Protein AF-0000000078604401 (afdb_homodimer)

Secondary structure (DSSP, 8-state):
---------------------------------------------S-HHHHTHHHHHHHHHHHHHHHHHHHHHHHHTTPBPP--SS--HHHHHHHHHHHHHHHHHHHHHHHHHHHHHHHTTS-EETHHHHHHHHHTT-HHHHHHHHHHT-S-HHHHHHHHHHHHHTTHHHHHHHTEEEEEEEEEEEEEEEEEEE--TTS-B------SSTT-----HHHHHHHHHHHTT-S-TTTGGGGGEE-TTS-EE---EEEEEEEEEEEE-GGGPEEEEETTEEEEE-TTS-EEE-TTEEEEEEESPPPSS---TTB-EEEEEEEEE-SGGG-GGG-EEEEEEEEEEEEEEEEEEETTEEEEEEEEEE-B--EEEEETTEEEEEE--SSEEETTEEEPSS-S-GGGTPEEE-HHHHHHHHHHHHHHH-EEEEE-GGG-EEES-HHHHHHHTTT--HHHHHHHHHHHHHHHHHHIIIIIS-EEEEEEEEEEEEEEEE-GGGGHHHHHHHHHHHHHHHHHHHHTTTS---TT-THHHHHSEEEESSS-THHHH-SSHHHHHHHHTTEEEEEEEETTEEEEEEEE-/-----------------------------------------------HHHHTHHHHHHHHHHHHHHHHHHHHHHHHTTPBPP--SS--HHHHHHHHHHHHHHHHHHHHHHHHHHHHHHHTTS-EETHHHHHHHHHTT-HHHHHHHHHHT-S-HHHHHHHHHHHHHTTHHHHHHHTEEEEEEEEEEEEEEEEEEE--TTS-B------SSTT-----HHHHHHHHHHHTT-S-TTTGGGGGEE-TTS-EE---EEEEEEEEEEEE-GGGPEEEEETTEEEEE-TTS-EEE-TTEEEEEEESPPPSS---TTB-EEEEEEEEE-SSTT-GGG-EEEEEEEEEEEEEEEEEEETTEEEEEEEEEE-B--EEEEETTEEEEEE--SSEEETTEEEPSS-S-GGGTPEEE-HHHHHHHHHHHHHHH-EEEEE-GGG-EEES-HHHHHHHTTT--HHHHHHHHHHHHHHHHHHIIIIIS-EEEEEEEEEEEEEEEE-GGGGHHHHHHHHHHHHHHHHHHHHTTTS---TT-THHHHHSEEEESSS-TTTTS-SSHHHHHHHHTTEEEEEEEETTEEEEEEEE-

Foldseek 3Di:
DDDDDDDDDPCPDPDDDDDPPVPPCVVPPPPPPCCVCVPPPPPPDPDLCVVCVLLVVLLVLLVVLLVVLVVLCVVQAFHFQDDDPPDHPLRVLLVSLVSNLVSLLQLLLLLLLQVLQVVQQDKDFLLVNVLSLQLSVALVSLVVCCVVPDPDDLNVLSSVLRNLSVVRSVLSSVQKDKDKDKDFDPPDWKKFFAAFLLDAFDFWDQAPHVLLIAGDPLLLVLLLCLLLVVDDPFHLRLVRMDFPALWWWDFKDKHKFKDKDKDWPQVQWDWDDDAQWIKIAHPQGDIDGDQFWFKFKAKDTDDDPDDCPQFQWLIKMKMWGHLGSRDSVLITIMIMTMTMWMWIWTWIGHNNGIDIDTDDIGGGWPDWDDDPQQIKTKDADCWADDLNDIDHPPDPCSSRRIHIYGSNRSSNHNSSCRVLQGWTWTQDPPRDIDTPHPSNCSCCDPRNHRVSNNSSVRSSRVSSRSCSRCPRSNDMHIITHIDMGMGIHGDCVSCCSSVVSSVSSVVSSVVSSVVCVPDDSDRSDCVQVVPEAEDEPDDDVCVPQDPDPVSVSVSSSQWIWHWDDDPVGIYIYIYGD/DDDDDDDDDDDDDDDDDDDDDDDDDPPPDPPPPPCCVVPPPPPDDPDLCVVCVLLVVLLVLLVVLLVVLVVLCVVQAFHFQDDDPPDHPLRVLLVSLVSNLVSLLQLLLLLLLQVLQVVQQDKDFLLVNVLSLQLSVALVSLVVCCVVPDPDDLSVLSSVLRNLSVVRSVLSSVQKDKDKDKDFDPPDWKKFFAAFLLDAFDFWDQAPHVLLIAGDPLLLVLLLCLLLVVPPPQRLRLVRMDFPALWWWDFKDKHKFKDKDKDWPQVQWDWDDDAQWIKIAHPQGDIDGDQFWFKFKAKDTDDDPDDCPQFQWLIKMKMWGHLGSRDSVLITIMIMTMTMWMWIWTWIGHNNGIDIDTDDIGGGWPDWDDDPQQIKTKDADCWADDLNDIDHPPRPCSSRRIHIYGSNRSSNHNSSCRVLQGWTWTQDPPRDIDTPHPSNCSCCDPRNHRVSNNSSVRSSRVSSRSCSRCPRSNDMHIITHIDMGMGIHGDCVSCCSSVVSSVSSVVSSVVSSVVCVPDDSPRSDCVQVVPEAEDEPDDDQCVPQPPDPVSVSVSSSQWIWHWDDDPVGIYIYIYGD

InterPro domains:
  IPR021514 Protein of unknown function DUF3176 [PF11374] (71-176)

Organism: Penicillium oxalicum (strain 114-2 / CGMCC 5302) (NCBI:txid933388)

Solvent-accessible surface area (backbone atoms only — not comparable to full-atom values): 60548 Å² total; per-residue (Å²): 137,83,88,71,91,77,82,85,77,82,76,77,76,76,85,83,74,85,82,72,80,65,72,76,73,70,64,72,66,74,72,71,66,72,70,67,60,66,68,65,72,68,69,72,70,73,68,72,64,67,81,45,42,68,48,51,50,29,51,52,48,28,53,52,41,52,51,48,50,52,53,52,50,61,68,42,44,74,29,64,63,76,86,56,92,84,58,39,73,61,16,54,51,32,47,49,49,46,54,28,44,50,26,45,44,50,41,35,23,46,45,33,23,37,47,46,59,60,56,25,61,38,81,34,54,38,44,51,53,50,44,39,52,37,28,28,37,36,41,70,31,11,48,52,40,62,70,67,60,61,89,46,65,68,60,46,51,37,27,50,49,39,46,53,49,64,52,37,59,25,33,56,38,47,20,60,38,80,43,78,43,78,38,75,36,79,95,51,68,15,36,34,49,25,19,54,32,87,49,65,44,68,52,55,40,65,43,47,40,91,92,41,21,18,40,42,57,49,58,48,13,23,48,46,21,4,39,28,50,47,62,47,100,72,30,65,64,43,50,42,45,48,39,40,49,8,28,28,44,41,61,52,40,53,23,50,34,39,39,54,52,64,45,76,45,42,86,58,52,44,78,44,72,60,94,67,48,36,29,40,35,40,90,73,67,56,59,43,70,40,50,41,40,30,31,33,31,39,67,73,57,72,69,89,79,68,77,64,79,54,38,50,65,46,42,36,37,40,35,41,20,27,79,30,26,69,44,76,85,59,44,28,23,31,35,36,36,37,23,43,24,39,35,31,36,41,40,38,28,55,52,44,44,66,47,76,42,82,76,46,74,37,46,54,45,73,45,76,46,82,46,92,90,39,49,22,40,27,33,49,53,84,70,33,48,53,96,65,37,78,44,61,78,79,60,90,58,48,65,68,46,28,35,35,36,40,16,62,22,44,47,3,46,31,58,54,48,46,72,47,53,39,43,42,30,29,51,42,70,91,75,18,57,40,58,70,38,73,53,40,46,40,32,28,58,89,77,34,35,50,70,42,38,43,50,22,41,46,31,28,17,50,30,43,20,50,41,34,10,64,65,62,57,56,34,71,44,76,33,46,24,36,36,79,41,56,23,31,41,68,42,70,75,41,47,49,60,55,52,48,48,56,51,49,42,50,52,50,49,54,51,47,51,65,72,45,64,90,46,82,74,55,40,79,52,58,60,61,44,48,70,30,47,72,46,55,79,63,81,62,72,50,74,81,49,58,82,47,54,69,32,49,51,57,52,26,66,47,25,29,28,28,51,42,89,43,99,70,40,55,33,35,42,40,42,79,112,145,80,88,71,90,85,86,91,80,90,74,92,74,81,87,88,83,84,74,87,83,81,84,76,76,76,71,68,71,77,70,76,69,74,74,69,65,67,71,68,74,70,72,73,72,73,67,75,64,69,81,46,42,69,48,52,49,28,50,51,48,27,54,51,40,51,49,49,52,52,53,53,50,61,69,42,44,75,30,64,64,76,86,57,90,83,58,40,74,61,17,54,52,33,48,48,48,47,52,28,44,52,26,43,44,49,42,34,24,47,46,33,23,38,47,44,59,60,56,24,61,38,82,34,54,37,44,52,54,50,42,37,53,36,29,28,37,36,41,71,31,11,48,52,40,60,71,66,61,62,89,46,64,67,60,46,51,38,27,49,49,39,46,52,50,65,52,36,58,26,33,56,36,47,20,60,38,78,42,76,44,80,38,73,36,80,94,50,67,15,37,34,50,24,20,56,32,88,48,68,44,68,51,56,41,63,44,45,38,93,93,41,21,19,39,42,56,51,57,47,14,24,49,46,22,4,38,29,51,46,63,49,96,68,32,67,60,42,49,41,45,46,39,41,48,10,26,28,45,40,63,52,40,53,24,49,34,41,40,53,53,64,46,76,45,42,86,58,50,44,78,44,74,60,93,69,47,35,30,40,35,39,92,72,67,55,60,43,69,43,48,41,41,30,31,32,30,38,66,71,57,71,70,89,79,68,78,65,79,54,40,51,66,47,42,36,38,41,35,41,20,27,77,30,27,71,45,75,86,60,44,29,25,30,37,35,36,37,23,45,24,42,36,30,37,41,40,38,28,54,51,42,44,62,46,75,44,81,78,47,75,36,45,54,45,73,44,76,46,82,46,92,92,39,48,22,41,29,32,49,53,83,70,32,47,51,96,63,39,78,44,62,76,79,60,90,57,50,65,68,45,28,36,34,36,40,16,62,22,42,49,3,46,31,58,53,47,48,72,46,53,37,43,44,29,28,52,42,70,94,75,18,58,39,58,73,37,73,54,41,45,42,32,29,56,92,78,34,38,48,70,42,37,43,50,23,40,46,31,26,18,51,32,43,20,49,42,34,10,63,67,63,58,55,34,71,44,76,33,46,23,36,35,79,41,54,25,30,41,69,42,70,75,41,47,47,60,55,52,48,49,54,52,51,43,50,51,49,49,52,52,46,51,63,71,45,64,89,48,83,75,56,41,79,52,58,59,62,45,49,69,31,48,71,45,56,79,63,83,63,68,50,76,79,41,60,85,46,53,68,31,50,50,57,52,25,67,48,24,29,28,28,53,42,89,43,99,69,42,53,34,36,41,39,42,79,110

Radius of gyration: 55.28 Å; Cα contacts (8 Å, |Δi|>4): 2371; chains: 2; bounding box: 76×197×157 Å

pLDDT: mean 81.89, std 19.6, range [15.66, 98.31]

Sequence (1154 aa):
MRHFKSTHEISYTDLDHAHENSGSLQMRPPNELDESASFLEARTPPFWGLTWALEILACLVSIAILAAIIGFLSHYEGSPLPEWPYITLNAVISILSTAMKAAIAFIATQCLAQLKWLWFGRKNRLSDLTFLDDASRGPVGAFKVLYSFLPRHLVTFGCLILVLAVATDPFVQQVLSIQMRPVQAPGLSASIQVCNSSYKYSDFGLGAGPGMNKVPLASMGAIYSGIFKTELPNSNQSTMVSCPTGNCTFVPYQTLGFCSQCANITDALKISGSERMYSFALPNGLTLSSNSIIMNATVGLDMLQINTTAKAAILKFTAISAAGAADPSKASAAECVLSFCVQTYEASVSQGAFVENLIASDTRVTATSGDQYRPDYALTPETCYSDGTLYEKPLEHPERCTYNVWGMSVMALQNSIRPLLMGSGSLFANYRLQWSTDTLQAVYGTYGNYTEIQSAFESLGSSLSTNARSRVCNSTTAGTTWTNSSYVQVRWHWLILPGSLVVFSLVLMVATIIRTRKQHVWKSSPLVLLFSTLEVDAMAPWEKGGPTLNEIDAVSKKMDLRLEPEQDGVKFRATRIMRHFKSTHEISYTDLDHAHENSGSLQMRPPNELDESASFLEARTPPFWGLTWALEILACLVSIAILAAIIGFLSHYEGSPLPEWPYITLNAVISILSTAMKAAIAFIATQCLAQLKWLWFGRKNRLSDLTFLDDASRGPVGAFKVLYSFLPRHLVTFGCLILVLAVATDPFVQQVLSIQMRPVQAPGLSASIQVCNSSYKYSDFGLGAGPGMNKVPLASMGAIYSGIFKTELPNSNQSTMVSCPTGNCTFVPYQTLGFCSQCANITDALKISGSERMYSFALPNGLTLSSNSIIMNATVGLDMLQINTTAKAAILKFTAISAAGAADPSKASAAECVLSFCVQTYEASVSQGAFVENLIASDTRVTATSGDQYRPDYALTPETCYSDGTLYEKPLEHPERCTYNVWGMSVMALQNSIRPLLMGSGSLFANYRLQWSTDTLQAVYGTYGNYTEIQSAFESLGSSLSTNARSRVCNSTTAGTTWTNSSYVQVRWHWLILPGSLVVFSLVLMVATIIRTRKQHVWKSSPLVLLFSTLEVDAMAPWEKGGPTLNEIDAVSKKMDLRLEPEQDGVKFRATRI

Structure (mmCIF, N/CA/C/O backbone):
data_AF-0000000078604401-model_v1
#
loop_
_ent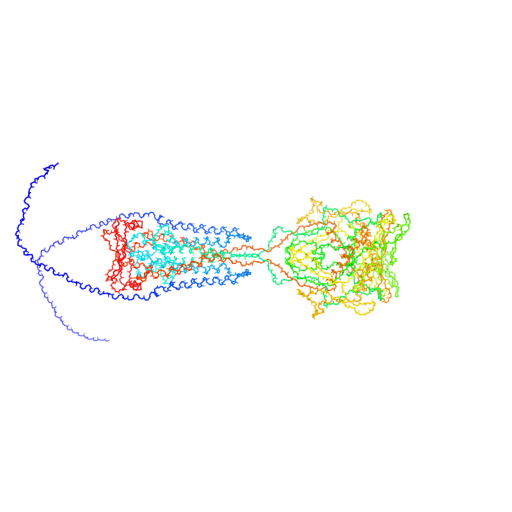ity.id
_entity.type
_entity.pdbx_description
1 polymer 'Uncharacterized protein'
#
loop_
_atom_site.group_PDB
_atom_site.id
_atom_site.type_symbol
_atom_site.label_atom_id
_atom_site.label_alt_id
_atom_site.label_comp_id
_atom_site.label_asym_id
_atom_site.label_entity_id
_atom_site.label_seq_id
_atom_site.pdbx_PDB_ins_code
_atom_site.Cartn_x
_atom_site.Cartn_y
_atom_site.Cartn_z
_atom_site.occupancy
_atom_site.B_iso_or_equiv
_atom_site.auth_seq_id
_atom_site.auth_comp_id
_atom_site.auth_asym_id
_atom_site.auth_atom_id
_atom_site.pdbx_PDB_model_num
ATOM 1 N N . MET A 1 1 ? 31.562 125.5 -24.062 1 17.67 1 MET A N 1
ATOM 2 C CA . MET A 1 1 ? 32.312 126.25 -23.109 1 17.67 1 MET A CA 1
ATOM 3 C C . MET A 1 1 ? 31.578 126.375 -21.781 1 17.67 1 MET A C 1
ATOM 5 O O . MET A 1 1 ? 32.125 126.125 -20.719 1 17.67 1 MET A O 1
ATOM 9 N N . ARG A 1 2 ? 30.688 127.375 -21.672 1 17.58 2 ARG A N 1
ATOM 10 C CA . ARG A 1 2 ? 30.719 128.375 -20.578 1 17.58 2 ARG A CA 1
ATOM 11 C C . ARG A 1 2 ? 29.969 127.812 -19.359 1 17.58 2 ARG A C 1
ATOM 13 O O . ARG A 1 2 ? 29.266 126.812 -19.438 1 17.58 2 ARG A O 1
ATOM 20 N N . HIS A 1 3 ? 29.141 128.625 -18.812 1 19.11 3 HIS A N 1
ATOM 21 C CA . HIS A 1 3 ? 29.172 129.5 -17.641 1 19.11 3 HIS A CA 1
ATOM 22 C C . HIS A 1 3 ? 28.109 129.125 -16.625 1 19.11 3 HIS A C 1
ATOM 24 O O . HIS A 1 3 ? 27.062 129.75 -16.5 1 19.11 3 HIS A O 1
ATOM 30 N N . PHE A 1 4 ? 27.781 127.75 -16.719 1 18.09 4 PHE A N 1
ATOM 31 C CA . PHE A 1 4 ? 26.672 127.125 -16.031 1 18.09 4 PHE A CA 1
ATOM 32 C C . PHE A 1 4 ? 26.625 127.5 -14.562 1 18.09 4 PHE A C 1
ATOM 34 O O . PHE A 1 4 ? 27.641 127.875 -13.984 1 18.09 4 PHE A O 1
ATOM 41 N N . LYS A 1 5 ? 25.797 126.875 -13.836 1 20.84 5 LYS A N 1
ATOM 42 C CA . LYS A 1 5 ? 24.625 127.312 -13.086 1 20.84 5 LYS A CA 1
ATOM 43 C C . LYS A 1 5 ? 24.984 127.625 -11.633 1 20.84 5 LYS A C 1
ATOM 45 O O . LYS A 1 5 ? 25.562 126.812 -10.93 1 20.84 5 LYS A O 1
ATOM 50 N N . SER A 1 6 ? 25 128.75 -11.25 1 18.25 6 SER A N 1
ATOM 51 C CA . SER A 1 6 ? 25.422 129.75 -10.305 1 18.25 6 SER A CA 1
ATOM 52 C C . SER A 1 6 ? 24.984 129.5 -8.883 1 18.25 6 SER A C 1
ATOM 54 O O . SER A 1 6 ? 25.781 129.5 -7.949 1 18.25 6 SER A O 1
ATOM 56 N N . THR A 1 7 ? 23.641 129.5 -8.672 1 19.14 7 THR A N 1
ATOM 57 C CA . THR A 1 7 ? 23.219 130.5 -7.73 1 19.14 7 THR A CA 1
ATOM 58 C C . THR A 1 7 ? 23.422 130 -6.289 1 19.14 7 THR A C 1
ATOM 60 O O . THR A 1 7 ? 23.609 128.875 -6.031 1 19.14 7 THR A O 1
ATOM 63 N N . HIS A 1 8 ? 22.438 130.375 -5.355 1 20.28 8 HIS A N 1
ATOM 64 C CA . HIS A 1 8 ? 22.406 131.25 -4.176 1 20.28 8 HIS A CA 1
ATOM 65 C C . HIS A 1 8 ? 22.625 130.375 -2.9 1 20.28 8 HIS A C 1
ATOM 67 O O . HIS A 1 8 ? 22.344 129.25 -2.857 1 20.28 8 HIS A O 1
ATOM 73 N N . GLU A 1 9 ? 23.312 130.875 -1.862 1 21.84 9 GLU A N 1
ATOM 74 C CA . GLU A 1 9 ? 24.234 130.75 -0.733 1 21.84 9 GLU A CA 1
ATOM 75 C C . GLU A 1 9 ? 23.484 130.375 0.551 1 21.84 9 GLU A C 1
ATOM 77 O O . GLU A 1 9 ? 24.078 130.375 1.627 1 21.84 9 GLU A O 1
ATOM 82 N N . ILE A 1 10 ? 22.281 129.75 0.429 1 23.98 10 ILE A N 1
ATOM 83 C CA . ILE A 1 10 ? 21.375 130 1.543 1 23.98 10 ILE A CA 1
ATOM 84 C C . ILE A 1 10 ? 22.047 129.625 2.857 1 23.98 10 ILE A C 1
ATOM 86 O O . ILE A 1 10 ? 22.625 128.5 2.977 1 23.98 10 ILE A O 1
ATOM 90 N N . SER A 1 11 ? 22.328 130.5 3.812 1 20.72 11 SER A N 1
ATOM 91 C CA . SER A 1 11 ? 23.109 130.875 5 1 20.72 11 SER A CA 1
ATOM 92 C C . SER A 1 11 ? 22.672 130 6.191 1 20.72 11 SER A C 1
ATOM 94 O O . SER A 1 11 ? 21.516 130.125 6.605 1 20.72 11 SER A O 1
ATOM 96 N N . TYR A 1 12 ? 22.969 128.75 6.254 1 21.89 12 TYR A N 1
ATOM 97 C CA . TYR A 1 12 ? 22.547 127.75 7.211 1 21.89 12 TYR A CA 1
ATOM 98 C C . TYR A 1 12 ? 22.938 128.125 8.633 1 21.89 12 TYR A C 1
ATOM 100 O O . TYR A 1 12 ? 24.125 128.125 8.961 1 21.89 12 TYR A O 1
ATOM 108 N N . THR A 1 13 ? 22.266 129.125 9.156 1 20.88 13 THR A N 1
ATOM 109 C CA . THR A 1 13 ? 22.688 129.75 10.406 1 20.88 13 THR A CA 1
ATOM 110 C C . THR A 1 13 ? 22.797 128.75 11.516 1 20.88 13 THR A C 1
ATOM 112 O O . THR A 1 13 ? 21.938 127.875 11.656 1 20.88 13 THR A O 1
ATOM 115 N N . ASP A 1 14 ? 23.969 128.625 12.219 1 21.98 14 ASP A N 1
ATOM 116 C CA . ASP A 1 14 ? 24.688 127.812 13.195 1 21.98 14 ASP A CA 1
ATOM 117 C C . ASP A 1 14 ? 24.078 127.938 14.586 1 21.98 14 ASP A C 1
ATOM 119 O O . ASP A 1 14 ? 24.656 128.625 15.461 1 21.98 14 ASP A O 1
ATOM 123 N N . LEU A 1 15 ? 22.75 128.125 14.664 1 22.58 15 LEU A N 1
ATOM 124 C CA . LEU A 1 15 ? 22.312 128.625 15.938 1 22.58 15 LEU A CA 1
ATOM 125 C C . LEU A 1 15 ? 22.953 127.938 17.109 1 22.58 15 LEU A C 1
ATOM 127 O O . LEU A 1 15 ? 23.078 126.688 17.062 1 22.58 15 LEU A O 1
ATOM 131 N N . ASP A 1 16 ? 23.609 128.625 18.156 1 20.27 16 ASP A N 1
ATOM 132 C CA . ASP A 1 16 ? 24.625 128.75 19.203 1 20.27 16 ASP A CA 1
ATOM 133 C C . ASP A 1 16 ? 24.312 127.75 20.328 1 20.27 16 ASP A C 1
ATOM 135 O O . ASP A 1 16 ? 25.156 126.938 20.703 1 20.27 16 ASP A O 1
ATOM 139 N N . HIS A 1 17 ? 23.734 128.25 21.5 1 21.81 17 HIS A N 1
ATOM 140 C CA . HIS A 1 17 ? 24.281 128.375 22.844 1 21.81 17 HIS A CA 1
ATOM 141 C C . HIS A 1 17 ? 23.906 127.188 23.719 1 21.81 17 HIS A C 1
ATOM 143 O O . HIS A 1 17 ? 24.5 127 24.781 1 21.81 17 HIS A O 1
ATOM 149 N N . ALA A 1 18 ? 22.656 126.812 23.781 1 25.42 18 ALA A N 1
ATOM 150 C CA . ALA A 1 18 ? 22.016 126.625 25.078 1 25.42 18 ALA A CA 1
ATOM 151 C C . ALA A 1 18 ? 22.688 125.5 25.859 1 25.42 18 ALA A C 1
ATOM 153 O O . ALA A 1 18 ? 23.156 124.5 25.281 1 25.42 18 ALA A O 1
ATOM 154 N N . HIS A 1 19 ? 23.016 125.75 27.203 1 22.89 19 HIS A N 1
ATOM 155 C CA . HIS A 1 19 ? 23.828 125.25 28.297 1 22.89 19 HIS A CA 1
ATOM 156 C C . HIS A 1 19 ? 23.406 123.812 28.641 1 22.89 19 HIS A C 1
ATOM 158 O O . HIS A 1 19 ? 22.219 123.5 28.703 1 22.89 19 HIS A O 1
ATOM 164 N N . GLU A 1 20 ? 24.266 122.812 28.531 1 22.56 20 GLU A N 1
ATOM 165 C CA . GLU A 1 20 ? 24.297 121.375 28.391 1 22.56 20 GLU A CA 1
ATOM 166 C C . GLU A 1 20 ? 24.062 120.688 29.719 1 22.56 20 GLU A C 1
ATOM 168 O O . GLU A 1 20 ? 24.312 119.5 29.859 1 22.56 20 GLU A O 1
ATOM 173 N N . ASN A 1 21 ? 23.453 121.5 30.703 1 23.78 21 ASN A N 1
ATOM 174 C CA . ASN A 1 21 ? 23.797 120.938 32.031 1 23.78 21 ASN A CA 1
ATOM 175 C C . ASN A 1 21 ? 23.297 119.562 32.219 1 23.78 21 ASN A C 1
ATOM 177 O O . ASN A 1 21 ? 22.094 119.312 32.406 1 23.78 21 ASN A O 1
ATOM 181 N N . SER A 1 22 ? 23.484 118.688 31.391 1 23.42 22 SER A N 1
ATOM 182 C CA . SER A 1 22 ? 22.797 117.375 31.344 1 23.42 22 SER A CA 1
ATOM 183 C C . SER A 1 22 ? 23.125 116.562 32.562 1 23.42 22 SER A C 1
ATOM 185 O O . SER A 1 22 ? 24.281 116.188 32.781 1 23.42 22 SER A O 1
ATOM 187 N N . GLY A 1 23 ? 22.672 117.062 33.75 1 24.28 23 GLY A N 1
ATOM 188 C CA . GLY A 1 23 ? 22.906 116.312 34.969 1 24.28 23 GLY A CA 1
ATOM 189 C C . GLY A 1 23 ? 22.75 114.812 34.781 1 24.28 23 GLY A C 1
ATOM 190 O O . GLY A 1 23 ? 21.938 114.375 33.969 1 24.28 23 GLY A O 1
ATOM 191 N N . SER A 1 24 ? 23.844 114.125 34.969 1 24.3 24 SER A N 1
ATOM 192 C CA . SER A 1 24 ? 24.156 112.688 34.688 1 24.3 24 SER A CA 1
ATOM 193 C C . SER A 1 24 ? 23.219 111.75 35.469 1 24.3 24 SER A C 1
ATOM 195 O O . SER A 1 24 ? 23.141 111.875 36.688 1 24.3 24 SER A O 1
ATOM 197 N N . LEU A 1 25 ? 21.953 111.75 35.094 1 24.31 25 LEU A N 1
ATOM 198 C CA . LEU A 1 25 ? 20.984 110.812 35.656 1 24.31 25 LEU A CA 1
ATOM 199 C C . LEU A 1 25 ? 21.609 109.438 35.812 1 24.31 25 LEU A C 1
ATOM 201 O O . LEU A 1 25 ? 21.859 108.75 34.812 1 24.31 25 LEU A O 1
ATOM 205 N N . GLN A 1 26 ? 22.781 109.375 36.531 1 24.17 26 GLN A N 1
ATOM 206 C CA . GLN A 1 26 ? 23.297 108.062 36.688 1 24.17 26 GLN A CA 1
ATOM 207 C C . GLN A 1 26 ? 22.203 107.062 37.094 1 24.17 26 GLN A C 1
ATOM 209 O O . GLN A 1 26 ? 21.594 107.188 38.156 1 24.17 26 GLN A O 1
ATOM 214 N N . MET A 1 27 ? 21.344 106.875 36.188 1 24.92 27 MET A N 1
ATOM 215 C CA . MET A 1 27 ? 20.359 105.812 36.344 1 24.92 27 MET A CA 1
ATOM 216 C C . MET A 1 27 ? 20.969 104.562 37.062 1 24.92 27 MET A C 1
ATOM 218 O O . MET A 1 27 ? 22.047 104.125 36.688 1 24.92 27 MET A O 1
ATOM 222 N N . ARG A 1 28 ? 20.625 104.562 38.406 1 29.59 28 ARG A N 1
ATOM 223 C CA . ARG A 1 28 ? 21.109 103.438 39.25 1 29.59 28 ARG A CA 1
ATOM 224 C C . ARG A 1 28 ? 21.094 102.125 38.469 1 29.59 28 ARG A C 1
ATOM 226 O O . ARG A 1 28 ? 20.141 101.812 37.75 1 29.59 28 ARG A O 1
ATOM 233 N N . PRO A 1 29 ? 22.297 101.75 37.969 1 28.09 29 PRO A N 1
ATOM 234 C CA . PRO A 1 29 ? 22.266 100.562 37.219 1 28.09 29 PRO A CA 1
ATOM 235 C C . PRO A 1 29 ? 21.328 99.5 37.781 1 28.09 29 PRO A C 1
ATOM 237 O O . PRO A 1 29 ? 21.078 99.5 39 1 28.09 29 PRO A O 1
ATOM 240 N N . PRO A 1 30 ? 20.156 99.188 37.094 1 27.25 30 PRO A N 1
ATOM 241 C CA . PRO A 1 30 ? 19.281 98.25 37.75 1 27.25 30 PRO A CA 1
ATOM 242 C C . PRO A 1 30 ? 20.047 97.125 38.5 1 27.25 30 PRO A C 1
ATOM 244 O O . PRO A 1 30 ? 21.156 96.75 38.094 1 27.25 30 PRO A O 1
ATOM 247 N N . ASN A 1 31 ? 20.125 97.312 39.875 1 26.81 31 ASN A N 1
ATOM 248 C CA . ASN A 1 31 ? 20.719 96.25 40.688 1 26.81 31 ASN A CA 1
ATOM 249 C C . ASN A 1 31 ? 20.594 94.875 40 1 26.81 31 ASN A C 1
ATOM 251 O O . ASN A 1 31 ? 19.547 94.562 39.469 1 26.81 31 ASN A O 1
ATOM 255 N N . GLU A 1 32 ? 21.734 94.562 39.438 1 27.06 32 GLU A N 1
ATOM 256 C CA . GLU A 1 32 ? 21.844 93.188 38.938 1 27.06 32 GLU A CA 1
ATOM 257 C C . GLU A 1 32 ? 21.109 92.188 39.875 1 27.06 32 GLU A C 1
ATOM 259 O O . GLU A 1 32 ? 21.438 92.062 41.062 1 27.06 32 GLU A O 1
ATOM 264 N N . LEU A 1 33 ? 19.734 92.312 39.906 1 27.05 33 LEU A N 1
ATOM 265 C CA . LEU A 1 33 ? 19.078 91.188 40.5 1 27.05 33 LEU A CA 1
ATOM 266 C C . LEU A 1 33 ? 19.938 89.938 40.344 1 27.05 33 LEU A C 1
ATOM 268 O O . LEU A 1 33 ? 20.344 89.562 39.25 1 27.05 33 LEU A O 1
ATOM 272 N N . ASP A 1 34 ? 20.938 89.938 41.312 1 26.06 34 ASP A N 1
ATOM 273 C CA . ASP A 1 34 ? 21.672 88.688 41.469 1 26.06 34 ASP A CA 1
ATOM 274 C C . ASP A 1 34 ? 20.844 87.5 40.969 1 26.06 34 ASP A C 1
ATOM 276 O O . ASP A 1 34 ? 19.781 87.188 41.562 1 26.06 34 ASP A O 1
ATOM 280 N N . GLU A 1 35 ? 20.703 87.5 39.688 1 28 35 GLU A N 1
ATOM 281 C CA . GLU A 1 35 ? 20.203 86.25 39.094 1 28 35 GLU A CA 1
ATOM 282 C C . GLU A 1 35 ? 20.766 85.062 39.844 1 28 35 GLU A C 1
ATOM 284 O O . GLU A 1 35 ? 21.797 84.5 39.438 1 28 35 GLU A O 1
ATOM 289 N N . SER A 1 36 ? 21.25 85.312 41.094 1 28.7 36 SER A N 1
ATOM 290 C CA . SER A 1 36 ? 21.531 84 41.688 1 28.7 36 SER A CA 1
ATOM 291 C C . SER A 1 36 ? 20.391 83 41.406 1 28.7 36 SER A C 1
ATOM 293 O O . SER A 1 36 ? 19.359 83.062 42.094 1 28.7 36 SER A O 1
ATOM 295 N N . ALA A 1 37 ? 20.078 83.062 40.188 1 31.28 37 ALA A N 1
ATOM 296 C CA . ALA A 1 37 ? 19.344 81.812 39.812 1 31.28 37 ALA A CA 1
ATOM 297 C C . ALA A 1 37 ? 19.875 80.625 40.531 1 31.28 37 ALA A C 1
ATOM 299 O O . ALA A 1 37 ? 20.984 80.125 40.25 1 31.28 37 ALA A O 1
ATOM 300 N N . SER A 1 38 ? 19.859 80.75 41.812 1 28.77 38 SER A N 1
ATOM 301 C CA . SER A 1 38 ? 20.078 79.438 42.406 1 28.77 38 SER A CA 1
ATOM 302 C C . SER A 1 38 ? 19.734 78.312 41.438 1 28.77 38 SER A C 1
ATOM 304 O O . SER A 1 38 ? 18.625 78.25 40.906 1 28.77 38 SER A O 1
ATOM 306 N N . PHE A 1 39 ? 20.734 78.062 40.625 1 29.05 39 PHE A N 1
ATOM 307 C CA . PHE A 1 39 ? 20.656 76.75 39.969 1 29.05 39 PHE A CA 1
ATOM 308 C C . PHE A 1 39 ? 19.938 75.75 40.844 1 29.05 39 PHE A C 1
ATOM 310 O O . PHE A 1 39 ? 20.422 75.375 41.938 1 29.05 39 PHE A O 1
ATOM 317 N N . LEU A 1 40 ? 18.688 76.062 41.125 1 29.81 40 LEU A N 1
ATOM 318 C CA . LEU A 1 40 ? 17.938 74.938 41.688 1 29.81 40 LEU A CA 1
ATOM 319 C C . LEU A 1 40 ? 18.641 73.625 41.375 1 29.81 40 LEU A C 1
ATOM 321 O O . LEU A 1 40 ? 19.031 73.375 40.219 1 29.81 40 LEU A O 1
ATOM 325 N N . GLU A 1 41 ? 19.516 73.25 42.25 1 31.94 41 GLU A N 1
ATOM 326 C CA . GLU A 1 41 ? 20.062 71.875 42.188 1 31.94 41 GLU A CA 1
ATOM 327 C C . GLU A 1 41 ? 19.125 70.938 41.469 1 31.94 41 GLU A C 1
ATOM 329 O O . GLU A 1 41 ? 17.984 70.75 41.875 1 31.94 41 GLU A O 1
ATOM 334 N N . ALA A 1 42 ? 19.125 70.938 40.25 1 37.75 42 ALA A N 1
ATOM 335 C CA . ALA A 1 42 ? 18.562 69.875 39.406 1 37.75 42 ALA A CA 1
ATOM 336 C C . ALA A 1 42 ? 18.609 68.562 40.156 1 37.75 42 ALA A C 1
ATOM 338 O O . ALA A 1 42 ? 19.688 68 40.312 1 37.75 42 ALA A O 1
ATOM 339 N N . ARG A 1 43 ? 18 68.5 41.312 1 39.94 43 ARG A N 1
ATOM 340 C CA . ARG A 1 43 ? 17.984 67.125 41.844 1 39.94 43 ARG A CA 1
ATOM 341 C C . ARG A 1 43 ? 18.031 66.125 40.719 1 39.94 43 ARG A C 1
ATOM 343 O O . ARG A 1 43 ? 17.359 66.312 39.688 1 39.94 43 ARG A O 1
ATOM 350 N N . THR A 1 44 ? 19.172 65.5 40.688 1 39.75 44 THR A N 1
ATOM 351 C CA . THR A 1 44 ? 19.547 64.438 39.75 1 39.75 44 THR A CA 1
ATOM 352 C C . THR A 1 44 ? 18.344 63.562 39.438 1 39.75 44 THR A C 1
ATOM 354 O O . THR A 1 44 ? 17.672 63.094 40.344 1 39.75 44 THR A O 1
ATOM 357 N N . PRO A 1 45 ? 17.703 63.75 38.375 1 46.09 45 PRO A N 1
ATOM 358 C CA . PRO A 1 45 ? 16.609 62.875 37.969 1 46.09 45 PRO A CA 1
ATOM 359 C C . PRO A 1 45 ? 16.828 61.406 38.375 1 46.09 45 PRO A C 1
ATOM 361 O O . PRO A 1 45 ? 17.953 60.938 38.375 1 46.09 45 PRO A O 1
ATOM 364 N N . PRO A 1 46 ? 16.234 60.875 39.469 1 48.72 46 PRO A N 1
ATOM 365 C CA . PRO A 1 46 ? 16.453 59.438 39.719 1 48.72 46 PRO A CA 1
ATOM 366 C C . PRO A 1 46 ? 16.875 58.688 38.469 1 48.72 46 PRO A C 1
ATOM 368 O O . PRO A 1 46 ? 16.594 59.094 37.344 1 48.72 46 PRO A O 1
ATOM 371 N N . PHE A 1 47 ? 17.859 57.719 38.594 1 48.25 47 PHE A N 1
ATOM 372 C CA . PHE A 1 47 ? 18.484 56.875 37.594 1 48.25 47 PHE A CA 1
ATOM 373 C C . PHE A 1 47 ? 17.484 56.438 36.531 1 48.25 47 PHE A C 1
ATOM 375 O O . PHE A 1 47 ? 16.391 55.969 36.844 1 48.25 47 PHE A O 1
ATOM 382 N N . TRP A 1 48 ? 17.531 57 35.281 1 55.5 48 TRP A N 1
ATOM 383 C CA . TRP A 1 48 ? 16.906 56.719 34 1 55.5 48 TRP A CA 1
ATOM 384 C C . TRP A 1 48 ? 16.438 55.281 33.938 1 55.5 48 TRP A C 1
ATOM 386 O O . TRP A 1 48 ? 15.344 55 33.406 1 55.5 48 TRP A O 1
ATOM 396 N N . GLY A 1 49 ? 17.25 54.375 34.531 1 59.91 49 GLY A N 1
ATOM 397 C CA . GLY A 1 49 ? 17.016 52.938 34.406 1 59.91 49 GLY A CA 1
ATOM 398 C C . GLY A 1 49 ? 15.828 52.469 35.188 1 59.91 49 GLY A C 1
ATOM 399 O O . GLY A 1 49 ? 15.109 51.562 34.75 1 59.91 49 GLY A O 1
ATOM 400 N N . LEU A 1 50 ? 15.445 53.125 36.25 1 68.06 50 LEU A N 1
ATOM 401 C CA . LEU A 1 50 ? 14.398 52.562 37.094 1 68.06 50 LEU A CA 1
ATOM 402 C C . LEU A 1 50 ? 13.016 52.938 36.562 1 68.06 50 LEU A C 1
ATOM 404 O O . LEU A 1 50 ? 12.062 52.188 36.719 1 68.06 50 LEU A O 1
ATOM 408 N N . THR A 1 51 ? 12.945 54.062 35.844 1 78.81 51 THR A N 1
ATOM 409 C CA . THR A 1 51 ? 11.648 54.5 35.312 1 78.81 51 THR A CA 1
ATOM 410 C C . THR A 1 51 ? 11.25 53.688 34.094 1 78.81 51 THR A C 1
ATOM 412 O O . THR A 1 51 ? 10.055 53.5 33.812 1 78.81 51 THR A O 1
ATOM 415 N N . TRP A 1 52 ? 12.211 53.125 33.406 1 88.69 52 TRP A N 1
ATOM 416 C CA . TRP A 1 52 ? 11.938 52.344 32.188 1 88.69 52 TRP A CA 1
ATOM 417 C C . TRP A 1 52 ? 12.133 50.875 32.469 1 88.69 52 TRP A C 1
ATOM 419 O O . TRP A 1 52 ? 12.32 50.094 31.531 1 88.69 52 TRP A O 1
ATOM 429 N N . ALA A 1 53 ? 12.078 50.375 33.688 1 89.69 53 ALA A N 1
ATOM 430 C CA . ALA A 1 53 ? 12.367 49 34.062 1 89.69 53 ALA A CA 1
ATOM 431 C C . ALA A 1 53 ? 11.344 48.031 33.469 1 89.69 53 ALA A C 1
ATOM 433 O O . ALA A 1 53 ? 11.695 46.969 33 1 89.69 53 ALA A O 1
ATOM 434 N N . LEU A 1 54 ? 10.086 48.375 33.469 1 89.56 54 LEU A N 1
ATOM 435 C CA . LEU A 1 54 ? 9.047 47.5 32.938 1 89.56 54 LEU A CA 1
ATOM 436 C C . LEU A 1 54 ? 9.172 47.344 31.422 1 89.56 54 LEU A C 1
ATOM 438 O O . LEU A 1 54 ? 8.93 46.281 30.875 1 89.56 54 LEU A O 1
ATOM 442 N N . GLU A 1 55 ? 9.531 48.406 30.781 1 92.5 55 GLU A N 1
ATOM 443 C CA . GLU A 1 55 ? 9.734 48.344 29.328 1 92.5 55 GLU A CA 1
ATOM 444 C C . GLU A 1 55 ? 10.969 47.531 28.984 1 92.5 55 GLU A C 1
ATOM 446 O O . GLU A 1 55 ? 10.961 46.781 28 1 92.5 55 GLU A O 1
ATOM 451 N N . ILE A 1 56 ? 11.992 47.656 29.75 1 94.31 56 ILE A N 1
ATOM 452 C CA . ILE A 1 56 ? 13.195 46.844 29.516 1 94.31 56 ILE A CA 1
ATOM 453 C C . ILE A 1 56 ? 12.883 45.375 29.75 1 94.31 56 ILE A C 1
ATOM 455 O O . ILE A 1 56 ? 13.32 44.531 28.984 1 94.31 56 ILE A O 1
ATOM 459 N N . LEU A 1 57 ? 12.133 45.094 30.734 1 94.62 57 LEU A N 1
ATOM 460 C CA . LEU A 1 57 ? 11.719 43.719 31 1 94.62 57 LEU A CA 1
ATOM 461 C C . LEU A 1 57 ? 10.875 43.188 29.844 1 94.62 57 LEU A C 1
ATOM 463 O O . LEU A 1 57 ? 11.031 42.031 29.438 1 94.62 57 LEU A O 1
ATOM 467 N N . ALA A 1 58 ? 9.969 43.969 29.359 1 95.19 58 ALA A N 1
ATOM 468 C CA . ALA A 1 58 ? 9.141 43.562 28.219 1 95.19 58 ALA A CA 1
ATOM 469 C C . ALA A 1 58 ? 9.992 43.281 26.984 1 95.19 58 ALA A C 1
ATOM 471 O O . ALA A 1 58 ? 9.688 42.375 26.203 1 95.19 58 ALA A O 1
ATOM 472 N N . CYS A 1 59 ? 10.992 44.094 26.812 1 95.56 59 CYS A N 1
ATOM 473 C CA . CYS A 1 59 ? 11.906 43.875 25.703 1 95.56 59 CYS A CA 1
ATOM 474 C C . CYS A 1 59 ? 12.641 42.562 25.844 1 95.56 59 CYS A C 1
ATOM 476 O O . CYS A 1 59 ? 12.758 41.781 24.875 1 95.56 59 CYS A O 1
ATOM 478 N N . LEU A 1 60 ? 13.07 42.281 27.047 1 96.19 60 LEU A N 1
ATOM 479 C CA . LEU A 1 60 ? 13.758 41.031 27.297 1 96.19 60 LEU A CA 1
ATOM 480 C C . LEU A 1 60 ? 12.82 39.844 27.109 1 96.19 60 LEU A C 1
ATOM 482 O O . LEU A 1 60 ? 13.211 38.812 26.562 1 96.19 60 LEU A O 1
ATOM 486 N N . VAL A 1 61 ? 11.602 40 27.5 1 95.81 61 VAL A N 1
ATOM 487 C CA . VAL A 1 61 ? 10.602 38.938 27.344 1 95.81 61 VAL A CA 1
ATOM 488 C C . VAL A 1 61 ? 10.328 38.688 25.875 1 95.81 61 VAL A C 1
ATOM 490 O O . VAL A 1 61 ? 10.219 37.562 25.438 1 95.81 61 VAL A O 1
ATOM 493 N N . SER A 1 62 ? 10.188 39.75 25.109 1 96.88 62 SER A N 1
ATOM 494 C CA . SER A 1 62 ? 9.93 39.594 23.672 1 96.88 62 SER A CA 1
ATOM 495 C C . SER A 1 62 ? 11.086 38.875 22.984 1 96.88 62 SER A C 1
ATOM 497 O O . SER A 1 62 ? 10.867 38.031 22.109 1 96.88 62 SER A O 1
ATOM 499 N N . ILE A 1 63 ? 12.297 39.219 23.359 1 96.94 63 ILE A N 1
ATOM 500 C CA . ILE A 1 63 ? 13.469 38.562 22.781 1 96.94 63 ILE A CA 1
ATOM 501 C C . ILE A 1 63 ? 13.5 37.094 23.203 1 96.94 63 ILE A C 1
ATOM 503 O O . ILE A 1 63 ? 13.766 36.188 22.391 1 96.94 63 ILE A O 1
ATOM 507 N N . ALA A 1 64 ? 13.211 36.844 24.422 1 97.56 64 ALA A N 1
ATOM 508 C CA . ALA A 1 64 ? 13.203 35.469 24.938 1 97.56 64 ALA A CA 1
ATOM 509 C C . ALA A 1 64 ? 12.125 34.625 24.25 1 97.56 64 ALA A C 1
ATOM 511 O O . ALA A 1 64 ? 12.352 33.469 23.938 1 97.56 64 ALA A O 1
ATOM 512 N N . ILE A 1 65 ? 11 35.188 24.062 1 97.44 65 ILE A N 1
ATOM 513 C CA . ILE A 1 65 ? 9.906 34.438 23.438 1 97.44 65 ILE A CA 1
ATOM 514 C C . ILE A 1 65 ? 10.227 34.188 21.969 1 97.44 65 ILE A C 1
ATOM 516 O O . ILE A 1 65 ? 9.938 33.094 21.438 1 97.44 65 ILE A O 1
ATOM 520 N N . LEU A 1 66 ? 10.797 35.188 21.312 1 97.12 66 LEU A N 1
ATOM 521 C CA . LEU A 1 66 ? 11.234 34.969 19.938 1 97.12 66 LEU A CA 1
ATOM 522 C C . LEU A 1 66 ? 12.227 33.812 19.859 1 97.12 66 LEU A C 1
ATOM 524 O O . LEU A 1 66 ? 12.125 32.969 18.984 1 97.12 66 LEU A O 1
ATOM 528 N N . ALA A 1 67 ? 13.141 33.781 20.766 1 97.12 67 ALA A N 1
ATOM 529 C CA . ALA A 1 67 ? 14.109 32.688 20.828 1 97.12 67 ALA A CA 1
ATOM 530 C C . ALA A 1 67 ? 13.422 31.375 21.094 1 97.12 67 ALA A C 1
ATOM 532 O O . ALA A 1 67 ? 13.797 30.344 20.531 1 97.12 67 ALA A O 1
ATOM 533 N N . ALA A 1 68 ? 12.477 31.391 21.906 1 96.88 68 ALA A N 1
ATOM 534 C CA . ALA A 1 68 ? 11.711 30.188 22.203 1 96.88 68 ALA A CA 1
ATOM 535 C C . ALA A 1 68 ? 10.961 29.688 20.969 1 96.88 68 ALA A C 1
ATOM 537 O O . ALA A 1 68 ? 10.875 28.484 20.719 1 96.88 68 ALA A O 1
ATOM 538 N N . ILE A 1 69 ? 10.375 30.594 20.266 1 96.19 69 ILE A N 1
ATOM 539 C CA . ILE A 1 69 ? 9.664 30.234 19.047 1 96.19 69 ILE A CA 1
ATOM 540 C C . ILE A 1 69 ? 10.633 29.594 18.047 1 96.19 69 ILE A C 1
ATOM 542 O O . ILE A 1 69 ? 10.344 28.531 17.484 1 96.19 69 ILE A O 1
ATOM 546 N N . ILE A 1 70 ? 11.781 30.219 17.875 1 96.12 70 ILE A N 1
ATOM 547 C CA . ILE A 1 70 ? 12.789 29.719 16.953 1 96.12 70 ILE A CA 1
ATOM 548 C C . ILE A 1 70 ? 13.266 28.344 17.406 1 96.12 70 ILE A C 1
ATOM 550 O O . ILE A 1 70 ? 13.383 27.422 16.594 1 96.12 70 ILE A O 1
ATOM 554 N N . GLY A 1 71 ? 13.57 28.188 18.656 1 95.81 71 GLY A N 1
ATOM 555 C CA . GLY A 1 71 ? 13.977 26.891 19.188 1 95.81 71 GLY A CA 1
ATOM 556 C C . GLY A 1 71 ? 12.914 25.828 19.031 1 95.81 71 GLY A C 1
ATOM 557 O O . GLY A 1 71 ? 13.219 24.703 18.641 1 95.81 71 GLY A O 1
ATOM 558 N N . PHE A 1 72 ? 11.719 26.141 19.297 1 94.81 72 PHE A N 1
ATOM 559 C CA . PHE A 1 72 ? 10.586 25.234 19.172 1 94.81 72 PHE A CA 1
ATOM 560 C C . PHE A 1 72 ? 10.414 24.781 17.719 1 94.81 72 PHE A C 1
ATOM 562 O O . PHE A 1 72 ? 10.242 23.594 17.453 1 94.81 72 PHE A O 1
ATOM 569 N N . LEU A 1 73 ? 10.406 25.703 16.797 1 94.88 73 LEU A N 1
ATOM 570 C CA . LEU A 1 73 ? 10.234 25.391 15.383 1 94.88 73 LEU A CA 1
ATOM 571 C C . LEU A 1 73 ? 11.398 24.562 14.859 1 94.88 73 LEU A C 1
ATOM 573 O O . LEU A 1 73 ? 11.203 23.656 14.047 1 94.88 73 LEU A O 1
ATOM 577 N N . SER A 1 74 ? 12.625 24.812 15.336 1 95 74 SER A N 1
ATOM 578 C CA . SER A 1 74 ? 13.797 24.062 14.906 1 95 74 SER A CA 1
ATOM 579 C C . SER A 1 74 ? 13.727 22.609 15.383 1 95 74 SER A C 1
ATOM 581 O O . SER A 1 74 ? 14.203 21.703 14.695 1 95 74 SER A O 1
ATOM 583 N N . HIS A 1 75 ? 13.141 22.453 16.469 1 93.56 75 HIS A N 1
ATOM 584 C CA . HIS A 1 75 ? 13.016 21.109 17.031 1 93.56 75 HIS A CA 1
ATOM 585 C C . HIS A 1 75 ? 12.039 20.266 16.219 1 93.56 75 HIS A C 1
ATOM 587 O O . HIS A 1 75 ? 12.258 19.078 16.031 1 93.56 75 HIS A O 1
ATOM 593 N N . TYR A 1 76 ? 11.008 20.828 15.68 1 91.88 76 TYR A N 1
ATOM 594 C CA . TYR A 1 76 ? 9.953 20.078 15.016 1 91.88 76 TYR A CA 1
ATOM 595 C C . TYR A 1 76 ? 10.117 20.109 13.508 1 91.88 76 TYR A C 1
ATOM 597 O O . TYR A 1 76 ? 9.391 19.438 12.773 1 91.88 76 TYR A O 1
ATOM 605 N N . GLU A 1 77 ? 11.047 20.891 13.102 1 92.31 77 GLU A N 1
ATOM 606 C CA . GLU A 1 77 ? 11.297 20.938 11.664 1 92.31 77 GLU A CA 1
ATOM 607 C C . GLU A 1 77 ? 11.68 19.562 11.125 1 92.31 77 GLU A C 1
ATOM 609 O O . GLU A 1 77 ? 12.609 18.922 11.633 1 92.31 77 GLU A O 1
ATOM 614 N N . GLY A 1 78 ? 10.914 19.078 10.203 1 87 78 GLY A N 1
ATOM 615 C CA . GLY A 1 78 ? 11.211 17.812 9.562 1 87 78 GLY A CA 1
ATOM 616 C C . GLY A 1 78 ? 10.719 16.609 10.352 1 87 78 GLY A C 1
ATOM 617 O O . GLY A 1 78 ? 10.961 15.469 9.969 1 87 78 GLY A O 1
ATOM 618 N N . SER A 1 79 ? 10.07 16.906 11.398 1 86.56 79 SER A N 1
ATOM 619 C CA . SER A 1 79 ? 9.516 15.82 12.219 1 86.56 79 SER A CA 1
ATOM 620 C C . SER A 1 79 ? 8.07 15.531 11.844 1 86.56 79 SER A C 1
ATOM 622 O O . SER A 1 79 ? 7.387 16.391 11.273 1 86.56 79 SER A O 1
ATOM 624 N N . PRO A 1 80 ? 7.672 14.219 12.102 1 84.75 80 PRO A N 1
ATOM 625 C CA . PRO A 1 80 ? 6.258 13.922 11.875 1 84.75 80 PRO A CA 1
ATOM 626 C C . PRO A 1 80 ? 5.328 14.742 12.766 1 84.75 80 PRO A C 1
ATOM 628 O O . PRO A 1 80 ? 5.715 15.141 13.867 1 84.75 80 PRO A O 1
ATOM 631 N N . LEU A 1 81 ? 4.172 15.008 12.164 1 83 81 LEU A N 1
ATOM 632 C CA . LEU A 1 81 ? 3.184 15.758 12.938 1 83 81 LEU A CA 1
ATOM 633 C C . LEU A 1 81 ? 2.881 15.062 14.258 1 83 81 LEU A C 1
ATOM 635 O O . LEU A 1 81 ? 2.504 13.891 14.273 1 83 81 LEU A O 1
ATOM 639 N N . PRO A 1 82 ? 3.184 15.773 15.297 1 80 82 PRO A N 1
ATOM 640 C CA . PRO A 1 82 ? 2.922 15.148 16.594 1 80 82 PRO A CA 1
ATOM 641 C C . PRO A 1 82 ? 1.433 14.945 16.859 1 80 82 PRO A C 1
ATOM 643 O O . PRO A 1 82 ? 0.612 15.781 16.469 1 80 82 PRO A O 1
ATOM 646 N N . GLU A 1 83 ? 1.075 13.844 17.469 1 77.12 83 GLU A N 1
ATOM 647 C CA . GLU A 1 83 ? -0.312 13.578 17.844 1 77.12 83 GLU A CA 1
ATOM 648 C C . GLU A 1 83 ? -0.576 13.938 19.297 1 77.12 83 GLU A C 1
ATOM 650 O O . GLU A 1 83 ? -0.775 13.055 20.141 1 77.12 83 GLU A O 1
ATOM 655 N N . TRP A 1 84 ? -0.604 15.195 19.516 1 79.62 84 TRP A N 1
ATOM 656 C CA . TRP A 1 84 ? -0.926 15.641 20.859 1 79.62 84 TRP A CA 1
ATOM 657 C C . TRP A 1 84 ? -2.436 15.68 21.078 1 79.62 84 TRP A C 1
ATOM 659 O O . TRP A 1 84 ? -3.17 16.25 20.266 1 79.62 84 TRP A O 1
ATOM 669 N N . PRO A 1 85 ? -2.996 15.047 22.094 1 78.62 85 PRO A N 1
ATOM 670 C CA . PRO A 1 85 ? -4.449 14.953 22.266 1 78.62 85 PRO A CA 1
ATOM 671 C C . PRO A 1 85 ? -5.094 16.297 22.609 1 78.62 85 PRO A C 1
ATOM 673 O O . PRO A 1 85 ? -6.25 16.531 22.25 1 78.62 85 PRO A O 1
ATOM 676 N N . TYR A 1 86 ? -4.324 17.219 23.156 1 80.81 86 TYR A N 1
ATOM 677 C CA . TYR A 1 86 ? -5.031 18.359 23.75 1 80.81 86 TYR A CA 1
ATOM 678 C C . TYR A 1 86 ? -4.648 19.656 23.062 1 80.81 86 TYR A C 1
ATOM 680 O O . TYR A 1 86 ? -5.434 20.609 23.047 1 80.81 86 TYR A O 1
ATOM 688 N N . ILE A 1 87 ? -3.527 19.828 22.562 1 88.38 87 ILE A N 1
ATOM 689 C CA . ILE A 1 87 ? -3.078 21.109 22.016 1 88.38 87 ILE A CA 1
ATOM 690 C C . ILE A 1 87 ? -2.416 20.875 20.656 1 88.38 87 ILE A C 1
ATOM 692 O O . ILE A 1 87 ? -1.754 19.859 20.453 1 88.38 87 ILE A O 1
ATOM 696 N N . THR A 1 88 ? -2.662 21.75 19.75 1 89.38 88 THR A N 1
ATOM 697 C CA . THR A 1 88 ? -2.041 21.672 18.438 1 89.38 88 THR A CA 1
ATOM 698 C C . THR A 1 88 ? -0.742 22.484 18.406 1 89.38 88 THR A C 1
ATOM 700 O O . THR A 1 88 ? -0.526 23.344 19.25 1 89.38 88 THR A O 1
ATOM 703 N N . LEU A 1 89 ? 0.13 22.156 17.547 1 90.19 89 LEU A N 1
ATOM 704 C CA . LEU A 1 89 ? 1.372 22.891 17.359 1 90.19 89 LEU A CA 1
ATOM 705 C C . LEU A 1 89 ? 1.088 24.359 17.062 1 90.19 89 LEU A C 1
ATOM 707 O O . LEU A 1 89 ? 1.769 25.25 17.578 1 90.19 89 LEU A O 1
ATOM 711 N N . ASN A 1 90 ? 0.047 24.594 16.312 1 91.19 90 ASN A N 1
ATOM 712 C CA . ASN A 1 90 ? -0.341 25.953 15.953 1 91.19 90 ASN A CA 1
ATOM 713 C C . ASN A 1 90 ? -0.817 26.734 17.172 1 91.19 90 ASN A C 1
ATOM 715 O O . ASN A 1 90 ? -0.558 27.938 17.297 1 91.19 90 ASN A O 1
ATOM 719 N N . ALA A 1 91 ? -1.459 26.031 18.047 1 91.81 91 ALA A N 1
ATOM 720 C CA . ALA A 1 91 ? -1.936 26.688 19.266 1 91.81 91 ALA A CA 1
ATOM 721 C C . ALA A 1 91 ? -0.772 27.062 20.188 1 91.81 91 ALA A C 1
ATOM 723 O O . ALA A 1 91 ? -0.781 28.125 20.797 1 91.81 91 ALA A O 1
ATOM 724 N N . VAL A 1 92 ? 0.208 26.266 20.281 1 93.5 92 VAL A N 1
ATOM 725 C CA . VAL A 1 92 ? 1.372 26.547 21.109 1 93.5 92 VAL A CA 1
ATOM 726 C C . VAL A 1 92 ? 2.107 27.781 20.578 1 93.5 92 VAL A C 1
ATOM 728 O O . VAL A 1 92 ? 2.43 28.703 21.328 1 93.5 92 VAL A O 1
ATOM 731 N N . ILE A 1 93 ? 2.312 27.797 19.344 1 93.5 93 ILE A N 1
ATOM 732 C CA . ILE A 1 93 ? 3.006 28.922 18.734 1 93.5 93 ILE A CA 1
ATOM 733 C C . ILE A 1 93 ? 2.154 30.188 18.859 1 93.5 93 ILE A C 1
ATOM 735 O O . ILE A 1 93 ? 2.684 31.281 19.031 1 93.5 93 ILE A O 1
ATOM 739 N N . SER A 1 94 ? 0.856 29.984 18.781 1 93.25 94 SER A N 1
ATOM 740 C CA . SER A 1 94 ? -0.042 31.109 18.922 1 93.25 94 SER A CA 1
ATOM 741 C C . SER A 1 94 ? 0.049 31.703 20.328 1 93.25 94 SER A C 1
ATOM 743 O O . SER A 1 94 ? -0.01 32.938 20.5 1 93.25 94 SER A O 1
ATOM 745 N N . ILE A 1 95 ? 0.197 30.922 21.312 1 94.12 95 ILE A N 1
ATOM 746 C CA . ILE A 1 95 ? 0.345 31.391 22.688 1 94.12 95 ILE A CA 1
ATOM 747 C C . ILE A 1 95 ? 1.634 32.219 22.828 1 94.12 95 ILE A C 1
ATOM 749 O O . ILE A 1 95 ? 1.625 33.312 23.359 1 94.12 95 ILE A O 1
ATOM 753 N N . LEU A 1 96 ? 2.676 31.719 22.297 1 95.38 96 LEU A N 1
ATOM 754 C CA . LEU A 1 96 ? 3.963 32.406 22.344 1 95.38 96 LEU A CA 1
ATOM 755 C C . LEU A 1 96 ? 3.926 33.688 21.547 1 95.38 96 LEU A C 1
ATOM 757 O O . LEU A 1 96 ? 4.379 34.75 22.031 1 95.38 96 LEU A O 1
ATOM 761 N N . SER A 1 97 ? 3.344 33.625 20.406 1 94.12 97 SER A N 1
ATOM 762 C CA . SER A 1 97 ? 3.268 34.812 19.547 1 94.12 97 SER A CA 1
ATOM 763 C C . SER A 1 97 ? 2.41 35.906 20.188 1 94.12 97 SER A C 1
ATOM 765 O O . SER A 1 97 ? 2.713 37.094 20.062 1 94.12 97 SER A O 1
ATOM 767 N N . THR A 1 98 ? 1.346 35.438 20.828 1 91.88 98 THR A N 1
ATOM 768 C CA . THR A 1 98 ? 0.48 36.406 21.516 1 91.88 98 THR A CA 1
ATOM 769 C C . THR A 1 98 ? 1.235 37.125 22.641 1 91.88 98 THR A C 1
ATOM 771 O O . THR A 1 98 ? 1.108 38.312 22.812 1 91.88 98 THR A O 1
ATOM 774 N N . ALA A 1 99 ? 2 36.438 23.359 1 92.94 99 ALA A N 1
ATOM 775 C CA . ALA A 1 99 ? 2.809 37.031 24.438 1 92.94 99 ALA A CA 1
ATOM 776 C C . ALA A 1 99 ? 3.865 37.969 23.875 1 92.94 99 ALA A C 1
ATOM 778 O O . ALA A 1 99 ? 4.098 39.031 24.422 1 92.94 99 ALA A O 1
ATOM 779 N N . MET A 1 100 ? 4.504 37.594 22.859 1 95.31 100 MET A N 1
ATOM 780 C CA . MET A 1 100 ? 5.5 38.438 22.203 1 95.31 100 MET A CA 1
ATOM 781 C C . MET A 1 100 ? 4.871 39.719 21.688 1 95.31 100 MET A C 1
ATOM 783 O O . MET A 1 100 ? 5.414 40.812 21.906 1 95.31 100 MET A O 1
ATOM 787 N N . LYS A 1 101 ? 3.779 39.594 21.078 1 92.69 101 LYS A N 1
ATOM 788 C CA . LYS A 1 101 ? 3.057 40.75 20.547 1 92.69 101 LYS A CA 1
ATOM 789 C C . LYS A 1 101 ? 2.639 41.688 21.656 1 92.69 101 LYS A C 1
ATOM 791 O O . LYS A 1 101 ? 2.701 42.906 21.5 1 92.69 101 LYS A O 1
ATOM 796 N N . ALA A 1 102 ? 2.188 41.094 22.703 1 90.19 102 ALA A N 1
ATOM 797 C CA . ALA A 1 102 ? 1.796 41.906 23.859 1 90.19 102 ALA A CA 1
ATOM 798 C C . ALA A 1 102 ? 2.979 42.719 24.375 1 90.19 102 ALA A C 1
ATOM 800 O O . ALA A 1 102 ? 2.826 43.906 24.734 1 90.19 102 ALA A O 1
ATOM 801 N N . ALA A 1 103 ? 4.094 42.125 24.438 1 93.56 103 ALA A N 1
ATOM 802 C CA . ALA A 1 103 ? 5.297 42.812 24.891 1 93.56 103 ALA A CA 1
ATOM 803 C C . ALA A 1 103 ? 5.688 43.938 23.953 1 93.56 103 ALA A C 1
ATOM 805 O O . ALA A 1 103 ? 6 45.062 24.391 1 93.56 103 ALA A O 1
ATOM 806 N N . ILE A 1 104 ? 5.645 43.719 22.688 1 94.38 104 ILE A N 1
ATOM 807 C CA . ILE A 1 104 ? 5.988 44.719 21.688 1 94.38 104 ILE A CA 1
ATOM 808 C C . ILE A 1 104 ? 5.016 45.875 21.766 1 94.38 104 ILE A C 1
ATOM 810 O O . ILE A 1 104 ? 5.434 47.031 21.75 1 94.38 104 ILE A O 1
ATOM 814 N N . ALA A 1 105 ? 3.742 45.531 21.844 1 91.81 105 ALA A N 1
ATOM 815 C CA . ALA A 1 105 ? 2.719 46.562 21.922 1 91.81 105 ALA A CA 1
ATOM 816 C C . ALA A 1 105 ? 2.893 47.406 23.172 1 91.81 105 ALA A C 1
ATOM 818 O O . ALA A 1 105 ? 2.721 48.625 23.125 1 91.81 105 ALA A O 1
ATOM 819 N N . PHE A 1 106 ? 3.229 46.844 24.234 1 90.62 106 PHE A N 1
ATOM 820 C CA . PHE A 1 106 ? 3.443 47.562 25.5 1 90.62 106 PHE A CA 1
ATOM 821 C C . PHE A 1 106 ? 4.582 48.562 25.359 1 90.62 106 PHE A C 1
ATOM 823 O O . PHE A 1 106 ? 4.449 49.719 25.766 1 90.62 106 PHE A O 1
ATOM 830 N N . ILE A 1 107 ? 5.652 48.094 24.828 1 94.12 107 ILE A N 1
ATOM 831 C CA . ILE A 1 107 ? 6.809 48.969 24.641 1 94.12 107 ILE A CA 1
ATOM 832 C C . ILE A 1 107 ? 6.441 50.125 23.734 1 94.12 107 ILE A C 1
ATOM 834 O O . ILE A 1 107 ? 6.711 51.281 24.062 1 94.12 107 ILE A O 1
ATOM 838 N N . ALA A 1 108 ? 5.793 49.844 22.688 1 94.25 108 ALA A N 1
ATOM 839 C CA . ALA A 1 108 ? 5.461 50.844 21.703 1 94.25 108 ALA A CA 1
ATOM 840 C C . ALA A 1 108 ? 4.492 51.875 22.281 1 94.25 108 ALA A C 1
ATOM 842 O O . ALA A 1 108 ? 4.656 53.094 22.078 1 94.25 108 ALA A O 1
ATOM 843 N N . THR A 1 109 ? 3.514 51.438 23 1 92.81 109 THR A N 1
ATOM 844 C CA . THR A 1 109 ? 2.514 52.344 23.562 1 92.81 109 THR A CA 1
ATOM 845 C C . THR A 1 109 ? 3.133 53.25 24.625 1 92.81 109 THR A C 1
ATOM 847 O O . THR A 1 109 ? 2.83 54.438 24.688 1 92.81 109 THR A O 1
ATOM 850 N N . GLN A 1 110 ? 3.99 52.719 25.406 1 92.31 110 GLN A N 1
ATOM 851 C CA . GLN A 1 110 ? 4.641 53.5 26.453 1 92.31 110 GLN A CA 1
ATOM 852 C C . GLN A 1 110 ? 5.602 54.531 25.828 1 92.31 110 GLN A C 1
ATOM 854 O O . GLN A 1 110 ? 5.699 55.656 26.297 1 92.31 110 GLN A O 1
ATOM 859 N N . CYS A 1 111 ? 6.258 54.125 24.844 1 93.62 111 CYS A N 1
ATOM 860 C CA . CYS A 1 111 ? 7.168 55.031 24.172 1 93.62 111 CYS A CA 1
ATOM 861 C C . CYS A 1 111 ? 6.395 56.156 23.484 1 93.62 111 CYS A C 1
ATOM 863 O O . CYS A 1 111 ? 6.789 57.312 23.547 1 93.62 111 CYS A O 1
ATOM 865 N N . LEU A 1 112 ? 5.336 55.812 22.891 1 92.81 112 LEU A N 1
ATOM 866 C CA . LEU A 1 112 ? 4.523 56.812 22.219 1 92.81 112 LEU A CA 1
ATOM 867 C C . LEU A 1 112 ? 3.922 57.781 23.234 1 92.81 112 LEU A C 1
ATOM 869 O O . LEU A 1 112 ? 3.812 59 22.969 1 92.81 112 LEU A O 1
ATOM 873 N N . ALA A 1 113 ? 3.529 57.219 24.344 1 91.75 113 ALA A N 1
ATOM 874 C CA . ALA A 1 113 ? 2.98 58.062 25.406 1 91.75 113 ALA A CA 1
ATOM 875 C C . ALA A 1 113 ? 4.012 59.094 25.891 1 91.75 113 ALA A C 1
ATOM 877 O O . ALA A 1 113 ? 3.67 60.25 26.188 1 91.75 113 ALA A O 1
ATOM 878 N N . GLN A 1 114 ? 5.211 58.688 25.984 1 90.81 114 GLN A N 1
ATOM 879 C CA . GLN A 1 114 ? 6.273 59.594 26.422 1 90.81 114 GLN A CA 1
ATOM 880 C C . GLN A 1 114 ? 6.625 60.594 25.328 1 90.81 114 GLN A C 1
ATOM 882 O O . GLN A 1 114 ? 6.941 61.75 25.625 1 90.81 114 GLN A O 1
ATOM 887 N N . LEU A 1 115 ? 6.594 60.219 24.141 1 90.75 115 LEU A N 1
ATOM 888 C CA . LEU A 1 115 ? 6.953 61.062 23.016 1 90.75 115 LEU A CA 1
ATOM 889 C C . LEU A 1 115 ? 5.922 62.188 22.844 1 90.75 115 LEU A C 1
ATOM 891 O O . LEU A 1 115 ? 6.219 63.219 22.266 1 90.75 115 LEU A O 1
ATOM 895 N N . LYS A 1 116 ? 4.734 61.906 23.281 1 88.81 116 LYS A N 1
ATOM 896 C CA . LYS A 1 116 ? 3.699 62.938 23.25 1 88.81 116 LYS A CA 1
ATOM 897 C C . LYS A 1 116 ? 4.145 64.188 23.984 1 88.81 116 LYS A C 1
ATOM 899 O O . LYS A 1 116 ? 3.898 65.312 23.516 1 88.81 116 LYS A O 1
ATOM 904 N N . TRP A 1 117 ? 4.871 64 25.141 1 86.75 117 TRP A N 1
ATOM 905 C CA . TRP A 1 117 ? 5.34 65.188 25.938 1 86.75 117 TRP A CA 1
ATOM 906 C C . TRP A 1 117 ? 6.5 65.875 25.234 1 86.75 117 TRP A C 1
ATOM 908 O O . TRP A 1 117 ? 6.648 67.062 25.344 1 86.75 117 TRP A O 1
ATOM 918 N N . LEU A 1 118 ? 7.262 65.125 24.625 1 85.12 118 LEU A N 1
ATOM 919 C CA . LEU A 1 118 ? 8.367 65.688 23.875 1 85.12 118 LEU A CA 1
ATOM 920 C C . LEU A 1 118 ? 7.84 66.562 22.719 1 85.12 118 LEU A C 1
ATOM 922 O O . LEU A 1 118 ? 8.43 67.562 22.359 1 85.12 118 LEU A O 1
ATOM 926 N N . TRP A 1 119 ? 6.754 66.188 22.125 1 86.69 119 TRP A N 1
ATOM 927 C CA . TRP A 1 119 ? 6.102 66.875 21.031 1 86.69 119 TRP A CA 1
ATOM 928 C C . TRP A 1 119 ? 5.715 68.25 21.438 1 86.69 119 TRP A C 1
ATOM 930 O O . TRP A 1 119 ? 5.879 69.25 20.656 1 86.69 119 TRP A O 1
ATOM 940 N N . PHE A 1 120 ? 5.34 68.438 22.578 1 86 120 PHE A N 1
ATOM 941 C CA . PHE A 1 120 ? 4.82 69.75 23.016 1 86 120 PHE A CA 1
ATOM 942 C C . PHE A 1 120 ? 5.906 70.562 23.719 1 86 120 PHE A C 1
ATOM 944 O O . PHE A 1 120 ? 5.629 71.625 24.281 1 86 120 PHE A O 1
ATOM 951 N N . GLY A 1 121 ? 7.07 69.938 23.719 1 79.5 121 GLY A N 1
ATOM 952 C CA . GLY A 1 121 ? 8.18 70.812 24.094 1 79.5 121 GLY A CA 1
ATOM 953 C C . GLY A 1 121 ? 8.328 72 23.188 1 79.5 121 GLY A C 1
ATOM 954 O O . GLY A 1 121 ? 8.844 73.062 23.625 1 79.5 121 GLY A O 1
ATOM 955 N N . ARG A 1 122 ? 7.785 71.812 22.062 1 80.62 122 ARG A N 1
ATOM 956 C CA . ARG A 1 122 ? 7.684 72.875 21.109 1 80.62 122 ARG A CA 1
ATOM 957 C C . ARG A 1 122 ? 6.227 73.25 20.859 1 80.62 122 ARG A C 1
ATOM 959 O O . ARG A 1 122 ? 5.32 72.5 21.172 1 80.62 122 ARG A O 1
ATOM 966 N N . LYS A 1 123 ? 6.07 74.438 20.391 1 84.5 123 LYS A N 1
ATOM 967 C CA . LYS A 1 123 ? 4.711 74.938 20.109 1 84.5 123 LYS A CA 1
ATOM 968 C C . LYS A 1 123 ? 4.09 74.125 18.953 1 84.5 123 LYS A C 1
ATOM 970 O O . LYS A 1 123 ? 4.645 74.062 17.859 1 84.5 123 LYS A O 1
ATOM 975 N N . ASN A 1 124 ? 3.066 73.375 19.281 1 87.88 124 ASN A N 1
ATOM 976 C CA . ASN A 1 124 ? 2.324 72.625 18.281 1 87.88 124 ASN A CA 1
ATOM 977 C C . ASN A 1 124 ? 0.818 72.75 18.5 1 87.88 124 ASN A C 1
ATOM 979 O O . ASN A 1 124 ? 0.369 73.25 19.516 1 87.88 124 ASN A O 1
ATOM 983 N N . ARG A 1 125 ? 0.131 72.188 17.609 1 86.19 125 ARG A N 1
ATOM 984 C CA . ARG A 1 125 ? -1.323 72.25 17.672 1 86.19 125 ARG A CA 1
ATOM 985 C C . ARG A 1 125 ? -1.882 71.438 18.828 1 86.19 125 ARG A C 1
ATOM 987 O O . ARG A 1 125 ? -1.404 70.375 19.109 1 86.19 125 ARG A O 1
ATOM 994 N N . LEU A 1 126 ? -2.852 72 19.438 1 87.12 126 LEU A N 1
ATOM 995 C CA . LEU A 1 126 ? -3.475 71.312 20.578 1 87.12 126 LEU A CA 1
ATOM 996 C C . LEU A 1 126 ? -4.195 70.062 20.125 1 87.12 126 LEU A C 1
ATOM 998 O O . LEU A 1 126 ? -4.309 69.062 20.891 1 87.12 126 LEU A O 1
ATOM 1002 N N . SER A 1 127 ? -4.699 70.062 18.891 1 84.94 127 SER A N 1
ATOM 1003 C CA . SER A 1 127 ? -5.367 68.875 18.359 1 84.94 127 SER A CA 1
ATOM 1004 C C . SER A 1 127 ? -4.418 67.688 18.297 1 84.94 127 SER A C 1
ATOM 1006 O O . SER A 1 127 ? -4.852 66.5 18.297 1 84.94 127 SER A O 1
ATOM 1008 N N . ASP A 1 128 ? -3.1 67.938 18.25 1 87.75 128 ASP A N 1
ATOM 1009 C CA . ASP A 1 128 ? -2.107 66.875 18.188 1 87.75 128 ASP A CA 1
ATOM 1010 C C . ASP A 1 128 ? -2.08 66.062 19.5 1 87.75 128 ASP A C 1
ATOM 1012 O O . ASP A 1 128 ? -1.639 64.938 19.516 1 87.75 128 ASP A O 1
ATOM 1016 N N . LEU A 1 129 ? -2.514 66.688 20.516 1 87.81 129 LEU A N 1
ATOM 1017 C CA . LEU A 1 129 ? -2.537 66 21.797 1 87.81 129 LEU A CA 1
ATOM 1018 C C . LEU A 1 129 ? -3.502 64.812 21.766 1 87.81 129 LEU A C 1
ATOM 1020 O O . LEU A 1 129 ? -3.182 63.719 22.25 1 87.81 129 LEU A O 1
ATOM 1024 N N . THR A 1 130 ? -4.652 65 21.172 1 87 130 THR A N 1
ATOM 1025 C CA . THR A 1 130 ? -5.633 63.969 21.062 1 87 130 THR A CA 1
ATOM 1026 C C . THR A 1 130 ? -5.125 62.844 20.141 1 87 130 THR A C 1
ATOM 1028 O O . THR A 1 130 ? -5.293 61.656 20.438 1 87 130 THR A O 1
ATOM 1031 N N . PHE A 1 131 ? -4.492 63.25 19.062 1 86.94 131 PHE A N 1
ATOM 1032 C CA . PHE A 1 131 ? -3.977 62.25 18.109 1 86.94 131 PHE A CA 1
ATOM 1033 C C . PHE A 1 131 ? -2.861 61.438 18.734 1 86.94 131 PHE A C 1
ATOM 1035 O O . PHE A 1 131 ? -2.84 60.219 18.594 1 86.94 131 PHE A O 1
ATOM 1042 N N . LEU A 1 132 ? -1.954 62.094 19.375 1 88.88 132 LEU A N 1
ATOM 1043 C CA . LEU A 1 132 ? -0.813 61.406 19.969 1 88.88 132 LEU A CA 1
ATOM 1044 C C . LEU A 1 132 ? -1.249 60.531 21.141 1 88.88 132 LEU A C 1
ATOM 1046 O O . LEU A 1 132 ? -0.7 59.469 21.359 1 88.88 132 LEU A O 1
ATOM 1050 N N . ASP A 1 133 ? -2.209 60.969 21.844 1 90.12 133 ASP A N 1
ATOM 1051 C CA . ASP A 1 133 ? -2.736 60.188 22.953 1 90.12 133 ASP A CA 1
ATOM 1052 C C . ASP A 1 133 ? -3.463 58.938 22.438 1 90.12 133 ASP A C 1
ATOM 1054 O O . ASP A 1 133 ? -3.344 57.844 23 1 90.12 133 ASP A O 1
ATOM 1058 N N . ASP A 1 134 ? -4.207 59.125 21.406 1 88.62 134 ASP A N 1
ATOM 1059 C CA . ASP A 1 134 ? -4.895 58 20.797 1 88.62 134 ASP A CA 1
ATOM 1060 C C . ASP A 1 134 ? -3.898 56.969 20.25 1 88.62 134 ASP A C 1
ATOM 1062 O O . ASP A 1 134 ? -4.145 55.75 20.312 1 88.62 134 ASP A O 1
ATOM 1066 N N . ALA A 1 135 ? -2.855 57.438 19.609 1 88.81 135 ALA A N 1
ATOM 1067 C CA . ALA A 1 135 ? -1.825 56.531 19.078 1 88.81 135 ALA A CA 1
ATOM 1068 C C . ALA A 1 135 ? -1.209 55.688 20.188 1 88.81 135 ALA A C 1
ATOM 1070 O O . ALA A 1 135 ? -0.817 54.531 19.938 1 88.81 135 ALA A O 1
ATOM 1071 N N . SER A 1 136 ? -1.06 56.219 21.359 1 90.75 136 SER A N 1
ATOM 1072 C CA . SER A 1 136 ? -0.454 55.5 22.469 1 90.75 136 SER A CA 1
ATOM 1073 C C . SER A 1 136 ? -1.434 54.5 23.094 1 90.75 136 SER A C 1
ATOM 1075 O O . SER A 1 136 ? -1.064 53.719 23.969 1 90.75 136 SER A O 1
ATOM 1077 N N . ARG A 1 137 ? -2.643 54.438 22.609 1 86.94 137 ARG A N 1
ATOM 1078 C CA . ARG A 1 137 ? -3.646 53.562 23.203 1 86.94 137 ARG A CA 1
ATOM 1079 C C . ARG A 1 137 ? -3.762 52.25 22.406 1 86.94 137 ARG A C 1
ATOM 1081 O O . ARG A 1 137 ? -4.215 51.25 22.938 1 86.94 137 ARG A O 1
ATOM 1088 N N . GLY A 1 138 ? -3.412 52.406 21.094 1 85.62 138 GLY A N 1
ATOM 1089 C CA . GLY A 1 138 ? -3.527 51.156 20.328 1 85.62 138 GLY A CA 1
ATOM 1090 C C . GLY A 1 138 ? -3.305 51.375 18.844 1 85.62 138 GLY A C 1
ATOM 1091 O O . GLY A 1 138 ? -2.963 52.469 18.406 1 85.62 138 GLY A O 1
ATOM 1092 N N . PRO A 1 139 ? -3.555 50.219 18.156 1 87.06 139 PRO A N 1
ATOM 1093 C CA . PRO A 1 139 ? -3.244 50.25 16.734 1 87.06 139 PRO A CA 1
ATOM 1094 C C . PRO A 1 139 ? -4.227 51.125 15.938 1 87.06 139 PRO A C 1
ATOM 1096 O O . PRO A 1 139 ? -3.85 51.719 14.93 1 87.06 139 PRO A O 1
ATOM 1099 N N . VAL A 1 140 ? -5.426 51.219 16.328 1 84.12 140 VAL A N 1
ATOM 1100 C CA . VAL A 1 140 ? -6.406 52.031 15.602 1 84.12 140 VAL A CA 1
ATOM 1101 C C . VAL A 1 140 ? -6.012 53.5 15.672 1 84.12 140 VAL A C 1
ATOM 1103 O O . VAL A 1 140 ? -6.059 54.219 14.664 1 84.12 140 VAL A O 1
ATOM 1106 N N . GLY A 1 141 ? -5.676 53.969 16.875 1 87.19 141 GLY A N 1
ATOM 1107 C CA . GLY A 1 141 ? -5.184 55.344 17.016 1 87.19 141 GLY A CA 1
ATOM 1108 C C . GLY A 1 141 ? -3.885 55.594 16.266 1 87.19 141 GLY A C 1
ATOM 1109 O O . GLY A 1 141 ? -3.697 56.656 15.672 1 87.19 141 GLY A O 1
ATOM 1110 N N . ALA A 1 142 ? -3.07 54.562 16.312 1 90.88 142 ALA A N 1
ATOM 1111 C CA . ALA A 1 142 ? -1.8 54.656 15.602 1 90.88 142 ALA A CA 1
ATOM 1112 C C . ALA A 1 142 ? -2.021 54.781 14.094 1 90.88 142 ALA A C 1
ATOM 1114 O O . ALA A 1 142 ? -1.31 55.531 13.414 1 90.88 142 ALA A O 1
ATOM 1115 N N . PHE A 1 143 ? -2.965 54.156 13.633 1 90.06 143 PHE A N 1
ATOM 1116 C CA . PHE A 1 143 ? -3.264 54.219 12.211 1 90.06 143 PHE A CA 1
ATOM 1117 C C . PHE A 1 143 ? -3.764 55.594 11.812 1 90.06 143 PHE A C 1
ATOM 1119 O O . PHE A 1 143 ? -3.441 56.094 10.734 1 90.06 143 PHE A O 1
ATOM 1126 N N . LYS A 1 144 ? -4.508 56.188 12.695 1 87.31 144 LYS A N 1
ATOM 1127 C CA . LYS A 1 144 ? -5.012 57.531 12.422 1 87.31 144 LYS A CA 1
ATOM 1128 C C . LYS A 1 144 ? -3.867 58.562 12.328 1 87.31 144 LYS A C 1
ATOM 1130 O O . LYS A 1 144 ? -3.891 59.438 11.469 1 87.31 144 LYS A O 1
ATOM 1135 N N . VAL A 1 145 ? -2.926 58.344 13.172 1 88.62 145 VAL A N 1
ATOM 1136 C CA . VAL A 1 145 ? -1.783 59.25 13.172 1 88.62 145 VAL A CA 1
ATOM 1137 C C . VAL A 1 145 ? -0.962 59.062 11.898 1 88.62 145 VAL A C 1
ATOM 1139 O O . VAL A 1 145 ? -0.512 60.031 11.289 1 88.62 145 VAL A O 1
ATOM 1142 N N . LEU A 1 146 ? -0.769 57.875 11.508 1 88.25 146 LEU A N 1
ATOM 1143 C CA . LEU A 1 146 ? -0.014 57.562 10.297 1 88.25 146 LEU A CA 1
ATOM 1144 C C . LEU A 1 146 ? -0.722 58.125 9.062 1 88.25 146 LEU A C 1
ATOM 1146 O O . LEU A 1 146 ? -0.072 58.625 8.141 1 88.25 146 LEU A O 1
ATOM 1150 N N . TYR A 1 147 ? -1.979 58.125 9.133 1 85.88 147 TYR A N 1
ATOM 1151 C CA . TYR A 1 147 ? -2.773 58.625 8.016 1 85.88 147 TYR A CA 1
ATOM 1152 C C . TYR A 1 147 ? -2.732 60.125 7.945 1 85.88 147 TYR A C 1
ATOM 1154 O O . TYR A 1 147 ? -2.781 60.719 6.859 1 85.88 147 TYR A O 1
ATOM 1162 N N . SER A 1 148 ? -2.592 60.844 9.164 1 82.81 148 SER A N 1
ATOM 1163 C CA . SER A 1 148 ? -2.576 62.281 9.219 1 82.81 148 SER A CA 1
ATOM 1164 C C . SER A 1 148 ? -1.186 62.844 8.922 1 82.81 148 SER A C 1
ATOM 1166 O O . SER A 1 148 ? -1.011 64.062 8.773 1 82.81 148 SER A O 1
ATOM 1168 N N . PHE A 1 149 ? -0.166 62.094 8.641 1 72.94 149 PHE A N 1
ATOM 1169 C CA . PHE A 1 149 ? 1.19 62.406 8.219 1 72.94 149 PHE A CA 1
ATOM 1170 C C . PHE A 1 149 ? 1.816 63.438 9.172 1 72.94 149 PHE A C 1
ATOM 1172 O O . PHE A 1 149 ? 2.285 64.5 8.742 1 72.94 149 PHE A O 1
ATOM 1179 N N . LEU A 1 150 ? 1.774 63.125 10.43 1 68.25 150 LEU A N 1
ATOM 1180 C CA . LEU A 1 150 ? 2.461 64 11.359 1 68.25 150 LEU A CA 1
ATOM 1181 C C . LEU A 1 150 ? 3.971 63.938 11.172 1 68.25 150 LEU A C 1
ATOM 1183 O O . LEU A 1 150 ? 4.531 62.844 11.055 1 68.25 150 LEU A O 1
ATOM 1187 N N . PRO A 1 151 ? 4.613 65 10.914 1 67 151 PRO A N 1
ATOM 1188 C CA . PRO A 1 151 ? 5.996 65.125 10.438 1 67 151 PRO A CA 1
ATOM 1189 C C . PRO A 1 151 ? 7.008 64.562 11.461 1 67 151 PRO A C 1
ATOM 1191 O O . PRO A 1 151 ? 8.219 64.688 11.25 1 67 151 PRO A O 1
ATOM 1194 N N . ARG A 1 152 ? 6.754 63.875 12.461 1 70.44 152 ARG A N 1
ATOM 1195 C CA . ARG A 1 152 ? 7.844 63.5 13.352 1 70.44 152 ARG A CA 1
ATOM 1196 C C . ARG A 1 152 ? 8.133 62 13.219 1 70.44 152 ARG A C 1
ATOM 1198 O O . ARG A 1 152 ? 7.223 61.156 13.344 1 70.44 152 ARG A O 1
ATOM 1205 N N . HIS A 1 153 ? 9.375 61.812 13.234 1 80.25 153 HIS A N 1
ATOM 1206 C CA . HIS A 1 153 ? 9.898 60.531 12.781 1 80.25 153 HIS A CA 1
ATOM 1207 C C . HIS A 1 153 ? 9.742 59.469 13.859 1 80.25 153 HIS A C 1
ATOM 1209 O O . HIS A 1 153 ? 9.32 58.344 13.57 1 80.25 153 HIS A O 1
ATOM 1215 N N . LEU A 1 154 ? 9.992 59.812 15.062 1 89.06 154 LEU A N 1
ATOM 1216 C CA . LEU A 1 154 ? 9.953 58.75 16.078 1 89.06 154 LEU A CA 1
ATOM 1217 C C . LEU A 1 154 ? 8.516 58.344 16.375 1 89.06 154 LEU A C 1
ATOM 1219 O O . LEU A 1 154 ? 8.25 57.156 16.625 1 89.06 154 LEU A O 1
ATOM 1223 N N . VAL A 1 155 ? 7.641 59.281 16.328 1 90.75 155 VAL A N 1
ATOM 1224 C CA . VAL A 1 155 ? 6.227 59 16.547 1 90.75 155 VAL A CA 1
ATOM 1225 C C . VAL A 1 155 ? 5.699 58.125 15.406 1 90.75 155 VAL A C 1
ATOM 1227 O O . VAL A 1 155 ? 4.984 57.156 15.641 1 90.75 155 VAL A O 1
ATOM 1230 N N . THR A 1 156 ? 6.102 58.406 14.219 1 91.75 156 THR A N 1
ATOM 1231 C CA . THR A 1 156 ? 5.695 57.625 13.062 1 91.75 156 THR A CA 1
ATOM 1232 C C . THR A 1 156 ? 6.254 56.219 13.141 1 91.75 156 THR A C 1
ATOM 1234 O O . THR A 1 156 ? 5.566 55.25 12.805 1 91.75 156 THR A O 1
ATOM 1237 N N . PHE A 1 157 ? 7.426 56.156 13.586 1 93.12 157 PHE A N 1
ATOM 1238 C CA . PHE A 1 157 ? 8.078 54.844 13.742 1 93.12 157 PHE A CA 1
ATOM 1239 C C . PHE A 1 157 ? 7.344 54 14.773 1 93.12 157 PHE A C 1
ATOM 1241 O O . PHE A 1 157 ? 7.09 52.812 14.539 1 93.12 157 PHE A O 1
ATOM 1248 N N . GLY A 1 158 ? 7.055 54.562 15.883 1 93.75 158 GLY A N 1
ATOM 1249 C CA . GLY A 1 158 ? 6.293 53.844 16.891 1 93.75 158 GLY A CA 1
ATOM 1250 C C . GLY A 1 158 ? 4.91 53.438 16.422 1 93.75 158 GLY A C 1
ATOM 1251 O O . GLY A 1 158 ? 4.453 52.312 16.719 1 93.75 158 GLY A O 1
ATOM 1252 N N . CYS A 1 159 ? 4.223 54.281 15.688 1 93.94 159 CYS A N 1
ATOM 1253 C CA . CYS A 1 159 ? 2.902 53.969 15.148 1 93.94 159 CYS A CA 1
ATOM 1254 C C . CYS A 1 159 ? 2.979 52.844 14.133 1 93.94 159 CYS A C 1
ATOM 1256 O O . CYS A 1 159 ? 2.094 52 14.07 1 93.94 159 CYS A O 1
ATOM 1258 N N . LEU A 1 160 ? 4.004 52.844 13.375 1 94.12 160 LEU A N 1
ATOM 1259 C CA . LEU A 1 160 ? 4.191 51.781 12.391 1 94.12 160 LEU A CA 1
ATOM 1260 C C . LEU A 1 160 ? 4.359 50.406 13.07 1 94.12 160 LEU A C 1
ATOM 1262 O O . LEU A 1 160 ? 3.803 49.406 12.617 1 94.12 160 LEU A O 1
ATOM 1266 N N . ILE A 1 161 ? 5.109 50.375 14.141 1 94.94 161 ILE A N 1
ATOM 1267 C CA . ILE A 1 161 ? 5.336 49.156 14.891 1 94.94 161 ILE A CA 1
ATOM 1268 C C . ILE A 1 161 ? 4.004 48.625 15.422 1 94.94 161 ILE A C 1
ATOM 1270 O O . ILE A 1 161 ? 3.705 47.438 15.297 1 94.94 161 ILE A O 1
ATOM 1274 N N . LEU A 1 162 ? 3.211 49.5 15.906 1 92.81 162 LEU A N 1
ATOM 1275 C CA . LEU A 1 162 ? 1.944 49.094 16.5 1 92.81 162 LEU A CA 1
ATOM 1276 C C . LEU A 1 162 ? 0.989 48.562 15.445 1 92.81 162 LEU A C 1
ATOM 1278 O O . LEU A 1 162 ? 0.311 47.531 15.664 1 92.81 162 LEU A O 1
ATOM 1282 N N . VAL A 1 163 ? 0.934 49.125 14.328 1 91.81 163 VAL A N 1
ATOM 1283 C CA . VAL A 1 163 ? 0.037 48.688 13.258 1 91.81 163 VAL A CA 1
ATOM 1284 C C . VAL A 1 163 ? 0.521 47.375 12.672 1 91.81 163 VAL A C 1
ATOM 1286 O O . VAL A 1 163 ? -0.274 46.469 12.453 1 91.81 163 VAL A O 1
ATOM 1289 N N . LEU A 1 164 ? 1.768 47.25 12.5 1 94 164 LEU A N 1
ATOM 1290 C CA . LEU A 1 164 ? 2.314 46.031 11.914 1 94 164 LEU A CA 1
ATOM 1291 C C . LEU A 1 164 ? 2.248 44.875 12.914 1 94 164 LEU A C 1
ATOM 1293 O O . LEU A 1 164 ? 2.217 43.719 12.516 1 94 164 LEU A O 1
ATOM 1297 N N . ALA A 1 165 ? 2.279 45.219 14.18 1 92.75 165 ALA A N 1
ATOM 1298 C CA . ALA A 1 165 ? 2.217 44.156 15.211 1 92.75 165 ALA A CA 1
ATOM 1299 C C . ALA A 1 165 ? 0.914 43.375 15.125 1 92.75 165 ALA A C 1
ATOM 1301 O O . ALA A 1 165 ? 0.858 42.219 15.516 1 92.75 165 ALA A O 1
ATOM 1302 N N . VAL A 1 166 ? -0.128 43.969 14.555 1 88.44 166 VAL A N 1
ATOM 1303 C CA . VAL A 1 166 ? -1.418 43.281 14.398 1 88.44 166 VAL A CA 1
ATOM 1304 C C . VAL A 1 166 ? -1.28 42.094 13.438 1 88.44 166 VAL A C 1
ATOM 1306 O O . VAL A 1 166 ? -1.956 41.094 13.602 1 88.44 166 VAL A O 1
ATOM 1309 N N . ALA A 1 167 ? -0.369 42.188 12.555 1 90.62 167 ALA A N 1
ATOM 1310 C CA . ALA A 1 167 ? -0.192 41.188 11.516 1 90.62 167 ALA A CA 1
ATOM 1311 C C . ALA A 1 167 ? 0.713 40.062 12.008 1 90.62 167 ALA A C 1
ATOM 1313 O O . ALA A 1 167 ? 0.927 39.062 11.297 1 90.62 167 ALA A O 1
ATOM 1314 N N . THR A 1 168 ? 1.161 40.062 13.164 1 93 168 THR A N 1
ATOM 1315 C CA . THR A 1 168 ? 2.127 39.094 13.664 1 93 168 THR A CA 1
ATOM 1316 C C . THR A 1 168 ? 1.515 37.688 13.703 1 93 168 THR A C 1
ATOM 1318 O O . THR A 1 168 ? 2.141 36.719 13.273 1 93 168 THR A O 1
ATOM 1321 N N . ASP A 1 169 ? 0.297 37.562 14.078 1 92.12 169 ASP A N 1
ATOM 1322 C CA . ASP A 1 169 ? -0.308 36.25 14.281 1 92.12 169 ASP A CA 1
ATOM 1323 C C . ASP A 1 169 ? -0.463 35.5 12.961 1 92.12 169 ASP A C 1
ATOM 1325 O O . ASP A 1 169 ? -0.033 34.344 12.844 1 92.12 169 ASP A O 1
ATOM 1329 N N . PRO A 1 170 ? -1.031 36.125 11.93 1 92.5 170 PRO A N 1
ATOM 1330 C CA . PRO A 1 170 ? -1.118 35.406 10.656 1 92.5 170 PRO A CA 1
ATOM 1331 C C . PRO A 1 170 ? 0.251 35.031 10.102 1 92.5 170 PRO A C 1
ATOM 1333 O O . PRO A 1 170 ? 0.4 33.938 9.508 1 92.5 170 PRO A O 1
ATOM 1336 N N . PHE A 1 171 ? 1.2 35.844 10.297 1 94.12 171 PH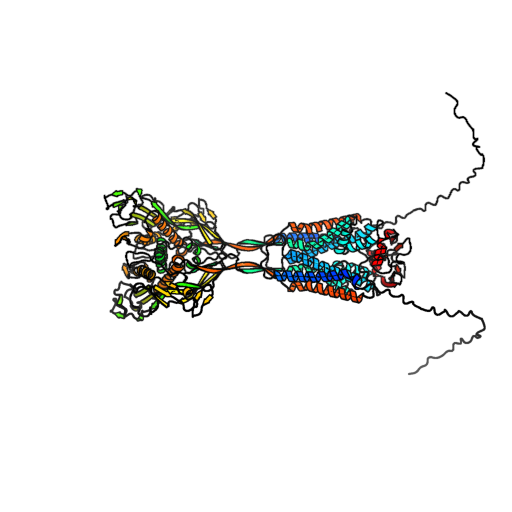E A N 1
ATOM 1337 C CA . PHE A 1 171 ? 2.535 35.562 9.789 1 94.12 171 PHE A CA 1
ATOM 1338 C C . PHE A 1 171 ? 3.162 34.406 10.531 1 94.12 171 PHE A C 1
ATOM 1340 O O . PHE A 1 171 ? 3.828 33.562 9.922 1 94.12 171 PHE A O 1
ATOM 1347 N N . VAL A 1 172 ? 2.934 34.375 11.789 1 93.06 172 VAL A N 1
ATOM 1348 C CA . VAL A 1 172 ? 3.486 33.281 12.57 1 93.06 172 VAL A CA 1
ATOM 1349 C C . VAL A 1 172 ? 2.793 31.969 12.188 1 93.06 172 VAL A C 1
ATOM 1351 O O . VAL A 1 172 ? 3.424 30.906 12.156 1 93.06 172 VAL A O 1
ATOM 1354 N N . GLN A 1 173 ? 1.544 32.031 11.859 1 91.94 173 GLN A N 1
ATOM 1355 C CA . GLN A 1 173 ? 0.81 30.828 11.477 1 91.94 173 GLN A CA 1
ATOM 1356 C C . GLN A 1 173 ? 1.222 30.344 10.094 1 91.94 173 GLN A C 1
ATOM 1358 O O . GLN A 1 173 ? 1.087 29.156 9.773 1 91.94 173 GLN A O 1
ATOM 1363 N N . GLN A 1 174 ? 1.737 31.25 9.328 1 92.62 174 GLN A N 1
ATOM 1364 C CA . GLN A 1 174 ? 2.223 30.891 8 1 92.62 174 GLN A CA 1
ATOM 1365 C C . GLN A 1 174 ? 3.525 30.094 8.086 1 92.62 174 GLN A C 1
ATOM 1367 O O . GLN A 1 174 ? 3.918 29.438 7.129 1 92.62 174 GLN A O 1
ATOM 1372 N N . VAL A 1 175 ? 4.129 30.125 9.195 1 93.38 175 VAL A N 1
ATOM 1373 C CA . VAL A 1 175 ? 5.438 29.484 9.359 1 93.38 175 VAL A CA 1
ATOM 1374 C C . VAL A 1 175 ? 5.285 27.969 9.328 1 93.38 175 VAL A C 1
ATOM 1376 O O . VAL A 1 175 ? 6.18 27.266 8.859 1 93.38 175 VAL A O 1
ATOM 1379 N N . LEU A 1 176 ? 4.176 27.484 9.766 1 90.31 176 LEU A N 1
ATOM 1380 C CA . LEU A 1 176 ? 3.977 26.047 9.859 1 90.31 176 LEU A CA 1
ATOM 1381 C C . LEU A 1 176 ? 3.217 25.531 8.641 1 90.31 176 LEU A C 1
ATOM 1383 O O . LEU A 1 176 ? 2.113 25.984 8.352 1 90.31 176 LEU A O 1
ATOM 1387 N N . SER A 1 177 ? 3.854 24.656 7.941 1 87.62 177 SER A N 1
ATOM 1388 C CA . SER A 1 177 ? 3.221 23.969 6.824 1 87.62 177 SER A CA 1
ATOM 1389 C C . SER A 1 177 ? 3.316 22.453 6.984 1 87.62 177 SER A C 1
ATOM 1391 O O . SER A 1 177 ? 4.305 21.953 7.508 1 87.62 177 SER A O 1
ATOM 1393 N N . ILE A 1 178 ? 2.242 21.859 6.648 1 82.62 178 ILE A N 1
ATOM 1394 C CA . ILE A 1 178 ? 2.209 20.391 6.727 1 82.62 178 ILE A CA 1
ATOM 1395 C C . ILE A 1 178 ? 2.334 19.812 5.324 1 82.62 178 ILE A C 1
ATOM 1397 O O . ILE A 1 178 ? 1.584 20.172 4.418 1 82.62 178 ILE A O 1
ATOM 1401 N N . GLN A 1 179 ? 3.32 18.953 5.152 1 82.25 179 GLN A N 1
ATOM 1402 C CA . GLN A 1 179 ? 3.551 18.297 3.873 1 82.25 179 GLN A CA 1
ATOM 1403 C C . GLN A 1 179 ? 3.635 16.781 4.047 1 82.25 179 GLN A C 1
ATOM 1405 O O . GLN A 1 179 ? 3.873 16.297 5.148 1 82.25 179 GLN A O 1
ATOM 1410 N N . MET A 1 180 ? 3.383 16.141 2.879 1 80.12 180 MET A N 1
ATOM 1411 C CA . MET A 1 180 ? 3.48 14.68 2.883 1 80.12 180 MET A CA 1
ATOM 1412 C C . MET A 1 180 ? 4.809 14.219 2.289 1 80.12 180 MET A C 1
ATOM 1414 O O . MET A 1 180 ? 5.281 14.781 1.303 1 80.12 180 MET A O 1
ATOM 1418 N N . ARG A 1 181 ? 5.426 13.258 2.916 1 80.31 181 ARG A N 1
ATOM 1419 C CA . ARG A 1 181 ? 6.664 12.672 2.424 1 80.31 181 ARG A CA 1
ATOM 1420 C C . ARG A 1 181 ? 6.719 11.18 2.721 1 80.31 181 ARG A C 1
ATOM 1422 O O . ARG A 1 181 ? 6.109 10.711 3.686 1 80.31 181 ARG A O 1
ATOM 1429 N N . PRO A 1 182 ? 7.426 10.445 1.791 1 83.88 182 PRO A N 1
ATOM 1430 C CA . PRO A 1 182 ? 7.594 9.016 2.08 1 83.88 182 PRO A CA 1
ATOM 1431 C C . PRO A 1 182 ? 8.609 8.758 3.191 1 83.88 182 PRO A C 1
ATOM 1433 O O . PRO A 1 182 ? 9.695 9.336 3.188 1 83.88 182 PRO A O 1
ATOM 1436 N N . VAL A 1 183 ? 8.227 8.109 4.156 1 83.5 183 VAL A N 1
ATOM 1437 C CA . VAL A 1 183 ? 9.102 7.734 5.262 1 83.5 183 VAL A CA 1
ATOM 1438 C C . VAL A 1 183 ? 9.039 6.227 5.488 1 83.5 183 VAL A C 1
ATOM 1440 O O . VAL A 1 183 ? 8.094 5.566 5.047 1 83.5 183 VAL A O 1
ATOM 1443 N N . GLN A 1 184 ? 10.094 5.742 6.078 1 86.12 184 GLN A N 1
ATOM 1444 C CA . GLN A 1 184 ? 10.086 4.328 6.434 1 86.12 184 GLN A CA 1
ATOM 1445 C C . GLN A 1 184 ? 8.992 4.027 7.461 1 86.12 184 GLN A C 1
ATOM 1447 O O . GLN A 1 184 ? 8.891 4.715 8.477 1 86.12 184 GLN A O 1
ATOM 1452 N N . ALA A 1 185 ? 8.102 3.152 7.082 1 81.25 185 ALA A N 1
ATOM 1453 C CA . ALA A 1 185 ? 7.012 2.793 7.984 1 81.25 185 ALA A CA 1
ATOM 1454 C C . ALA A 1 185 ? 7.539 2.094 9.234 1 81.25 185 ALA A C 1
ATOM 1456 O O . ALA A 1 185 ? 8.211 1.063 9.141 1 81.25 185 ALA A O 1
ATOM 1457 N N . PRO A 1 186 ? 7.234 2.754 10.32 1 77.12 186 PRO A N 1
ATOM 1458 C CA . PRO A 1 186 ? 7.73 2.105 11.539 1 77.12 186 PRO A CA 1
ATOM 1459 C C . PRO A 1 186 ? 7.016 0.79 11.836 1 77.12 186 PRO A C 1
ATOM 1461 O O . PRO A 1 186 ? 5.797 0.697 11.688 1 77.12 186 PRO A O 1
ATOM 1464 N N . GLY A 1 187 ? 7.648 -0.147 12.195 1 78 187 GLY A N 1
ATOM 1465 C CA . GLY A 1 187 ? 7.082 -1.406 12.648 1 78 187 GLY A CA 1
ATOM 1466 C C . GLY A 1 187 ? 6.715 -2.342 11.516 1 78 187 GLY A C 1
ATOM 1467 O O . GLY A 1 187 ? 6.285 -3.473 11.75 1 78 187 GLY A O 1
ATOM 1468 N N . LEU A 1 188 ? 6.652 -1.855 10.312 1 81.44 188 LEU A N 1
ATOM 1469 C CA . LEU A 1 188 ? 6.336 -2.711 9.172 1 81.44 188 LEU A CA 1
ATOM 1470 C C . LEU A 1 188 ? 7.598 -3.037 8.375 1 81.44 188 LEU A C 1
ATOM 1472 O O . LEU A 1 188 ? 8.461 -2.178 8.195 1 81.44 188 LEU A O 1
ATOM 1476 N N . SER A 1 189 ? 7.793 -4.32 8.117 1 87.19 189 SER A N 1
ATOM 1477 C CA . SER A 1 189 ? 8.945 -4.73 7.324 1 87.19 189 SER A CA 1
ATOM 1478 C C . SER A 1 189 ? 8.523 -5.469 6.059 1 87.19 189 SER A C 1
ATOM 1480 O O . SER A 1 189 ? 7.469 -6.113 6.039 1 87.19 189 SER A O 1
ATOM 1482 N N . ALA A 1 190 ? 9.25 -5.16 5.051 1 91.5 190 ALA A N 1
ATOM 1483 C CA . ALA A 1 190 ? 9.078 -5.898 3.801 1 91.5 190 ALA A CA 1
ATOM 1484 C C . ALA A 1 190 ? 10.008 -7.105 3.742 1 91.5 190 ALA A C 1
ATOM 1486 O O . ALA A 1 190 ? 11.047 -7.133 4.406 1 91.5 190 ALA A O 1
ATOM 1487 N N . SER A 1 191 ? 9.555 -8.156 3.125 1 91.75 191 SER A N 1
ATOM 1488 C CA . SER A 1 191 ? 10.398 -9.344 2.99 1 91.75 191 SER A CA 1
ATOM 1489 C C . SER A 1 191 ? 10.195 -10.016 1.637 1 91.75 191 SER A C 1
ATOM 1491 O O . SER A 1 191 ? 9.133 -9.875 1.021 1 91.75 191 SER A O 1
ATOM 1493 N N . ILE A 1 192 ? 11.242 -10.68 1.135 1 90.88 192 ILE A N 1
ATOM 1494 C CA . ILE A 1 192 ? 11.211 -11.477 -0.088 1 90.88 192 ILE A CA 1
ATOM 1495 C C . ILE A 1 192 ? 11.773 -12.867 0.189 1 90.88 192 ILE A C 1
ATOM 1497 O O . ILE A 1 192 ? 12.742 -13.016 0.936 1 90.88 192 ILE A O 1
ATOM 1501 N N . GLN A 1 193 ? 11.18 -13.852 -0.375 1 91.25 193 GLN A N 1
ATOM 1502 C CA . GLN A 1 193 ? 11.656 -15.227 -0.208 1 91.25 193 GLN A CA 1
ATOM 1503 C C . GLN A 1 193 ? 12.906 -15.477 -1.051 1 91.25 193 GLN A C 1
ATOM 1505 O O . GLN A 1 193 ? 12.961 -15.094 -2.221 1 91.25 193 GLN A O 1
ATOM 1510 N N . VAL A 1 194 ? 13.945 -16.062 -0.426 1 92.62 194 VAL A N 1
ATOM 1511 C CA . VAL A 1 194 ? 15.203 -16.391 -1.101 1 92.62 194 VAL A CA 1
ATOM 1512 C C . VAL A 1 194 ? 15.688 -17.766 -0.657 1 92.62 194 VAL A C 1
ATOM 1514 O O . VAL A 1 194 ? 15.156 -18.344 0.296 1 92.62 194 VAL A O 1
ATOM 1517 N N . CYS A 1 195 ? 16.484 -18.359 -1.429 1 93.81 195 CYS A N 1
ATOM 1518 C CA . CYS A 1 195 ? 17.25 -19.547 -1.027 1 93.81 195 CYS A CA 1
ATOM 1519 C C . CYS A 1 195 ? 18.672 -19.156 -0.612 1 93.81 195 CYS A C 1
ATOM 1521 O O . CYS A 1 195 ? 19.578 -19.141 -1.444 1 93.81 195 CYS A O 1
ATOM 1523 N N . ASN A 1 196 ? 18.906 -18.969 0.676 1 88.25 196 ASN A N 1
ATOM 1524 C CA . ASN A 1 196 ? 20.156 -18.406 1.15 1 88.25 196 ASN A CA 1
ATOM 1525 C C . ASN A 1 196 ? 21.188 -19.5 1.435 1 88.25 196 ASN A C 1
ATOM 1527 O O . ASN A 1 196 ? 20.906 -20.688 1.277 1 88.25 196 ASN A O 1
ATOM 1531 N N . SER A 1 197 ? 22.344 -19.062 1.874 1 82.12 197 SER A N 1
ATOM 1532 C CA . SER A 1 197 ? 23.5 -19.953 2.012 1 82.12 197 SER A CA 1
ATOM 1533 C C . SER A 1 197 ? 23.531 -20.609 3.389 1 82.12 197 SER A C 1
ATOM 1535 O O . SER A 1 197 ? 24.422 -21.406 3.676 1 82.12 197 SER A O 1
ATOM 1537 N N . SER A 1 198 ? 22.578 -20.344 4.137 1 79.69 198 SER A N 1
ATOM 1538 C CA . SER A 1 198 ? 22.641 -20.812 5.516 1 79.69 198 SER A CA 1
ATOM 1539 C C . SER A 1 198 ? 22.391 -22.328 5.59 1 79.69 198 SER A C 1
ATOM 1541 O O . SER A 1 198 ? 22.828 -22.984 6.527 1 79.69 198 SER A O 1
ATOM 1543 N N . TYR A 1 199 ? 21.688 -22.812 4.559 1 84.25 199 TYR A N 1
ATOM 1544 C CA . TYR A 1 199 ? 21.375 -24.25 4.578 1 84.25 199 TYR A CA 1
ATOM 1545 C C . TYR A 1 199 ? 21.797 -24.906 3.277 1 84.25 199 TYR A C 1
ATOM 1547 O O . TYR A 1 199 ? 21.875 -24.266 2.234 1 84.25 199 TYR A O 1
ATOM 1555 N N . LYS A 1 200 ? 22.203 -26.125 3.428 1 92.31 200 LYS A N 1
ATOM 1556 C CA . LYS A 1 200 ? 22.5 -26.938 2.244 1 92.31 200 LYS A CA 1
ATOM 1557 C C . LYS A 1 200 ? 21.203 -27.281 1.495 1 92.31 200 LYS A C 1
ATOM 1559 O O . LYS A 1 200 ? 20.266 -27.797 2.09 1 92.31 200 LYS A O 1
ATOM 1564 N N . TYR A 1 201 ? 21.172 -26.922 0.222 1 95.56 201 TYR A N 1
ATOM 1565 C CA . TYR A 1 201 ? 20 -27.219 -0.587 1 95.56 201 TYR A CA 1
ATOM 1566 C C . TYR A 1 201 ? 19.719 -28.719 -0.608 1 95.56 201 TYR A C 1
ATOM 1568 O O . TYR A 1 201 ? 20.562 -29.516 -1.01 1 95.56 201 TYR A O 1
ATOM 1576 N N . SER A 1 202 ? 18.594 -29.062 -0.183 1 94.62 202 SER A N 1
ATOM 1577 C CA . SER A 1 202 ? 18.172 -30.453 -0.108 1 94.62 202 SER A CA 1
ATOM 1578 C C . SER A 1 202 ? 16.734 -30.625 -0.57 1 94.62 202 SER A C 1
ATOM 1580 O O . SER A 1 202 ? 15.805 -30.219 0.12 1 94.62 202 SER A O 1
ATOM 1582 N N . ASP A 1 203 ? 16.578 -31.219 -1.715 1 95.44 203 ASP A N 1
ATOM 1583 C CA . ASP A 1 203 ? 15.266 -31.453 -2.297 1 95.44 203 ASP A CA 1
ATOM 1584 C C . ASP A 1 203 ? 15.203 -32.812 -2.967 1 95.44 203 ASP A C 1
ATOM 1586 O O . ASP A 1 203 ? 15.297 -32.938 -4.191 1 95.44 203 ASP A O 1
ATOM 1590 N N . PHE A 1 204 ? 15.047 -33.906 -2.154 1 94.44 204 PHE A N 1
ATOM 1591 C CA . PHE A 1 204 ? 14.984 -35.25 -2.721 1 94.44 204 PHE A CA 1
ATOM 1592 C C . PHE A 1 204 ? 14.07 -36.156 -1.896 1 94.44 204 PHE A C 1
ATOM 1594 O O . PHE A 1 204 ? 13.953 -35.969 -0.682 1 94.44 204 PHE A O 1
ATOM 1601 N N . GLY A 1 205 ? 13.398 -37.062 -2.625 1 88.88 205 GLY A N 1
ATOM 1602 C CA . GLY A 1 205 ? 12.586 -38.094 -2.029 1 88.88 205 GLY A CA 1
ATOM 1603 C C . GLY A 1 205 ? 13.086 -39.5 -2.35 1 88.88 205 GLY A C 1
ATOM 1604 O O . GLY A 1 205 ? 14.211 -39.656 -2.822 1 88.88 205 GLY A O 1
ATOM 1605 N N . LEU A 1 206 ? 12.484 -40.562 -2.014 1 83.06 206 LEU A N 1
ATOM 1606 C CA . LEU A 1 206 ? 12.938 -41.938 -2.096 1 83.06 206 LEU A CA 1
ATOM 1607 C C . LEU A 1 206 ? 12.922 -42.438 -3.539 1 83.06 206 LEU A C 1
ATOM 1609 O O . LEU A 1 206 ? 13.93 -42.938 -4.039 1 83.06 206 LEU A O 1
ATOM 1613 N N . GLY A 1 207 ? 11.828 -42.219 -4.34 1 82.75 207 GLY A N 1
ATOM 1614 C CA . GLY A 1 207 ? 11.664 -42.812 -5.656 1 82.75 207 GLY A CA 1
ATOM 1615 C C . GLY A 1 207 ? 11.398 -44.312 -5.613 1 82.75 207 GLY A C 1
ATOM 1616 O O . GLY A 1 207 ? 11.109 -44.844 -4.547 1 82.75 207 GLY A O 1
ATOM 1617 N N . ALA A 1 208 ? 11.547 -45.094 -6.758 1 79.69 208 ALA A N 1
ATOM 1618 C CA . ALA A 1 208 ? 11.188 -46.5 -6.871 1 79.69 208 ALA A CA 1
ATOM 1619 C C . ALA A 1 208 ? 12.289 -47.406 -6.312 1 79.69 208 ALA A C 1
ATOM 1621 O O . ALA A 1 208 ? 12.047 -48.562 -5.988 1 79.69 208 ALA A O 1
ATOM 1622 N N . GLY A 1 209 ? 13.531 -46.906 -6.176 1 80.69 209 GLY A N 1
ATOM 1623 C CA . GLY A 1 209 ? 14.656 -47.688 -5.656 1 80.69 209 GLY A CA 1
ATOM 1624 C C . GLY A 1 209 ? 15.891 -46.812 -5.422 1 80.69 209 GLY A C 1
ATOM 1625 O O . GLY A 1 209 ? 15.883 -45.625 -5.672 1 80.69 209 GLY A O 1
ATOM 1626 N N . PRO A 1 210 ? 16.953 -47.625 -4.863 1 81.75 210 PRO A N 1
ATOM 1627 C CA . PRO A 1 210 ? 18.203 -46.906 -4.699 1 81.75 210 PRO A CA 1
ATOM 1628 C C . PRO A 1 210 ? 18.734 -46.344 -6.016 1 81.75 210 PRO A C 1
ATOM 1630 O O . PRO A 1 210 ? 18.781 -47.031 -7.02 1 81.75 210 PRO A O 1
ATOM 1633 N N . GLY A 1 211 ? 19.094 -45.094 -6.055 1 86.12 211 GLY A N 1
ATOM 1634 C CA . GLY A 1 211 ? 19.594 -44.469 -7.266 1 86.12 211 GLY A CA 1
ATOM 1635 C C . GLY A 1 211 ? 18.484 -43.906 -8.148 1 86.12 211 GLY A C 1
ATOM 1636 O O . GLY A 1 211 ? 18.75 -43.219 -9.141 1 86.12 211 GLY A O 1
ATOM 1637 N N . MET A 1 212 ? 17.234 -44.188 -7.75 1 89.19 212 MET A N 1
ATOM 1638 C CA . MET A 1 212 ? 16.094 -43.75 -8.539 1 89.19 212 MET A CA 1
ATOM 1639 C C . MET A 1 212 ? 15.297 -42.688 -7.785 1 89.19 212 MET A C 1
ATOM 1641 O O . MET A 1 212 ? 14.086 -42.562 -7.98 1 89.19 212 MET A O 1
ATOM 1645 N N . ASN A 1 213 ? 16.094 -42 -6.895 1 91.12 213 ASN A N 1
ATOM 1646 C CA . ASN A 1 213 ? 15.453 -40.938 -6.109 1 91.12 213 ASN A CA 1
ATOM 1647 C C . ASN A 1 213 ? 14.836 -39.875 -7 1 91.12 213 ASN A C 1
ATOM 1649 O O . ASN A 1 213 ? 15.414 -39.5 -8.023 1 91.12 213 ASN A O 1
ATOM 1653 N N . LYS A 1 214 ? 13.641 -39.469 -6.652 1 93.25 214 LYS A N 1
ATOM 1654 C CA . LYS A 1 214 ? 12.938 -38.375 -7.344 1 93.25 214 LYS A CA 1
ATOM 1655 C C . LYS A 1 214 ? 12.688 -37.219 -6.41 1 93.25 214 LYS A C 1
ATOM 1657 O O . LYS A 1 214 ? 12.82 -37.344 -5.191 1 93.25 214 LYS A O 1
ATOM 1662 N N . VAL A 1 215 ? 12.477 -36.094 -6.965 1 95.12 215 VAL A N 1
ATOM 1663 C CA . VAL A 1 215 ? 12.148 -34.938 -6.148 1 95.12 215 VAL A CA 1
ATOM 1664 C C . VAL A 1 215 ? 10.773 -35.094 -5.516 1 95.12 215 VAL A C 1
ATOM 1666 O O . VAL A 1 215 ? 9.953 -35.906 -6.004 1 95.12 215 VAL A O 1
ATOM 1669 N N . PRO A 1 216 ? 10.547 -34.438 -4.391 1 91.81 216 PRO A N 1
ATOM 1670 C CA . PRO A 1 216 ? 9.203 -34.469 -3.801 1 91.81 216 PRO A CA 1
ATOM 1671 C C . PRO A 1 216 ? 8.125 -33.938 -4.75 1 91.81 216 PRO A C 1
ATOM 1673 O O . PRO A 1 216 ? 8.438 -33.281 -5.746 1 91.81 216 PRO A O 1
ATOM 1676 N N . LEU A 1 217 ? 6.852 -34.219 -4.473 1 87.81 217 LEU A N 1
ATOM 1677 C CA . LEU A 1 217 ? 5.715 -33.938 -5.344 1 87.81 217 LEU A CA 1
ATOM 1678 C C . LEU A 1 217 ? 5.605 -32.469 -5.641 1 87.81 217 LEU A C 1
ATOM 1680 O O . LEU A 1 217 ? 5.297 -32.062 -6.77 1 87.81 217 LEU A O 1
ATOM 1684 N N . ALA A 1 218 ? 5.848 -31.672 -4.625 1 86.38 218 ALA A N 1
ATOM 1685 C CA . ALA A 1 218 ? 5.762 -30.219 -4.832 1 86.38 218 ALA A CA 1
ATOM 1686 C C . ALA A 1 218 ? 6.777 -29.766 -5.867 1 86.38 218 ALA A C 1
ATOM 1688 O O . ALA A 1 218 ? 6.461 -28.938 -6.73 1 86.38 218 ALA A O 1
ATOM 1689 N N . SER A 1 219 ? 7.988 -30.219 -5.773 1 93.31 219 SER A N 1
ATOM 1690 C CA . SER A 1 219 ? 9.023 -29.859 -6.738 1 93.31 219 SER A CA 1
ATOM 1691 C C . SER A 1 219 ? 8.727 -30.453 -8.109 1 93.31 219 SER A C 1
ATOM 1693 O O . SER A 1 219 ? 9.047 -29.844 -9.133 1 93.31 219 SER A O 1
ATOM 1695 N N . MET A 1 220 ? 8.078 -31.625 -8.125 1 93.38 220 MET A N 1
ATOM 1696 C CA . MET A 1 220 ? 7.625 -32.188 -9.398 1 93.38 220 MET A CA 1
ATOM 1697 C C . MET A 1 220 ? 6.645 -31.234 -10.086 1 93.38 220 MET A C 1
ATOM 1699 O O . MET A 1 220 ? 6.688 -31.078 -11.305 1 93.38 220 MET A O 1
ATOM 1703 N N . GLY A 1 221 ? 5.777 -30.688 -9.266 1 90.38 221 GLY A N 1
ATOM 1704 C CA . GLY A 1 221 ? 4.855 -29.703 -9.805 1 90.38 221 GLY A CA 1
ATOM 1705 C C . GLY A 1 221 ? 5.555 -28.5 -10.406 1 90.38 221 GLY A C 1
ATOM 1706 O O . GLY A 1 221 ? 5.121 -27.984 -11.438 1 90.38 221 GLY A O 1
ATOM 1707 N N . ALA A 1 222 ? 6.59 -28.031 -9.781 1 91.62 222 ALA A N 1
ATOM 1708 C CA . ALA A 1 222 ? 7.367 -26.906 -10.297 1 91.62 222 ALA A CA 1
ATOM 1709 C C . ALA A 1 222 ? 8.016 -27.25 -11.633 1 91.62 222 ALA A C 1
ATOM 1711 O O . ALA A 1 222 ? 8.141 -26.406 -12.516 1 91.62 222 ALA A O 1
ATOM 1712 N N . ILE A 1 223 ? 8.461 -28.484 -11.758 1 95 223 ILE A N 1
ATOM 1713 C CA . ILE A 1 223 ? 9.047 -28.938 -13.016 1 95 223 ILE A CA 1
ATOM 1714 C C . ILE A 1 223 ? 8.016 -28.844 -14.133 1 95 223 ILE A C 1
ATOM 1716 O O . ILE A 1 223 ? 8.281 -28.266 -15.188 1 95 223 ILE A O 1
ATOM 1720 N N . TYR A 1 224 ? 6.875 -29.375 -13.867 1 92.94 224 TYR A N 1
ATOM 1721 C CA . TYR A 1 224 ? 5.828 -29.344 -14.883 1 92.94 224 TYR A CA 1
ATOM 1722 C C . TYR A 1 224 ? 5.398 -27.906 -15.172 1 92.94 224 TYR A C 1
ATOM 1724 O O . TYR A 1 224 ? 5.211 -27.531 -16.328 1 92.94 224 TYR A O 1
ATOM 1732 N N . SER A 1 225 ? 5.27 -27.156 -14.102 1 88.88 225 SER A N 1
ATOM 1733 C CA . SER A 1 225 ? 4.902 -25.75 -14.281 1 88.88 225 SER A CA 1
ATOM 1734 C C . SER A 1 225 ? 5.922 -25.016 -15.148 1 88.88 225 SER A C 1
ATOM 1736 O O . SER A 1 225 ? 5.559 -24.156 -15.953 1 88.88 225 SER A O 1
ATOM 1738 N N . GLY A 1 226 ? 7.129 -25.297 -14.961 1 92.38 226 GLY A N 1
ATOM 1739 C CA . GLY A 1 226 ? 8.18 -24.688 -15.766 1 92.38 226 GLY A CA 1
ATOM 1740 C C . GLY A 1 226 ? 8.141 -25.109 -17.219 1 92.38 226 GLY A C 1
ATOM 1741 O O . GLY A 1 226 ? 8.242 -24.266 -18.109 1 92.38 226 GLY A O 1
ATOM 1742 N N . ILE A 1 227 ? 7.941 -26.344 -17.391 1 94.19 227 ILE A N 1
ATOM 1743 C CA . ILE A 1 227 ? 7.957 -26.875 -18.75 1 94.19 227 ILE A CA 1
ATOM 1744 C C . ILE A 1 227 ? 6.777 -26.312 -19.547 1 94.19 227 ILE A C 1
ATOM 1746 O O . ILE A 1 227 ? 6.922 -25.922 -20.703 1 94.19 227 ILE A O 1
ATOM 1750 N N . PHE A 1 228 ? 5.664 -26.172 -18.875 1 91.38 228 PHE A N 1
ATOM 1751 C CA . PHE A 1 228 ? 4.461 -25.719 -19.562 1 91.38 228 PHE A CA 1
ATOM 1752 C C . PHE A 1 228 ? 4.336 -24.188 -19.484 1 91.38 228 PHE A C 1
ATOM 1754 O O . PHE A 1 228 ? 3.363 -23.625 -19.969 1 91.38 228 PHE A O 1
ATOM 1761 N N . LYS A 1 229 ? 5.258 -23.531 -18.859 1 83.38 229 LYS A N 1
ATOM 1762 C CA . LYS A 1 229 ? 5.305 -22.062 -18.781 1 83.38 229 LYS A CA 1
ATOM 1763 C C . LYS A 1 229 ? 4.035 -21.516 -18.141 1 83.38 229 LYS A C 1
ATOM 1765 O O . LYS A 1 229 ? 3.406 -20.609 -18.703 1 83.38 229 LYS A O 1
ATOM 1770 N N . THR A 1 230 ? 3.66 -22.125 -17.031 1 74.62 230 THR A N 1
ATOM 1771 C CA . THR A 1 230 ? 2.428 -21.688 -16.375 1 74.62 230 THR A CA 1
ATOM 1772 C C . THR A 1 230 ? 2.646 -20.391 -15.609 1 74.62 230 THR A C 1
ATOM 1774 O O . THR A 1 230 ? 1.686 -19.703 -15.242 1 74.62 230 THR A O 1
ATOM 1777 N N . GLU A 1 231 ? 3.92 -20.078 -15.328 1 65.06 231 GLU A N 1
ATOM 1778 C CA . GLU A 1 231 ? 4.168 -18.859 -14.562 1 65.06 231 GLU A CA 1
ATOM 1779 C C . GLU A 1 231 ? 3.912 -17.625 -15.414 1 65.06 231 GLU A C 1
ATOM 1781 O O . GLU A 1 231 ? 4.312 -17.562 -16.578 1 65.06 231 GLU A O 1
ATOM 1786 N N . LEU A 1 232 ? 2.893 -16.922 -15.062 1 55.12 232 LEU A N 1
ATOM 1787 C CA . LEU A 1 232 ? 2.604 -15.688 -15.773 1 55.12 232 LEU A CA 1
ATOM 1788 C C . LEU A 1 232 ? 3.779 -14.719 -15.68 1 55.12 232 LEU A C 1
ATOM 1790 O O . LEU A 1 232 ? 4.484 -14.688 -14.664 1 55.12 232 LEU A O 1
ATOM 1794 N N . PRO A 1 233 ? 4.414 -14.141 -16.875 1 48.75 233 PRO A N 1
ATOM 1795 C CA . PRO A 1 233 ? 5.574 -13.25 -16.828 1 48.75 233 PRO A CA 1
ATOM 1796 C C . PRO A 1 233 ? 5.594 -12.375 -15.578 1 48.75 233 PRO A C 1
ATOM 1798 O O . PRO A 1 233 ? 6.668 -12.094 -15.039 1 48.75 233 PRO A O 1
ATOM 1801 N N . ASN A 1 234 ? 4.363 -11.938 -15.109 1 45.88 234 ASN A N 1
ATOM 1802 C CA . ASN A 1 234 ? 4.289 -10.969 -14.016 1 45.88 234 ASN A CA 1
ATOM 1803 C C . ASN A 1 234 ? 3.713 -11.594 -12.75 1 45.88 234 ASN A C 1
ATOM 1805 O O . ASN A 1 234 ? 3.654 -10.945 -11.703 1 45.88 234 ASN A O 1
ATOM 1809 N N . SER A 1 235 ? 3.289 -12.727 -12.82 1 48.31 235 SER A N 1
ATOM 1810 C CA . SER A 1 235 ? 2.375 -13.211 -11.789 1 48.31 235 SER A CA 1
ATOM 1811 C C . SER A 1 235 ? 3.137 -13.797 -10.602 1 48.31 235 SER A C 1
ATOM 1813 O O . SER A 1 235 ? 2.768 -13.57 -9.445 1 48.31 235 SER A O 1
ATOM 1815 N N . ASN A 1 236 ? 4.039 -14.859 -10.797 1 48.06 236 ASN A N 1
ATOM 1816 C CA . ASN A 1 236 ? 4.609 -15.633 -9.695 1 48.06 236 ASN A CA 1
ATOM 1817 C C . ASN A 1 236 ? 5.383 -14.742 -8.727 1 48.06 236 ASN A C 1
ATOM 1819 O O . ASN A 1 236 ? 5.617 -15.125 -7.582 1 48.06 236 ASN A O 1
ATOM 1823 N N . GLN A 1 237 ? 5.734 -13.508 -9.203 1 54.16 237 GLN A N 1
ATOM 1824 C CA . GLN A 1 237 ? 6.691 -12.656 -8.5 1 54.16 237 GLN A CA 1
ATOM 1825 C C . GLN A 1 237 ? 6.047 -11.977 -7.297 1 54.16 237 GLN A C 1
ATOM 1827 O O . GLN A 1 237 ? 6.707 -11.742 -6.285 1 54.16 237 GLN A O 1
ATOM 1832 N N . SER A 1 238 ? 4.719 -11.922 -7.406 1 56.72 238 SER A N 1
ATOM 1833 C CA . SER A 1 238 ? 4.145 -11.117 -6.328 1 56.72 238 SER A CA 1
ATOM 1834 C C . SER A 1 238 ? 3.953 -11.953 -5.062 1 56.72 238 SER A C 1
ATOM 1836 O O . SER A 1 238 ? 3.961 -11.414 -3.955 1 56.72 238 SER A O 1
ATOM 1838 N N . THR A 1 239 ? 4.145 -13.336 -5.266 1 63.28 239 THR A N 1
ATOM 1839 C CA . THR A 1 239 ? 3.857 -14.141 -4.082 1 63.28 239 THR A CA 1
ATOM 1840 C C . THR A 1 239 ? 5.109 -14.305 -3.221 1 63.28 239 THR A C 1
ATOM 1842 O O . THR A 1 239 ? 5.02 -14.719 -2.064 1 63.28 239 THR A O 1
ATOM 1845 N N . MET A 1 240 ? 6.086 -13.914 -3.779 1 79.44 240 MET A N 1
ATOM 1846 C CA . MET A 1 240 ? 7.34 -14.125 -3.059 1 79.44 240 MET A CA 1
ATOM 1847 C C . MET A 1 240 ? 7.699 -12.898 -2.223 1 79.44 240 MET A C 1
ATOM 1849 O O . MET A 1 240 ? 8.695 -12.906 -1.501 1 79.44 240 MET A O 1
ATOM 1853 N N . VAL A 1 241 ? 6.75 -11.914 -2.32 1 85.75 241 VAL A N 1
ATOM 1854 C CA . VAL A 1 241 ? 7.102 -10.664 -1.659 1 85.75 241 VAL A CA 1
ATOM 1855 C C . VAL A 1 241 ? 5.992 -10.258 -0.689 1 85.75 241 VAL A C 1
ATOM 1857 O O . VAL A 1 241 ? 4.809 -10.469 -0.968 1 85.75 241 VAL A O 1
ATOM 1860 N N . SER A 1 242 ? 6.371 -9.883 0.514 1 85.56 242 SER A N 1
ATOM 1861 C CA . SER A 1 242 ? 5.473 -9.242 1.473 1 85.56 242 SER A CA 1
ATOM 1862 C C . SER A 1 242 ? 5.758 -7.754 1.59 1 85.56 242 SER A C 1
ATOM 1864 O O . SER A 1 242 ? 6.852 -7.352 1.99 1 85.56 242 SER A O 1
ATOM 1866 N N . CYS A 1 243 ? 4.793 -6.965 1.124 1 87.94 243 CYS A N 1
ATOM 1867 C CA . CYS A 1 243 ? 4.902 -5.512 1.188 1 87.94 243 CYS A CA 1
ATOM 1868 C C . CYS A 1 243 ? 3.607 -4.887 1.694 1 87.94 243 CYS A C 1
ATOM 1870 O O . CYS A 1 243 ? 2.719 -4.562 0.905 1 87.94 243 CYS A O 1
ATOM 1872 N N . PRO A 1 244 ? 3.514 -4.578 2.959 1 84.88 244 PRO A N 1
ATOM 1873 C CA . PRO A 1 244 ? 2.262 -4.156 3.59 1 84.88 244 PRO A CA 1
ATOM 1874 C C . PRO A 1 244 ? 1.772 -2.801 3.082 1 84.88 244 PRO A C 1
ATOM 1876 O O . PRO A 1 244 ? 0.567 -2.537 3.078 1 84.88 244 PRO A O 1
ATOM 1879 N N . THR A 1 245 ? 2.67 -1.864 2.609 1 83.56 245 THR A N 1
ATOM 1880 C CA . THR A 1 245 ? 2.268 -0.506 2.258 1 83.56 245 THR A CA 1
ATOM 1881 C C . THR A 1 245 ? 2.129 -0.358 0.745 1 83.56 245 THR A C 1
ATOM 1883 O O . THR A 1 245 ? 1.704 0.691 0.256 1 83.56 245 THR A O 1
ATOM 1886 N N . GLY A 1 246 ? 2.482 -1.342 0.022 1 83.5 246 GLY A N 1
ATOM 1887 C CA . GLY A 1 246 ? 2.451 -1.271 -1.43 1 83.5 246 GLY A CA 1
ATOM 1888 C C . GLY A 1 246 ? 3.65 -0.553 -2.018 1 83.5 246 GLY A C 1
ATOM 1889 O O . GLY A 1 246 ? 3.779 -0.447 -3.24 1 83.5 246 GLY A O 1
ATOM 1890 N N . ASN A 1 247 ? 4.5 -0.029 -1.191 1 88.06 247 ASN A N 1
ATOM 1891 C CA . ASN A 1 247 ? 5.742 0.617 -1.601 1 88.06 247 ASN A CA 1
ATOM 1892 C C . ASN A 1 247 ? 6.926 0.13 -0.771 1 88.06 247 ASN A C 1
ATOM 1894 O O . ASN A 1 247 ? 7.074 0.513 0.391 1 88.06 247 ASN A O 1
ATOM 1898 N N . CYS A 1 248 ? 7.758 -0.726 -1.365 1 92.06 248 CYS A N 1
ATOM 1899 C CA . CYS A 1 248 ? 8.883 -1.331 -0.668 1 92.06 248 CYS A CA 1
ATOM 1900 C C . CYS A 1 248 ? 10.125 -1.348 -1.554 1 92.06 248 CYS A C 1
ATOM 1902 O O . CYS A 1 248 ? 10.023 -1.319 -2.781 1 92.06 248 CYS A O 1
ATOM 1904 N N . THR A 1 249 ? 11.273 -1.234 -0.947 1 92.56 249 THR A N 1
ATOM 1905 C CA . THR A 1 249 ? 12.555 -1.339 -1.642 1 92.56 249 THR A CA 1
ATOM 1906 C C . THR A 1 249 ? 13.422 -2.42 -1.009 1 92.56 249 THR A C 1
ATOM 1908 O O . THR A 1 249 ? 13.32 -2.686 0.19 1 92.56 249 THR A O 1
ATOM 1911 N N . PHE A 1 250 ? 14.188 -3.039 -1.852 1 92.94 250 PHE A N 1
ATOM 1912 C CA . PHE A 1 250 ? 15.102 -4.086 -1.41 1 92.94 250 PHE A CA 1
ATOM 1913 C C . PHE A 1 250 ? 16.516 -3.818 -1.916 1 92.94 250 PHE A C 1
ATOM 1915 O O . PHE A 1 250 ? 16.703 -3.41 -3.064 1 92.94 250 PHE A O 1
ATOM 1922 N N . VAL A 1 251 ? 17.516 -3.922 -0.995 1 92.12 251 VAL A N 1
ATOM 1923 C CA . VAL A 1 251 ? 18.906 -3.895 -1.439 1 92.12 251 VAL A CA 1
ATOM 1924 C C . VAL A 1 251 ? 19.203 -5.133 -2.279 1 92.12 251 VAL A C 1
ATOM 1926 O O . VAL A 1 251 ? 18.516 -6.145 -2.178 1 92.12 251 VAL A O 1
ATOM 1929 N N . PRO A 1 252 ? 20.203 -5.07 -3.172 1 92.56 252 PRO A N 1
ATOM 1930 C CA . PRO A 1 252 ? 20.531 -6.258 -3.967 1 92.56 252 PRO A CA 1
ATOM 1931 C C . PRO A 1 252 ? 20.75 -7.504 -3.107 1 92.56 252 PRO A C 1
ATOM 1933 O O . PRO A 1 252 ? 21.359 -7.418 -2.039 1 92.56 252 PRO A O 1
ATOM 1936 N N . TYR A 1 253 ? 20.141 -8.516 -3.49 1 92.12 253 TYR A N 1
ATOM 1937 C CA . TYR A 1 253 ? 20.25 -9.766 -2.75 1 92.12 253 TYR A CA 1
ATOM 1938 C C . TYR A 1 253 ? 20.562 -10.93 -3.686 1 92.12 253 TYR A C 1
ATOM 1940 O O . TYR A 1 253 ? 20.438 -10.797 -4.906 1 92.12 253 TYR A O 1
ATOM 1948 N N . GLN A 1 254 ? 21.047 -11.992 -3.086 1 93.44 254 GLN A N 1
ATOM 1949 C CA . GLN A 1 254 ? 21.438 -13.172 -3.854 1 93.44 254 GLN A CA 1
ATOM 1950 C C . GLN A 1 254 ? 20.672 -14.414 -3.367 1 93.44 254 GLN A C 1
ATOM 1952 O O . GLN A 1 254 ? 20.297 -14.492 -2.197 1 93.44 254 GLN A O 1
ATOM 1957 N N . THR A 1 255 ? 20.406 -15.266 -4.289 1 94 255 THR A N 1
ATOM 1958 C CA . THR A 1 255 ? 19.688 -16.5 -3.992 1 94 255 THR A CA 1
ATOM 1959 C C . THR A 1 255 ? 20.172 -17.641 -4.879 1 94 255 THR A C 1
ATOM 1961 O O . THR A 1 255 ? 20.578 -17.422 -6.023 1 94 255 THR A O 1
ATOM 1964 N N . LEU A 1 256 ? 20.266 -18.828 -4.258 1 95.94 256 LEU A N 1
ATOM 1965 C CA . LEU A 1 256 ? 20.484 -20.016 -5.07 1 95.94 256 LEU A CA 1
ATOM 1966 C C . LEU A 1 256 ? 19.312 -20.266 -6.004 1 95.94 256 LEU A C 1
ATOM 1968 O O . LEU A 1 256 ? 18.156 -20.094 -5.609 1 95.94 256 LEU A O 1
ATOM 1972 N N . GLY A 1 257 ? 19.562 -20.594 -7.242 1 96.06 257 GLY A N 1
ATOM 1973 C CA . GLY A 1 257 ? 18.531 -20.875 -8.227 1 96.06 257 GLY A CA 1
ATOM 1974 C C . GLY A 1 257 ? 19 -21.812 -9.336 1 96.06 257 GLY A C 1
ATOM 1975 O O . GLY A 1 257 ? 19.906 -22.609 -9.133 1 96.06 257 GLY A O 1
ATOM 1976 N N . PHE A 1 258 ? 18.234 -21.859 -10.352 1 97.25 258 PHE A N 1
ATOM 1977 C CA . PHE A 1 258 ? 18.5 -22.688 -11.523 1 97.25 258 PHE A CA 1
ATOM 1978 C C . PHE A 1 258 ? 18.688 -21.828 -12.766 1 97.25 258 PHE A C 1
ATOM 1980 O O . PHE A 1 258 ? 17.922 -20.875 -12.984 1 97.25 258 PHE A O 1
ATOM 1987 N N . CYS A 1 259 ? 19.703 -22.094 -13.477 1 96.5 259 CYS A N 1
ATOM 1988 C CA . CYS A 1 259 ? 19.969 -21.391 -14.719 1 96.5 259 CYS A CA 1
ATOM 1989 C C . CYS A 1 259 ? 20.047 -22.344 -15.891 1 96.5 259 CYS A C 1
ATOM 1991 O O . CYS A 1 259 ? 20.375 -23.531 -15.711 1 96.5 259 CYS A O 1
ATOM 1993 N N . SER A 1 260 ? 19.625 -21.891 -17.031 1 96.69 260 SER A N 1
ATOM 1994 C CA . SER A 1 260 ? 19.703 -22.688 -18.25 1 96.69 260 SER A CA 1
ATOM 1995 C C . SER A 1 260 ? 20.578 -22 -19.297 1 96.69 260 SER A C 1
ATOM 1997 O O . SER A 1 260 ? 20.641 -20.766 -19.359 1 96.69 260 SER A O 1
ATOM 1999 N N . GLN A 1 261 ? 21.375 -22.719 -19.953 1 96.69 261 GLN A N 1
ATOM 2000 C CA . GLN A 1 261 ? 22.156 -22.281 -21.094 1 96.69 261 GLN A CA 1
ATOM 2001 C C . GLN A 1 261 ? 21.906 -23.172 -22.312 1 96.69 261 GLN A C 1
ATOM 2003 O O . GLN A 1 261 ? 22.047 -24.391 -22.219 1 96.69 261 GLN A O 1
ATOM 2008 N N . CYS A 1 262 ? 21.422 -22.547 -23.359 1 97.81 262 CYS A N 1
ATOM 2009 C CA . CYS A 1 262 ? 21.172 -23.297 -24.594 1 97.81 262 CYS A CA 1
ATOM 2010 C C . CYS A 1 262 ? 22.016 -22.766 -25.734 1 97.81 262 CYS A C 1
ATOM 2012 O O . CYS A 1 262 ? 22.453 -21.625 -25.719 1 97.81 262 CYS A O 1
ATOM 2014 N N . ALA A 1 263 ? 22.344 -23.609 -26.641 1 98.12 263 ALA A N 1
ATOM 2015 C CA . ALA A 1 263 ? 23.109 -23.234 -27.828 1 98.12 263 ALA A CA 1
ATOM 2016 C C . ALA A 1 263 ? 22.484 -23.812 -29.094 1 98.12 263 ALA A C 1
ATOM 2018 O O . ALA A 1 263 ? 21.984 -24.938 -29.078 1 98.12 263 ALA A O 1
ATOM 2019 N N . ASN A 1 264 ? 22.469 -22.984 -30.109 1 97.69 264 ASN A N 1
ATOM 2020 C CA . ASN A 1 264 ? 22.047 -23.453 -31.422 1 97.69 264 ASN A CA 1
ATOM 2021 C C . ASN A 1 264 ? 23.141 -24.266 -32.094 1 97.69 264 ASN A C 1
ATOM 2023 O O . ASN A 1 264 ? 24.203 -23.734 -32.469 1 97.69 264 ASN A O 1
ATOM 2027 N N . ILE A 1 265 ? 22.938 -25.562 -32.344 1 97.69 265 ILE A N 1
ATOM 2028 C CA . ILE A 1 265 ? 23.953 -26.422 -32.938 1 97.69 265 ILE A CA 1
ATOM 2029 C C . ILE A 1 265 ? 23.484 -26.938 -34.281 1 97.69 265 ILE A C 1
ATOM 2031 O O . ILE A 1 265 ? 23.828 -28.062 -34.688 1 97.69 265 ILE A O 1
ATOM 2035 N N . THR A 1 266 ? 22.625 -26.203 -34.875 1 95.44 266 THR A N 1
ATOM 2036 C CA . THR A 1 266 ? 22.094 -26.578 -36.156 1 95.44 266 THR A CA 1
ATOM 2037 C C . THR A 1 266 ? 23.219 -26.75 -37.188 1 95.44 266 THR A C 1
ATOM 2039 O O . THR A 1 266 ? 23.141 -27.625 -38.062 1 95.44 266 THR A O 1
ATOM 2042 N N . ASP A 1 267 ? 24.266 -25.984 -37.125 1 94.62 267 ASP A N 1
ATOM 2043 C CA . ASP A 1 267 ? 25.375 -26.031 -38.062 1 94.62 267 ASP A CA 1
ATOM 2044 C C . ASP A 1 267 ? 26.125 -27.375 -37.969 1 94.62 267 ASP A C 1
ATOM 2046 O O . ASP A 1 267 ? 26.844 -27.75 -38.906 1 94.62 267 ASP A O 1
ATOM 2050 N N . ALA A 1 268 ? 25.953 -28.031 -36.875 1 95.88 268 ALA A N 1
ATOM 2051 C CA . ALA A 1 268 ? 26.656 -29.297 -36.656 1 95.88 268 ALA A CA 1
ATOM 2052 C C . ALA A 1 268 ? 25.875 -30.453 -37.281 1 95.88 268 ALA A C 1
ATOM 2054 O O . ALA A 1 268 ? 26.359 -31.594 -37.281 1 95.88 268 ALA A O 1
ATOM 2055 N N . LEU A 1 269 ? 24.703 -30.188 -37.812 1 93.94 269 LEU A N 1
ATOM 2056 C CA . LEU A 1 269 ? 23.859 -31.234 -38.375 1 93.94 269 LEU A CA 1
ATOM 2057 C C . LEU A 1 269 ? 24.438 -31.766 -39.688 1 93.94 269 LEU A C 1
ATOM 2059 O O . LEU A 1 269 ? 24.75 -30.969 -40.594 1 93.94 269 LEU A O 1
ATOM 2063 N N . LYS A 1 270 ? 24.625 -33.062 -39.75 1 92.62 270 LYS A N 1
ATOM 2064 C CA . LYS A 1 270 ? 24.953 -33.719 -41.031 1 92.62 270 LYS A CA 1
ATOM 2065 C C . LYS A 1 270 ? 23.703 -34.25 -41.688 1 92.62 270 LYS A C 1
ATOM 2067 O O . LYS A 1 270 ? 22.969 -35.062 -41.125 1 92.62 270 LYS A O 1
ATOM 2072 N N . ILE A 1 271 ? 23.438 -33.781 -42.875 1 89.38 271 ILE A N 1
ATOM 2073 C CA . ILE A 1 271 ? 22.234 -34.156 -43.625 1 89.38 271 ILE A CA 1
ATOM 2074 C C . ILE A 1 271 ? 22.578 -35.219 -44.656 1 89.38 271 ILE A C 1
ATOM 2076 O O . ILE A 1 271 ? 23.531 -35.062 -45.438 1 89.38 271 ILE A O 1
ATOM 2080 N N . SER A 1 272 ? 21.984 -36.344 -44.469 1 85.62 272 SER A N 1
ATOM 2081 C CA . SER A 1 272 ? 22.156 -37.406 -45.469 1 85.62 272 SER A CA 1
ATOM 2082 C C . SER A 1 272 ? 20.812 -37.781 -46.094 1 85.62 272 SER A C 1
ATOM 2084 O O . SER A 1 272 ? 19.766 -37.656 -45.438 1 85.62 272 SER A O 1
ATOM 2086 N N . GLY A 1 273 ? 20.906 -38.312 -47.25 1 79.06 273 GLY A N 1
ATOM 2087 C CA . GLY A 1 273 ? 19.719 -38.812 -47.906 1 79.06 273 GLY A CA 1
ATOM 2088 C C . GLY A 1 273 ? 19.281 -37.969 -49.094 1 79.06 273 GLY A C 1
ATOM 2089 O O . GLY A 1 273 ? 20 -37.062 -49.5 1 79.06 273 GLY A O 1
ATOM 2090 N N . SER A 1 274 ? 18.422 -38.5 -49.875 1 70.56 274 SER A N 1
ATOM 2091 C CA . SER A 1 274 ? 18 -37.812 -51.125 1 70.56 274 SER A CA 1
ATOM 2092 C C . SER A 1 274 ? 16.547 -37.344 -51.031 1 70.56 274 SER A C 1
ATOM 2094 O O . SER A 1 274 ? 15.906 -37.5 -49.969 1 70.56 274 SER A O 1
ATOM 2096 N N . GLU A 1 275 ? 15.75 -37.219 -52.094 1 63.5 275 GLU A N 1
ATOM 2097 C CA . GLU A 1 275 ? 14.445 -36.594 -52.312 1 63.5 275 GLU A CA 1
ATOM 2098 C C . GLU A 1 275 ? 13.398 -37.188 -51.375 1 63.5 275 GLU A C 1
ATOM 2100 O O . GLU A 1 275 ? 13.211 -38.406 -51.312 1 63.5 275 GLU A O 1
ATOM 2105 N N . ARG A 1 276 ? 12.672 -36.594 -50.344 1 65.31 276 ARG A N 1
ATOM 2106 C CA . ARG A 1 276 ? 11.531 -36.719 -49.469 1 65.31 276 ARG A CA 1
ATOM 2107 C C . ARG A 1 276 ? 11.891 -37.594 -48.25 1 65.31 276 ARG A C 1
ATOM 2109 O O . ARG A 1 276 ? 11.016 -37.938 -47.438 1 65.31 276 ARG A O 1
ATOM 2116 N N . MET A 1 277 ? 13.328 -38.094 -48.219 1 76.5 277 MET A N 1
ATOM 2117 C CA . MET A 1 277 ? 13.688 -38.906 -47.062 1 76.5 277 MET A CA 1
ATOM 2118 C C . MET A 1 277 ? 15.023 -38.469 -46.5 1 76.5 277 MET A C 1
ATOM 2120 O O . MET A 1 277 ? 16.031 -39.125 -46.656 1 76.5 277 MET A O 1
ATOM 2124 N N . TYR A 1 278 ? 15.039 -37.375 -45.844 1 83 278 TYR A N 1
ATOM 2125 C CA . TYR A 1 278 ? 16.266 -36.844 -45.25 1 83 278 TYR A CA 1
ATOM 2126 C C . TYR A 1 278 ? 16.484 -37.406 -43.875 1 83 278 TYR A C 1
ATOM 2128 O O . TYR A 1 278 ? 15.531 -37.688 -43.156 1 83 278 TYR A O 1
ATOM 2136 N N . SER A 1 279 ? 17.734 -37.719 -43.594 1 87.88 279 SER A N 1
ATOM 2137 C CA . SER A 1 279 ? 18.156 -38.094 -42.25 1 87.88 279 SER A CA 1
ATOM 2138 C C . SER A 1 279 ? 19.125 -37.062 -41.656 1 87.88 279 SER A C 1
ATOM 2140 O O . SER A 1 279 ? 19.984 -36.531 -42.375 1 87.88 279 SER A O 1
ATOM 2142 N N . PHE A 1 280 ? 18.969 -36.781 -40.469 1 91.88 280 PHE A N 1
ATOM 2143 C CA . PHE A 1 280 ? 19.797 -35.812 -39.781 1 91.88 280 PHE A CA 1
ATOM 2144 C C . PHE A 1 280 ? 20.578 -36.469 -38.656 1 91.88 280 PHE A C 1
ATOM 2146 O O . PHE A 1 280 ? 20.031 -37.312 -37.938 1 91.88 280 PHE A O 1
ATOM 2153 N N . ALA A 1 281 ? 21.859 -36.125 -38.531 1 94.19 281 ALA A N 1
ATOM 2154 C CA . ALA A 1 281 ? 22.688 -36.719 -37.5 1 94.19 281 ALA A CA 1
ATOM 2155 C C . ALA A 1 281 ? 23.609 -35.656 -36.875 1 94.19 281 ALA A C 1
ATOM 2157 O O . ALA A 1 281 ? 24.141 -34.812 -37.562 1 94.19 281 ALA A O 1
ATOM 2158 N N . LEU A 1 282 ? 23.828 -35.781 -35.594 1 96.88 282 LEU A N 1
ATOM 2159 C CA . LEU A 1 282 ? 24.781 -34.969 -34.844 1 96.88 282 LEU A CA 1
ATOM 2160 C C . LEU A 1 282 ? 26.031 -35.781 -34.5 1 96.88 282 LEU A C 1
ATOM 2162 O O . LEU A 1 282 ? 25.984 -37 -34.438 1 96.88 282 LEU A O 1
ATOM 2166 N N . PRO A 1 283 ? 27.141 -35.062 -34.25 1 96.75 283 PRO A N 1
ATOM 2167 C CA . PRO A 1 283 ? 28.391 -35.75 -33.906 1 96.75 283 PRO A CA 1
ATOM 2168 C C . PRO A 1 283 ? 28.281 -36.562 -32.625 1 96.75 283 PRO A C 1
ATOM 2170 O O . PRO A 1 283 ? 29.031 -37.531 -32.406 1 96.75 283 PRO A O 1
ATOM 2173 N N . ASN A 1 284 ? 27.375 -36.281 -31.719 1 95.94 284 ASN A N 1
ATOM 2174 C CA . ASN A 1 284 ? 27.281 -36.969 -30.438 1 95.94 284 ASN A CA 1
ATOM 2175 C C . ASN A 1 284 ? 26.406 -38.219 -30.531 1 95.94 284 ASN A C 1
ATOM 2177 O O . ASN A 1 284 ? 26.125 -38.875 -29.516 1 95.94 284 ASN A O 1
ATOM 2181 N N . GLY A 1 285 ? 25.844 -38.469 -31.688 1 94.81 285 GLY A N 1
ATOM 2182 C CA . GLY A 1 285 ? 25.156 -39.75 -31.906 1 94.81 285 GLY A CA 1
ATOM 2183 C C . GLY A 1 285 ? 23.656 -39.594 -32.062 1 94.81 285 GLY A C 1
ATOM 2184 O O . GLY A 1 285 ? 22.984 -40.531 -32.469 1 94.81 285 GLY A O 1
ATOM 2185 N N . LEU A 1 286 ? 23.047 -38.469 -31.75 1 96.19 286 LEU A N 1
ATOM 2186 C CA . LEU A 1 286 ? 21.609 -38.281 -31.906 1 96.19 286 LEU A CA 1
ATOM 2187 C C . LEU A 1 286 ? 21.234 -38.156 -33.375 1 96.19 286 LEU A C 1
ATOM 2189 O O . LEU A 1 286 ? 21.906 -37.438 -34.125 1 96.19 286 LEU A O 1
ATOM 2193 N N . THR A 1 287 ? 20.156 -38.844 -33.719 1 93.38 287 THR A N 1
ATOM 2194 C CA . THR A 1 287 ? 19.75 -38.844 -35.125 1 93.38 287 THR A CA 1
ATOM 2195 C C . THR A 1 287 ? 18.25 -38.625 -35.25 1 93.38 287 THR A C 1
ATOM 2197 O O . THR A 1 287 ? 17.5 -38.844 -34.312 1 93.38 287 THR A O 1
ATOM 2200 N N . LEU A 1 288 ? 17.828 -38.125 -36.188 1 91 288 LEU A N 1
ATOM 2201 C CA . LEU A 1 288 ? 16.438 -38 -36.625 1 91 288 LEU A CA 1
ATOM 2202 C C . LEU A 1 288 ? 16.266 -38.5 -38.062 1 91 288 LEU A C 1
ATOM 2204 O O . LEU A 1 288 ? 16.828 -37.906 -39 1 91 288 LEU A O 1
ATOM 2208 N N . SER A 1 289 ? 15.617 -39.75 -37.938 1 79.5 289 SER A N 1
ATOM 2209 C CA . SER A 1 289 ? 15.461 -40.406 -39.25 1 79.5 289 SER A CA 1
ATOM 2210 C C . SER A 1 289 ? 14 -40.688 -39.531 1 79.5 289 SER A C 1
ATOM 2212 O O . SER A 1 289 ? 13.203 -40.906 -38.625 1 79.5 289 SER A O 1
ATOM 2214 N N . SER A 1 290 ? 13.312 -40.156 -40.375 1 71.25 290 SER A N 1
ATOM 2215 C CA . SER A 1 290 ? 11.992 -40.531 -40.844 1 71.25 290 SER A CA 1
ATOM 2216 C C . SER A 1 290 ? 11.141 -39.312 -41.156 1 71.25 290 SER A C 1
ATOM 2218 O O . SER A 1 290 ? 11.188 -38.312 -40.438 1 71.25 290 SER A O 1
ATOM 2220 N N . ASN A 1 291 ? 10.383 -39.625 -42.094 1 70.25 291 ASN A N 1
ATOM 2221 C CA . ASN A 1 291 ? 9.586 -38.531 -42.625 1 70.25 291 ASN A CA 1
ATOM 2222 C C . ASN A 1 291 ? 8.453 -38.156 -41.688 1 70.25 291 ASN A C 1
ATOM 2224 O O . ASN A 1 291 ? 7.895 -37.062 -41.781 1 70.25 291 ASN A O 1
ATOM 2228 N N . SER A 1 292 ? 8.266 -39.031 -40.781 1 78.44 292 SER A N 1
ATOM 2229 C CA . SER A 1 292 ? 7.113 -38.719 -39.938 1 78.44 292 SER A CA 1
ATOM 2230 C C . SER A 1 292 ? 7.543 -38.125 -38.594 1 78.44 292 SER A C 1
ATOM 2232 O O . SER A 1 292 ? 6.73 -37.531 -37.875 1 78.44 292 SER A O 1
ATOM 2234 N N . ILE A 1 293 ? 8.852 -38.312 -38.25 1 82 293 ILE A N 1
ATOM 2235 C CA . ILE A 1 293 ? 9.32 -37.812 -36.969 1 82 293 ILE A CA 1
ATOM 2236 C C . ILE A 1 293 ? 9.734 -36.344 -37.094 1 82 293 ILE A C 1
ATOM 2238 O O . ILE A 1 293 ? 10.531 -36 -37.969 1 82 293 ILE A O 1
ATOM 2242 N N . ILE A 1 294 ? 9.188 -35.5 -36.281 1 89.5 294 ILE A N 1
ATOM 2243 C CA . ILE A 1 294 ? 9.445 -34.062 -36.406 1 89.5 294 ILE A CA 1
ATOM 2244 C C . ILE A 1 294 ? 10.422 -33.625 -35.344 1 89.5 294 ILE A C 1
ATOM 2246 O O . ILE A 1 294 ? 10.992 -32.531 -35.406 1 89.5 294 ILE A O 1
ATOM 2250 N N . MET A 1 295 ? 10.57 -34.438 -34.312 1 93.19 295 MET A N 1
ATOM 2251 C CA . MET A 1 295 ? 11.531 -34.094 -33.25 1 93.19 295 MET A CA 1
ATOM 2252 C C . MET A 1 295 ? 12.062 -35.375 -32.562 1 93.19 295 MET A C 1
ATOM 2254 O O . MET A 1 295 ? 11.32 -36.312 -32.375 1 93.19 295 MET A O 1
ATOM 2258 N N . ASN A 1 296 ? 13.305 -35.375 -32.312 1 95.31 296 ASN A N 1
ATOM 2259 C CA . ASN A 1 296 ? 13.977 -36.375 -31.469 1 95.31 296 ASN A CA 1
ATOM 2260 C C . ASN A 1 296 ? 14.828 -35.688 -30.406 1 95.31 296 ASN A C 1
ATOM 2262 O O . ASN A 1 296 ? 15.711 -34.906 -30.719 1 95.31 296 ASN A O 1
ATOM 2266 N N . ALA A 1 297 ? 14.5 -35.969 -29.172 1 97.38 297 ALA A N 1
ATOM 2267 C CA . ALA A 1 297 ? 15.195 -35.312 -28.062 1 97.38 297 ALA A CA 1
ATOM 2268 C C . ALA A 1 297 ? 15.695 -36.344 -27.047 1 97.38 297 ALA A C 1
ATOM 2270 O O . ALA A 1 297 ? 15.039 -37.375 -26.828 1 97.38 297 ALA A O 1
ATOM 2271 N N . THR A 1 298 ? 16.812 -36.094 -26.453 1 97.38 298 THR A N 1
ATOM 2272 C CA . THR A 1 298 ? 17.375 -36.969 -25.438 1 97.38 298 THR A CA 1
ATOM 2273 C C . THR A 1 298 ? 18.172 -36.188 -24.406 1 97.38 298 THR A C 1
ATOM 2275 O O . THR A 1 298 ? 18.312 -34.969 -24.531 1 97.38 298 THR A O 1
ATOM 2278 N N . VAL A 1 299 ? 18.578 -36.906 -23.344 1 96.88 299 VAL A N 1
ATOM 2279 C CA . VAL A 1 299 ? 19.359 -36.312 -22.266 1 96.88 299 VAL A CA 1
ATOM 2280 C C . VAL A 1 299 ? 20.594 -37.188 -22 1 96.88 299 VAL A C 1
ATOM 2282 O O . VAL A 1 299 ? 20.578 -38.406 -22.188 1 96.88 299 VAL A O 1
ATOM 2285 N N . GLY A 1 300 ? 21.703 -36.531 -21.688 1 94.75 300 GLY A N 1
ATOM 2286 C CA . GLY A 1 300 ? 22.859 -37.25 -21.203 1 94.75 300 GLY A CA 1
ATOM 2287 C C . GLY A 1 300 ? 23.969 -37.375 -22.219 1 94.75 300 GLY A C 1
ATOM 2288 O O . GLY A 1 300 ? 25.016 -37.969 -21.953 1 94.75 300 GLY A O 1
ATOM 2289 N N . LEU A 1 301 ? 23.734 -36.781 -23.391 1 96.25 301 LEU A N 1
ATOM 2290 C CA . LEU A 1 301 ? 24.797 -36.844 -24.406 1 96.25 301 LEU A CA 1
ATOM 2291 C C . LEU A 1 301 ? 25.812 -35.719 -24.156 1 96.25 301 LEU A C 1
ATOM 2293 O O . LEU A 1 301 ? 25.531 -34.75 -23.469 1 96.25 301 LEU A O 1
ATOM 2297 N N . ASP A 1 302 ? 26.969 -36 -24.719 1 95.38 302 ASP A N 1
ATOM 2298 C CA . ASP A 1 302 ? 28.016 -34.969 -24.609 1 95.38 302 ASP A CA 1
ATOM 2299 C C . ASP A 1 302 ? 27.609 -33.688 -25.344 1 95.38 302 ASP A C 1
ATOM 2301 O O . ASP A 1 302 ? 27.062 -33.75 -26.453 1 95.38 302 ASP A O 1
ATOM 2305 N N . MET A 1 303 ? 27.906 -32.594 -24.688 1 96.88 303 MET A N 1
ATOM 2306 C CA . MET A 1 303 ? 27.578 -31.297 -25.297 1 96.88 303 MET A CA 1
ATOM 2307 C C . MET A 1 303 ? 28.562 -30.969 -26.406 1 96.88 303 MET A C 1
ATOM 2309 O O . MET A 1 303 ? 29.734 -31.312 -26.344 1 96.88 303 MET A O 1
ATOM 2313 N N . LEU A 1 304 ? 28.078 -30.297 -27.422 1 97.25 304 LEU A N 1
ATOM 2314 C CA . LEU A 1 304 ? 28.906 -30 -28.578 1 97.25 304 LEU A CA 1
ATOM 2315 C C . LEU A 1 304 ? 29.516 -28.609 -28.469 1 97.25 304 LEU A C 1
ATOM 2317 O O . LEU A 1 304 ? 30.656 -28.375 -28.859 1 97.25 304 LEU A O 1
ATOM 2321 N N . GLN A 1 305 ? 28.812 -27.656 -27.938 1 96.75 305 GLN A N 1
ATOM 2322 C CA . GLN A 1 305 ? 29.266 -26.266 -27.891 1 96.75 305 GLN A CA 1
ATOM 2323 C C . GLN A 1 305 ? 29.375 -25.766 -26.453 1 96.75 305 GLN A C 1
ATOM 2325 O O . GLN A 1 305 ? 30.297 -25.031 -26.125 1 96.75 305 GLN A O 1
ATOM 2330 N N . ILE A 1 306 ? 28.406 -26.141 -25.594 1 96.31 306 ILE A N 1
ATOM 2331 C CA . ILE A 1 306 ? 28.359 -25.641 -24.234 1 96.31 306 ILE A CA 1
ATOM 2332 C C . ILE A 1 306 ? 29.391 -26.344 -23.375 1 96.31 306 ILE A C 1
ATOM 2334 O O . ILE A 1 306 ? 29.453 -27.578 -23.359 1 96.31 306 ILE A O 1
ATOM 2338 N N . ASN A 1 307 ? 30.203 -25.609 -22.672 1 93.62 307 ASN A N 1
ATOM 2339 C CA . ASN A 1 307 ? 31.141 -26.156 -21.703 1 93.62 307 ASN A CA 1
ATOM 2340 C C . ASN A 1 307 ? 30.484 -26.359 -20.328 1 93.62 307 ASN A C 1
ATOM 2342 O O . ASN A 1 307 ? 30.078 -25.375 -19.703 1 93.62 307 ASN A O 1
ATOM 2346 N N . THR A 1 308 ? 30.375 -27.531 -19.938 1 92.12 308 THR A N 1
ATOM 2347 C CA . THR A 1 308 ? 29.719 -27.828 -18.672 1 92.12 308 THR A CA 1
ATOM 2348 C C . THR A 1 308 ? 30.734 -28.078 -17.562 1 92.12 308 THR A C 1
ATOM 2350 O O . THR A 1 308 ? 30.375 -28.453 -16.453 1 92.12 308 THR A O 1
ATOM 2353 N N . THR A 1 309 ? 32.031 -27.625 -18.031 1 85.44 309 THR A N 1
ATOM 2354 C CA . THR A 1 309 ? 33.094 -27.828 -17.031 1 85.44 309 THR A CA 1
ATOM 2355 C C . THR A 1 309 ? 32.938 -26.828 -15.891 1 85.44 309 THR A C 1
ATOM 2357 O O . THR A 1 309 ? 32.625 -25.641 -16.125 1 85.44 309 THR A O 1
ATOM 2360 N N . ALA A 1 310 ? 32.781 -27.156 -14.617 1 87.81 310 ALA A N 1
ATOM 2361 C CA . ALA A 1 310 ? 32.719 -26.328 -13.406 1 87.81 310 ALA A CA 1
ATOM 2362 C C . ALA A 1 310 ? 31.297 -25.859 -13.125 1 87.81 310 ALA A C 1
ATOM 2364 O O . ALA A 1 310 ? 31.094 -24.797 -12.547 1 87.81 310 ALA A O 1
ATOM 2365 N N . LYS A 1 311 ? 30.422 -26.438 -13.828 1 91.88 311 LYS A N 1
ATOM 2366 C CA . LYS A 1 311 ? 29.031 -26.141 -13.547 1 91.88 311 LYS A CA 1
ATOM 2367 C C . LYS A 1 311 ? 28.375 -27.266 -12.758 1 91.88 311 LYS A C 1
ATOM 2369 O O . LYS A 1 311 ? 28.734 -28.438 -12.914 1 91.88 311 LYS A O 1
ATOM 2374 N N . ALA A 1 312 ? 27.625 -26.859 -11.875 1 93.56 312 ALA A N 1
ATOM 2375 C CA . ALA A 1 312 ? 26.781 -27.844 -11.211 1 93.56 312 ALA A CA 1
ATOM 2376 C C . ALA A 1 312 ? 25.625 -28.281 -12.109 1 93.56 312 ALA A C 1
ATOM 2378 O O . ALA A 1 312 ? 24.469 -27.984 -11.82 1 93.56 312 ALA A O 1
ATOM 2379 N N . ALA A 1 313 ? 25.922 -29.078 -13.141 1 94.06 313 ALA A N 1
ATOM 2380 C CA . ALA A 1 313 ? 24.969 -29.453 -14.172 1 94.06 313 ALA A CA 1
ATOM 2381 C C . ALA A 1 313 ? 23.984 -30.516 -13.656 1 94.06 313 ALA A C 1
ATOM 2383 O O . ALA A 1 313 ? 24.406 -31.5 -13.047 1 94.06 313 ALA A O 1
ATOM 2384 N N . ILE A 1 314 ? 22.812 -30.281 -13.867 1 95.06 314 ILE A N 1
ATOM 2385 C CA . ILE A 1 314 ? 21.75 -31.219 -13.508 1 95.06 314 ILE A CA 1
ATOM 2386 C C . ILE A 1 314 ? 21.375 -32.062 -14.711 1 95.06 314 ILE A C 1
ATOM 2388 O O . ILE A 1 314 ? 21.172 -33.281 -14.578 1 95.06 314 ILE A O 1
ATOM 2392 N N . LEU A 1 315 ? 21.281 -31.375 -15.82 1 95.62 315 LEU A N 1
ATOM 2393 C CA . LEU A 1 315 ? 20.781 -32.062 -17.016 1 95.62 315 LEU A CA 1
ATOM 2394 C C . LEU A 1 315 ? 21.453 -31.516 -18.266 1 95.62 315 LEU A C 1
ATOM 2396 O O . LEU A 1 315 ? 21.656 -30.312 -18.406 1 95.62 315 LEU A O 1
ATOM 2400 N N . LYS A 1 316 ? 21.766 -32.438 -19.156 1 97.5 316 LYS A N 1
ATOM 2401 C CA . LYS A 1 316 ? 22.266 -32.125 -20.5 1 97.5 316 LYS A CA 1
ATOM 2402 C C . LYS A 1 316 ? 21.281 -32.594 -21.562 1 97.5 316 LYS A C 1
ATOM 2404 O O . LYS A 1 316 ? 21.094 -33.812 -21.766 1 97.5 316 LYS A O 1
ATOM 2409 N N . PHE A 1 317 ? 20.688 -31.641 -22.297 1 97.94 317 PHE A N 1
ATOM 2410 C CA . PHE A 1 317 ? 19.609 -31.906 -23.234 1 97.94 317 PHE A CA 1
ATOM 2411 C C . PHE A 1 317 ? 20.062 -31.641 -24.672 1 97.94 317 PHE A C 1
ATOM 2413 O O . PHE A 1 317 ? 20.797 -30.672 -24.922 1 97.94 317 PHE A O 1
ATOM 2420 N N . THR A 1 318 ? 19.766 -32.531 -25.547 1 98.31 318 THR A N 1
ATOM 2421 C CA . THR A 1 318 ? 19.984 -32.344 -26.984 1 98.31 318 THR A CA 1
ATOM 2422 C C . THR A 1 318 ? 18.75 -32.75 -27.781 1 98.31 318 THR A C 1
ATOM 2424 O O . THR A 1 318 ? 18.094 -33.719 -27.469 1 98.31 318 THR A O 1
ATOM 2427 N N . ALA A 1 319 ? 18.422 -31.922 -28.766 1 97.81 319 ALA A N 1
ATOM 2428 C CA . ALA A 1 319 ? 17.25 -32.219 -29.594 1 97.81 319 ALA A CA 1
ATOM 2429 C C . ALA A 1 319 ? 17.5 -31.844 -31.047 1 97.81 319 ALA A C 1
ATOM 2431 O O . ALA A 1 319 ? 18.25 -30.922 -31.344 1 97.81 319 ALA A O 1
ATOM 2432 N N . ILE A 1 320 ? 16.938 -32.656 -31.938 1 95.56 320 ILE A N 1
ATOM 2433 C CA . ILE A 1 320 ? 16.859 -32.344 -33.375 1 95.56 320 ILE A CA 1
ATOM 2434 C C . ILE A 1 320 ? 15.391 -32.219 -33.781 1 95.56 320 ILE A C 1
ATOM 2436 O O . ILE A 1 320 ? 14.57 -33.062 -33.438 1 95.56 320 ILE A O 1
ATOM 2440 N N . SER A 1 321 ? 15.016 -31.094 -34.312 1 93.5 321 SER A N 1
ATOM 2441 C CA . SER A 1 321 ? 13.664 -30.891 -34.844 1 93.5 321 SER A CA 1
ATOM 2442 C C . SER A 1 321 ? 13.688 -30.641 -36.344 1 93.5 321 SER A C 1
ATOM 2444 O O . SER A 1 321 ? 14.586 -29.969 -36.875 1 93.5 321 SER A O 1
ATOM 2446 N N . ALA A 1 322 ? 12.727 -31.297 -37.031 1 87.88 322 ALA A N 1
ATOM 2447 C CA . ALA A 1 322 ? 12.578 -31.078 -38.469 1 87.88 322 ALA A CA 1
ATOM 2448 C C . ALA A 1 322 ? 11.109 -31.141 -38.875 1 87.88 322 ALA A C 1
ATOM 2450 O O . ALA A 1 322 ? 10.336 -31.922 -38.344 1 87.88 322 ALA A O 1
ATOM 2451 N N . ALA A 1 323 ? 10.516 -29.969 -39.531 1 72.81 323 ALA A N 1
ATOM 2452 C CA . ALA A 1 323 ? 9.125 -29.906 -39.969 1 72.81 323 ALA A CA 1
ATOM 2453 C C . ALA A 1 323 ? 8.797 -31.031 -40.938 1 72.81 323 ALA A C 1
ATOM 2455 O O . ALA A 1 323 ? 8.438 -30.781 -42.094 1 72.81 323 ALA A O 1
ATOM 2456 N N . GLY A 1 324 ? 8.891 -32.156 -40.625 1 64.12 324 GLY A N 1
ATOM 2457 C CA . GLY A 1 324 ? 8.633 -33.25 -41.562 1 64.12 324 GLY A CA 1
ATOM 2458 C C . GLY A 1 324 ? 9.641 -33.312 -42.688 1 64.12 324 GLY A C 1
ATOM 2459 O O . GLY A 1 324 ? 10.094 -32.25 -43.188 1 64.12 324 GLY A O 1
ATOM 2460 N N . ALA A 1 325 ? 10.609 -34.25 -42.75 1 61.22 325 ALA A N 1
ATOM 2461 C CA . ALA A 1 325 ? 11.789 -34.531 -43.562 1 61.22 325 ALA A CA 1
ATOM 2462 C C . ALA A 1 325 ? 11.609 -33.969 -45 1 61.22 325 ALA A C 1
ATOM 2464 O O . ALA A 1 325 ? 12.398 -34.281 -45.875 1 61.22 325 ALA A O 1
ATOM 2465 N N . ALA A 1 326 ? 10.586 -33 -45.125 1 62.28 326 ALA A N 1
ATOM 2466 C CA . ALA A 1 326 ? 10.422 -32.625 -46.531 1 62.28 326 ALA A CA 1
ATOM 2467 C C . ALA A 1 326 ? 11.32 -31.422 -46.875 1 62.28 326 ALA A C 1
ATOM 2469 O O . ALA A 1 326 ? 11.766 -31.297 -48.031 1 62.28 326 ALA A O 1
ATOM 2470 N N . ASP A 1 327 ? 11.586 -30.594 -45.875 1 73.94 327 ASP A N 1
ATOM 2471 C CA . ASP A 1 327 ? 12.453 -29.453 -46.125 1 73.94 327 ASP A CA 1
ATOM 2472 C C . ASP A 1 327 ? 13.617 -29.406 -45.156 1 73.94 327 ASP A C 1
ATOM 2474 O O . ASP A 1 327 ? 13.469 -28.953 -44.031 1 73.94 327 ASP A O 1
ATOM 2478 N N . PRO A 1 328 ? 14.719 -29.906 -45.625 1 79.19 328 PRO A N 1
ATOM 2479 C CA . PRO A 1 328 ? 15.891 -29.969 -44.75 1 79.19 328 PRO A CA 1
ATOM 2480 C C . PRO A 1 328 ? 16.312 -28.594 -44.25 1 79.19 328 PRO A C 1
ATOM 2482 O O . PRO A 1 328 ? 17 -28.5 -43.219 1 79.19 328 PRO A O 1
ATOM 2485 N N . SER A 1 329 ? 15.852 -27.531 -44.906 1 79.81 329 SER A N 1
ATOM 2486 C CA . SER A 1 329 ? 16.25 -26.188 -44.5 1 79.81 329 SER A CA 1
ATOM 2487 C C . SER A 1 329 ? 15.555 -25.766 -43.219 1 79.81 329 SER A C 1
ATOM 2489 O O . SER A 1 329 ? 16 -24.844 -42.531 1 79.81 329 SER A O 1
ATOM 2491 N N . LYS A 1 330 ? 14.586 -26.5 -42.812 1 83.62 330 LYS A N 1
ATOM 2492 C CA . LYS A 1 330 ? 13.82 -26.125 -41.625 1 83.62 330 LYS A CA 1
ATOM 2493 C C . LYS A 1 330 ? 14.258 -26.953 -40.438 1 83.62 330 LYS A C 1
ATOM 2495 O O . LYS A 1 330 ? 13.656 -26.844 -39.344 1 83.62 330 LYS A O 1
ATOM 2500 N N . ALA A 1 331 ? 15.336 -27.766 -40.656 1 90.06 331 ALA A N 1
ATOM 2501 C CA . ALA A 1 331 ? 15.828 -28.562 -39.531 1 90.06 331 ALA A CA 1
ATOM 2502 C C . ALA A 1 331 ? 16.562 -27.688 -38.5 1 90.06 331 ALA A C 1
ATOM 2504 O O . ALA A 1 331 ? 17.219 -26.703 -38.875 1 90.06 331 ALA A O 1
ATOM 2505 N N . SER A 1 332 ? 16.375 -27.938 -37.312 1 93.62 332 SER A N 1
ATOM 2506 C CA . SER A 1 332 ? 17.016 -27.203 -36.219 1 93.62 332 SER A CA 1
ATOM 2507 C C . SER A 1 332 ? 17.516 -28.141 -35.125 1 93.62 332 SER A C 1
ATOM 2509 O O . SER A 1 332 ? 16.922 -29.203 -34.906 1 93.62 332 SER A O 1
ATOM 2511 N N . ALA A 1 333 ? 18.641 -27.891 -34.594 1 96.62 333 ALA A N 1
ATOM 2512 C CA . ALA A 1 333 ? 19.188 -28.656 -33.469 1 96.62 333 ALA A CA 1
ATOM 2513 C C . ALA A 1 333 ? 19.625 -27.719 -32.344 1 96.62 333 ALA A C 1
ATOM 2515 O O . ALA A 1 333 ? 20.156 -26.641 -32.594 1 96.62 333 ALA A O 1
ATOM 2516 N N . ALA A 1 334 ? 19.312 -28.125 -31.156 1 97.88 334 ALA A N 1
ATOM 2517 C CA . ALA A 1 334 ? 19.656 -27.328 -30 1 97.88 334 ALA A CA 1
ATOM 2518 C C . ALA A 1 334 ? 20.188 -28.203 -28.859 1 97.88 334 ALA A C 1
ATOM 2520 O O . ALA A 1 334 ? 19.859 -29.375 -28.781 1 97.88 334 ALA A O 1
ATOM 2521 N N . GLU A 1 335 ? 21.094 -27.734 -28.094 1 98.31 335 GLU A N 1
ATOM 2522 C CA . GLU A 1 335 ? 21.531 -28.359 -26.844 1 98.31 335 GLU A CA 1
ATOM 2523 C C . GLU A 1 335 ? 21.344 -27.406 -25.672 1 98.31 335 GLU A C 1
ATOM 2525 O O . GLU A 1 335 ? 21.547 -26.188 -25.812 1 98.31 335 GLU A O 1
ATOM 2530 N N . CYS A 1 336 ? 20.875 -27.875 -24.578 1 98.19 336 CYS A N 1
ATOM 2531 C CA . CYS A 1 336 ? 20.641 -27.062 -23.391 1 98.19 336 CYS A CA 1
ATOM 2532 C C . CYS A 1 336 ? 21.188 -27.734 -22.141 1 98.19 336 CYS A C 1
ATOM 2534 O O . CYS A 1 336 ? 21.219 -28.969 -22.062 1 98.19 336 CYS A O 1
ATOM 2536 N N . VAL A 1 337 ? 21.719 -26.953 -21.219 1 97.88 337 VAL A N 1
ATOM 2537 C CA . VAL A 1 337 ? 22.172 -27.438 -19.906 1 97.88 337 VAL A CA 1
ATOM 2538 C C . VAL A 1 337 ? 21.422 -26.703 -18.797 1 97.88 337 VAL A C 1
ATOM 2540 O O . VAL A 1 337 ? 21.234 -25.484 -18.859 1 97.88 337 VAL A O 1
ATOM 2543 N N . LEU A 1 338 ? 20.828 -27.453 -17.938 1 97.81 338 LEU A N 1
ATOM 2544 C CA . LEU A 1 338 ? 20.25 -26.938 -16.703 1 97.81 338 LEU A CA 1
ATOM 2545 C C . LEU A 1 338 ? 21.219 -27.125 -15.539 1 97.81 338 LEU A C 1
ATOM 2547 O O . LEU A 1 338 ? 21.719 -28.219 -15.312 1 97.81 338 LEU A O 1
ATOM 2551 N N . SER A 1 339 ? 21.562 -26.047 -14.836 1 97.5 339 SER A N 1
ATOM 2552 C CA . SER A 1 339 ? 22.516 -26.109 -13.734 1 97.5 339 SER A CA 1
ATOM 2553 C C . SER A 1 339 ? 22.078 -25.219 -12.578 1 97.5 339 SER A C 1
ATOM 2555 O O . SER A 1 339 ? 21.219 -24.344 -12.742 1 97.5 339 SER A O 1
ATOM 2557 N N . PHE A 1 340 ? 22.641 -25.516 -11.406 1 97.38 340 PHE A N 1
ATOM 2558 C CA . PHE A 1 340 ? 22.484 -24.594 -10.289 1 97.38 340 PHE A CA 1
ATOM 2559 C C . PHE A 1 340 ? 23.312 -23.328 -10.516 1 97.38 340 PHE A C 1
ATOM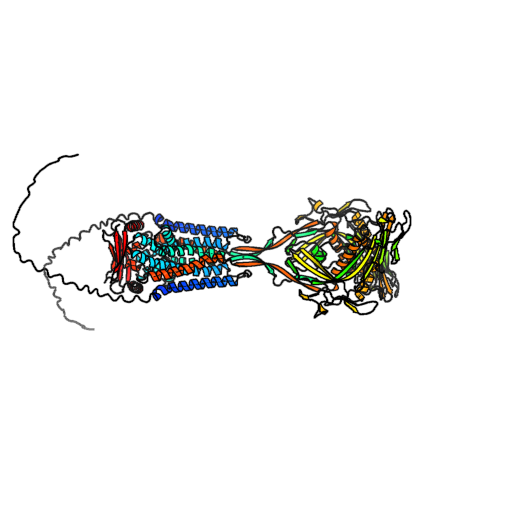 2561 O O . PHE A 1 340 ? 24.359 -23.375 -11.156 1 97.38 340 PHE A O 1
ATOM 2568 N N . CYS A 1 341 ? 22.766 -22.25 -10.039 1 96.75 341 CYS A N 1
ATOM 2569 C CA . CYS A 1 341 ? 23.5 -20.984 -10.133 1 96.75 341 CYS A CA 1
ATOM 2570 C C . CYS A 1 341 ? 23.094 -20.047 -9 1 96.75 341 CYS A C 1
ATOM 2572 O O . CYS A 1 341 ? 22.109 -20.297 -8.297 1 96.75 341 CYS A O 1
ATOM 2574 N N . VAL A 1 342 ? 23.938 -19.094 -8.766 1 95.5 342 VAL A N 1
ATOM 2575 C CA . VAL A 1 342 ? 23.625 -18.031 -7.828 1 95.5 342 VAL A CA 1
ATOM 2576 C C . VAL A 1 342 ? 23.141 -16.797 -8.586 1 95.5 342 VAL A C 1
ATOM 2578 O O . VAL A 1 342 ? 23.844 -16.297 -9.469 1 95.5 342 VAL A O 1
ATOM 2581 N N . GLN A 1 343 ? 21.953 -16.391 -8.297 1 95.31 343 GLN A N 1
ATOM 2582 C CA . GLN A 1 343 ? 21.344 -15.258 -9 1 95.31 343 GLN A CA 1
ATOM 2583 C C . GLN A 1 343 ? 21.297 -14.016 -8.109 1 95.31 343 GLN A C 1
ATOM 2585 O O . GLN A 1 343 ? 21 -14.117 -6.914 1 95.31 343 GLN A O 1
ATOM 2590 N N . THR A 1 344 ? 21.688 -12.891 -8.625 1 93.44 344 THR A N 1
ATOM 2591 C CA . THR A 1 344 ? 21.609 -11.602 -7.949 1 93.44 344 THR A CA 1
ATOM 2592 C C . THR A 1 344 ? 20.438 -10.773 -8.492 1 93.44 344 THR A C 1
ATOM 2594 O O . THR A 1 344 ? 20.328 -10.586 -9.711 1 93.44 344 THR A O 1
ATOM 2597 N N . TYR A 1 345 ? 19.609 -10.297 -7.559 1 92.88 345 TYR A N 1
ATOM 2598 C CA . TYR A 1 345 ? 18.406 -9.578 -7.98 1 92.88 345 TYR A CA 1
ATOM 2599 C C . TYR A 1 345 ? 18.359 -8.188 -7.371 1 92.88 345 TYR A C 1
ATOM 2601 O O . TYR A 1 345 ? 18.969 -7.941 -6.32 1 92.88 345 TYR A O 1
ATOM 2609 N N . GLU A 1 346 ? 17.719 -7.273 -8.117 1 91.62 346 GLU A N 1
ATOM 2610 C CA . GLU A 1 346 ? 17.188 -6.016 -7.594 1 91.62 346 GLU A CA 1
ATOM 2611 C C . GLU A 1 346 ? 15.672 -5.961 -7.699 1 91.62 346 GLU A C 1
ATOM 2613 O O . GLU A 1 346 ? 15.109 -6.277 -8.75 1 91.62 346 GLU A O 1
ATOM 2618 N N . ALA A 1 347 ? 15.016 -5.691 -6.605 1 92.06 347 ALA A N 1
ATOM 2619 C CA . ALA A 1 347 ? 13.555 -5.727 -6.625 1 92.06 347 ALA A CA 1
ATOM 2620 C C . ALA A 1 347 ? 12.969 -4.492 -5.945 1 92.06 347 ALA A C 1
ATOM 2622 O O . ALA A 1 347 ? 13.656 -3.811 -5.184 1 92.06 347 ALA A O 1
ATOM 2623 N N . SER A 1 348 ? 11.812 -4.09 -6.309 1 91.19 348 SER A N 1
ATOM 2624 C CA . SER A 1 348 ? 11.047 -3.016 -5.688 1 91.19 348 SER A CA 1
ATOM 2625 C C . SER A 1 348 ? 9.547 -3.229 -5.879 1 91.19 348 SER A C 1
ATOM 2627 O O . SER A 1 348 ? 9.125 -3.963 -6.777 1 91.19 348 SER A O 1
ATOM 2629 N N . VAL A 1 349 ? 8.805 -2.783 -4.934 1 88.94 349 VAL A N 1
ATOM 2630 C CA . VAL A 1 349 ? 7.348 -2.734 -5.047 1 88.94 349 VAL A CA 1
ATOM 2631 C C . VAL A 1 349 ? 6.879 -1.282 -5.098 1 88.94 349 VAL A C 1
ATOM 2633 O O . VAL A 1 349 ? 7.195 -0.49 -4.207 1 88.94 349 VAL A O 1
ATOM 2636 N N . SER A 1 350 ? 6.281 -0.879 -6.172 1 87.38 350 SER A N 1
ATOM 2637 C CA . SER A 1 350 ? 5.738 0.465 -6.328 1 87.38 350 SER A CA 1
ATOM 2638 C C . SER A 1 350 ? 4.25 0.425 -6.652 1 87.38 350 SER A C 1
ATOM 2640 O O . SER A 1 350 ? 3.836 -0.213 -7.621 1 87.38 350 SER A O 1
ATOM 2642 N N . GLN A 1 351 ? 3.502 1.021 -5.824 1 82.25 351 GLN A N 1
ATOM 2643 C CA . GLN A 1 351 ? 2.055 1.075 -6 1 82.25 351 GLN A CA 1
ATOM 2644 C C . GLN A 1 351 ? 1.464 -0.325 -6.137 1 82.25 351 GLN A C 1
ATOM 2646 O O . GLN A 1 351 ? 0.672 -0.584 -7.043 1 82.25 351 GLN A O 1
ATOM 2651 N N . GLY A 1 352 ? 2.07 -1.199 -5.305 1 79.25 352 GLY A N 1
ATOM 2652 C CA . GLY A 1 352 ? 1.557 -2.559 -5.262 1 79.25 352 GLY A CA 1
ATOM 2653 C C . GLY A 1 352 ? 2.127 -3.447 -6.352 1 79.25 352 GLY A C 1
ATOM 2654 O O . GLY A 1 352 ? 1.904 -4.66 -6.352 1 79.25 352 GLY A O 1
ATOM 2655 N N . ALA A 1 353 ? 2.752 -2.93 -7.324 1 82.06 353 ALA A N 1
ATOM 2656 C CA . ALA A 1 353 ? 3.328 -3.703 -8.422 1 82.06 353 ALA A CA 1
ATOM 2657 C C . ALA A 1 353 ? 4.746 -4.164 -8.078 1 82.06 353 ALA A C 1
ATOM 2659 O O . ALA A 1 353 ? 5.613 -3.342 -7.777 1 82.06 353 ALA A O 1
ATOM 2660 N N . PHE A 1 354 ? 5.016 -5.406 -8.18 1 87.31 354 PHE A N 1
ATOM 2661 C CA . PHE A 1 354 ? 6.312 -5.996 -7.879 1 87.31 354 PHE A CA 1
ATOM 2662 C C . PHE A 1 354 ? 7.156 -6.129 -9.141 1 87.31 354 PHE A C 1
ATOM 2664 O O . PHE A 1 354 ? 6.699 -6.684 -10.141 1 87.31 354 PHE A O 1
ATOM 2671 N N . VAL A 1 355 ? 8.344 -5.625 -9.07 1 86.31 355 VAL A N 1
ATOM 2672 C CA . VAL A 1 355 ? 9.289 -5.746 -10.172 1 86.31 355 VAL A CA 1
ATOM 2673 C C . VAL A 1 355 ? 10.625 -6.285 -9.656 1 86.31 355 VAL A C 1
ATOM 2675 O O . VAL A 1 355 ? 11.18 -5.758 -8.695 1 86.31 355 VAL A O 1
ATOM 2678 N N . GLU A 1 356 ? 11.039 -7.367 -10.188 1 90.19 356 GLU A N 1
ATOM 2679 C CA . GLU A 1 356 ? 12.328 -7.973 -9.859 1 90.19 356 GLU A CA 1
ATOM 2680 C C . GLU A 1 356 ? 13.211 -8.094 -11.102 1 90.19 356 GLU A C 1
ATOM 2682 O O . GLU A 1 356 ? 12.805 -8.703 -12.094 1 90.19 356 GLU A O 1
ATOM 2687 N N . ASN A 1 357 ? 14.414 -7.535 -11.055 1 90.38 357 ASN A N 1
ATOM 2688 C CA . ASN A 1 357 ? 15.352 -7.578 -12.18 1 90.38 357 ASN A CA 1
ATOM 2689 C C . ASN A 1 357 ? 16.578 -8.422 -11.852 1 90.38 357 ASN A C 1
ATOM 2691 O O . ASN A 1 357 ? 17.219 -8.227 -10.812 1 90.38 357 ASN A O 1
ATOM 2695 N N . LEU A 1 358 ? 16.844 -9.375 -12.727 1 92.94 358 LEU A N 1
ATOM 2696 C CA . LEU A 1 358 ? 18.062 -10.164 -12.602 1 92.94 358 LEU A CA 1
ATOM 2697 C C . LEU A 1 358 ? 19.281 -9.367 -13.062 1 92.94 358 LEU A C 1
ATOM 2699 O O . LEU A 1 358 ? 19.359 -8.977 -14.227 1 92.94 358 LEU A O 1
ATOM 2703 N N . ILE A 1 359 ? 20.234 -9.141 -12.156 1 91.81 359 ILE A N 1
ATOM 2704 C CA . ILE A 1 359 ? 21.375 -8.289 -12.461 1 91.81 359 ILE A CA 1
ATOM 2705 C C . ILE A 1 359 ? 22.578 -9.156 -12.867 1 91.81 359 ILE A C 1
ATOM 2707 O O . ILE A 1 359 ? 23.391 -8.75 -13.703 1 91.81 359 ILE A O 1
ATOM 2711 N N . ALA A 1 360 ? 22.672 -10.305 -12.172 1 92.38 360 ALA A N 1
ATOM 2712 C CA . ALA A 1 360 ? 23.812 -11.18 -12.461 1 92.38 360 ALA A CA 1
ATOM 2713 C C . ALA A 1 360 ? 23.484 -12.633 -12.102 1 92.38 360 ALA A C 1
ATOM 2715 O O . ALA A 1 360 ? 22.641 -12.891 -11.25 1 92.38 360 ALA A O 1
ATOM 2716 N N . SER A 1 361 ? 24.062 -13.523 -12.867 1 93.94 361 SER A N 1
ATOM 2717 C CA . SER A 1 361 ? 24 -14.953 -12.586 1 93.94 361 SER A CA 1
ATOM 2718 C C . SER A 1 361 ? 25.375 -15.594 -12.633 1 93.94 361 SER A C 1
ATOM 2720 O O . SER A 1 361 ? 26.172 -15.297 -13.531 1 93.94 361 SER A O 1
ATOM 2722 N N . ASP A 1 362 ? 25.688 -16.328 -11.594 1 93.25 362 ASP A N 1
ATOM 2723 C CA . ASP A 1 362 ? 26.969 -17.031 -11.516 1 93.25 362 ASP A CA 1
ATOM 2724 C C . ASP A 1 362 ? 26.766 -18.547 -11.438 1 93.25 362 ASP A C 1
ATOM 2726 O O . ASP A 1 362 ? 26.172 -19.047 -10.484 1 93.25 362 ASP A O 1
ATOM 2730 N N . THR A 1 363 ? 27.328 -19.281 -12.391 1 92.56 363 THR A N 1
ATOM 2731 C CA . THR A 1 363 ? 27.125 -20.734 -12.453 1 92.56 363 THR A CA 1
ATOM 2732 C C . THR A 1 363 ? 28.375 -21.469 -11.977 1 92.56 363 THR A C 1
ATOM 2734 O O . THR A 1 363 ? 28.422 -22.703 -11.977 1 92.56 363 THR A O 1
ATOM 2737 N N . ARG A 1 364 ? 29.484 -20.859 -11.531 1 87.31 364 ARG A N 1
ATOM 2738 C CA . ARG A 1 364 ? 30.781 -21.484 -11.242 1 87.31 364 ARG A CA 1
ATOM 2739 C C . ARG A 1 364 ? 30.734 -22.266 -9.938 1 87.31 364 ARG A C 1
ATOM 2741 O O . ARG A 1 364 ? 30.344 -21.734 -8.898 1 87.31 364 ARG A O 1
ATOM 2748 N N . VAL A 1 365 ? 31.062 -23.516 -10.039 1 92.31 365 VAL A N 1
ATOM 2749 C CA . VAL A 1 365 ? 31.234 -24.359 -8.859 1 92.31 365 VAL A CA 1
ATOM 2750 C C . VAL A 1 365 ? 32.625 -24.141 -8.266 1 92.31 365 VAL A C 1
ATOM 2752 O O . VAL A 1 365 ? 33.625 -24.266 -8.977 1 92.31 365 VAL A O 1
ATOM 2755 N N . THR A 1 366 ? 32.719 -23.875 -7.043 1 86.38 366 THR A N 1
ATOM 2756 C CA . THR A 1 366 ? 34 -23.578 -6.398 1 86.38 366 THR A CA 1
ATOM 2757 C C . THR A 1 366 ? 34.562 -24.828 -5.738 1 86.38 366 THR A C 1
ATOM 2759 O O . THR A 1 366 ? 35.781 -24.938 -5.594 1 86.38 366 THR A O 1
ATOM 2762 N N . ALA A 1 367 ? 33.688 -25.641 -5.27 1 84.75 367 ALA A N 1
ATOM 2763 C CA . ALA A 1 367 ? 34.156 -26.875 -4.652 1 84.75 367 ALA A CA 1
ATOM 2764 C C . ALA A 1 367 ? 33.156 -28.016 -4.859 1 84.75 367 ALA A C 1
ATOM 2766 O O . ALA A 1 367 ? 31.969 -27.781 -5.008 1 84.75 367 ALA A O 1
ATOM 2767 N N . THR A 1 368 ? 33.719 -29.203 -4.996 1 88.62 368 THR A N 1
ATOM 2768 C CA . THR A 1 368 ? 32.938 -30.438 -5.082 1 88.62 368 THR A CA 1
ATOM 2769 C C . THR A 1 368 ? 33.375 -31.438 -4.012 1 88.62 368 THR A C 1
ATOM 2771 O O . THR A 1 368 ? 34.562 -31.562 -3.725 1 88.62 368 THR A O 1
ATOM 2774 N N . SER A 1 369 ? 32.406 -31.938 -3.311 1 86.56 369 SER A N 1
ATOM 2775 C CA . SER A 1 369 ? 32.688 -32.969 -2.311 1 86.56 369 SER A CA 1
ATOM 2776 C C . SER A 1 369 ? 31.734 -34.156 -2.42 1 86.56 369 SER A C 1
ATOM 2778 O O . SER A 1 369 ? 30.812 -34.125 -3.234 1 86.56 369 SER A O 1
ATOM 2780 N N . GLY A 1 370 ? 32.031 -35.25 -1.692 1 80.81 370 GLY A N 1
ATOM 2781 C CA . GLY A 1 370 ? 31.156 -36.406 -1.642 1 80.81 370 GLY A CA 1
ATOM 2782 C C . GLY A 1 370 ? 31.547 -37.469 -2.623 1 80.81 370 GLY A C 1
ATOM 2783 O O . GLY A 1 370 ? 32.719 -37.594 -2.99 1 80.81 370 GLY A O 1
ATOM 2784 N N . ASP A 1 371 ? 30.547 -38.281 -2.932 1 81.69 371 ASP A N 1
ATOM 2785 C CA . ASP A 1 371 ? 30.766 -39.469 -3.768 1 81.69 371 ASP A CA 1
ATOM 2786 C C . ASP A 1 371 ? 30.781 -39.094 -5.246 1 81.69 371 ASP A C 1
ATOM 2788 O O . ASP A 1 371 ? 30.125 -38.125 -5.66 1 81.69 371 ASP A O 1
ATOM 2792 N N . GLN A 1 372 ? 31.609 -39.781 -6.023 1 77.69 372 GLN A N 1
ATOM 2793 C CA . GLN A 1 372 ? 31.797 -39.531 -7.445 1 77.69 372 GLN A CA 1
ATOM 2794 C C . GLN A 1 372 ? 30.469 -39.625 -8.203 1 77.69 372 GLN A C 1
ATOM 2796 O O . GLN A 1 372 ? 30.281 -38.969 -9.234 1 77.69 372 GLN A O 1
ATOM 2801 N N . TYR A 1 373 ? 29.562 -40.375 -7.742 1 78.31 373 TYR A N 1
ATOM 2802 C CA . TYR A 1 373 ? 28.297 -40.594 -8.438 1 78.31 373 TYR A CA 1
ATOM 2803 C C . TYR A 1 373 ? 27.25 -39.594 -8.008 1 78.31 373 TYR A C 1
ATOM 2805 O O . TYR A 1 373 ? 26.266 -39.344 -8.719 1 78.31 373 TYR A O 1
ATOM 2813 N N . ARG A 1 374 ? 27.5 -39 -6.812 1 87.38 374 ARG A N 1
ATOM 2814 C CA . ARG A 1 374 ? 26.609 -38 -6.254 1 87.38 374 ARG A CA 1
ATOM 2815 C C . ARG A 1 374 ? 27.391 -36.875 -5.605 1 87.38 374 ARG A C 1
ATOM 2817 O O . ARG A 1 374 ? 27.359 -36.688 -4.383 1 87.38 374 ARG A O 1
ATOM 2824 N N . PRO A 1 375 ? 27.984 -36.062 -6.5 1 89.5 375 PRO A N 1
ATOM 2825 C CA . PRO A 1 375 ? 28.828 -35.031 -5.914 1 89.5 375 PRO A CA 1
ATOM 2826 C C . PRO A 1 375 ? 28 -33.906 -5.293 1 89.5 375 PRO A C 1
ATOM 2828 O O . PRO A 1 375 ? 26.969 -33.5 -5.844 1 89.5 375 PRO A O 1
ATOM 2831 N N . ASP A 1 376 ? 28.484 -33.469 -4.105 1 93.88 376 ASP A N 1
ATOM 2832 C CA . ASP A 1 376 ? 27.984 -32.25 -3.516 1 93.88 376 ASP A CA 1
ATOM 2833 C C . ASP A 1 376 ? 28.656 -31.016 -4.145 1 93.88 376 ASP A C 1
ATOM 2835 O O . ASP A 1 376 ? 29.844 -31.062 -4.469 1 93.88 376 ASP A O 1
ATOM 2839 N N . TYR A 1 377 ? 27.938 -29.984 -4.332 1 95.12 377 TYR A N 1
ATOM 2840 C CA . TYR A 1 377 ? 28.484 -28.797 -4.957 1 95.12 377 TYR A CA 1
ATOM 2841 C C . TYR A 1 377 ? 28.469 -27.609 -3.99 1 95.12 377 TYR A C 1
ATOM 2843 O O . TYR A 1 377 ? 27.578 -27.516 -3.143 1 95.12 377 TYR A O 1
ATOM 2851 N N . ALA A 1 378 ? 29.438 -26.797 -4.102 1 94.62 378 ALA A N 1
ATOM 2852 C CA . ALA A 1 378 ? 29.5 -25.5 -3.445 1 94.62 378 ALA A CA 1
ATOM 2853 C C . ALA A 1 378 ? 29.688 -24.375 -4.469 1 94.62 378 ALA A C 1
ATOM 2855 O O . ALA A 1 378 ? 30.562 -24.453 -5.336 1 94.62 378 ALA A O 1
ATOM 2856 N N . LEU A 1 379 ? 28.797 -23.453 -4.414 1 94.75 379 LEU A N 1
ATOM 2857 C CA . LEU A 1 379 ? 28.844 -22.328 -5.336 1 94.75 379 LEU A CA 1
ATOM 2858 C C . LEU A 1 379 ? 29.109 -21.016 -4.586 1 94.75 379 LEU A C 1
ATOM 2860 O O . LEU A 1 379 ? 28.312 -20.625 -3.73 1 94.75 379 LEU A O 1
ATOM 2864 N N . THR A 1 380 ? 30.188 -20.391 -4.875 1 91.12 380 THR A N 1
ATOM 2865 C CA . THR A 1 380 ? 30.516 -19.078 -4.348 1 91.12 380 THR A CA 1
ATOM 2866 C C . THR A 1 380 ? 30.609 -18.047 -5.473 1 91.12 380 THR A C 1
ATOM 2868 O O . THR A 1 380 ? 31.516 -18.109 -6.305 1 91.12 380 THR A O 1
ATOM 2871 N N . PRO A 1 381 ? 29.688 -17.125 -5.504 1 89.5 381 PRO A N 1
ATOM 2872 C CA . PRO A 1 381 ? 29.719 -16.141 -6.59 1 89.5 381 PRO A CA 1
ATOM 2873 C C . PRO A 1 381 ? 30.922 -15.211 -6.512 1 89.5 381 PRO A C 1
ATOM 2875 O O . PRO A 1 381 ? 31.547 -15.086 -5.453 1 89.5 381 PRO A O 1
ATOM 2878 N N . GLU A 1 382 ? 31.219 -14.617 -7.695 1 85.19 382 GLU A N 1
ATOM 2879 C CA . GLU A 1 382 ? 32.344 -13.688 -7.758 1 85.19 382 GLU A CA 1
ATOM 2880 C C . GLU A 1 382 ? 32.125 -12.469 -6.867 1 85.19 382 GLU A C 1
ATOM 2882 O O . GLU A 1 382 ? 33.031 -12.008 -6.188 1 85.19 382 GLU A O 1
ATOM 2887 N N . THR A 1 383 ? 30.891 -11.93 -6.938 1 87 383 THR A N 1
ATOM 2888 C CA . THR A 1 383 ? 30.469 -10.828 -6.082 1 87 383 THR A CA 1
ATOM 2889 C C . THR A 1 383 ? 29.438 -11.297 -5.059 1 87 383 THR A C 1
ATOM 2891 O O . THR A 1 383 ? 28.438 -11.93 -5.418 1 87 383 THR A O 1
ATOM 2894 N N . CYS A 1 384 ? 29.766 -11.016 -3.799 1 88.44 384 CYS A N 1
ATOM 2895 C CA . CYS A 1 384 ? 28.891 -11.508 -2.738 1 88.44 384 CYS A CA 1
ATOM 2896 C C . CYS A 1 384 ? 28.094 -10.375 -2.105 1 88.44 384 CYS A C 1
ATOM 2898 O O . CYS A 1 384 ? 28.672 -9.359 -1.697 1 88.44 384 CYS A O 1
ATOM 2900 N N . TYR A 1 385 ? 26.797 -10.547 -2.162 1 86.44 385 TYR A N 1
ATOM 2901 C CA . TYR A 1 385 ? 25.891 -9.656 -1.437 1 86.44 385 TYR A CA 1
ATOM 2902 C C . TYR A 1 385 ? 25.281 -10.367 -0.233 1 86.44 385 TYR A C 1
ATOM 2904 O O . TYR A 1 385 ? 24.703 -11.445 -0.37 1 86.44 385 TYR A O 1
ATOM 2912 N N . SER A 1 386 ? 25.516 -9.883 0.923 1 79.88 386 SER A N 1
ATOM 2913 C CA . SER A 1 386 ? 24.891 -10.43 2.127 1 79.88 386 SER A CA 1
ATOM 2914 C C . SER A 1 386 ? 24.359 -9.32 3.031 1 79.88 386 SER A C 1
ATOM 2916 O O . SER A 1 386 ? 25.109 -8.398 3.395 1 79.88 386 SER A O 1
ATOM 2918 N N . ASP A 1 387 ? 23.078 -9.375 3.412 1 74.19 387 ASP A N 1
ATOM 2919 C CA . ASP A 1 387 ? 22.406 -8.422 4.285 1 74.19 387 ASP A CA 1
ATOM 2920 C C . ASP A 1 387 ? 22.609 -6.988 3.783 1 74.19 387 ASP A C 1
ATOM 2922 O O . ASP A 1 387 ? 22.906 -6.09 4.566 1 74.19 387 ASP A O 1
ATOM 2926 N N . GLY A 1 388 ? 22.578 -6.801 2.463 1 73.19 388 GLY A N 1
ATOM 2927 C CA . GLY A 1 388 ? 22.641 -5.48 1.862 1 73.19 388 GLY A CA 1
ATOM 2928 C C . GLY A 1 388 ? 24.062 -4.98 1.655 1 73.19 388 GLY A C 1
ATOM 2929 O O . GLY A 1 388 ? 24.266 -3.869 1.163 1 73.19 388 GLY A O 1
ATOM 2930 N N . THR A 1 389 ? 25 -5.805 2.039 1 80.31 389 THR A N 1
ATOM 2931 C CA . THR A 1 389 ? 26.406 -5.391 1.935 1 80.31 389 THR A CA 1
ATOM 2932 C C . THR A 1 389 ? 27.109 -6.172 0.834 1 80.31 389 THR A C 1
ATOM 2934 O O . THR A 1 389 ? 26.891 -7.371 0.672 1 80.31 389 THR A O 1
ATOM 2937 N N . LEU A 1 390 ? 27.875 -5.441 0.078 1 84.69 390 LEU A N 1
ATOM 2938 C CA . LEU A 1 390 ? 28.703 -6.039 -0.963 1 84.69 390 LEU A CA 1
ATOM 2939 C C . LEU A 1 390 ? 30.047 -6.477 -0.398 1 84.69 390 LEU A C 1
ATOM 2941 O O . LEU A 1 390 ? 30.719 -5.703 0.281 1 84.69 390 LEU A O 1
ATOM 2945 N N . TYR A 1 391 ? 30.281 -7.734 -0.603 1 80.88 391 TYR A N 1
ATOM 2946 C CA . TYR A 1 391 ? 31.562 -8.25 -0.139 1 80.88 391 TYR A CA 1
ATOM 2947 C C . TYR A 1 391 ? 32.5 -8.555 -1.314 1 80.88 391 TYR A C 1
ATOM 2949 O O . TYR A 1 391 ? 32.062 -9.211 -2.277 1 80.88 391 TYR A O 1
ATOM 2957 N N . GLU A 1 392 ? 33.562 -7.871 -1.335 1 72.19 392 GLU A N 1
ATOM 2958 C CA . GLU A 1 392 ? 34.562 -8.156 -2.355 1 72.19 392 GLU A CA 1
ATOM 2959 C C . GLU A 1 392 ? 35.531 -9.273 -1.905 1 72.19 392 GLU A C 1
ATOM 2961 O O . GLU A 1 392 ? 35.719 -9.484 -0.706 1 72.19 392 GLU A O 1
ATOM 2966 N N . LYS A 1 393 ? 36.062 -10.023 -2.91 1 72.94 393 LYS A N 1
ATOM 2967 C CA . LYS A 1 393 ? 37.031 -11.055 -2.58 1 72.94 393 LYS A CA 1
ATOM 2968 C C . LYS A 1 393 ? 38.312 -10.438 -2.016 1 72.94 393 LYS A C 1
ATOM 2970 O O . LYS A 1 393 ? 38.719 -9.359 -2.441 1 72.94 393 LYS A O 1
ATOM 2975 N N . PRO A 1 394 ? 39.031 -11.039 -1.056 1 72.25 394 PRO A N 1
ATOM 2976 C CA . PRO A 1 394 ? 38.75 -12.328 -0.415 1 72.25 394 PRO A CA 1
ATOM 2977 C C . PRO A 1 394 ? 37.656 -12.242 0.639 1 72.25 394 PRO A C 1
ATOM 2979 O O . PRO A 1 394 ? 37.594 -11.273 1.398 1 72.25 394 PRO A O 1
ATOM 2982 N N . LEU A 1 395 ? 36.75 -13.227 0.598 1 71.75 395 LEU A N 1
ATOM 2983 C CA . LEU A 1 395 ? 35.594 -13.227 1.475 1 71.75 395 LEU A CA 1
ATOM 2984 C C . LEU A 1 395 ? 35.969 -13.602 2.9 1 71.75 395 LEU A C 1
ATOM 2986 O O . LEU A 1 395 ? 36.594 -14.641 3.123 1 71.75 395 LEU A O 1
ATOM 2990 N N . GLU A 1 396 ? 36.031 -12.633 3.812 1 68.75 396 GLU A N 1
ATOM 2991 C CA . GLU A 1 396 ? 36.312 -12.93 5.211 1 68.75 396 GLU A CA 1
ATOM 2992 C C . GLU A 1 396 ? 35.438 -14.047 5.742 1 68.75 396 GLU A C 1
ATOM 2994 O O . GLU A 1 396 ? 35.906 -14.914 6.484 1 68.75 396 GLU A O 1
ATOM 2999 N N . HIS A 1 397 ? 34.25 -14.086 5.324 1 76.44 397 HIS A N 1
ATOM 3000 C CA . HIS A 1 397 ? 33.312 -15.117 5.746 1 76.44 397 HIS A CA 1
ATOM 3001 C C . HIS A 1 397 ? 32.688 -15.789 4.543 1 76.44 397 HIS A C 1
ATOM 3003 O O . HIS A 1 397 ? 31.547 -15.461 4.176 1 76.44 397 HIS A O 1
ATOM 3009 N N . PRO A 1 398 ? 33.438 -16.734 4.004 1 78.69 398 PRO A N 1
ATOM 3010 C CA . PRO A 1 398 ? 32.938 -17.375 2.787 1 78.69 398 PRO A CA 1
ATOM 3011 C C . PRO A 1 398 ? 31.641 -18.141 3.023 1 78.69 398 PRO A C 1
ATOM 3013 O O . PRO A 1 398 ? 30.875 -18.391 2.082 1 78.69 398 PRO A O 1
ATOM 3016 N N . GLU A 1 399 ? 31.344 -18.516 4.297 1 80.06 399 GLU A N 1
ATOM 3017 C CA . GLU A 1 399 ? 30.141 -19.297 4.605 1 80.06 399 GLU A CA 1
ATOM 3018 C C . GLU A 1 399 ? 28.875 -18.516 4.309 1 80.06 399 GLU A C 1
ATOM 3020 O O . GLU A 1 399 ? 27.828 -19.109 3.996 1 80.06 399 GLU A O 1
ATOM 3025 N N . ARG A 1 400 ? 29.094 -17.203 4.301 1 82.31 400 ARG A N 1
ATOM 3026 C CA . ARG A 1 400 ? 27.922 -16.375 4.074 1 82.31 400 ARG A CA 1
ATOM 3027 C C . ARG A 1 400 ? 27.609 -16.25 2.588 1 82.31 400 ARG A C 1
ATOM 3029 O O . ARG A 1 400 ? 26.484 -15.906 2.209 1 82.31 400 ARG A O 1
ATOM 3036 N N . CYS A 1 401 ? 28.625 -16.656 1.811 1 87.25 401 CYS A N 1
ATOM 3037 C CA . CYS A 1 401 ? 28.453 -16.438 0.378 1 87.25 401 CYS A CA 1
ATOM 3038 C C . CYS A 1 401 ? 28.516 -17.75 -0.387 1 87.25 401 CYS A C 1
ATOM 3040 O O . CYS A 1 401 ? 28.375 -17.766 -1.612 1 87.25 401 CYS A O 1
ATOM 3042 N N . THR A 1 402 ? 28.703 -18.812 0.297 1 92.06 402 THR A N 1
ATOM 3043 C CA . THR A 1 402 ? 28.797 -20.109 -0.376 1 92.06 402 THR A CA 1
ATOM 3044 C C . THR A 1 402 ? 27.484 -20.875 -0.279 1 92.06 402 THR A C 1
ATOM 3046 O O . THR A 1 402 ? 26.969 -21.094 0.819 1 92.06 402 THR A O 1
ATOM 3049 N N . TYR A 1 403 ? 26.969 -21.234 -1.359 1 94.12 403 TYR A N 1
ATOM 3050 C CA . TYR A 1 403 ? 25.75 -22.016 -1.442 1 94.12 403 TYR A CA 1
ATOM 3051 C C . TYR A 1 403 ? 26.062 -23.5 -1.668 1 94.12 403 TYR A C 1
ATOM 3053 O O . TYR A 1 403 ? 26.672 -23.859 -2.676 1 94.12 403 TYR A O 1
ATOM 3061 N N . ASN A 1 404 ? 25.609 -24.281 -0.762 1 94.44 404 ASN A N 1
ATOM 3062 C CA . ASN A 1 404 ? 25.891 -25.703 -0.836 1 94.44 404 ASN A CA 1
ATOM 3063 C C . ASN A 1 404 ? 24.672 -26.484 -1.356 1 94.44 404 ASN A C 1
ATOM 3065 O O . ASN A 1 404 ? 23.531 -26.172 -0.999 1 94.44 404 ASN A O 1
ATOM 3069 N N . VAL A 1 405 ? 24.938 -27.438 -2.215 1 95.81 405 VAL A N 1
ATOM 3070 C CA . VAL A 1 405 ? 23.906 -28.281 -2.799 1 95.81 405 VAL A CA 1
ATOM 3071 C C . VAL A 1 405 ? 24.219 -29.75 -2.535 1 95.81 405 VAL A C 1
ATOM 3073 O O . VAL A 1 405 ? 25.312 -30.219 -2.822 1 95.81 405 VAL A O 1
ATOM 3076 N N . TRP A 1 406 ? 23.25 -30.469 -2.002 1 94.56 406 TRP A N 1
ATOM 3077 C CA . TRP A 1 406 ? 23.406 -31.906 -1.759 1 94.56 406 TRP A CA 1
ATOM 3078 C C . TRP A 1 406 ? 23.344 -32.688 -3.064 1 94.56 406 TRP A C 1
ATOM 3080 O O . TRP A 1 406 ? 22.438 -32.469 -3.879 1 94.56 406 TRP A O 1
ATOM 3090 N N . GLY A 1 407 ? 24.266 -33.625 -3.209 1 93.88 407 GLY A N 1
ATOM 3091 C CA . GLY A 1 407 ? 24.312 -34.469 -4.41 1 93.88 407 GLY A CA 1
ATOM 3092 C C . GLY A 1 407 ? 23.047 -35.25 -4.637 1 93.88 407 GLY A C 1
ATOM 3093 O O . GLY A 1 407 ? 22.641 -35.469 -5.777 1 93.88 407 GLY A O 1
ATOM 3094 N N . MET A 1 408 ? 22.422 -35.656 -3.578 1 93.38 408 MET A N 1
ATOM 3095 C CA . MET A 1 408 ? 21.172 -36.406 -3.676 1 93.38 408 MET A CA 1
ATOM 3096 C C . MET A 1 408 ? 20.078 -35.562 -4.352 1 93.38 408 MET A C 1
ATOM 3098 O O . MET A 1 408 ? 19.234 -36.125 -5.066 1 93.38 408 MET A O 1
ATOM 3102 N N . SER A 1 409 ? 20.141 -34.281 -4.129 1 95.56 409 SER A N 1
ATOM 3103 C CA . SER A 1 409 ? 19.172 -33.406 -4.758 1 95.56 409 SER A CA 1
ATOM 3104 C C . SER A 1 409 ? 19.391 -33.312 -6.262 1 95.56 409 SER A C 1
ATOM 3106 O O . SER A 1 409 ? 18.438 -33.25 -7.039 1 95.56 409 SER A O 1
ATOM 3108 N N . VAL A 1 410 ? 20.625 -33.281 -6.668 1 95 410 VAL A N 1
ATOM 3109 C CA . VAL A 1 410 ? 20.969 -33.25 -8.086 1 95 410 VAL A CA 1
ATOM 3110 C C . VAL A 1 410 ? 20.469 -34.531 -8.766 1 95 410 VAL A C 1
ATOM 3112 O O . VAL A 1 410 ? 19.859 -34.469 -9.836 1 95 410 VAL A O 1
ATOM 3115 N N . MET A 1 411 ? 20.703 -35.625 -8.148 1 94.38 411 MET A N 1
ATOM 3116 C CA . MET A 1 411 ? 20.266 -36.906 -8.695 1 94.38 411 MET A CA 1
ATOM 3117 C C . MET A 1 411 ? 18.75 -36.969 -8.789 1 94.38 411 MET A C 1
ATOM 3119 O O . MET A 1 411 ? 18.203 -37.438 -9.789 1 94.38 411 MET A O 1
ATOM 3123 N N . ALA A 1 412 ? 18.109 -36.594 -7.754 1 96 412 ALA A N 1
ATOM 3124 C CA . ALA A 1 412 ? 16.641 -36.594 -7.738 1 96 412 ALA A CA 1
ATOM 3125 C C . ALA A 1 412 ? 16.078 -35.719 -8.859 1 96 412 ALA A C 1
ATOM 3127 O O . ALA A 1 412 ? 15.117 -36.125 -9.523 1 96 412 ALA A O 1
ATOM 3128 N N . LEU A 1 413 ? 16.672 -34.562 -9.023 1 97.12 413 LEU A N 1
ATOM 3129 C CA . LEU A 1 413 ? 16.25 -33.688 -10.102 1 97.12 413 LEU A CA 1
ATOM 3130 C C . LEU A 1 413 ? 16.469 -34.344 -11.461 1 97.12 413 LEU A C 1
ATOM 3132 O O . LEU A 1 413 ? 15.602 -34.281 -12.336 1 97.12 413 LEU A O 1
ATOM 3136 N N . GLN A 1 414 ? 17.547 -34.938 -11.617 1 95.75 414 GLN A N 1
ATOM 3137 C CA . GLN A 1 414 ? 17.875 -35.625 -12.867 1 95.75 414 GLN A CA 1
ATOM 3138 C C . GLN A 1 414 ? 16.859 -36.719 -13.18 1 95.75 414 GLN A C 1
ATOM 3140 O O . GLN A 1 414 ? 16.344 -36.781 -14.289 1 95.75 414 GLN A O 1
ATOM 3145 N N . ASN A 1 415 ? 16.641 -37.562 -12.188 1 94.5 415 ASN A N 1
ATOM 3146 C CA . ASN A 1 415 ? 15.734 -38.688 -12.367 1 94.5 415 ASN A CA 1
ATOM 3147 C C . ASN A 1 415 ? 14.305 -38.219 -12.648 1 94.5 415 ASN A C 1
ATOM 3149 O O . ASN A 1 415 ? 13.555 -38.906 -13.344 1 94.5 415 ASN A O 1
ATOM 3153 N N . SER A 1 416 ? 13.984 -37.094 -12.141 1 95.56 416 SER A N 1
ATOM 3154 C CA . SER A 1 416 ? 12.617 -36.594 -12.289 1 95.56 416 SER A CA 1
ATOM 3155 C C . SER A 1 416 ? 12.422 -35.938 -13.641 1 95.56 416 SER A C 1
ATOM 3157 O O . SER A 1 416 ? 11.359 -36.062 -14.258 1 95.56 416 SER A O 1
ATOM 3159 N N . ILE A 1 417 ? 13.43 -35.188 -14.109 1 97.06 417 ILE A N 1
ATOM 3160 C CA . ILE A 1 417 ? 13.281 -34.375 -15.312 1 97.06 417 ILE A CA 1
ATOM 3161 C C . ILE A 1 417 ? 13.594 -35.219 -16.547 1 97.06 417 ILE A C 1
ATOM 3163 O O . ILE A 1 417 ? 12.977 -35.031 -17.594 1 97.06 417 ILE A O 1
ATOM 3167 N N . ARG A 1 418 ? 14.461 -36.125 -16.484 1 96.31 418 ARG A N 1
ATOM 3168 C CA . ARG A 1 418 ? 14.984 -36.906 -17.625 1 96.31 418 ARG A CA 1
ATOM 3169 C C . ARG A 1 418 ? 13.859 -37.531 -18.422 1 96.31 418 ARG A C 1
ATOM 3171 O O . ARG A 1 418 ? 13.766 -37.312 -19.641 1 96.31 418 ARG A O 1
ATOM 3178 N N . PRO A 1 419 ? 12.969 -38.281 -17.812 1 94.25 419 PRO A N 1
ATOM 3179 C CA . PRO A 1 419 ? 11.938 -38.938 -18.609 1 94.25 419 PRO A CA 1
ATOM 3180 C C . PRO A 1 419 ? 10.969 -37.969 -19.25 1 94.25 419 PRO A C 1
ATOM 3182 O O . PRO A 1 419 ? 10.273 -38.312 -20.219 1 94.25 419 PRO A O 1
ATOM 3185 N N . LEU A 1 420 ? 10.938 -36.812 -18.781 1 95.31 420 LEU A N 1
ATOM 3186 C CA . LEU A 1 420 ? 9.984 -35.812 -19.281 1 95.31 420 LEU A CA 1
ATOM 3187 C C . LEU A 1 420 ? 10.508 -35.156 -20.562 1 95.31 420 LEU A C 1
ATOM 3189 O O . LEU A 1 420 ? 9.727 -34.625 -21.359 1 95.31 420 LEU A O 1
ATOM 3193 N N . LEU A 1 421 ? 11.797 -35.188 -20.719 1 97.06 421 LEU A N 1
ATOM 3194 C CA . LEU A 1 421 ? 12.391 -34.438 -21.828 1 97.06 421 LEU A CA 1
ATOM 3195 C C . LEU A 1 421 ? 12.914 -35.406 -22.906 1 97.06 421 LEU A C 1
ATOM 3197 O O . LEU A 1 421 ? 13.367 -34.938 -23.953 1 97.06 421 LEU A O 1
ATOM 3201 N N . MET A 1 422 ? 12.812 -36.688 -22.641 1 96.44 422 MET A N 1
ATOM 3202 C CA . MET A 1 422 ? 13.242 -37.656 -23.625 1 96.44 422 MET A CA 1
ATOM 3203 C C . MET A 1 422 ? 12.07 -38.156 -24.469 1 96.44 422 MET A C 1
ATOM 3205 O O . MET A 1 422 ? 10.969 -38.344 -23.953 1 96.44 422 MET A O 1
ATOM 3209 N N . GLY A 1 423 ? 12.344 -38.281 -25.812 1 95.06 423 GLY A N 1
ATOM 3210 C CA . GLY A 1 423 ? 11.312 -38.844 -26.672 1 95.06 423 GLY A CA 1
ATOM 3211 C C . GLY A 1 423 ? 11.281 -38.25 -28.062 1 95.06 423 GLY A C 1
ATOM 3212 O O . GLY A 1 423 ? 12.297 -37.75 -28.547 1 95.06 423 GLY A O 1
ATOM 3213 N N . SER A 1 424 ? 10.117 -38.5 -28.688 1 92.88 424 SER A N 1
ATOM 3214 C CA . SER A 1 424 ? 10 -38.031 -30.078 1 92.88 424 SER A CA 1
ATOM 3215 C C . SER A 1 424 ? 8.602 -37.5 -30.359 1 92.88 424 SER A C 1
ATOM 3217 O O . SER A 1 424 ? 7.672 -37.719 -29.578 1 92.88 424 SER A O 1
ATOM 3219 N N . GLY A 1 425 ? 8.539 -36.688 -31.297 1 91.19 425 GLY A N 1
ATOM 3220 C CA . GLY A 1 425 ? 7.293 -36.219 -31.891 1 91.19 425 GLY A CA 1
ATOM 3221 C C . GLY A 1 425 ? 7.141 -36.625 -33.344 1 91.19 425 GLY A C 1
ATOM 3222 O O . GLY A 1 425 ? 8.117 -36.625 -34.094 1 91.19 425 GLY A O 1
ATOM 3223 N N . SER A 1 426 ? 5.902 -37.031 -33.719 1 88.38 426 SER A N 1
ATOM 3224 C CA . SER A 1 426 ? 5.68 -37.5 -35.094 1 88.38 426 SER A CA 1
ATOM 3225 C C . SER A 1 426 ? 4.383 -36.906 -35.656 1 88.38 426 SER A C 1
ATOM 3227 O O . SER A 1 426 ? 3.527 -36.438 -34.906 1 88.38 426 SER A O 1
ATOM 3229 N N . LEU A 1 427 ? 4.395 -36.875 -36.969 1 82.69 427 LEU A N 1
ATOM 3230 C CA . LEU A 1 427 ? 3.162 -36.5 -37.656 1 82.69 427 LEU A CA 1
ATOM 3231 C C . LEU A 1 427 ? 2.277 -37.75 -37.875 1 82.69 427 LEU A C 1
ATOM 3233 O O . LEU A 1 427 ? 2.746 -38.781 -38.344 1 82.69 427 LEU A O 1
ATOM 3237 N N . PHE A 1 428 ? 1.206 -37.719 -37.156 1 73.81 428 PHE A N 1
ATOM 3238 C CA . PHE A 1 428 ? 0.237 -38.812 -37.281 1 73.81 428 PHE A CA 1
ATOM 3239 C C . PHE A 1 428 ? -0.742 -38.531 -38.406 1 73.81 428 PHE A C 1
ATOM 3241 O O . PHE A 1 428 ? -0.521 -37.625 -39.219 1 73.81 428 PHE A O 1
ATOM 3248 N N . ALA A 1 429 ? -1.934 -39.188 -38.344 1 66 429 ALA A N 1
ATOM 3249 C CA . ALA A 1 429 ? -2.971 -39.062 -39.375 1 66 429 ALA A CA 1
ATOM 3250 C C . ALA A 1 429 ? -3.402 -37.625 -39.531 1 66 429 ALA A C 1
ATOM 3252 O O . ALA A 1 429 ? -3.549 -36.875 -38.562 1 66 429 ALA A O 1
ATOM 3253 N N . ASN A 1 430 ? -3.607 -37.125 -40.781 1 66.94 430 ASN A N 1
ATOM 3254 C CA . ASN A 1 430 ? -4.066 -35.812 -41.188 1 66.94 430 ASN A CA 1
ATOM 3255 C C . ASN A 1 430 ? -3.117 -34.719 -40.719 1 66.94 430 ASN A C 1
ATOM 3257 O O . ASN A 1 430 ? -3.561 -33.625 -40.312 1 66.94 430 ASN A O 1
ATOM 3261 N N . TYR A 1 431 ? -1.854 -35.062 -40.531 1 71.12 431 TYR A N 1
ATOM 3262 C CA . TYR A 1 431 ? -0.766 -34.156 -40.25 1 71.12 431 TYR A CA 1
ATOM 3263 C C . TYR A 1 431 ? -0.893 -33.562 -38.844 1 71.12 431 TYR A C 1
ATOM 3265 O O . TYR A 1 431 ? -0.531 -32.406 -38.625 1 71.12 431 TYR A O 1
ATOM 3273 N N . ARG A 1 432 ? -1.59 -34.406 -38 1 80.81 432 ARG A N 1
ATOM 3274 C CA . ARG A 1 432 ? -1.646 -33.938 -36.594 1 80.81 432 ARG A CA 1
ATOM 3275 C C . ARG A 1 432 ? -0.477 -34.5 -35.812 1 80.81 432 ARG A C 1
ATOM 3277 O O . ARG A 1 432 ? 0.006 -35.594 -36.094 1 80.81 432 ARG A O 1
ATOM 3284 N N . LEU A 1 433 ? -0.032 -33.781 -34.906 1 82 433 LEU A N 1
ATOM 3285 C CA . LEU A 1 433 ? 1.181 -34.094 -34.156 1 82 433 LEU A CA 1
ATOM 3286 C C . LEU A 1 433 ? 0.88 -35.062 -33.031 1 82 433 LEU A C 1
ATOM 3288 O O . LEU A 1 433 ? -0.141 -34.938 -32.344 1 82 433 LEU A O 1
ATOM 3292 N N . GLN A 1 434 ? 1.657 -36.125 -33 1 85.25 434 GLN A N 1
ATOM 3293 C CA . GLN A 1 434 ? 1.651 -37.062 -31.859 1 85.25 434 GLN A CA 1
ATOM 3294 C C . GLN A 1 434 ? 2.984 -37.031 -31.125 1 85.25 434 GLN A C 1
ATOM 3296 O O . GLN A 1 434 ? 4.047 -36.938 -31.75 1 85.25 434 GLN A O 1
ATOM 3301 N N . TRP A 1 435 ? 2.912 -37.062 -29.812 1 89.25 435 TRP A N 1
ATOM 3302 C CA . TRP A 1 435 ? 4.109 -36.906 -29 1 89.25 435 TRP A CA 1
ATOM 3303 C C . TRP A 1 435 ? 4.258 -38.094 -28.031 1 89.25 435 TRP A C 1
ATOM 3305 O O . TRP A 1 435 ? 3.26 -38.656 -27.594 1 89.25 435 TRP A O 1
ATOM 3315 N N . SER A 1 436 ? 5.5 -38.438 -27.734 1 89.19 436 SER A N 1
ATOM 3316 C CA . SER A 1 436 ? 5.746 -39.438 -26.719 1 89.19 436 SER A CA 1
ATOM 3317 C C . SER A 1 436 ? 5.297 -38.969 -25.328 1 89.19 436 SER A C 1
ATOM 3319 O O . SER A 1 436 ? 4.773 -39.75 -24.547 1 89.19 436 SER A O 1
ATOM 3321 N N . THR A 1 437 ? 5.551 -37.719 -25.016 1 88.62 437 THR A N 1
ATOM 3322 C CA . THR A 1 437 ? 5.102 -37.125 -23.781 1 88.62 437 THR A CA 1
ATOM 3323 C C . THR A 1 437 ? 4.57 -35.719 -24.031 1 88.62 437 THR A C 1
ATOM 3325 O O . THR A 1 437 ? 5.039 -35.031 -24.938 1 88.62 437 THR A O 1
ATOM 3328 N N . ASP A 1 438 ? 3.615 -35.312 -23.234 1 87.88 438 ASP A N 1
ATOM 3329 C CA . ASP A 1 438 ? 3.064 -33.969 -23.359 1 87.88 438 ASP A CA 1
ATOM 3330 C C . ASP A 1 438 ? 4.125 -32.906 -23.062 1 87.88 438 ASP A C 1
ATOM 3332 O O . ASP A 1 438 ? 4.098 -31.828 -23.641 1 87.88 438 ASP A O 1
ATOM 3336 N N . THR A 1 439 ? 5.055 -33.25 -22.234 1 94.19 439 THR A N 1
ATOM 3337 C CA . THR A 1 439 ? 6.094 -32.281 -21.828 1 94.19 439 THR A CA 1
ATOM 3338 C C . THR A 1 439 ? 7.027 -32 -23 1 94.19 439 THR A C 1
ATOM 3340 O O . THR A 1 439 ? 7.48 -30.859 -23.172 1 94.19 439 THR A O 1
ATOM 3343 N N . LEU A 1 440 ? 7.266 -33 -23.797 1 94.5 440 LEU A N 1
ATOM 3344 C CA . LEU A 1 440 ? 8.109 -32.75 -24.953 1 94.5 440 LEU A CA 1
ATOM 3345 C C . LEU A 1 440 ? 7.414 -31.844 -25.953 1 94.5 440 LEU A C 1
ATOM 3347 O O . LEU A 1 440 ? 8.062 -31.031 -26.625 1 94.5 440 LEU A O 1
ATOM 3351 N N . GLN A 1 441 ? 6.145 -32 -26.078 1 92.31 441 GLN A N 1
ATOM 3352 C CA . GLN A 1 441 ? 5.387 -31.094 -26.922 1 92.31 441 GLN A CA 1
ATOM 3353 C C . GLN A 1 441 ? 5.547 -29.656 -26.438 1 92.31 441 GLN A C 1
ATOM 3355 O O . GLN A 1 441 ? 5.672 -28.734 -27.234 1 92.31 441 GLN A O 1
ATOM 3360 N N . ALA A 1 442 ? 5.473 -29.5 -25.141 1 93.75 442 ALA A N 1
ATOM 3361 C CA . ALA A 1 442 ? 5.621 -28.172 -24.547 1 93.75 442 ALA A CA 1
ATOM 3362 C C . ALA A 1 442 ? 6.996 -27.578 -24.859 1 93.75 442 ALA A C 1
ATOM 3364 O O . ALA A 1 442 ? 7.129 -26.375 -25.094 1 93.75 442 ALA A O 1
ATOM 3365 N N . VAL A 1 443 ? 8.023 -28.391 -24.844 1 95.5 443 VAL A N 1
ATOM 3366 C CA . VAL A 1 443 ? 9.383 -27.938 -25.125 1 95.5 443 VAL A CA 1
ATOM 3367 C C . VAL A 1 443 ? 9.508 -27.594 -26.609 1 95.5 443 VAL A C 1
ATOM 3369 O O . VAL A 1 443 ? 10.203 -26.625 -26.969 1 95.5 443 VAL A O 1
ATOM 3372 N N . TYR A 1 444 ? 8.828 -28.406 -27.453 1 93.56 444 TYR A N 1
ATOM 3373 C CA . TYR A 1 444 ? 8.828 -28.172 -28.891 1 93.56 444 TYR A CA 1
ATOM 3374 C C . TYR A 1 444 ? 8.172 -26.828 -29.219 1 93.56 444 TYR A C 1
ATOM 3376 O O . TYR A 1 444 ? 8.641 -26.109 -30.094 1 93.56 444 TYR A O 1
ATOM 3384 N N . GLY A 1 445 ? 7.133 -26.547 -28.547 1 89.12 445 GLY A N 1
ATOM 3385 C CA . GLY A 1 445 ? 6.391 -25.328 -28.844 1 89.12 445 GLY A CA 1
ATOM 3386 C C . GLY A 1 445 ? 5.641 -25.391 -30.172 1 89.12 445 GLY A C 1
ATOM 3387 O O . GLY A 1 445 ? 4.895 -26.344 -30.422 1 89.12 445 GLY A O 1
ATOM 3388 N N . THR A 1 446 ? 5.883 -24.453 -31.031 1 86.31 446 THR A N 1
ATOM 3389 C CA . THR A 1 446 ? 5.176 -24.391 -32.312 1 86.31 446 THR A CA 1
ATOM 3390 C C . THR A 1 446 ? 6.043 -24.938 -33.438 1 86.31 446 THR A C 1
ATOM 3392 O O . THR A 1 446 ? 5.562 -25.688 -34.281 1 86.31 446 THR A O 1
ATOM 3395 N N . TYR A 1 447 ? 7.359 -24.594 -33.312 1 86.19 447 TYR A N 1
ATOM 3396 C CA . TYR A 1 447 ? 8.219 -24.938 -34.438 1 86.19 447 TYR A CA 1
ATOM 3397 C C . TYR A 1 447 ? 9.391 -25.797 -34 1 86.19 447 TYR A C 1
ATOM 3399 O O . TYR A 1 447 ? 10.102 -26.375 -34.812 1 86.19 447 TYR A O 1
ATOM 3407 N N . GLY A 1 448 ? 9.57 -25.859 -32.719 1 91 448 GLY A N 1
ATOM 3408 C CA . GLY A 1 448 ? 10.672 -26.656 -32.188 1 91 448 GLY A CA 1
ATOM 3409 C C . GLY A 1 448 ? 12.039 -26.078 -32.5 1 91 448 GLY A C 1
ATOM 3410 O O . GLY A 1 448 ? 13.016 -26.812 -32.625 1 91 448 GLY A O 1
ATOM 3411 N N . ASN A 1 449 ? 12.102 -24.781 -32.75 1 92 449 ASN A N 1
ATOM 3412 C CA . ASN A 1 449 ? 13.383 -24.141 -33.062 1 92 449 ASN A CA 1
ATOM 3413 C C . ASN A 1 449 ? 14.148 -23.781 -31.781 1 92 449 ASN A C 1
ATOM 3415 O O . ASN A 1 449 ? 13.648 -24 -30.688 1 92 449 ASN A O 1
ATOM 3419 N N . TYR A 1 450 ? 15.32 -23.328 -31.984 1 94.88 450 TYR A N 1
ATOM 3420 C CA . TYR A 1 450 ? 16.219 -23.016 -30.875 1 94.88 450 TYR A CA 1
ATOM 3421 C C . TYR A 1 450 ? 15.578 -22.031 -29.906 1 94.88 450 TYR A C 1
ATOM 3423 O O . TYR A 1 450 ? 15.656 -22.219 -28.688 1 94.88 450 TYR A O 1
ATOM 3431 N N . THR A 1 451 ? 14.961 -21 -30.438 1 95.06 451 THR A N 1
ATOM 3432 C CA . THR A 1 451 ? 14.391 -19.938 -29.609 1 95.06 451 THR A CA 1
ATOM 3433 C C . THR A 1 451 ? 13.289 -20.5 -28.703 1 95.06 451 THR A C 1
ATOM 3435 O O . THR A 1 451 ? 13.188 -20.125 -27.531 1 95.06 451 THR A O 1
ATOM 3438 N N . GLU A 1 452 ? 12.508 -21.406 -29.188 1 94.38 452 GLU A N 1
ATOM 3439 C CA . GLU A 1 452 ? 11.414 -21.984 -28.406 1 94.38 452 GLU A CA 1
ATOM 3440 C C . GLU A 1 452 ? 11.945 -22.938 -27.344 1 94.38 452 GLU A C 1
ATOM 3442 O O . GLU A 1 452 ? 11.445 -22.953 -26.219 1 94.38 452 GLU A O 1
ATOM 3447 N N . ILE A 1 453 ? 12.914 -23.703 -27.734 1 96.19 453 ILE A N 1
ATOM 3448 C CA . ILE A 1 453 ? 13.508 -24.625 -26.781 1 96.19 453 ILE A CA 1
ATOM 3449 C C . ILE A 1 453 ? 14.195 -23.844 -25.672 1 96.19 453 ILE A C 1
ATOM 3451 O O . ILE A 1 453 ? 14.07 -24.172 -24.484 1 96.19 453 ILE A O 1
ATOM 3455 N N . GLN A 1 454 ? 14.906 -22.797 -26.062 1 96.31 454 GLN A N 1
ATOM 3456 C CA . GLN A 1 454 ? 15.562 -21.938 -25.078 1 96.31 454 GLN A CA 1
ATOM 3457 C C . GLN A 1 454 ? 14.547 -21.328 -24.109 1 96.31 454 GLN A C 1
ATOM 3459 O O . GLN A 1 454 ? 14.781 -21.281 -22.906 1 96.31 454 GLN A O 1
ATOM 3464 N N . SER A 1 455 ? 13.469 -20.875 -24.625 1 94.12 455 SER A N 1
ATOM 3465 C CA . SER A 1 455 ? 12.422 -20.266 -23.797 1 94.12 455 SER A CA 1
ATOM 3466 C C . SER A 1 455 ? 11.852 -21.281 -22.812 1 94.12 455 SER A C 1
ATOM 3468 O O . SER A 1 455 ? 11.547 -20.938 -21.672 1 94.12 455 SER A O 1
ATOM 3470 N N . ALA A 1 456 ? 11.68 -22.516 -23.266 1 94.56 456 ALA A N 1
ATOM 3471 C CA . ALA A 1 456 ? 11.164 -23.562 -22.391 1 94.56 456 ALA A CA 1
ATOM 3472 C C . ALA A 1 456 ? 12.125 -23.812 -21.234 1 94.56 456 ALA A C 1
ATOM 3474 O O . ALA A 1 456 ? 11.703 -23.984 -20.078 1 94.56 456 ALA A O 1
ATOM 3475 N N . PHE A 1 457 ? 13.367 -23.844 -21.516 1 96.56 457 PHE A N 1
ATOM 3476 C CA . PHE A 1 457 ? 14.352 -24.125 -20.484 1 96.56 457 PHE A CA 1
ATOM 3477 C C . PHE A 1 457 ? 14.484 -22.938 -19.531 1 96.56 457 PHE A C 1
ATOM 3479 O O . PHE A 1 457 ? 14.727 -23.109 -18.344 1 96.56 457 PHE A O 1
ATOM 3486 N N . GLU A 1 458 ? 14.383 -21.734 -20.094 1 93.75 458 GLU A N 1
ATOM 3487 C CA . GLU A 1 458 ? 14.375 -20.547 -19.234 1 93.75 458 GLU A CA 1
ATOM 3488 C C . GLU A 1 458 ? 13.203 -20.594 -18.266 1 93.75 458 GLU A C 1
ATOM 3490 O O . GLU A 1 458 ? 13.352 -20.25 -17.078 1 93.75 458 GLU A O 1
ATOM 3495 N N . SER A 1 459 ? 12.07 -20.969 -18.766 1 93 459 SER A N 1
ATOM 3496 C CA . SER A 1 459 ? 10.891 -21.078 -17.922 1 93 459 SER A CA 1
ATOM 3497 C C . SER A 1 459 ? 11.07 -22.172 -16.859 1 93 459 SER A C 1
ATOM 3499 O O . SER A 1 459 ? 10.641 -22.016 -15.719 1 93 459 SER A O 1
ATOM 3501 N N . LEU A 1 460 ? 11.633 -23.25 -17.297 1 94.94 460 LEU A N 1
ATOM 3502 C CA . LEU A 1 460 ? 11.906 -24.328 -16.359 1 94.94 460 LEU A CA 1
ATOM 3503 C C . LEU A 1 460 ? 12.836 -23.859 -15.25 1 94.94 460 LEU A C 1
ATOM 3505 O O . LEU A 1 460 ? 12.57 -24.109 -14.07 1 94.94 460 LEU A O 1
ATOM 3509 N N . GLY A 1 461 ? 13.898 -23.188 -15.641 1 94.44 461 GLY A N 1
ATOM 3510 C CA . GLY A 1 461 ? 14.797 -22.625 -14.641 1 94.44 461 GLY A CA 1
ATOM 3511 C C . GLY A 1 461 ? 14.117 -21.672 -13.695 1 94.44 461 GLY A C 1
ATOM 3512 O O . GLY A 1 461 ? 14.352 -21.703 -12.484 1 94.44 461 GLY A O 1
ATOM 3513 N N . SER A 1 462 ? 13.32 -20.828 -14.242 1 91.31 462 SER A N 1
ATOM 3514 C CA . SER A 1 462 ? 12.617 -19.828 -13.438 1 91.31 462 SER A CA 1
ATOM 3515 C C . SER A 1 462 ? 11.656 -20.484 -12.461 1 91.31 462 SER A C 1
ATOM 3517 O O . SER A 1 462 ? 11.578 -20.094 -11.297 1 91.31 462 SER A O 1
ATOM 3519 N N . SER A 1 463 ? 10.898 -21.453 -12.906 1 91.31 463 SER A N 1
ATOM 3520 C CA . SER A 1 463 ? 9.945 -22.141 -12.055 1 91.31 463 SER A CA 1
ATOM 3521 C C . SER A 1 463 ? 10.648 -22.891 -10.922 1 91.31 463 SER A C 1
ATOM 3523 O O . SER A 1 463 ? 10.203 -22.844 -9.773 1 91.31 463 SER A O 1
ATOM 3525 N N . LEU A 1 464 ? 11.695 -23.547 -11.273 1 94.25 464 LEU A N 1
ATOM 3526 C CA . LEU A 1 464 ? 12.445 -24.281 -10.266 1 94.25 464 LEU A CA 1
ATOM 3527 C C . LEU A 1 464 ? 13.086 -23.328 -9.258 1 94.25 464 LEU A C 1
ATOM 3529 O O . LEU A 1 464 ? 13.164 -23.641 -8.07 1 94.25 464 LEU A O 1
ATOM 3533 N N . SER A 1 465 ? 13.586 -22.203 -9.789 1 93.19 465 SER A N 1
ATOM 3534 C CA . SER A 1 465 ? 14.156 -21.203 -8.891 1 93.19 465 SER A CA 1
ATOM 3535 C C . SER A 1 465 ? 13.109 -20.672 -7.914 1 93.19 465 SER A C 1
ATOM 3537 O O . SER A 1 465 ? 13.391 -20.516 -6.723 1 93.19 465 SER A O 1
ATOM 3539 N N . THR A 1 466 ? 11.969 -20.391 -8.406 1 88.75 466 THR A N 1
ATOM 3540 C CA . THR A 1 466 ? 10.883 -19.906 -7.555 1 88.75 466 THR A CA 1
ATOM 3541 C C . THR A 1 466 ? 10.508 -20.969 -6.512 1 88.75 466 THR A C 1
ATOM 3543 O O . THR A 1 466 ? 10.25 -20.625 -5.352 1 88.75 466 THR A O 1
ATOM 3546 N N . ASN A 1 467 ? 10.453 -22.188 -6.941 1 90.38 467 ASN A N 1
ATOM 3547 C CA . ASN A 1 467 ? 10.164 -23.281 -6.016 1 90.38 467 ASN A CA 1
ATOM 3548 C C . ASN A 1 467 ? 11.242 -23.406 -4.938 1 90.38 467 ASN A C 1
ATOM 3550 O O . ASN A 1 467 ? 10.93 -23.656 -3.771 1 90.38 467 ASN A O 1
ATOM 3554 N N . ALA A 1 468 ? 12.461 -23.266 -5.348 1 93.31 468 ALA A N 1
ATOM 3555 C CA . ALA A 1 468 ? 13.555 -23.328 -4.387 1 93.31 468 ALA A CA 1
ATOM 3556 C C . ALA A 1 468 ? 13.422 -22.234 -3.334 1 93.31 468 ALA A C 1
ATOM 3558 O O . ALA A 1 468 ? 13.609 -22.484 -2.141 1 93.31 468 ALA A O 1
ATOM 3559 N N . ARG A 1 469 ? 13.055 -21.094 -3.76 1 91.25 469 ARG A N 1
ATOM 3560 C CA . ARG A 1 469 ? 12.953 -19.938 -2.877 1 91.25 469 ARG A CA 1
ATOM 3561 C C . ARG A 1 469 ? 11.734 -20.047 -1.967 1 91.25 469 ARG A C 1
ATOM 3563 O O . ARG A 1 469 ? 11.805 -19.703 -0.787 1 91.25 469 ARG A O 1
ATOM 3570 N N . SER A 1 470 ? 10.688 -20.531 -2.475 1 86.31 470 SER A N 1
ATOM 3571 C CA . SER A 1 470 ? 9.414 -20.422 -1.767 1 86.31 470 SER A CA 1
ATOM 3572 C C . SER A 1 470 ? 9.141 -21.672 -0.929 1 86.31 470 SER A C 1
ATOM 3574 O O . SER A 1 470 ? 8.484 -21.594 0.108 1 86.31 470 SER A O 1
ATOM 3576 N N . ARG A 1 471 ? 9.648 -22.859 -1.312 1 87.06 471 ARG A N 1
ATOM 3577 C CA . ARG A 1 471 ? 9.203 -24.078 -0.651 1 87.06 471 ARG A CA 1
ATOM 3578 C C . ARG A 1 471 ? 10.383 -24.859 -0.091 1 87.06 471 ARG A C 1
ATOM 3580 O O . ARG A 1 471 ? 10.305 -25.422 1.002 1 87.06 471 ARG A O 1
ATOM 3587 N N . VAL A 1 472 ? 11.414 -24.859 -0.839 1 92.25 472 VAL A N 1
ATOM 3588 C CA . VAL A 1 472 ? 12.5 -25.75 -0.447 1 92.25 472 VAL A CA 1
ATOM 3589 C C . VAL A 1 472 ? 13.344 -25.078 0.639 1 92.25 472 VAL A C 1
ATOM 3591 O O . VAL A 1 472 ? 13.531 -25.641 1.721 1 92.25 472 VAL A O 1
ATOM 3594 N N . CYS A 1 473 ? 13.875 -23.906 0.386 1 90.5 473 CYS A N 1
ATOM 3595 C CA . CYS A 1 473 ? 14.703 -23.188 1.353 1 90.5 473 CYS A CA 1
ATOM 3596 C C . CYS A 1 473 ? 13.844 -22.391 2.318 1 90.5 473 CYS A C 1
ATOM 3598 O O . CYS A 1 473 ? 14.086 -22.406 3.527 1 90.5 473 CYS A O 1
ATOM 3600 N N . ASN A 1 474 ? 12.781 -21.719 1.829 1 80.94 474 ASN A N 1
ATOM 3601 C CA . ASN A 1 474 ? 11.797 -20.938 2.572 1 80.94 474 ASN A CA 1
ATOM 3602 C C . ASN A 1 474 ? 12.469 -19.906 3.467 1 80.94 474 ASN A C 1
ATOM 3604 O O . ASN A 1 474 ? 12.102 -19.75 4.629 1 80.94 474 ASN A O 1
ATOM 3608 N N . SER A 1 475 ? 13.602 -19.297 3.09 1 88.56 475 SER A N 1
ATOM 3609 C CA . SER A 1 475 ? 14.25 -18.188 3.768 1 88.56 475 SER A CA 1
ATOM 3610 C C . SER A 1 475 ? 13.812 -16.844 3.178 1 88.56 475 SER A C 1
ATOM 3612 O O . SER A 1 475 ? 13.227 -16.797 2.096 1 88.56 475 SER A O 1
ATOM 3614 N N . THR A 1 476 ? 14.016 -15.812 4 1 90.31 476 THR A N 1
ATOM 3615 C CA . THR A 1 476 ? 13.594 -14.5 3.527 1 90.31 476 THR A CA 1
ATOM 3616 C C . THR A 1 476 ? 14.711 -13.477 3.717 1 90.31 476 THR A C 1
ATOM 3618 O O . THR A 1 476 ? 15.617 -13.68 4.523 1 90.31 476 THR A O 1
ATOM 3621 N N . THR A 1 477 ? 14.68 -12.5 2.912 1 90.62 477 THR A N 1
ATOM 3622 C CA . THR A 1 477 ? 15.508 -11.312 3.088 1 90.62 477 THR A CA 1
ATOM 3623 C C . THR A 1 477 ? 14.641 -10.086 3.348 1 90.62 477 THR A C 1
ATOM 3625 O O . THR A 1 477 ? 13.547 -9.961 2.799 1 90.62 477 THR A O 1
ATOM 3628 N N . ALA A 1 478 ? 15.148 -9.266 4.246 1 90.88 478 ALA A N 1
ATOM 3629 C CA . ALA A 1 478 ? 14.352 -8.133 4.688 1 90.88 478 ALA A CA 1
ATOM 3630 C C . ALA A 1 478 ? 14.484 -6.953 3.727 1 90.88 478 ALA A C 1
ATOM 3632 O O . ALA A 1 478 ? 15.508 -6.812 3.051 1 90.88 478 ALA A O 1
ATOM 3633 N N . GLY A 1 479 ? 13.391 -6.211 3.584 1 92.25 479 GLY A N 1
ATOM 3634 C CA . GLY A 1 479 ? 13.367 -4.969 2.83 1 92.25 479 GLY A CA 1
ATOM 3635 C C . GLY A 1 479 ? 12.852 -3.789 3.639 1 92.25 479 GLY A C 1
ATOM 3636 O O . GLY A 1 479 ? 12.727 -3.877 4.859 1 92.25 479 GLY A O 1
ATOM 3637 N N . THR A 1 480 ? 12.789 -2.623 2.961 1 91.69 480 THR A N 1
ATOM 3638 C CA . THR A 1 480 ? 12.305 -1.404 3.602 1 91.69 480 THR A CA 1
ATOM 3639 C C . THR A 1 480 ? 10.922 -1.039 3.084 1 91.69 480 THR A C 1
ATOM 3641 O O . THR A 1 480 ? 10.688 -1.019 1.873 1 91.69 480 THR A O 1
ATOM 3644 N N . THR A 1 481 ? 9.992 -0.894 3.969 1 91.12 481 THR A N 1
ATOM 3645 C CA . THR A 1 481 ? 8.633 -0.479 3.631 1 91.12 481 THR A CA 1
ATOM 3646 C C . THR A 1 481 ? 8.492 1.036 3.744 1 91.12 481 THR A C 1
ATOM 3648 O O . THR A 1 481 ? 8.938 1.637 4.723 1 91.12 481 THR A O 1
ATOM 3651 N N . TRP A 1 482 ? 7.828 1.663 2.742 1 88.06 482 TRP A N 1
ATOM 3652 C CA . TRP A 1 482 ? 7.672 3.113 2.715 1 88.06 482 TRP A CA 1
ATOM 3653 C C . TRP A 1 482 ? 6.203 3.506 2.852 1 88.06 482 TRP A C 1
ATOM 3655 O O . TRP A 1 482 ? 5.328 2.857 2.279 1 88.06 482 TRP A O 1
ATOM 3665 N N . THR A 1 483 ? 5.898 4.441 3.703 1 81.94 483 THR A N 1
ATOM 3666 C CA . THR A 1 483 ? 4.559 4.996 3.848 1 81.94 483 THR A CA 1
ATOM 3667 C C . THR A 1 483 ? 4.594 6.523 3.777 1 81.94 483 THR A C 1
ATOM 3669 O O . THR A 1 483 ? 5.629 7.137 4.031 1 81.94 483 THR A O 1
ATOM 3672 N N . ASN A 1 484 ? 3.484 7.133 3.311 1 78.88 484 ASN A N 1
ATOM 3673 C CA . ASN A 1 484 ? 3.385 8.586 3.305 1 78.88 484 ASN A CA 1
ATOM 3674 C C . ASN A 1 484 ? 2.904 9.125 4.652 1 78.88 484 ASN A C 1
ATOM 3676 O O . ASN A 1 484 ? 1.906 8.641 5.195 1 78.88 484 ASN A O 1
ATOM 3680 N N . SER A 1 485 ? 3.744 9.961 5.211 1 80.12 485 SER A N 1
ATOM 3681 C CA . SER A 1 485 ? 3.377 10.578 6.484 1 80.12 485 SER A CA 1
ATOM 3682 C C . SER A 1 485 ? 3.43 12.094 6.398 1 80.12 485 SER A C 1
ATOM 3684 O O . SER A 1 485 ? 4.121 12.648 5.543 1 80.12 485 SER A O 1
ATOM 3686 N N . SER A 1 486 ? 2.576 12.703 7.254 1 81.62 486 SER A N 1
ATOM 3687 C CA . SER A 1 486 ? 2.588 14.156 7.324 1 81.62 486 SER A CA 1
ATOM 3688 C C . SER A 1 486 ? 3.762 14.656 8.164 1 81.62 486 SER A C 1
ATOM 3690 O O . SER A 1 486 ? 4.047 14.117 9.227 1 81.62 486 SER A O 1
ATOM 3692 N N . TYR A 1 487 ? 4.496 15.641 7.668 1 85.44 487 TYR A N 1
ATOM 3693 C CA . TYR A 1 487 ? 5.625 16.234 8.375 1 85.44 487 TYR A CA 1
ATOM 3694 C C . TYR A 1 487 ? 5.516 17.75 8.406 1 85.44 487 TYR A C 1
ATOM 3696 O O . TYR A 1 487 ? 4.84 18.344 7.57 1 85.44 487 TYR A O 1
ATOM 3704 N N . VAL A 1 488 ? 6.113 18.234 9.422 1 89.12 488 VAL A N 1
ATOM 3705 C CA . VAL A 1 488 ? 6.074 19.672 9.633 1 89.12 488 VAL A CA 1
ATOM 3706 C C . VAL A 1 488 ? 7.199 20.344 8.836 1 89.12 488 VAL A C 1
ATOM 3708 O O . VAL A 1 488 ? 8.359 19.953 8.953 1 89.12 488 VAL A O 1
ATOM 3711 N N . GLN A 1 489 ? 6.848 21.188 7.961 1 90.38 489 GLN A N 1
ATOM 3712 C CA . GLN A 1 489 ? 7.812 22.016 7.25 1 90.38 489 GLN A CA 1
ATOM 3713 C C . GLN A 1 489 ? 7.73 23.469 7.711 1 90.38 489 GLN A C 1
ATOM 3715 O O . GLN A 1 489 ? 6.664 24.078 7.656 1 90.38 489 GLN A O 1
ATOM 3720 N N . VAL A 1 490 ? 8.922 23.938 8.164 1 93.5 490 VAL A N 1
ATOM 3721 C CA . VAL A 1 490 ? 8.961 25.297 8.68 1 93.5 490 VAL A CA 1
ATOM 3722 C C . VAL A 1 490 ? 9.398 26.25 7.57 1 93.5 490 VAL A C 1
ATOM 3724 O O . VAL A 1 490 ? 10.438 26.047 6.938 1 93.5 490 VAL A O 1
ATOM 3727 N N . ARG A 1 491 ? 8.555 27.281 7.324 1 93.69 491 ARG A N 1
ATOM 3728 C CA . ARG A 1 491 ? 8.898 28.359 6.406 1 93.69 491 ARG A CA 1
ATOM 3729 C C . ARG A 1 491 ? 9.5 29.531 7.156 1 93.69 491 ARG A C 1
ATOM 3731 O O . ARG A 1 491 ? 8.789 30.484 7.52 1 93.69 491 ARG A O 1
ATOM 3738 N N . TRP A 1 492 ? 10.781 29.719 7.238 1 94.56 492 TRP A N 1
ATOM 3739 C CA . TRP A 1 492 ? 11.523 30.625 8.109 1 94.56 492 TRP A CA 1
ATOM 3740 C C . TRP A 1 492 ? 11.359 32.062 7.66 1 94.56 492 TRP A C 1
ATOM 3742 O O . TRP A 1 492 ? 11.422 33 8.477 1 94.56 492 TRP A O 1
ATOM 3752 N N . HIS A 1 493 ? 11.062 32.281 6.355 1 94.5 493 HIS A N 1
ATOM 3753 C CA . HIS A 1 493 ? 10.992 33.625 5.859 1 94.5 493 HIS A CA 1
ATOM 3754 C C . HIS A 1 493 ? 9.797 34.375 6.457 1 94.5 493 HIS A C 1
ATOM 3756 O O . HIS A 1 493 ? 9.812 35.594 6.559 1 94.5 493 HIS A O 1
ATOM 3762 N N . TRP A 1 494 ? 8.805 33.719 6.922 1 94.5 494 TRP A N 1
ATOM 3763 C CA . TRP A 1 494 ? 7.625 34.344 7.496 1 94.5 494 TRP A CA 1
ATOM 3764 C C . TRP A 1 494 ? 7.918 34.844 8.906 1 94.5 494 TRP A C 1
ATOM 3766 O O . TRP A 1 494 ? 7.148 35.656 9.453 1 94.5 494 TRP A O 1
ATOM 3776 N N . LEU A 1 495 ? 9.062 34.469 9.5 1 95.31 495 LEU A N 1
ATOM 3777 C CA . LEU A 1 495 ? 9.438 34.938 10.836 1 95.31 495 LEU A CA 1
ATOM 3778 C C . LEU A 1 495 ? 10.18 36.25 10.758 1 95.31 495 LEU A C 1
ATOM 3780 O O . LEU A 1 495 ? 10.445 36.906 11.781 1 95.31 495 LEU A O 1
ATOM 3784 N N . ILE A 1 496 ? 10.344 36.812 9.625 1 96.25 496 ILE A N 1
ATOM 3785 C CA . ILE A 1 496 ? 11.078 38.062 9.445 1 96.25 496 ILE A CA 1
ATOM 3786 C C . ILE A 1 496 ? 10.273 39.219 10.039 1 96.25 496 ILE A C 1
ATOM 3788 O O . ILE A 1 496 ? 10.828 40.094 10.719 1 96.25 496 ILE A O 1
ATOM 3792 N N . LEU A 1 497 ? 8.992 39.188 9.812 1 96.25 497 LEU A N 1
ATOM 3793 C CA . LEU A 1 497 ? 8.18 40.281 10.32 1 96.25 497 LEU A CA 1
ATOM 3794 C C . LEU A 1 497 ? 8.164 40.281 11.844 1 96.25 497 LEU A C 1
ATOM 3796 O O . LEU A 1 497 ? 8.547 41.281 12.469 1 96.25 497 LEU A O 1
ATOM 3800 N N . PRO A 1 498 ? 7.809 39.188 12.453 1 95.69 498 PRO A N 1
ATOM 3801 C CA . PRO A 1 498 ? 7.855 39.188 13.922 1 95.69 498 PRO A CA 1
ATOM 3802 C C . PRO A 1 498 ? 9.25 39.469 14.461 1 95.69 498 PRO A C 1
ATOM 3804 O O . PRO A 1 498 ? 9.398 40.188 15.453 1 95.69 498 PRO A O 1
ATOM 3807 N N . GLY A 1 499 ? 10.273 39 13.867 1 96.38 499 GLY A N 1
ATOM 3808 C CA . GLY A 1 499 ? 11.633 39.281 14.297 1 96.38 499 GLY A CA 1
ATOM 3809 C C . GLY A 1 499 ? 12.031 40.719 14.148 1 96.38 499 GLY A C 1
ATOM 3810 O O . GLY A 1 499 ? 12.648 41.312 15.047 1 96.38 499 GLY A O 1
ATOM 3811 N N . SER A 1 500 ? 11.664 41.312 13.07 1 97.19 500 SER A N 1
ATOM 3812 C CA . SER A 1 500 ? 11.961 42.719 12.836 1 97.19 500 SER A CA 1
ATOM 3813 C C . SER A 1 500 ? 11.234 43.625 13.844 1 97.19 500 SER A C 1
ATOM 3815 O O . SER A 1 500 ? 11.773 44.625 14.297 1 97.19 500 SER A O 1
ATOM 3817 N N . LEU A 1 501 ? 10 43.219 14.133 1 97.44 501 LEU A N 1
ATOM 3818 C CA . LEU A 1 501 ? 9.219 44 15.078 1 97.44 501 LEU A CA 1
ATOM 3819 C C . LEU A 1 501 ? 9.867 44 16.453 1 97.44 501 LEU A C 1
ATOM 3821 O O . LEU A 1 501 ? 9.82 45 17.172 1 97.44 501 LEU A O 1
ATOM 3825 N N . VAL A 1 502 ? 10.461 42.906 16.859 1 97.19 502 VAL A N 1
ATOM 3826 C CA . VAL A 1 502 ? 11.18 42.844 18.125 1 97.19 502 VAL A CA 1
ATOM 3827 C C . VAL A 1 502 ? 12.383 43.781 18.109 1 97.19 502 VAL A C 1
ATOM 3829 O O . VAL A 1 502 ? 12.594 44.531 19.031 1 97.19 502 VAL A O 1
ATOM 3832 N N . VAL A 1 503 ? 13.102 43.812 17.031 1 97.25 503 VAL A N 1
ATOM 3833 C CA . VAL A 1 503 ? 14.273 44.656 16.891 1 97.25 503 VAL A CA 1
ATOM 3834 C C . VAL A 1 503 ? 13.852 46.125 16.828 1 97.25 503 VAL A C 1
ATOM 3836 O O . VAL A 1 503 ? 14.445 46.969 17.5 1 97.25 503 VAL A O 1
ATOM 3839 N N . PHE A 1 504 ? 12.805 46.344 16.062 1 97.19 504 PHE A N 1
ATOM 3840 C CA . PHE A 1 504 ? 12.32 47.719 15.93 1 97.19 504 PHE A CA 1
ATOM 3841 C C . PHE A 1 504 ? 11.82 48.25 17.266 1 97.19 504 PHE A C 1
ATOM 3843 O O . PHE A 1 504 ? 11.984 49.438 17.562 1 97.19 504 PHE A O 1
ATOM 3850 N N . SER A 1 505 ? 11.172 47.406 18.016 1 96.69 505 SER A N 1
ATOM 3851 C CA . SER A 1 505 ? 10.695 47.844 19.312 1 96.69 505 SER A CA 1
ATOM 3852 C C . SER A 1 505 ? 11.859 48.156 20.25 1 96.69 505 SER A C 1
ATOM 3854 O O . SER A 1 505 ? 11.781 49.094 21.047 1 96.69 505 SER A O 1
ATOM 3856 N N . LEU A 1 506 ? 12.922 47.438 20.156 1 96.31 506 LEU A N 1
ATOM 3857 C CA . LEU A 1 506 ? 14.125 47.719 20.922 1 96.31 506 LEU A CA 1
ATOM 3858 C C . LEU A 1 506 ? 14.734 49.062 20.5 1 96.31 506 LEU A C 1
ATOM 3860 O O . LEU A 1 506 ? 15.086 49.875 21.359 1 96.31 506 LEU A O 1
ATOM 3864 N N . VAL A 1 507 ? 14.836 49.312 19.266 1 96.75 507 VAL A N 1
ATOM 3865 C CA . VAL A 1 507 ? 15.406 50.531 18.734 1 96.75 507 VAL A CA 1
ATOM 3866 C C . VAL A 1 507 ? 14.547 51.719 19.156 1 96.75 507 VAL A C 1
ATOM 3868 O O . VAL A 1 507 ? 15.062 52.781 19.562 1 96.75 507 VAL A O 1
ATOM 3871 N N . LEU A 1 508 ? 13.25 51.5 19.047 1 96.44 508 LEU A N 1
ATOM 3872 C CA . LEU A 1 508 ? 12.328 52.562 19.453 1 96.44 508 LEU A CA 1
ATOM 3873 C C . LEU A 1 508 ? 12.5 52.875 20.938 1 96.44 508 LEU A C 1
ATOM 3875 O O . LEU A 1 508 ? 12.516 54.062 21.312 1 96.44 508 LEU A O 1
ATOM 3879 N N . MET A 1 509 ? 12.578 51.875 21.719 1 95.88 509 MET A N 1
ATOM 3880 C CA . MET A 1 509 ? 12.711 52.062 23.172 1 95.88 509 MET A CA 1
ATOM 3881 C C . MET A 1 509 ? 14 52.812 23.5 1 95.88 509 MET A C 1
ATOM 3883 O O . MET A 1 509 ? 13.984 53.781 24.25 1 95.88 509 MET A O 1
ATOM 3887 N N . VAL A 1 510 ? 15.117 52.438 22.906 1 94.94 510 VAL A N 1
ATOM 3888 C CA . VAL A 1 510 ? 16.406 53.031 23.188 1 94.94 510 VAL A CA 1
ATOM 3889 C C . VAL A 1 510 ? 16.422 54.5 22.688 1 94.94 510 VAL A C 1
ATOM 3891 O O . VAL A 1 510 ? 16.875 55.406 23.375 1 94.94 510 VAL A O 1
ATOM 3894 N N . ALA A 1 511 ? 15.914 54.688 21.516 1 94.56 511 ALA A N 1
ATOM 3895 C CA . ALA A 1 511 ? 15.852 56.062 20.953 1 94.56 511 ALA A CA 1
ATOM 3896 C C . ALA A 1 511 ? 15 56.969 21.812 1 94.56 511 ALA A C 1
ATOM 3898 O O . ALA A 1 511 ? 15.344 58.125 22.031 1 94.56 511 ALA A O 1
ATOM 3899 N N . THR A 1 512 ? 13.867 56.438 22.281 1 93.44 512 THR A N 1
ATOM 3900 C CA . THR A 1 512 ? 12.977 57.25 23.125 1 93.44 512 THR A CA 1
ATOM 3901 C C . THR A 1 512 ? 13.648 57.594 24.453 1 93.44 512 THR A C 1
ATOM 3903 O O . THR A 1 512 ? 13.539 58.719 24.938 1 93.44 512 THR A O 1
ATOM 3906 N N . ILE A 1 513 ? 14.328 56.656 25 1 91.12 513 ILE A N 1
ATOM 3907 C CA . ILE A 1 513 ? 15.016 56.875 26.281 1 91.12 513 ILE A CA 1
ATOM 3908 C C . ILE A 1 513 ? 16.094 57.938 26.094 1 91.12 513 ILE A C 1
ATOM 3910 O O . ILE A 1 513 ? 16.234 58.844 26.922 1 91.12 513 ILE A O 1
ATOM 3914 N N . ILE A 1 514 ? 16.828 57.906 25.031 1 91.25 514 ILE A N 1
ATOM 3915 C CA . ILE A 1 514 ? 17.938 58.844 24.797 1 91.25 514 ILE A CA 1
ATOM 3916 C C . ILE A 1 514 ? 17.375 60.25 24.516 1 91.25 514 ILE A C 1
ATOM 3918 O O . ILE A 1 514 ? 17.891 61.25 25.047 1 91.25 514 ILE A O 1
ATOM 3922 N N . ARG A 1 515 ? 16.344 60.312 23.828 1 89.69 515 ARG A N 1
ATOM 3923 C CA . ARG A 1 515 ? 15.797 61.594 23.438 1 89.69 515 ARG A CA 1
ATOM 3924 C C . ARG A 1 515 ? 15.07 62.281 24.594 1 89.69 515 ARG A C 1
ATOM 3926 O O . ARG A 1 515 ? 14.992 63.5 24.656 1 89.69 515 ARG A O 1
ATOM 3933 N N . THR A 1 516 ? 14.523 61.469 25.453 1 87.31 516 THR A N 1
ATOM 3934 C CA . THR A 1 516 ? 13.758 62.031 26.562 1 87.31 516 THR A CA 1
ATOM 3935 C C . THR A 1 516 ? 14.578 62 27.844 1 87.31 516 THR A C 1
ATOM 3937 O O . THR A 1 516 ? 14.023 62.094 28.953 1 87.31 516 THR A O 1
ATOM 3940 N N . ARG A 1 517 ? 15.797 62 27.797 1 82.81 517 ARG A N 1
ATOM 3941 C CA . ARG A 1 517 ? 16.672 61.906 28.969 1 82.81 517 ARG A CA 1
ATOM 3942 C C . ARG A 1 517 ? 16.625 63.188 29.797 1 82.81 517 ARG A C 1
ATOM 3944 O O . ARG A 1 517 ? 16.812 63.125 31.016 1 82.81 517 ARG A O 1
ATOM 3951 N N . LYS A 1 518 ? 16.328 64.312 29.172 1 78.5 518 LYS A N 1
ATOM 3952 C CA . LYS A 1 518 ? 16.359 65.562 29.875 1 78.5 518 LYS A CA 1
ATOM 3953 C C . LYS A 1 518 ? 14.969 66 30.312 1 78.5 518 LYS A C 1
ATOM 3955 O O . LYS A 1 518 ? 14.789 67.125 30.844 1 78.5 518 LYS A O 1
ATOM 3960 N N . GLN A 1 519 ? 14.055 65.188 30.078 1 78 519 GLN A N 1
ATOM 3961 C CA . GLN A 1 519 ? 12.68 65.5 30.438 1 78 519 GLN A CA 1
ATOM 3962 C C . GLN A 1 519 ? 12.141 64.562 31.484 1 78 519 GLN A C 1
ATOM 3964 O O . GLN A 1 519 ? 12.695 63.469 31.703 1 78 519 GLN A O 1
ATOM 3969 N N . HIS A 1 520 ? 11.148 65 32.188 1 79.69 520 HIS A N 1
ATOM 3970 C CA . HIS A 1 520 ? 10.469 64.125 33.125 1 79.69 520 HIS A CA 1
ATOM 3971 C C . HIS A 1 520 ? 9.703 63.031 32.375 1 79.69 520 HIS A C 1
ATOM 3973 O O . HIS A 1 520 ? 9.094 63.312 31.344 1 79.69 520 HIS A O 1
ATOM 3979 N N . VAL A 1 521 ? 9.766 61.906 32.906 1 84 521 VAL A N 1
ATOM 3980 C CA . VAL A 1 521 ? 9.102 60.781 32.281 1 84 521 VAL A CA 1
ATOM 3981 C C . VAL A 1 521 ? 7.711 60.594 32.875 1 84 521 VAL A C 1
ATOM 3983 O O . VAL A 1 521 ? 7.566 60.125 34 1 84 521 VAL A O 1
ATOM 3986 N N . TRP A 1 522 ? 6.707 60.969 32.156 1 86.69 522 TRP A N 1
ATOM 3987 C CA . TRP A 1 522 ? 5.332 60.875 32.625 1 86.69 522 TRP A CA 1
ATOM 3988 C C . TRP A 1 522 ? 4.559 59.812 31.906 1 86.69 522 TRP A C 1
ATOM 3990 O O . TRP A 1 522 ? 3.523 59.344 32.406 1 86.69 522 TRP A O 1
ATOM 4000 N N . LYS A 1 523 ? 5.02 59.344 30.844 1 88.25 523 LYS A N 1
ATOM 4001 C CA . LYS A 1 523 ? 4.398 58.281 30.047 1 88.25 523 LYS A CA 1
ATOM 4002 C C . LYS A 1 523 ? 2.914 58.562 29.828 1 88.25 523 LYS A C 1
ATOM 4004 O O . LYS A 1 523 ? 2.547 59.625 29.312 1 88.25 523 LYS A O 1
ATOM 4009 N N . SER A 1 524 ? 1.975 57.656 30.203 1 85.06 524 SER A N 1
ATOM 4010 C CA . SER A 1 524 ? 0.564 57.844 29.875 1 85.06 524 SER A CA 1
ATOM 4011 C C . SER A 1 524 ? -0.228 58.344 31.078 1 85.06 524 SER A C 1
ATOM 4013 O O . SER A 1 524 ? -1.46 58.281 31.078 1 85.06 524 SER A O 1
ATOM 4015 N N . SER A 1 525 ? 0.34 58.938 32.031 1 84.69 525 SER A N 1
ATOM 4016 C CA . SER A 1 525 ? -0.368 59.344 33.219 1 84.69 525 SER A CA 1
ATOM 4017 C C . SER A 1 525 ? -1.286 60.531 32.938 1 84.69 525 SER A C 1
ATOM 4019 O O . SER A 1 525 ? -0.834 61.594 32.469 1 84.69 525 SER A O 1
ATOM 4021 N N . PRO A 1 526 ? -2.562 60.438 33.25 1 86.94 526 PRO A N 1
ATOM 4022 C CA . PRO A 1 526 ? -3.49 61.531 33.031 1 86.94 526 PRO A CA 1
ATOM 4023 C C . PRO A 1 526 ? -3.373 62.625 34.094 1 86.94 526 PRO A C 1
ATOM 4025 O O . PRO A 1 526 ? -3.871 63.719 33.938 1 86.94 526 PRO A O 1
ATOM 4028 N N . LEU A 1 527 ? -2.684 62.344 35.156 1 84.12 527 LEU A N 1
ATOM 4029 C CA . LEU A 1 527 ? -2.553 63.281 36.25 1 84.12 527 LEU A CA 1
ATOM 4030 C C . LEU A 1 527 ? -1.724 64.5 35.844 1 84.12 527 LEU A C 1
ATOM 4032 O O . LEU A 1 527 ? -1.917 65.562 36.375 1 84.12 527 LEU A O 1
ATOM 4036 N N . VAL A 1 528 ? -0.909 64.25 34.938 1 81.88 528 VAL A N 1
ATOM 4037 C CA . VAL A 1 528 ? -0.069 65.312 34.469 1 81.88 528 VAL A CA 1
ATOM 4038 C C . VAL A 1 528 ? -0.937 66.375 33.812 1 81.88 528 VAL A C 1
ATOM 4040 O O . VAL A 1 528 ? -0.72 67.562 34.031 1 81.88 528 VAL A O 1
ATOM 4043 N N . LEU A 1 529 ? -1.927 66 33.094 1 82.38 529 LEU A N 1
ATOM 4044 C CA . LEU A 1 529 ? -2.836 66.938 32.438 1 82.38 529 LEU A CA 1
ATOM 4045 C C . LEU A 1 529 ? -3.787 67.562 33.469 1 82.38 529 LEU A C 1
ATOM 4047 O O . LEU A 1 529 ? -4.137 68.75 33.312 1 82.38 529 LEU A O 1
ATOM 4051 N N . LEU A 1 530 ? -4.082 66.812 34.438 1 81.06 530 LEU A N 1
ATOM 4052 C CA . LEU A 1 530 ? -5.023 67.312 35.438 1 81.06 530 LEU A CA 1
ATOM 4053 C C . LEU A 1 530 ? -4.363 68.375 36.344 1 81.06 530 LEU A C 1
ATOM 4055 O O . LEU A 1 530 ? -4.98 69.375 36.688 1 81.06 530 LEU A O 1
ATOM 4059 N N . PHE A 1 531 ? -3.16 68.125 36.656 1 76.12 531 PHE A N 1
ATOM 4060 C CA . PHE A 1 531 ? -2.482 69 37.594 1 76.12 531 PHE A CA 1
ATOM 4061 C C . PHE A 1 531 ? -1.824 70.188 36.906 1 76.12 531 PHE A C 1
ATOM 4063 O O . PHE A 1 531 ? -1.33 71.125 37.562 1 76.12 531 PHE A O 1
ATOM 4070 N N . SER A 1 532 ? -1.837 70.188 35.719 1 78.56 532 SER A N 1
ATOM 4071 C CA . SER A 1 532 ? -1.189 71.25 35 1 78.56 532 SER A CA 1
ATOM 4072 C C . SER A 1 532 ? -2.084 72.5 34.938 1 78.56 532 SER A C 1
ATOM 4074 O O . SER A 1 532 ? -3.309 72.375 35 1 78.56 532 SER A O 1
ATOM 4076 N N . THR A 1 533 ? -1.411 73.625 35.062 1 73.44 533 THR A N 1
ATOM 4077 C CA . THR A 1 533 ? -2.135 74.875 34.938 1 73.44 533 THR A CA 1
ATOM 4078 C C . THR A 1 533 ? -2.148 75.312 33.5 1 73.44 533 THR A C 1
ATOM 4080 O O . THR A 1 533 ? -1.112 75.312 32.844 1 73.44 533 THR A O 1
ATOM 4083 N N . LEU A 1 534 ? -3.336 75.5 33 1 76.19 534 LEU A N 1
ATOM 4084 C CA . LEU A 1 534 ? -3.473 75.938 31.641 1 76.19 534 LEU A CA 1
ATOM 4085 C C . LEU A 1 534 ? -3.609 77.5 31.594 1 76.19 534 LEU A C 1
ATOM 4087 O O . LEU A 1 534 ? -4.531 78.062 32.188 1 76.19 534 LEU A O 1
ATOM 4091 N N . GLU A 1 535 ? -2.578 78.125 31.172 1 75 535 GLU A N 1
ATOM 4092 C CA . GLU A 1 535 ? -2.654 79.562 30.953 1 75 535 GLU A CA 1
ATOM 4093 C C . GLU A 1 535 ? -3.096 79.875 29.531 1 75 535 GLU A C 1
ATOM 4095 O O . GLU A 1 535 ? -2.459 79.438 28.562 1 75 535 GLU A O 1
ATOM 4100 N N . VAL A 1 536 ? -4.305 80.438 29.5 1 68.81 536 VAL A N 1
ATOM 4101 C CA . VAL A 1 536 ? -4.816 80.812 28.188 1 68.81 536 VAL A CA 1
ATOM 4102 C C . VAL A 1 536 ? -4.617 82.312 27.953 1 68.81 536 VAL A C 1
ATOM 4104 O O . VAL A 1 536 ? -4.949 83.125 28.828 1 68.81 536 VAL A O 1
ATOM 4107 N N . ASP A 1 537 ? -3.713 82.688 27.219 1 59.06 537 ASP A N 1
ATOM 4108 C CA . ASP A 1 537 ? -3.578 84.125 26.953 1 59.06 537 ASP A CA 1
ATOM 4109 C C . ASP A 1 537 ? -4.938 84.75 26.672 1 59.06 537 ASP A C 1
ATOM 4111 O O . ASP A 1 537 ? -5.16 85.938 27 1 59.06 537 ASP A O 1
ATOM 4115 N N . ALA A 1 538 ? -5.785 84.375 25.781 1 50.44 538 ALA A N 1
ATOM 4116 C CA . ALA A 1 538 ? -7.043 85.125 25.531 1 50.44 538 ALA A CA 1
ATOM 4117 C C . ALA A 1 538 ? -8.195 84.438 26.297 1 50.44 538 ALA A C 1
ATOM 4119 O O . ALA A 1 538 ? -7.988 83.5 27.047 1 50.44 538 ALA A O 1
ATOM 4120 N N . MET A 1 539 ? -9.625 84.875 26.094 1 46.59 539 MET A N 1
ATOM 4121 C CA . MET A 1 539 ? -10.883 84.438 26.719 1 46.59 539 MET A CA 1
ATOM 4122 C C . MET A 1 539 ? -10.93 82.938 26.906 1 46.59 539 MET A C 1
ATOM 4124 O O . MET A 1 539 ? -10.508 82.188 26.031 1 46.59 539 MET A O 1
ATOM 4128 N N . ALA A 1 540 ? -11.086 82.5 28.047 1 48.78 540 ALA A N 1
ATOM 4129 C CA . ALA A 1 540 ? -11.133 81.125 28.547 1 48.78 540 ALA A CA 1
ATOM 4130 C C . ALA A 1 540 ? -11.859 80.188 27.547 1 48.78 540 ALA A C 1
ATOM 4132 O O . ALA A 1 540 ? -12.961 80.5 27.109 1 48.78 540 ALA A O 1
ATOM 4133 N N . PRO A 1 541 ? -11.359 79.438 26.844 1 47.75 541 PRO A N 1
ATOM 4134 C CA . PRO A 1 541 ? -11.875 78.625 25.734 1 47.75 541 PRO A CA 1
ATOM 4135 C C . PRO A 1 541 ? -13.211 78 26.062 1 47.75 541 PRO A C 1
ATOM 4137 O O . PRO A 1 541 ? -13.789 77.312 25.219 1 47.75 541 PRO A O 1
ATOM 4140 N N . TRP A 1 542 ? -13.547 77.688 27.312 1 48.84 542 TRP A N 1
ATOM 4141 C CA . TRP A 1 542 ? -14.883 77.125 27.438 1 48.84 542 TRP A CA 1
ATOM 4142 C C . TRP A 1 542 ? -15.93 78.062 26.875 1 48.84 542 TRP A C 1
ATOM 4144 O O . TRP A 1 542 ? -17.125 77.75 26.859 1 48.84 542 TRP A O 1
ATOM 4154 N N . GLU A 1 543 ? -15.578 79.25 27 1 48.81 543 GLU A N 1
ATOM 4155 C CA . GLU A 1 543 ? -16.656 80.25 26.75 1 48.81 543 GLU A CA 1
ATOM 4156 C C . GLU A 1 543 ? -17.531 79.812 25.594 1 48.81 543 GLU A C 1
ATOM 4158 O O . GLU A 1 543 ? -18.75 79.938 25.625 1 48.81 543 GLU A O 1
ATOM 4163 N N . LYS A 1 544 ? -16.922 79.625 24.172 1 49.66 544 LYS A N 1
ATOM 4164 C CA . LYS A 1 544 ? -17.891 79.562 23.094 1 49.66 544 LYS A CA 1
ATOM 4165 C C . LYS A 1 544 ? -18.172 78.062 22.734 1 49.66 544 LYS A C 1
ATOM 4167 O O . LYS A 1 544 ? -19.156 77.812 22.047 1 49.66 544 LYS A O 1
ATOM 4172 N N . GLY A 1 545 ? -17.438 77.125 23.047 1 47.97 545 GLY A N 1
ATOM 4173 C CA . GLY A 1 545 ? -17.656 76 22.219 1 47.97 545 GLY A CA 1
ATOM 4174 C C . GLY A 1 545 ? -18.469 74.875 22.938 1 47.97 545 GLY A C 1
ATOM 4175 O O . GLY A 1 545 ? -19.094 74.062 22.281 1 47.97 545 GLY A O 1
ATOM 4176 N N . GLY A 1 546 ? -19 74.938 24.016 1 57.84 546 GLY A N 1
ATOM 4177 C CA . GLY A 1 546 ? -19.875 74.062 24.719 1 57.84 546 GLY A CA 1
ATOM 4178 C C . GLY A 1 546 ? -19.172 72.75 25.172 1 57.84 546 GLY A C 1
ATOM 4179 O O . GLY A 1 546 ? -18.031 72.5 24.766 1 57.84 546 GLY A O 1
ATOM 4180 N N . PRO A 1 547 ? -19.594 71.875 26.062 1 66.31 547 PRO A N 1
ATOM 4181 C CA . PRO A 1 547 ? -19.016 70.75 26.75 1 66.31 547 PRO A CA 1
ATOM 4182 C C . PRO A 1 547 ? -19.078 69.438 25.906 1 66.31 547 PRO A C 1
ATOM 4184 O O . PRO A 1 547 ? -18.625 68.375 26.344 1 66.31 547 PRO A O 1
ATOM 4187 N N . THR A 1 548 ? -19.422 69.562 24.578 1 72.69 548 THR A N 1
ATOM 4188 C CA . THR A 1 548 ? -19.484 68.312 23.766 1 72.69 548 THR A CA 1
ATOM 4189 C C . THR A 1 548 ? -18.141 68 23.141 1 72.69 548 THR A C 1
ATOM 4191 O O . THR A 1 548 ? -17.312 68.938 22.953 1 72.69 548 THR A O 1
ATOM 4194 N N . LEU A 1 549 ? -17.875 66.75 22.875 1 77.56 549 LEU A N 1
ATOM 4195 C CA . LEU A 1 549 ? -16.594 66.312 22.328 1 77.56 549 LEU A CA 1
ATOM 4196 C C . LEU A 1 549 ? -16.297 67 21 1 77.56 549 LEU A C 1
ATOM 4198 O O . LEU A 1 549 ? -15.156 67.375 20.734 1 77.56 549 LEU A O 1
ATOM 4202 N N . ASN A 1 550 ? -17.25 67.125 20.172 1 75.81 550 ASN A N 1
ATOM 4203 C CA . ASN A 1 550 ? -17.047 67.812 18.875 1 75.81 550 ASN A CA 1
ATOM 4204 C C . ASN A 1 550 ? -16.625 69.25 19.031 1 75.81 550 ASN A C 1
ATOM 4206 O O . ASN A 1 550 ? -15.789 69.75 18.266 1 75.81 550 ASN A O 1
ATOM 4210 N N . GLU A 1 551 ? -17.156 69.875 19.922 1 76.69 551 GLU A N 1
ATOM 4211 C CA . GLU A 1 551 ? -16.828 71.25 20.156 1 76.69 551 GLU A CA 1
ATOM 4212 C C . GLU A 1 551 ? -15.422 71.438 20.719 1 76.69 551 GLU A C 1
ATOM 4214 O O . GLU A 1 551 ? -14.68 72.312 20.328 1 76.69 551 GLU A O 1
ATOM 4219 N N . ILE A 1 552 ? -15.141 70.562 21.656 1 76.31 552 ILE A N 1
ATOM 4220 C CA . ILE A 1 552 ? -13.812 70.562 22.25 1 76.31 552 ILE A CA 1
ATOM 4221 C C . ILE A 1 552 ? -12.766 70.312 21.172 1 76.31 552 ILE A C 1
ATOM 4223 O O . ILE A 1 552 ? -11.719 70.938 21.141 1 76.31 552 ILE A O 1
ATOM 4227 N N . ASP A 1 553 ? -13.109 69.5 20.312 1 78.62 553 ASP A N 1
ATOM 4228 C CA . ASP A 1 553 ? -12.188 69.125 19.219 1 78.62 553 ASP A CA 1
ATOM 4229 C C . ASP A 1 553 ? -12.031 70.312 18.25 1 78.62 553 ASP A C 1
ATOM 4231 O O . ASP A 1 553 ? -10.938 70.5 17.734 1 78.62 553 ASP A O 1
ATOM 4235 N N . ALA A 1 554 ? -13.055 70.938 17.969 1 79.75 554 ALA A N 1
ATOM 4236 C CA . ALA A 1 554 ? -13.008 72.125 17.062 1 79.75 554 ALA A CA 1
ATOM 4237 C C . ALA A 1 554 ? -12.148 73.25 17.625 1 79.75 554 ALA A C 1
ATOM 4239 O O . ALA A 1 554 ? -11.398 73.875 16.891 1 79.75 554 ALA A O 1
ATOM 4240 N N . VAL A 1 555 ? -12.281 73.438 18.891 1 78.81 555 VAL A N 1
ATOM 4241 C CA . VAL A 1 555 ? -11.508 74.438 19.562 1 78.81 555 VAL A CA 1
ATOM 4242 C C . VAL A 1 555 ? -10.031 74.062 19.578 1 78.81 555 VAL A C 1
ATOM 4244 O O . VAL A 1 555 ? -9.156 74.938 19.422 1 78.81 555 VAL A O 1
ATOM 4247 N N . SER A 1 556 ? -9.797 72.812 19.781 1 80.5 556 SER A N 1
ATOM 4248 C CA . SER A 1 556 ? -8.422 72.375 19.891 1 80.5 556 SER A CA 1
ATOM 4249 C C . SER A 1 556 ? -7.668 72.5 18.578 1 80.5 556 SER A C 1
ATOM 4251 O O . SER A 1 556 ? -6.445 72.625 18.562 1 80.5 556 SER A O 1
ATOM 4253 N N . LYS A 1 557 ? -8.359 72.562 17.484 1 81.44 557 LYS A N 1
ATOM 4254 C CA . LYS A 1 557 ? -7.73 72.688 16.172 1 81.44 557 LYS A CA 1
ATOM 4255 C C . LYS A 1 557 ? -7.293 74.125 15.93 1 81.44 557 LYS A C 1
ATOM 4257 O O . LYS A 1 557 ? -6.441 74.375 15.07 1 81.44 557 LYS A O 1
ATOM 4262 N N . LYS A 1 558 ? -7.793 75 16.781 1 80.38 558 LYS A N 1
ATOM 4263 C CA . LYS A 1 558 ? -7.512 76.438 16.562 1 80.38 558 LYS A CA 1
ATOM 4264 C C . LYS A 1 558 ? -6.574 77 17.641 1 80.38 558 LYS A C 1
ATOM 4266 O O . LYS A 1 558 ? -6.426 78.188 17.781 1 80.38 558 LYS A O 1
ATOM 4271 N N . MET A 1 559 ? -6.016 76.062 18.375 1 84.19 559 MET A N 1
ATOM 4272 C CA . MET A 1 559 ? -5.129 76.5 19.438 1 84.19 559 MET A CA 1
ATOM 4273 C C . MET A 1 559 ? -3.785 75.75 19.375 1 84.19 559 MET A C 1
ATOM 4275 O O . MET A 1 559 ? -3.709 74.625 18.906 1 84.19 559 MET A O 1
ATOM 4279 N N . ASP A 1 560 ? -2.758 76.562 19.844 1 86 560 ASP A N 1
ATOM 4280 C CA . ASP A 1 560 ? -1.435 75.938 19.984 1 86 560 ASP A CA 1
ATOM 4281 C C . ASP A 1 560 ? -1.1 75.688 21.453 1 86 560 ASP A C 1
ATOM 4283 O O . ASP A 1 560 ? -1.56 76.438 22.328 1 86 560 ASP A O 1
ATOM 4287 N N . LEU A 1 561 ? -0.453 74.625 21.672 1 85.31 561 LEU A N 1
ATOM 4288 C CA . LEU A 1 561 ? -0.093 74.25 23.031 1 85.31 561 LEU A CA 1
ATOM 4289 C C . LEU A 1 561 ? 1.417 74.062 23.172 1 85.31 561 LEU A C 1
ATOM 4291 O O . LEU A 1 561 ? 2.068 73.5 22.281 1 85.31 561 LEU A O 1
ATOM 4295 N N . ARG A 1 562 ? 1.914 74.688 24.234 1 83.75 562 ARG A N 1
ATOM 4296 C CA . ARG A 1 562 ? 3.326 74.5 24.562 1 83.75 562 ARG A CA 1
ATOM 4297 C C . ARG A 1 562 ? 3.51 74.188 26.047 1 83.75 562 ARG A C 1
ATOM 4299 O O . ARG A 1 562 ? 2.838 74.75 26.906 1 83.75 562 ARG A O 1
ATOM 4306 N N . LEU A 1 563 ? 4.422 73.188 26.281 1 83.12 563 LEU A N 1
ATOM 4307 C CA . LEU A 1 563 ? 4.75 72.812 27.641 1 83.12 563 LEU A CA 1
ATOM 4308 C C . LEU A 1 563 ? 5.938 73.562 28.172 1 83.12 563 LEU A C 1
ATOM 4310 O O . LEU A 1 563 ? 6.996 73.625 27.547 1 83.12 563 LEU A O 1
ATOM 4314 N N . GLU A 1 564 ? 5.727 74.25 29.234 1 77.81 564 GLU A N 1
ATOM 4315 C CA . GLU A 1 564 ? 6.797 75.062 29.859 1 77.81 564 GLU A CA 1
ATOM 4316 C C . GLU A 1 564 ? 7.152 74.5 31.234 1 77.81 564 GLU A C 1
ATOM 4318 O O . GLU A 1 564 ? 6.273 74.312 32.094 1 77.81 564 GLU A O 1
ATOM 4323 N N . PRO A 1 565 ? 8.352 74.062 31.344 1 65.5 565 PRO A N 1
ATOM 4324 C CA . PRO A 1 565 ? 8.766 73.562 32.656 1 65.5 565 PRO A CA 1
ATOM 4325 C C . PRO A 1 565 ? 8.844 74.625 33.719 1 65.5 565 PRO A C 1
ATOM 4327 O O . PRO A 1 565 ? 9.352 75.75 33.469 1 65.5 565 PRO A O 1
ATOM 4330 N N . GLU A 1 566 ? 7.922 74.688 34.594 1 60.53 566 GLU A N 1
ATOM 4331 C CA . GLU A 1 566 ? 8.062 75.562 35.719 1 60.53 566 GLU A CA 1
ATOM 4332 C C . GLU A 1 566 ? 8.617 74.875 36.969 1 60.53 566 GLU A C 1
ATOM 4334 O O . GLU A 1 566 ? 8.531 73.688 37.062 1 60.53 566 GLU A O 1
ATOM 4339 N N . GLN A 1 567 ? 9.422 75.688 37.875 1 53.16 567 GLN A N 1
ATOM 4340 C CA . GLN A 1 567 ? 10.047 75.188 39.094 1 53.16 567 GLN A CA 1
ATOM 4341 C C . GLN A 1 567 ? 9.055 74.375 39.938 1 53.16 567 GLN A C 1
ATOM 4343 O O . GLN A 1 567 ? 9.398 73.312 40.5 1 53.16 567 GLN A O 1
ATOM 4348 N N . ASP A 1 568 ? 7.812 74.875 40.156 1 52.94 568 ASP A N 1
ATOM 4349 C CA . ASP A 1 568 ? 6.875 74.312 41.125 1 52.94 568 ASP A CA 1
ATOM 4350 C C . ASP A 1 568 ? 5.785 73.5 40.438 1 52.94 568 ASP A C 1
ATOM 4352 O O . ASP A 1 568 ? 4.801 73.125 41.062 1 52.94 568 ASP A O 1
ATOM 4356 N N . GLY A 1 569 ? 6.059 73.062 39 1 62.38 569 GLY A N 1
ATOM 4357 C CA . GLY A 1 569 ? 4.988 72.312 38.375 1 62.38 569 GLY A CA 1
ATOM 4358 C C . GLY A 1 569 ? 5.035 72.312 36.875 1 62.38 569 GLY A C 1
ATOM 4359 O O . GLY A 1 569 ? 6.102 72.5 36.281 1 62.38 569 GLY A O 1
ATOM 4360 N N . VAL A 1 570 ? 4.004 71.625 36.188 1 71.44 570 VAL A N 1
ATOM 4361 C CA . VAL A 1 570 ? 3.902 71.625 34.719 1 71.44 570 VAL A CA 1
ATOM 4362 C C . VAL A 1 570 ? 2.889 72.688 34.25 1 71.44 570 VAL A C 1
ATOM 4364 O O . VAL A 1 570 ? 1.787 72.75 34.812 1 71.44 570 VAL A O 1
ATOM 4367 N N . LYS A 1 571 ? 3.379 73.625 33.531 1 77.69 571 LYS A N 1
ATOM 4368 C CA . LYS A 1 571 ? 2.496 74.625 33 1 77.69 571 LYS A CA 1
ATOM 4369 C C . LYS A 1 571 ? 2.359 74.562 31.484 1 77.69 571 LYS A C 1
ATOM 4371 O O . LYS A 1 571 ? 3.346 74.312 30.781 1 77.69 571 LYS A O 1
ATOM 4376 N N . PHE A 1 572 ? 1.023 74.562 31.078 1 80.88 572 PHE A N 1
ATOM 4377 C CA . PHE A 1 572 ? 0.735 74.562 29.641 1 80.88 572 PHE A CA 1
ATOM 4378 C C . PHE A 1 572 ? 0.283 75.938 29.188 1 80.88 572 PHE A C 1
ATOM 4380 O O . PHE A 1 572 ? -0.467 76.625 29.891 1 80.88 572 PHE A O 1
ATOM 4387 N N . ARG A 1 573 ? 0.847 76.375 28.172 1 79.12 573 ARG A N 1
ATOM 4388 C CA . ARG A 1 573 ? 0.424 77.625 27.578 1 79.12 573 ARG A CA 1
ATOM 4389 C C . ARG A 1 573 ? -0.289 77.438 26.25 1 79.12 573 ARG A C 1
ATOM 4391 O O . ARG A 1 573 ? 0.272 76.812 25.328 1 79.12 573 ARG A O 1
ATOM 4398 N N . ALA A 1 574 ? -1.555 77.75 26.234 1 80.06 574 ALA A N 1
ATOM 4399 C CA . ALA A 1 574 ? -2.338 77.625 25 1 80.06 574 ALA A CA 1
ATOM 4400 C C . ALA A 1 574 ? -2.506 79 24.344 1 80.06 574 ALA A C 1
ATOM 4402 O O . ALA A 1 574 ? -2.836 80 25 1 80.06 574 ALA A O 1
ATOM 4403 N N . THR A 1 575 ? -2.07 79.062 23.109 1 79.5 575 THR A N 1
ATOM 4404 C CA . THR A 1 575 ? -2.176 80.312 22.359 1 79.5 575 THR A CA 1
ATOM 4405 C C . THR A 1 575 ? -3.068 80.125 21.141 1 79.5 575 THR A C 1
ATOM 4407 O O . THR A 1 575 ? -3.047 79.062 20.5 1 79.5 575 THR A O 1
ATOM 4410 N N . ARG A 1 576 ? -3.984 81.125 20.891 1 7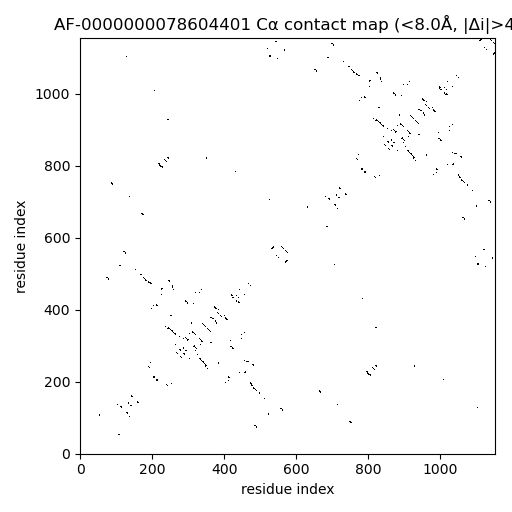9 576 ARG A N 1
ATOM 4411 C CA . ARG A 1 576 ? -4.855 81.062 19.719 1 79 576 ARG A CA 1
ATOM 4412 C C . ARG A 1 576 ? -4.07 81.312 18.438 1 79 576 ARG A C 1
ATOM 4414 O O . ARG A 1 576 ? -3.162 82.125 18.406 1 79 576 ARG A O 1
ATOM 4421 N N . ILE A 1 577 ? -4.398 80.562 17.5 1 74.44 577 ILE A N 1
ATOM 4422 C CA . ILE A 1 577 ? -3.785 80.75 16.203 1 74.44 577 ILE A CA 1
ATOM 4423 C C . ILE A 1 577 ? -4.484 81.938 15.477 1 74.44 577 ILE A C 1
ATOM 4425 O O . ILE A 1 577 ? -5.715 82 15.469 1 74.44 577 ILE A O 1
ATOM 4429 N N . MET B 1 1 ? -30.672 51.094 103.062 1 16.86 1 MET B N 1
ATOM 4430 C CA . MET B 1 1 ? -30.75 52.188 104.062 1 16.86 1 MET B CA 1
ATOM 4431 C C . MET B 1 1 ? -30.562 53.531 103.375 1 16.86 1 MET B C 1
ATOM 4433 O O . MET B 1 1 ? -30.031 53.594 102.25 1 16.86 1 MET B O 1
ATOM 4437 N N . ARG B 1 2 ? -30.25 54.688 104.188 1 16.42 2 ARG B N 1
ATOM 4438 C CA . ARG B 1 2 ? -30.594 56.062 104.5 1 16.42 2 ARG B CA 1
ATOM 4439 C C . ARG B 1 2 ? -29.797 57.031 103.625 1 16.42 2 ARG B C 1
ATOM 4441 O O . ARG B 1 2 ? -30.359 57.906 102.938 1 16.42 2 ARG B O 1
ATOM 4448 N N . HIS B 1 3 ? -28.594 57.5 104 1 16.33 3 HIS B N 1
ATOM 4449 C CA . HIS B 1 3 ? -28.578 58.812 104.625 1 16.33 3 HIS B CA 1
ATOM 4450 C C . HIS B 1 3 ? -28.531 59.906 103.625 1 16.33 3 HIS B C 1
ATOM 4452 O O . HIS B 1 3 ? -28.25 59.688 102.438 1 16.33 3 HIS B O 1
ATOM 4458 N N . PHE B 1 4 ? -27.75 61.094 103.875 1 15.66 4 PHE B N 1
ATOM 4459 C CA . PHE B 1 4 ? -27.891 62.438 104.375 1 15.66 4 PHE B CA 1
ATOM 4460 C C . PHE B 1 4 ? -27.484 63.438 103.312 1 15.66 4 PHE B C 1
ATOM 4462 O O . PHE B 1 4 ? -27.828 64.625 103.375 1 15.66 4 PHE B O 1
ATOM 4469 N N . LYS B 1 5 ? -26.5 63.281 102.438 1 18.94 5 LYS B N 1
ATOM 4470 C CA . LYS B 1 5 ? -25.625 64.438 102.438 1 18.94 5 LYS B CA 1
ATOM 4471 C C . LYS B 1 5 ? -26.391 65.688 101.938 1 18.94 5 LYS B C 1
ATOM 4473 O O . LYS B 1 5 ? -27.141 65.625 101 1 18.94 5 LYS B O 1
ATOM 4478 N N . SER B 1 6 ? -26.297 66.875 102.562 1 17.16 6 SER B N 1
ATOM 4479 C CA . SER B 1 6 ? -26.719 68.188 103 1 17.16 6 SER B CA 1
ATOM 4480 C C . SER B 1 6 ? -26.766 69.125 101.812 1 17.16 6 SER B C 1
ATOM 4482 O O . SER B 1 6 ? -26.219 68.875 100.75 1 17.16 6 SER B O 1
ATOM 4484 N N . THR B 1 7 ? -26.219 70.562 101.938 1 17.05 7 THR B N 1
ATOM 4485 C CA . THR B 1 7 ? -26.828 71.812 102.188 1 17.05 7 THR B CA 1
ATOM 4486 C C . THR B 1 7 ? -26.812 72.688 100.938 1 17.05 7 THR B C 1
ATOM 4488 O O . THR B 1 7 ? -27.859 73.25 100.562 1 17.05 7 THR B O 1
ATOM 4491 N N . HIS B 1 8 ? -25.797 73.812 100.812 1 18.22 8 HIS B N 1
ATOM 4492 C CA . HIS B 1 8 ? -25.984 75.25 100.875 1 18.22 8 HIS B CA 1
ATOM 4493 C C . HIS B 1 8 ? -26.312 75.875 99.562 1 18.22 8 HIS B C 1
ATOM 4495 O O . HIS B 1 8 ? -26.078 75.25 98.5 1 18.22 8 HIS B O 1
ATOM 4501 N N . GLU B 1 9 ? -26.344 77.438 99.438 1 18.77 9 GLU B N 1
ATOM 4502 C CA . GLU B 1 9 ? -27.203 78.562 99.188 1 18.77 9 GLU B CA 1
ATOM 4503 C C . GLU B 1 9 ? -26.844 79.25 97.875 1 18.77 9 GLU B C 1
ATOM 4505 O O . GLU B 1 9 ? -27.641 80.062 97.312 1 18.77 9 GLU B O 1
ATOM 4510 N N . ILE B 1 10 ? -25.875 79.062 97.062 1 21.27 10 ILE B N 1
ATOM 4511 C CA . ILE B 1 10 ? -25.203 80.312 96.625 1 21.27 10 ILE B CA 1
ATOM 4512 C C . ILE B 1 10 ? -26.188 81.125 95.812 1 21.27 10 ILE B C 1
ATOM 4514 O O . ILE B 1 10 ? -26.984 80.562 95 1 21.27 10 ILE B O 1
ATOM 4518 N N . SER B 1 11 ? -26.094 82.625 95.75 1 18.14 11 SER B N 1
ATOM 4519 C CA . SER B 1 11 ? -26.781 83.875 95.812 1 18.14 11 SER B CA 1
ATOM 4520 C C . SER B 1 11 ? -27.141 84.375 94.375 1 18.14 11 SER B C 1
ATOM 4522 O O . SER B 1 11 ? -28.125 85.062 94.188 1 18.14 11 SER B O 1
ATOM 4524 N N . TYR B 1 12 ? -26.438 84.25 93.312 1 21.44 12 TYR B N 1
ATOM 4525 C CA . TYR B 1 12 ? -26.078 85.375 92.5 1 21.44 12 TYR B CA 1
ATOM 4526 C C . TYR B 1 12 ? -27.297 85.938 91.75 1 21.44 12 TYR B C 1
ATOM 4528 O O . TYR B 1 12 ? -27.891 85.25 90.938 1 21.44 12 TYR B O 1
ATOM 4536 N N . THR B 1 13 ? -28.078 86.812 92.375 1 18 13 THR B N 1
ATOM 4537 C CA . THR B 1 13 ? -29.391 87.25 91.938 1 18 13 THR B CA 1
ATOM 4538 C C . THR B 1 13 ? -29.312 87.938 90.625 1 18 13 THR B C 1
ATOM 4540 O O . THR B 1 13 ? -30.031 87.625 89.688 1 18 13 THR B O 1
ATOM 4543 N N . ASP B 1 14 ? -29.328 89.438 90.688 1 17.95 14 ASP B N 1
ATOM 4544 C CA . ASP B 1 14 ? -30.516 90.25 90.375 1 17.95 14 ASP B CA 1
ATOM 4545 C C . ASP B 1 14 ? -30.438 90.812 88.938 1 17.95 14 ASP B C 1
ATOM 4547 O O . ASP B 1 14 ? -31.469 90.875 88.25 1 17.95 14 ASP B O 1
ATOM 4551 N N . LEU B 1 15 ? -29.281 91.438 88.562 1 21.09 15 LEU B N 1
ATOM 4552 C CA . LEU B 1 15 ? -29.344 92.875 88.125 1 21.09 15 LEU B CA 1
ATOM 4553 C C . LEU B 1 15 ? -30.234 93 86.938 1 21.09 15 LEU B C 1
ATOM 4555 O O . LEU B 1 15 ? -30.328 92.125 86.062 1 21.09 15 LEU B O 1
ATOM 4559 N N . ASP B 1 16 ? -30.828 94.312 86.688 1 19.22 16 ASP B N 1
ATOM 4560 C CA . ASP B 1 16 ? -31.984 95.125 86.312 1 19.22 16 ASP B CA 1
ATOM 4561 C C . ASP B 1 16 ? -32.094 95.188 84.812 1 19.22 16 ASP B C 1
ATOM 4563 O O . ASP B 1 16 ? -31.234 94.75 84.062 1 19.22 16 ASP B O 1
ATOM 4567 N N . HIS B 1 17 ? -32.188 96.625 84.312 1 21.89 17 HIS B N 1
ATOM 4568 C CA . HIS B 1 17 ? -33.125 97.438 83.562 1 21.89 17 HIS B CA 1
ATOM 4569 C C . HIS B 1 17 ? -32.75 97.5 82.062 1 21.89 17 HIS B C 1
ATOM 4571 O O . HIS B 1 17 ? -31.625 97.812 81.688 1 21.89 17 HIS B O 1
ATOM 4577 N N . ALA B 1 18 ? -33.438 96.875 81.25 1 22.89 18 ALA B N 1
ATOM 4578 C CA . ALA B 1 18 ? -33.562 96.562 79.875 1 22.89 18 ALA B CA 1
ATOM 4579 C C . ALA B 1 18 ? -33.844 97.75 79 1 22.89 18 ALA B C 1
ATOM 4581 O O . ALA B 1 18 ? -35 98.25 78.938 1 22.89 18 ALA B O 1
ATOM 4582 N N . HIS B 1 19 ? -33.031 98.812 79.25 1 20.34 19 HIS B N 1
ATOM 4583 C CA . HIS B 1 19 ? -33.344 100.062 78.562 1 20.34 19 HIS B CA 1
ATOM 4584 C C . HIS B 1 19 ? -33.75 99.875 77.125 1 20.34 19 HIS B C 1
ATOM 4586 O O . HIS B 1 19 ? -33.438 98.812 76.5 1 20.34 19 HIS B O 1
ATOM 4592 N N . GLU B 1 20 ? -33.938 101 76.375 1 20.73 20 GLU B N 1
ATOM 4593 C CA . GLU B 1 20 ? -34.875 101.688 75.5 1 20.73 20 GLU B CA 1
ATOM 4594 C C . GLU B 1 20 ? -34.75 101.25 74.062 1 20.73 20 GLU B C 1
ATOM 4596 O O . GLU B 1 20 ? -33.969 100.375 73.75 1 20.73 20 GLU B O 1
ATOM 4601 N N . ASN B 1 21 ? -34.531 102.312 73.125 1 21.38 21 ASN B N 1
ATOM 4602 C CA . ASN B 1 21 ? -35.344 102.875 72.062 1 21.38 21 ASN B CA 1
ATOM 4603 C C . ASN B 1 21 ? -34.969 102.312 70.688 1 21.38 21 ASN B C 1
ATOM 4605 O O . ASN B 1 21 ? -35.812 102.312 69.75 1 21.38 21 ASN B O 1
ATOM 4609 N N . SER B 1 22 ? -33.625 102.312 70.375 1 22.64 22 SER B N 1
ATOM 4610 C CA . SER B 1 22 ? -33.219 102.938 69.125 1 22.64 22 SER B CA 1
ATOM 4611 C C . SER B 1 22 ? -33.75 102.25 67.938 1 22.64 22 SER B C 1
ATOM 4613 O O . SER B 1 22 ? -34.062 101.062 68 1 22.64 22 SER B O 1
ATOM 4615 N N . GLY B 1 23 ? -33.906 102.938 66.688 1 24.55 23 GLY B N 1
ATOM 4616 C CA . GLY B 1 23 ? -34.594 103.125 65.438 1 24.55 23 GLY B CA 1
ATOM 4617 C C . GLY B 1 23 ? -34.188 102.125 64.375 1 24.55 23 GLY B C 1
ATOM 4618 O O . GLY B 1 23 ? -34.5 102.25 63.188 1 24.55 23 GLY B O 1
ATOM 4619 N N . SER B 1 24 ? -33.562 101.062 64.688 1 21.66 24 SER B N 1
ATOM 4620 C CA . SER B 1 24 ? -32.625 100.438 63.719 1 21.66 24 SER B CA 1
ATOM 4621 C C . SER B 1 24 ? -33.344 100.125 62.406 1 21.66 24 SER B C 1
ATOM 4623 O O . SER B 1 24 ? -34.531 99.875 62.375 1 21.66 24 SER B O 1
ATOM 4625 N N . LEU B 1 25 ? -32.531 100.375 61.25 1 25.84 25 LEU B N 1
ATOM 4626 C CA . LEU B 1 25 ? -32.562 100.375 59.781 1 25.84 25 LEU B CA 1
ATOM 4627 C C . LEU B 1 25 ? -33.188 99.125 59.25 1 25.84 25 LEU B C 1
ATOM 4629 O O . LEU B 1 25 ? -32.844 98 59.719 1 25.84 25 LEU B O 1
ATOM 4633 N N . GLN B 1 26 ? -34.375 99.25 58.812 1 22.77 26 GLN B N 1
ATOM 4634 C CA . GLN B 1 26 ? -35.281 98.312 58.219 1 22.77 26 GLN B CA 1
ATOM 4635 C C . GLN B 1 26 ? -34.594 97.438 57.188 1 22.77 26 GLN B C 1
ATOM 4637 O O . GLN B 1 26 ? -34.156 97.875 56.125 1 22.77 26 GLN B O 1
ATOM 4642 N N . MET B 1 27 ? -33.625 96.625 57.656 1 24.58 27 MET B N 1
ATOM 4643 C CA . MET B 1 27 ? -32.938 95.812 56.656 1 24.58 27 MET B CA 1
ATOM 4644 C C . MET B 1 27 ? -33.969 95.188 55.719 1 24.58 27 MET B C 1
ATOM 4646 O O . MET B 1 27 ? -34.875 94.5 56.219 1 24.58 27 MET B O 1
ATOM 4650 N N . ARG B 1 28 ? -34.125 95.875 54.562 1 31.23 28 ARG B N 1
ATOM 4651 C CA . ARG B 1 28 ? -35.062 95.438 53.531 1 31.23 28 ARG B CA 1
ATOM 4652 C C . ARG B 1 28 ? -35 93.938 53.344 1 31.23 28 ARG B C 1
ATOM 4654 O O . ARG B 1 28 ? -33.906 93.312 53.438 1 31.23 28 ARG B O 1
ATOM 4661 N N . PRO B 1 29 ? -36.062 93.312 53.656 1 28.81 29 PRO B N 1
ATOM 4662 C CA . PRO B 1 29 ? -36.062 91.875 53.5 1 28.81 29 PRO B CA 1
ATOM 4663 C C . PRO B 1 29 ? -35.438 91.375 52.188 1 28.81 29 PRO B C 1
ATOM 4665 O O . PRO B 1 29 ? -35.5 92.125 51.188 1 28.81 29 PRO B O 1
ATOM 4668 N N . PRO B 1 30 ? -34.25 90.812 52.219 1 27.3 30 PRO B N 1
ATOM 4669 C CA . PRO B 1 30 ? -33.625 90.438 50.969 1 27.3 30 PRO B CA 1
ATOM 4670 C C . PRO B 1 30 ? -34.625 89.875 49.969 1 27.3 30 PRO B C 1
ATOM 4672 O O . PRO B 1 30 ? -35.5 89.125 50.344 1 27.3 30 PRO B O 1
ATOM 4675 N N . ASN B 1 31 ? -35.062 90.688 49.031 1 27.62 31 ASN B N 1
ATOM 4676 C CA . ASN B 1 31 ? -35.938 90.312 47.938 1 27.62 31 ASN B CA 1
ATOM 4677 C C . ASN B 1 31 ? -35.656 88.875 47.5 1 27.62 31 ASN B C 1
ATOM 4679 O O . ASN B 1 31 ? -34.5 88.438 47.5 1 27.62 31 ASN B O 1
ATOM 4683 N N . GLU B 1 32 ? -36.656 88 47.719 1 28.19 32 GLU B N 1
ATOM 4684 C CA . GLU B 1 32 ? -36.688 86.625 47.188 1 28.19 32 GLU B CA 1
ATOM 4685 C C . GLU B 1 32 ? -36.094 86.562 45.781 1 28.19 32 GLU B C 1
ATOM 4687 O O . GLU B 1 32 ? -36.656 87.188 44.844 1 28.19 32 GLU B O 1
ATOM 4692 N N . LEU B 1 33 ? -34.812 86.812 45.656 1 27.66 33 LEU B N 1
ATOM 4693 C CA . LEU B 1 33 ? -34.25 86.5 44.344 1 27.66 33 LEU B CA 1
ATOM 4694 C C . LEU B 1 33 ? -34.969 85.312 43.688 1 27.66 33 LEU B C 1
ATOM 4696 O O . LEU B 1 33 ? -35.125 84.25 44.312 1 27.66 33 LEU B O 1
ATOM 4700 N N . ASP B 1 34 ? -36.094 85.688 43.031 1 27.09 34 ASP B N 1
ATOM 4701 C CA . ASP B 1 34 ? -36.781 84.75 42.156 1 27.09 34 ASP B CA 1
ATOM 4702 C C . ASP B 1 34 ? -35.781 83.75 41.562 1 27.09 34 ASP B C 1
ATOM 4704 O O . ASP B 1 34 ? -34.812 84.125 40.906 1 27.09 34 ASP B O 1
ATOM 4708 N N . GLU B 1 35 ? -35.562 82.75 42.312 1 28.41 35 GLU B N 1
ATOM 4709 C CA . GLU B 1 35 ? -34.906 81.562 41.844 1 28.41 35 GLU B CA 1
ATOM 4710 C C . GLU B 1 35 ? -35.406 81.188 40.438 1 28.41 35 GLU B C 1
ATOM 4712 O O . GLU B 1 35 ? -36.188 80.25 40.281 1 28.41 35 GLU B O 1
ATOM 4717 N N . SER B 1 36 ? -35.969 82.125 39.688 1 29.34 36 SER B N 1
ATOM 4718 C CA . SER B 1 36 ? -36.219 81.625 38.344 1 29.34 36 SER B CA 1
ATOM 4719 C C . SER B 1 36 ? -35 80.938 37.781 1 29.34 36 SER B C 1
ATOM 4721 O O . SER B 1 36 ? -34.062 81.562 37.344 1 29.34 36 SER B O 1
ATOM 4723 N N . ALA B 1 37 ? -34.625 79.938 38.469 1 30.66 37 ALA B N 1
ATOM 4724 C CA . ALA B 1 37 ? -33.719 79 37.875 1 30.66 37 ALA B CA 1
ATOM 4725 C C . ALA B 1 37 ? -34.094 78.688 36.406 1 30.66 37 ALA B C 1
ATOM 4727 O O . ALA B 1 37 ? -35.125 78.125 36.156 1 30.66 37 ALA B O 1
ATOM 4728 N N . SER B 1 38 ? -34.125 79.75 35.625 1 29.22 38 SER B N 1
ATOM 4729 C CA . SER B 1 38 ? -34.25 79.375 34.219 1 29.22 38 SER B CA 1
ATOM 4730 C C . SER B 1 38 ? -33.625 78.062 33.938 1 29.22 38 SER B C 1
ATOM 4732 O O . SER B 1 38 ? -32.469 77.812 34.25 1 29.22 38 SER B O 1
ATOM 4734 N N . PHE B 1 39 ? -34.5 77.062 34.125 1 29.59 39 PHE B N 1
ATOM 4735 C CA . PHE B 1 39 ? -34.188 75.75 33.531 1 29.59 39 PHE B CA 1
ATOM 4736 C C . PHE B 1 39 ? -33.438 75.875 32.219 1 29.59 39 PHE B C 1
ATOM 4738 O O . PHE B 1 39 ? -33.969 76.438 31.25 1 29.59 39 PHE B O 1
ATOM 4745 N N . LEU B 1 40 ? -32.281 76.375 32.281 1 30.53 40 LEU B N 1
ATOM 4746 C CA . LEU B 1 40 ? -31.422 76.312 31.094 1 30.53 40 LEU B CA 1
ATOM 4747 C C . LEU B 1 40 ? -31.875 75.125 30.203 1 30.53 40 LEU B C 1
ATOM 4749 O O . LEU B 1 40 ? -32.125 74.062 30.688 1 30.53 40 LEU B O 1
ATOM 4753 N N . GLU B 1 41 ? -32.688 75.438 29.219 1 32.72 41 GLU B N 1
ATOM 4754 C CA . GLU B 1 41 ? -33.031 74.5 28.156 1 32.72 41 GLU B CA 1
ATOM 4755 C C . GLU B 1 41 ? -31.906 73.5 27.875 1 32.72 41 GLU B C 1
ATOM 4757 O O . GLU B 1 41 ? -30.812 73.938 27.5 1 32.72 41 GLU B O 1
ATOM 4762 N N . ALA B 1 42 ? -31.781 72.5 28.578 1 37.72 42 ALA B N 1
ATOM 4763 C CA . ALA B 1 42 ? -31 71.312 28.297 1 37.72 42 ALA B CA 1
ATOM 4764 C C . ALA B 1 42 ? -30.938 71.062 26.797 1 37.72 42 ALA B C 1
ATOM 4766 O O . ALA B 1 42 ? -31.938 70.688 26.172 1 37.72 42 ALA B O 1
ATOM 4767 N N . ARG B 1 43 ? -30.359 71.938 26.047 1 40.44 43 ARG B N 1
ATOM 4768 C CA . ARG B 1 43 ? -30.203 71.562 24.641 1 40.44 43 ARG B CA 1
ATOM 4769 C C . ARG B 1 43 ? -30.016 70.062 24.531 1 40.44 43 ARG B C 1
ATOM 4771 O O . ARG B 1 43 ? -29.312 69.438 25.344 1 40.44 43 ARG B O 1
ATOM 4778 N N . THR B 1 44 ? -31 69.438 23.906 1 40.03 44 THR B N 1
ATOM 4779 C CA . THR B 1 44 ? -31.172 68.062 23.625 1 40.03 44 THR B CA 1
ATOM 4780 C C . THR B 1 44 ? -29.844 67.375 23.203 1 40.03 44 THR B C 1
ATOM 4782 O O . THR B 1 44 ? -29.156 67.875 22.312 1 40.03 44 THR B O 1
ATOM 4785 N N . PRO B 1 45 ? -29.172 66.75 24 1 46.41 45 PRO B N 1
ATOM 4786 C CA . PRO B 1 45 ? -27.938 66 23.672 1 46.41 45 PRO B CA 1
ATOM 4787 C C . PRO B 1 45 ? -27.969 65.375 22.297 1 46.41 45 PRO B C 1
ATOM 4789 O O . PRO B 1 45 ? -29.031 64.938 21.844 1 46.41 45 PRO B O 1
ATOM 4792 N N . PRO B 1 46 ? -27.359 65.938 21.219 1 48.72 46 PRO B N 1
ATOM 4793 C CA . PRO B 1 46 ? -27.391 65.25 19.938 1 48.72 46 PRO B CA 1
ATOM 4794 C C . PRO B 1 46 ? -27.609 63.75 20.094 1 48.72 46 PRO B C 1
ATOM 4796 O O . PRO B 1 46 ? -27.312 63.188 21.156 1 48.72 46 PRO B O 1
ATOM 4799 N N . PHE B 1 47 ? -28.391 63.094 19.188 1 48.31 47 PHE B N 1
ATOM 4800 C CA . PHE B 1 47 ? -28.828 61.688 19.109 1 48.31 47 PHE B CA 1
ATOM 4801 C C . PHE B 1 47 ? -27.719 60.75 19.516 1 48.31 47 PHE B C 1
ATOM 4803 O O . PHE B 1 47 ? -26.594 60.844 19.016 1 48.31 47 PHE B O 1
ATOM 4810 N N . TRP B 1 48 ? -27.766 60.094 20.734 1 55.59 48 TRP B N 1
ATOM 4811 C CA . TRP B 1 48 ? -27.016 59.031 21.375 1 55.59 48 TRP B CA 1
ATOM 4812 C C . TRP B 1 48 ? -26.344 58.125 20.328 1 55.59 48 TRP B C 1
ATOM 4814 O O . TRP B 1 48 ? -25.203 57.719 20.516 1 55.59 48 TRP B O 1
ATOM 4824 N N . GLY B 1 49 ? -27.047 57.938 19.172 1 59.78 49 GLY B N 1
ATOM 4825 C CA . GLY B 1 49 ? -26.609 56.969 18.172 1 59.78 49 GLY B CA 1
ATOM 4826 C C . GLY B 1 49 ? -25.406 57.469 17.375 1 59.78 49 GLY B C 1
ATOM 4827 O O . GLY B 1 49 ? -24.547 56.656 17 1 59.78 49 GLY B O 1
ATOM 4828 N N . LEU B 1 50 ? -25.188 58.719 17.25 1 67.19 50 LEU B N 1
ATOM 4829 C CA . LEU B 1 50 ? -24.141 59.188 16.359 1 67.19 50 LEU B CA 1
ATOM 4830 C C . LEU B 1 50 ? -22.797 59.219 17.062 1 67.19 50 LEU B C 1
ATOM 4832 O O . LEU B 1 50 ? -21.75 58.969 16.438 1 67.19 50 LEU B O 1
ATOM 4836 N N . THR B 1 51 ? -22.828 59.312 18.391 1 78.88 51 THR B N 1
ATOM 4837 C CA . THR B 1 51 ? -21.578 59.375 19.141 1 78.88 51 THR B CA 1
ATOM 4838 C C . THR B 1 51 ? -20.984 57.969 19.297 1 78.88 51 THR B C 1
ATOM 4840 O O . THR B 1 51 ? -19.766 57.812 19.422 1 78.88 51 THR B O 1
ATOM 4843 N N . TRP B 1 52 ? -21.828 56.969 19.219 1 88.88 52 TRP B N 1
ATOM 4844 C CA . TRP B 1 52 ? -21.359 55.594 19.391 1 88.88 52 TRP B CA 1
ATOM 4845 C C . TRP B 1 52 ? -21.359 54.844 18.062 1 88.88 52 TRP B C 1
ATOM 4847 O O . TRP B 1 52 ? -21.391 53.625 18.031 1 88.88 52 TRP B O 1
ATOM 4857 N N . ALA B 1 53 ? -21.328 55.531 16.906 1 89.81 53 ALA B N 1
ATOM 4858 C CA . ALA B 1 53 ? -21.453 54.906 15.578 1 89.81 53 ALA B CA 1
ATOM 4859 C C . ALA B 1 53 ? -20.266 54 15.273 1 89.81 53 ALA B C 1
ATOM 4861 O O . ALA B 1 53 ? -20.438 52.938 14.703 1 89.81 53 ALA B O 1
ATOM 4862 N N . LEU B 1 54 ? -19.062 54.375 15.641 1 89.62 54 LEU B N 1
ATOM 4863 C CA . LEU B 1 54 ? -17.891 53.562 15.352 1 89.62 54 LEU B CA 1
ATOM 4864 C C . LEU B 1 54 ? -17.875 52.312 16.188 1 89.62 54 LEU B C 1
ATOM 4866 O O . LEU B 1 54 ? -17.438 51.25 15.711 1 89.62 54 LEU B O 1
ATOM 4870 N N . GLU B 1 55 ? -18.359 52.406 17.359 1 92.62 55 GLU B N 1
ATOM 4871 C CA . GLU B 1 55 ? -18.438 51.219 18.203 1 92.62 55 GLU B CA 1
ATOM 4872 C C . GLU B 1 55 ? -19.516 50.25 17.703 1 92.62 55 GLU B C 1
ATOM 4874 O O . GLU B 1 55 ? -19.344 49.031 17.75 1 92.62 55 GLU B O 1
ATOM 4879 N N . ILE B 1 56 ? -20.594 50.781 17.25 1 94.38 56 ILE B N 1
ATOM 4880 C CA . ILE B 1 56 ? -21.656 49.969 16.703 1 94.38 56 ILE B CA 1
ATOM 4881 C C . ILE B 1 56 ? -21.156 49.25 15.43 1 94.38 56 ILE B C 1
ATOM 4883 O O . ILE B 1 56 ? -21.406 48.062 15.219 1 94.38 56 ILE B O 1
ATOM 4887 N N . LEU B 1 57 ? -20.453 49.969 14.641 1 94.69 57 LEU B N 1
ATOM 4888 C CA . LEU B 1 57 ? -19.859 49.375 13.445 1 94.69 57 LEU B CA 1
ATOM 4889 C C . LEU B 1 57 ? -18.875 48.281 13.812 1 94.69 57 LEU B C 1
ATOM 4891 O O . LEU B 1 57 ? -18.828 47.219 13.156 1 94.69 57 LEU B O 1
ATOM 4895 N N . ALA B 1 58 ? -18.047 48.5 14.781 1 95.19 58 ALA B N 1
ATOM 4896 C CA . ALA B 1 58 ? -17.094 47.5 15.234 1 95.19 58 ALA B CA 1
ATOM 4897 C C . ALA B 1 58 ? -17.812 46.25 15.734 1 95.19 58 ALA B C 1
ATOM 4899 O O . ALA B 1 58 ? -17.344 45.125 15.539 1 95.19 58 ALA B O 1
ATOM 4900 N N . CYS B 1 59 ? -18.906 46.469 16.375 1 95.62 59 CYS B N 1
ATOM 4901 C CA . CYS B 1 59 ? -19.703 45.344 16.859 1 95.62 59 CYS B CA 1
ATOM 4902 C C . CYS B 1 59 ? -20.25 44.531 15.688 1 95.62 59 CYS B C 1
ATOM 4904 O O . CYS B 1 59 ? -20.188 43.312 15.695 1 95.62 59 CYS B O 1
ATOM 4906 N N . LEU B 1 60 ? -20.719 45.219 14.695 1 96.31 60 LEU B N 1
ATOM 4907 C CA . LEU B 1 60 ? -21.25 44.562 13.516 1 96.31 60 LEU B CA 1
ATOM 4908 C C . LEU B 1 60 ? -20.141 43.812 12.773 1 96.31 60 LEU B C 1
ATOM 4910 O O . LEU B 1 60 ? -20.344 42.688 12.297 1 96.31 60 LEU B O 1
ATOM 4914 N N . VAL B 1 61 ? -18.984 44.375 12.742 1 95.81 61 VAL B N 1
ATOM 4915 C CA . VAL B 1 61 ? -17.844 43.75 12.086 1 95.81 61 VAL B CA 1
ATOM 4916 C C . VAL B 1 61 ? -17.422 42.5 12.836 1 95.81 61 VAL B C 1
ATOM 4918 O O . VAL B 1 61 ? -17.125 41.469 12.227 1 95.81 61 VAL B O 1
ATOM 4921 N N . SER B 1 62 ? -17.391 42.562 14.133 1 96.94 62 SER B N 1
ATOM 4922 C CA . SER B 1 62 ? -17.016 41.406 14.93 1 96.94 62 SER B CA 1
ATOM 4923 C C . SER B 1 62 ? -18 40.25 14.727 1 96.94 62 SER B C 1
ATOM 4925 O O . SER B 1 62 ? -17.609 39.094 14.633 1 96.94 62 SER B O 1
ATOM 4927 N N . ILE B 1 63 ? -19.281 40.562 14.672 1 97 63 ILE B N 1
ATOM 4928 C CA . ILE B 1 63 ? -20.297 39.562 14.453 1 97 63 ILE B CA 1
ATOM 4929 C C . ILE B 1 63 ? -20.156 38.969 13.047 1 97 63 ILE B C 1
ATOM 4931 O O . ILE B 1 63 ? -20.234 37.75 12.859 1 97 63 ILE B O 1
ATOM 4935 N N . ALA B 1 64 ? -19.922 39.812 12.109 1 97.62 64 ALA B N 1
ATOM 4936 C CA . ALA B 1 64 ? -19.766 39.375 10.727 1 97.62 64 ALA B CA 1
ATOM 4937 C C . ALA B 1 64 ? -18.531 38.469 10.578 1 97.62 64 ALA B C 1
ATOM 4939 O O . ALA B 1 64 ? -18.562 37.469 9.852 1 97.62 64 ALA B O 1
ATOM 4940 N N . ILE B 1 65 ? -17.484 38.812 11.195 1 97.5 65 ILE B N 1
ATOM 4941 C CA . ILE B 1 65 ? -16.25 38.062 11.094 1 97.5 65 ILE B CA 1
ATOM 4942 C C . ILE B 1 65 ? -16.422 36.688 11.797 1 97.5 65 ILE B C 1
ATOM 4944 O O . ILE B 1 65 ? -15.953 35.688 11.305 1 97.5 65 ILE B O 1
ATOM 4948 N N . LEU B 1 66 ? -17.094 36.75 12.938 1 97.19 66 LEU B N 1
ATOM 4949 C CA . LEU B 1 66 ? -17.391 35.469 13.609 1 97.19 66 LEU B CA 1
ATOM 4950 C C . LEU B 1 66 ? -18.203 34.562 12.695 1 97.19 66 LEU B C 1
ATOM 4952 O O . LEU B 1 66 ? -17.922 33.375 12.594 1 97.19 66 LEU B O 1
ATOM 4956 N N . ALA B 1 67 ? -19.172 35.125 12.031 1 97.19 67 ALA B N 1
ATOM 4957 C CA . ALA B 1 67 ? -19.969 34.344 11.086 1 97.19 67 ALA B CA 1
ATOM 4958 C C . ALA B 1 67 ? -19.109 33.844 9.93 1 97.19 67 ALA B C 1
ATOM 4960 O O . ALA B 1 67 ? -19.297 32.719 9.461 1 97.19 67 ALA B O 1
ATOM 4961 N N . ALA B 1 68 ? -18.234 34.625 9.484 1 96.94 68 ALA B N 1
ATOM 4962 C CA . ALA B 1 68 ? -17.328 34.219 8.414 1 96.94 68 ALA B CA 1
ATOM 4963 C C . ALA B 1 68 ? -16.422 33.062 8.859 1 96.94 68 ALA B C 1
ATOM 4965 O O . ALA B 1 68 ? -16.156 32.125 8.094 1 96.94 68 ALA B O 1
ATOM 4966 N N . ILE B 1 69 ? -15.938 33.156 10.047 1 96.25 69 ILE B N 1
ATOM 4967 C CA . ILE B 1 69 ? -15.094 32.094 10.586 1 96.25 69 ILE B CA 1
ATOM 4968 C C . ILE B 1 69 ? -15.891 30.781 10.648 1 96.25 69 ILE B C 1
ATOM 4970 O O . ILE B 1 69 ? -15.422 29.75 10.195 1 96.25 69 ILE B O 1
ATOM 4974 N N . ILE B 1 70 ? -17.109 30.875 11.172 1 96.19 70 ILE B N 1
ATOM 4975 C CA . ILE B 1 70 ? -17.969 29.703 11.297 1 96.19 70 ILE B CA 1
ATOM 4976 C C . ILE B 1 70 ? -18.266 29.141 9.914 1 96.19 70 ILE B C 1
ATOM 4978 O O . ILE B 1 70 ? -18.188 27.938 9.695 1 96.19 70 ILE B O 1
ATOM 4982 N N . GLY B 1 71 ? -18.641 29.969 8.984 1 95.81 71 GLY B N 1
ATOM 4983 C CA . GLY B 1 71 ? -18.891 29.516 7.625 1 95.81 71 GLY B CA 1
ATOM 4984 C C . GLY B 1 71 ? -17.672 28.875 6.973 1 95.81 71 GLY B C 1
ATOM 4985 O O . GLY B 1 71 ? -17.781 27.844 6.32 1 95.81 71 GLY B O 1
ATOM 4986 N N . PHE B 1 72 ? -16.562 29.469 7.125 1 94.81 72 PHE B N 1
ATOM 4987 C CA . PHE B 1 72 ? -15.312 28.969 6.574 1 94.81 72 PHE B CA 1
ATOM 4988 C C . PHE B 1 72 ? -14.969 27.609 7.148 1 94.81 72 PHE B C 1
ATOM 4990 O O . PHE B 1 72 ? -14.617 26.688 6.41 1 94.81 72 PHE B O 1
ATOM 4997 N N . LEU B 1 73 ? -15.039 27.453 8.438 1 94.94 73 LEU B N 1
ATOM 4998 C CA . LEU B 1 73 ? -14.727 26.188 9.109 1 94.94 73 LEU B CA 1
ATOM 4999 C C . LEU B 1 73 ? -15.727 25.109 8.711 1 94.94 73 LEU B C 1
ATOM 5001 O O . LEU B 1 73 ? -15.344 23.938 8.531 1 94.94 73 LEU B O 1
ATOM 5005 N N . SER B 1 74 ? -17 25.453 8.523 1 95.06 74 SER B N 1
ATOM 5006 C CA . SER B 1 74 ? -18.016 24.484 8.133 1 95.06 74 SER B CA 1
ATOM 5007 C C . SER B 1 74 ? -17.781 23.984 6.715 1 95.06 74 SER B C 1
ATOM 5009 O O . SER B 1 74 ? -18.062 22.812 6.41 1 95.06 74 SER B O 1
ATOM 5011 N N . HIS B 1 75 ? -17.25 24.797 5.941 1 93.62 75 HIS B N 1
ATOM 5012 C CA . HIS B 1 75 ? -16.969 24.422 4.562 1 93.62 75 HIS B CA 1
ATOM 5013 C C . HIS B 1 75 ? -15.828 23.406 4.488 1 93.62 75 HIS B C 1
ATOM 5015 O O . HIS B 1 75 ? -15.859 22.5 3.664 1 93.62 75 HIS B O 1
ATOM 5021 N N . TYR B 1 76 ? -14.852 23.484 5.328 1 91.88 76 TYR B N 1
ATOM 5022 C CA . TYR B 1 76 ? -13.656 22.656 5.234 1 91.88 76 TYR B CA 1
ATOM 5023 C C . TYR B 1 76 ? -13.719 21.5 6.207 1 91.88 76 TYR B C 1
ATOM 5025 O O . TYR B 1 76 ? -12.852 20.609 6.191 1 91.88 76 TYR B O 1
ATOM 5033 N N . GLU B 1 77 ? -14.734 21.531 6.988 1 92.31 77 GLU B N 1
ATOM 5034 C CA . GLU B 1 77 ? -14.891 20.422 7.918 1 92.31 77 GLU B CA 1
ATOM 5035 C C . GLU B 1 77 ? -15.031 19.094 7.172 1 92.31 77 GLU B C 1
ATOM 5037 O O . GLU B 1 77 ? -15.891 18.953 6.297 1 92.31 77 GLU B O 1
ATOM 5042 N N . GLY B 1 78 ? -14.141 18.188 7.441 1 87.06 78 GLY B N 1
ATOM 5043 C CA . GLY B 1 78 ? -14.211 16.859 6.844 1 87.06 78 GLY B CA 1
ATOM 5044 C C . GLY B 1 78 ? -13.609 16.812 5.453 1 87.06 78 GLY B C 1
ATOM 5045 O O . GLY B 1 78 ? -13.672 15.766 4.785 1 87.06 78 GLY B O 1
ATOM 5046 N N . SER B 1 79 ? -13.086 17.875 5.043 1 86.69 79 SER B N 1
ATOM 5047 C CA . SER B 1 79 ? -12.445 17.922 3.734 1 86.69 79 SER B CA 1
ATOM 5048 C C . SER B 1 79 ? -10.945 17.672 3.844 1 86.69 79 SER B C 1
ATOM 5050 O O . SER B 1 79 ? -10.352 17.859 4.91 1 86.69 79 SER B O 1
ATOM 5052 N N . PRO B 1 80 ? -10.375 17.109 2.701 1 84.75 80 PRO B N 1
ATOM 5053 C CA . PRO B 1 80 ? -8.914 16.953 2.705 1 84.75 80 PRO B CA 1
ATOM 5054 C C . PRO B 1 80 ? -8.18 18.281 2.84 1 84.75 80 PRO B C 1
ATOM 5056 O O . PRO B 1 80 ? -8.695 19.328 2.426 1 84.75 80 PRO B O 1
ATOM 5059 N N . LEU B 1 81 ? -7.047 18.156 3.49 1 83 81 LEU B N 1
ATOM 5060 C CA . LEU B 1 81 ? -6.234 19.359 3.652 1 83 81 LEU B CA 1
ATOM 5061 C C . LEU B 1 81 ? -5.926 19.984 2.299 1 83 81 LEU B C 1
ATOM 5063 O O . LEU B 1 81 ? -5.387 19.328 1.408 1 83 81 LEU B O 1
ATOM 5067 N N . PRO B 1 82 ? -6.402 21.188 2.17 1 80.12 82 PRO B N 1
ATOM 5068 C CA . PRO B 1 82 ? -6.141 21.828 0.883 1 80.12 82 PRO B CA 1
ATOM 5069 C C . PRO B 1 82 ? -4.66 22.125 0.66 1 80.12 82 PRO B C 1
ATOM 5071 O O . PRO B 1 82 ? -3.943 22.469 1.605 1 80.12 82 PRO B O 1
ATOM 5074 N N . GLU B 1 83 ? -4.184 21.984 -0.548 1 77.12 83 GLU B N 1
ATOM 5075 C CA . GLU B 1 83 ? -2.799 22.312 -0.89 1 77.12 83 GLU B CA 1
ATOM 5076 C C . GLU B 1 83 ? -2.688 23.703 -1.506 1 77.12 83 GLU B C 1
ATOM 5078 O O . GLU B 1 83 ? -2.424 23.828 -2.703 1 77.12 83 GLU B O 1
ATOM 5083 N N . TRP B 1 84 ? -2.859 24.641 -0.656 1 79.88 84 TRP B N 1
ATOM 5084 C CA . TRP B 1 84 ? -2.693 26 -1.132 1 79.88 84 TRP B CA 1
ATOM 5085 C C . TRP B 1 84 ? -1.222 26.406 -1.127 1 79.88 84 TRP B C 1
ATOM 5087 O O . TRP B 1 84 ? -0.527 26.234 -0.124 1 79.88 84 TRP B O 1
ATOM 5097 N N . PRO B 1 85 ? -0.642 26.891 -2.217 1 78.56 85 PRO B N 1
ATOM 5098 C CA . PRO B 1 85 ? 0.796 27.156 -2.291 1 78.56 85 PRO B CA 1
ATOM 5099 C C . PRO B 1 85 ? 1.222 28.344 -1.424 1 78.56 85 PRO B C 1
ATOM 5101 O O . PRO B 1 85 ? 2.352 28.375 -0.93 1 78.56 85 PRO B O 1
ATOM 5104 N N . TYR B 1 86 ? 0.303 29.234 -1.105 1 80.94 86 TYR B N 1
ATOM 5105 C CA . TYR B 1 86 ? 0.807 30.5 -0.559 1 80.94 86 TYR B CA 1
ATOM 5106 C C . TYR B 1 86 ? 0.285 30.719 0.855 1 80.94 86 TYR B C 1
ATOM 5108 O O . TYR B 1 86 ? 0.917 31.422 1.652 1 80.94 86 TYR B O 1
ATOM 5116 N N . ILE B 1 87 ? -0.807 30.281 1.229 1 88.56 87 ILE B N 1
ATOM 5117 C CA . ILE B 1 87 ? -1.394 30.578 2.531 1 88.56 87 ILE B CA 1
ATOM 5118 C C . ILE B 1 87 ? -1.928 29.281 3.162 1 88.56 87 ILE B C 1
ATOM 5120 O O . ILE B 1 87 ? -2.424 28.406 2.459 1 88.56 87 ILE B O 1
ATOM 5124 N N . THR B 1 88 ? -1.756 29.156 4.426 1 89.5 88 THR B N 1
ATOM 5125 C CA . THR B 1 88 ? -2.273 28 5.156 1 89.5 88 THR B CA 1
ATOM 5126 C C . THR B 1 88 ? -3.67 28.297 5.699 1 89.5 88 THR B C 1
ATOM 5128 O O . THR B 1 88 ? -4.066 29.453 5.828 1 89.5 88 THR B O 1
ATOM 5131 N N . LEU B 1 89 ? -4.43 27.297 5.934 1 90.38 89 LEU B N 1
ATOM 5132 C CA . LEU B 1 89 ? -5.75 27.438 6.535 1 90.38 89 LEU B CA 1
ATOM 5133 C C . LEU B 1 89 ? -5.66 28.156 7.883 1 90.38 89 LEU B C 1
ATOM 5135 O O . LEU B 1 89 ? -6.492 29 8.195 1 90.38 89 LEU B O 1
ATOM 5139 N N . ASN B 1 90 ? -4.605 27.859 8.594 1 91.38 90 ASN B N 1
ATOM 5140 C CA . ASN B 1 90 ? -4.395 28.484 9.898 1 91.38 90 ASN B CA 1
ATOM 5141 C C . ASN B 1 90 ? -4.121 29.984 9.766 1 91.38 90 ASN B C 1
ATOM 5143 O O . ASN B 1 90 ? -4.559 30.766 10.609 1 91.38 90 ASN B O 1
ATOM 5147 N N . ALA B 1 91 ? -3.447 30.312 8.727 1 91.94 91 ALA B N 1
ATOM 5148 C CA . ALA B 1 91 ? -3.152 31.734 8.508 1 91.94 91 ALA B CA 1
ATOM 5149 C C . ALA B 1 91 ? -4.418 32.5 8.141 1 91.94 91 ALA B C 1
ATOM 5151 O O . ALA B 1 91 ? -4.602 33.656 8.57 1 91.94 91 ALA B O 1
ATOM 5152 N N . VAL B 1 92 ? -5.281 31.953 7.391 1 93.5 92 VAL B N 1
ATOM 5153 C CA . VAL B 1 92 ? -6.527 32.594 7.004 1 93.5 92 VAL B CA 1
ATOM 5154 C C . VAL B 1 92 ? -7.391 32.844 8.242 1 93.5 92 VAL B C 1
ATOM 5156 O O . VAL B 1 92 ? -7.895 33.938 8.461 1 93.5 92 VAL B O 1
ATOM 5159 N N . ILE B 1 93 ? -7.52 31.859 9.023 1 93.56 93 ILE B N 1
ATOM 5160 C CA . ILE B 1 93 ? -8.328 31.984 10.234 1 93.56 93 ILE B CA 1
ATOM 5161 C C . ILE B 1 93 ? -7.676 32.969 11.195 1 93.56 93 ILE B C 1
ATOM 5163 O O . ILE B 1 93 ? -8.367 33.719 11.898 1 93.56 93 ILE B O 1
ATOM 5167 N N . SER B 1 94 ? -6.352 32.969 11.172 1 93.38 94 SER B N 1
ATOM 5168 C CA . SER B 1 94 ? -5.641 33.938 12.023 1 93.38 94 SER B CA 1
ATOM 5169 C C . SER B 1 94 ? -5.91 35.375 11.594 1 93.38 94 SER B C 1
ATOM 5171 O O . SER B 1 94 ? -6.039 36.25 12.43 1 93.38 94 SER B O 1
ATOM 5173 N N . ILE B 1 95 ? -6.008 35.625 10.359 1 94.19 95 ILE B N 1
ATOM 5174 C CA . ILE B 1 95 ? -6.316 36.969 9.852 1 94.19 95 ILE B CA 1
ATOM 5175 C C . ILE B 1 95 ? -7.711 37.375 10.312 1 94.19 95 ILE B C 1
ATOM 5177 O O . ILE B 1 95 ? -7.898 38.5 10.828 1 94.19 95 ILE B O 1
ATOM 5181 N N . LEU B 1 96 ? -8.641 36.531 10.195 1 95.5 96 LEU B N 1
ATOM 5182 C CA . LEU B 1 96 ? -10.016 36.812 10.602 1 95.5 96 LEU B CA 1
ATOM 5183 C C . LEU B 1 96 ? -10.109 36.969 12.109 1 95.5 96 LEU B C 1
ATOM 5185 O O . LEU B 1 96 ? -10.742 37.938 12.594 1 95.5 96 LEU B O 1
ATOM 5189 N N . SER B 1 97 ? -9.438 36.125 12.812 1 94.12 97 SER B N 1
ATOM 5190 C CA . SER B 1 97 ? -9.469 36.219 14.273 1 94.12 97 SER B CA 1
ATOM 5191 C C . SER B 1 97 ? -8.82 37.5 14.766 1 94.12 97 SER B C 1
ATOM 5193 O O . SER B 1 97 ? -9.281 38.094 15.742 1 94.12 97 SER B O 1
ATOM 5195 N N . THR B 1 98 ? -7.754 37.875 14.094 1 92.06 98 THR B N 1
ATOM 5196 C CA . THR B 1 98 ? -7.082 39.125 14.461 1 92.06 98 THR B CA 1
ATOM 5197 C C . THR B 1 98 ? -8.008 40.312 14.25 1 92.06 98 THR B C 1
ATOM 5199 O O . THR B 1 98 ? -8.062 41.219 15.094 1 92.06 98 THR B O 1
ATOM 5202 N N . ALA B 1 99 ? -8.711 40.344 13.219 1 93.12 99 ALA B N 1
ATOM 5203 C CA . ALA B 1 99 ? -9.664 41.406 12.938 1 93.12 99 ALA B CA 1
ATOM 5204 C C . ALA B 1 99 ? -10.805 41.406 13.953 1 93.12 99 ALA B C 1
ATOM 5206 O O . ALA B 1 99 ? -11.219 42.469 14.43 1 93.12 99 ALA B O 1
ATOM 5207 N N . MET B 1 100 ? -11.312 40.312 14.273 1 95.44 100 MET B N 1
ATOM 5208 C CA . MET B 1 100 ? -12.375 40.188 15.266 1 95.44 100 MET B CA 1
ATOM 5209 C C . MET B 1 100 ? -11.898 40.656 16.625 1 95.44 100 MET B C 1
ATOM 5211 O O . MET B 1 100 ? -12.602 41.438 17.297 1 95.44 100 MET B O 1
ATOM 5215 N N . LYS B 1 101 ? -10.75 40.281 16.984 1 92.75 101 LYS B N 1
ATOM 5216 C CA . LYS B 1 101 ? -10.164 40.656 18.266 1 92.75 101 LYS B CA 1
ATOM 5217 C C . LYS B 1 101 ? -9.961 42.188 18.328 1 92.75 101 LYS B C 1
ATOM 5219 O O . LYS B 1 101 ? -10.188 42.781 19.375 1 92.75 101 LYS B O 1
ATOM 5224 N N . ALA B 1 102 ? -9.508 42.688 17.234 1 90.38 102 ALA B N 1
ATOM 5225 C CA . ALA B 1 102 ? -9.312 44.125 17.172 1 90.38 102 ALA B CA 1
ATOM 5226 C C . ALA B 1 102 ? -10.625 44.875 17.391 1 90.38 102 ALA B C 1
ATOM 5228 O O . ALA B 1 102 ? -10.664 45.906 18.094 1 90.38 102 ALA B O 1
ATOM 5229 N N . ALA B 1 103 ? -11.656 44.375 16.844 1 93.69 103 ALA B N 1
ATOM 5230 C CA . ALA B 1 103 ? -12.969 45 17 1 93.69 103 ALA B CA 1
ATOM 5231 C C . ALA B 1 103 ? -13.453 44.906 18.438 1 93.69 103 ALA B C 1
ATOM 5233 O O . ALA B 1 103 ? -13.938 45.906 19 1 93.69 103 ALA B O 1
ATOM 5234 N N . ILE B 1 104 ? -13.289 43.812 19.047 1 94.5 104 ILE B N 1
ATOM 5235 C CA . ILE B 1 104 ? -13.703 43.594 20.422 1 94.5 104 ILE B CA 1
ATOM 5236 C C . ILE B 1 104 ? -12.906 44.5 21.344 1 94.5 104 ILE B C 1
ATOM 5238 O O . ILE B 1 104 ? -13.484 45.156 22.234 1 94.5 104 ILE B O 1
ATOM 5242 N N . ALA B 1 105 ? -11.602 44.531 21.109 1 91.88 105 ALA B N 1
ATOM 5243 C CA . ALA B 1 105 ? -10.742 45.375 21.938 1 91.88 105 ALA B CA 1
ATOM 5244 C C . ALA B 1 105 ? -11.125 46.844 21.812 1 91.88 105 ALA B C 1
ATOM 5246 O O . ALA B 1 105 ? -11.117 47.594 22.797 1 91.88 105 ALA B O 1
ATOM 5247 N N . PHE B 1 106 ? -11.445 47.281 20.672 1 90.75 106 PHE B N 1
ATOM 5248 C CA . PHE B 1 106 ? -11.852 48.656 20.422 1 90.75 106 PHE B CA 1
ATOM 5249 C C . PHE B 1 106 ? -13.102 49 21.203 1 90.75 106 PHE B C 1
ATOM 5251 O O . PHE B 1 106 ? -13.164 50.031 21.859 1 90.75 106 PHE B O 1
ATOM 5258 N N . ILE B 1 107 ? -14.062 48.156 21.125 1 94.19 107 ILE B N 1
ATOM 5259 C CA . ILE B 1 107 ? -15.312 48.375 21.828 1 94.19 107 ILE B CA 1
ATOM 5260 C C . ILE B 1 107 ? -15.055 48.438 23.328 1 94.19 107 ILE B C 1
ATOM 5262 O O . ILE B 1 107 ? -15.5 49.375 24 1 94.19 107 ILE B O 1
ATOM 5266 N N . ALA B 1 108 ? -14.297 47.531 23.812 1 94.31 108 ALA B N 1
ATOM 5267 C CA . ALA B 1 108 ? -14.047 47.438 25.25 1 94.31 108 ALA B CA 1
ATOM 5268 C C . ALA B 1 108 ? -13.273 48.656 25.734 1 94.31 108 ALA B C 1
ATOM 5270 O O . ALA B 1 108 ? -13.586 49.219 26.797 1 94.31 108 ALA B O 1
ATOM 5271 N N . THR B 1 109 ? -12.297 49.094 25 1 92.88 109 THR B N 1
ATOM 5272 C CA . THR B 1 109 ? -11.469 50.219 25.422 1 92.88 109 THR B CA 1
ATOM 5273 C C . THR B 1 109 ? -12.281 51.5 25.422 1 92.88 109 THR B C 1
ATOM 5275 O O . THR B 1 109 ? -12.156 52.344 26.328 1 92.88 109 THR B O 1
ATOM 5278 N N . GLN B 1 110 ? -13.109 51.688 24.453 1 92.25 110 GLN B N 1
ATOM 5279 C CA . GLN B 1 110 ? -13.938 52.875 24.375 1 92.25 110 GLN B CA 1
ATOM 5280 C C . GLN B 1 110 ? -14.984 52.906 25.484 1 92.25 110 GLN B C 1
ATOM 5282 O O . GLN B 1 110 ? -15.266 53.938 26.078 1 92.25 110 GLN B O 1
ATOM 5287 N N . CYS B 1 111 ? -15.5 51.781 25.75 1 93.62 111 CYS B N 1
ATOM 5288 C CA . CYS B 1 111 ? -16.484 51.688 26.828 1 93.62 111 CYS B CA 1
ATOM 5289 C C . CYS B 1 111 ? -15.828 51.938 28.188 1 93.62 111 CYS B C 1
ATOM 5291 O O . CYS B 1 111 ? -16.375 52.656 29.016 1 93.62 111 CYS B O 1
ATOM 5293 N N . LEU B 1 112 ? -14.695 51.438 28.359 1 92.94 112 LEU B N 1
ATOM 5294 C CA . LEU B 1 112 ? -13.984 51.656 29.625 1 92.94 112 LEU B CA 1
ATOM 5295 C C . LEU B 1 112 ? -13.602 53.125 29.781 1 92.94 112 LEU B C 1
ATOM 5297 O O . LEU B 1 112 ? -13.648 53.656 30.875 1 92.94 112 LEU B O 1
ATOM 5301 N N . ALA B 1 113 ? -13.203 53.688 28.656 1 91.81 113 ALA B N 1
ATOM 5302 C CA . ALA B 1 113 ? -12.852 55.125 28.688 1 91.81 113 ALA B CA 1
ATOM 5303 C C . ALA B 1 113 ? -14.047 55.969 29.094 1 91.81 113 ALA B C 1
ATOM 5305 O O . ALA B 1 113 ? -13.891 56.938 29.828 1 91.81 113 ALA B O 1
ATOM 5306 N N . GLN B 1 114 ? -15.18 55.625 28.656 1 90.88 114 GLN B N 1
ATOM 5307 C CA . GLN B 1 114 ? -16.391 56.375 29.016 1 90.88 114 GLN B CA 1
ATOM 5308 C C . GLN B 1 114 ? -16.797 56.094 30.453 1 90.88 114 GLN B C 1
ATOM 5310 O O . GLN B 1 114 ? -17.297 57 31.141 1 90.88 114 GLN B O 1
ATOM 5315 N N . LEU B 1 115 ? -16.641 54.938 30.906 1 90.88 115 LEU B N 1
ATOM 5316 C CA . LEU B 1 115 ? -17.047 54.531 32.25 1 90.88 115 LEU B CA 1
ATOM 5317 C C . LEU B 1 115 ? -16.172 55.25 33.281 1 90.88 115 LEU B C 1
ATOM 5319 O O . LEU B 1 115 ? -16.562 55.375 34.438 1 90.88 115 LEU B O 1
ATOM 5323 N N . LYS B 1 116 ? -14.977 55.594 32.875 1 88.81 116 LYS B N 1
ATOM 5324 C CA . LYS B 1 116 ? -14.094 56.312 33.781 1 88.81 116 LYS B CA 1
ATOM 5325 C C . LYS B 1 116 ? -14.766 57.625 34.25 1 88.81 116 LYS B C 1
ATOM 5327 O O . LYS B 1 116 ? -14.648 57.969 35.438 1 88.81 116 LYS B O 1
ATOM 5332 N N . TRP B 1 117 ? -15.531 58.312 33.344 1 86.81 117 TRP B N 1
ATOM 5333 C CA . TRP B 1 117 ? -16.203 59.531 33.688 1 86.81 117 TRP B CA 1
ATOM 5334 C C . TRP B 1 117 ? -17.406 59.281 34.594 1 86.81 117 TRP B C 1
ATOM 5336 O O . TRP B 1 117 ? -17.734 60.094 35.469 1 86.81 117 TRP B O 1
ATOM 5346 N N . LEU B 1 118 ? -18.016 58.219 34.344 1 85.31 118 LEU B N 1
ATOM 5347 C CA . LEU B 1 118 ? -19.125 57.844 35.219 1 85.31 118 LEU B CA 1
ATOM 5348 C C . LEU B 1 118 ? -18.641 57.531 36.625 1 85.31 118 LEU B C 1
ATOM 5350 O O . LEU B 1 118 ? -19.344 57.812 37.594 1 85.31 118 LEU B O 1
ATOM 5354 N N . TRP B 1 119 ? -17.484 57 36.781 1 87 119 TRP B N 1
ATOM 5355 C CA . TRP B 1 119 ? -16.859 56.656 38.062 1 87 119 TRP B CA 1
ATOM 5356 C C . TRP B 1 119 ? -16.703 57.906 38.938 1 87 119 TRP B C 1
ATOM 5358 O O . TRP B 1 119 ? -16.953 57.875 40.156 1 87 119 TRP B O 1
ATOM 5368 N N . PHE B 1 120 ? -16.406 58.969 38.375 1 86.12 120 PHE B N 1
ATOM 5369 C CA . PHE B 1 120 ? -16.109 60.188 39.125 1 86.12 120 PHE B CA 1
ATOM 5370 C C . PHE B 1 120 ? -17.344 61.062 39.25 1 86.12 120 PHE B C 1
ATOM 5372 O O . PHE B 1 120 ? -17.25 62.188 39.75 1 86.12 120 PHE B O 1
ATOM 5379 N N . GLY B 1 121 ? -18.406 60.531 38.719 1 79.69 121 GLY B N 1
ATOM 5380 C CA . GLY B 1 121 ? -19.641 61.188 39.062 1 79.69 121 GLY B CA 1
ATOM 5381 C C . GLY B 1 121 ? -19.906 61.219 40.562 1 79.69 121 GLY B C 1
ATOM 5382 O O . GLY B 1 121 ? -20.594 62.094 41.062 1 79.69 121 GLY B O 1
ATOM 5383 N N . ARG B 1 122 ? -19.266 60.281 41.125 1 80.75 122 ARG B N 1
ATOM 5384 C CA . ARG B 1 122 ? -19.25 60.219 42.594 1 80.75 122 ARG B CA 1
ATOM 5385 C C . ARG B 1 122 ? -17.859 60.469 43.125 1 80.75 122 ARG B C 1
ATOM 5387 O O . ARG B 1 122 ? -16.875 60.375 42.406 1 80.75 122 ARG B O 1
ATOM 5394 N N . LYS B 1 123 ? -17.828 60.812 44.375 1 84.62 123 LYS B N 1
ATOM 5395 C CA . LYS B 1 123 ? -16.531 61.062 45 1 84.62 123 LYS B CA 1
ATOM 5396 C C . LYS B 1 123 ? -15.727 59.781 45.156 1 84.62 123 LYS B C 1
ATOM 5398 O O . LYS B 1 123 ? -16.188 58.812 45.75 1 84.62 123 LYS B O 1
ATOM 5403 N N . ASN B 1 124 ? -14.641 59.75 44.438 1 87.94 124 ASN B N 1
ATOM 5404 C CA . ASN B 1 124 ? -13.734 58.594 44.5 1 87.94 124 ASN B CA 1
ATOM 5405 C C . ASN B 1 124 ? -12.281 59.031 44.562 1 87.94 124 ASN B C 1
ATOM 5407 O O . ASN B 1 124 ? -11.977 60.219 44.375 1 87.94 124 ASN B O 1
ATOM 5411 N N . ARG B 1 125 ? -11.453 58.094 44.719 1 86.25 125 ARG B N 1
ATOM 5412 C CA . ARG B 1 125 ? -10.031 58.406 44.875 1 86.25 125 ARG B CA 1
ATOM 5413 C C . ARG B 1 125 ? -9.453 58.906 43.531 1 86.25 125 ARG B C 1
ATOM 5415 O O . ARG B 1 125 ? -9.781 58.375 42.469 1 86.25 125 ARG B O 1
ATOM 5422 N N . LEU B 1 126 ? -8.617 59.844 43.656 1 87.19 126 LEU B N 1
ATOM 5423 C CA . LEU B 1 126 ? -7.992 60.406 42.469 1 87.19 126 LEU B CA 1
ATOM 5424 C C . LEU B 1 126 ? -7.07 59.375 41.812 1 87.19 126 LEU B C 1
ATOM 5426 O O . LEU B 1 126 ? -6.883 59.406 40.594 1 87.19 126 LEU B O 1
ATOM 5430 N N . SER B 1 127 ? -6.488 58.469 42.594 1 85.12 127 SER B N 1
ATOM 5431 C CA . SER B 1 127 ? -5.625 57.438 42.031 1 85.12 127 SER B CA 1
ATOM 5432 C C . SER B 1 127 ? -6.395 56.531 41.094 1 85.12 127 SER B C 1
ATOM 5434 O O . SER B 1 127 ? -5.805 55.906 40.219 1 85.12 127 SER B O 1
ATOM 5436 N N . ASP B 1 128 ? -7.73 56.469 41.25 1 87.75 128 ASP B N 1
ATOM 5437 C CA . ASP B 1 128 ? -8.562 55.625 40.406 1 87.75 128 ASP B CA 1
ATOM 5438 C C . ASP B 1 128 ? -8.562 56.156 38.969 1 87.75 128 ASP B C 1
ATOM 5440 O O . ASP B 1 128 ? -8.836 55.406 38.031 1 87.75 128 ASP B O 1
ATOM 5444 N N . LEU B 1 129 ? -8.289 57.375 38.844 1 87.81 129 LEU B N 1
ATOM 5445 C CA . LEU B 1 129 ? -8.258 57.969 37.5 1 87.81 129 LEU B CA 1
ATOM 5446 C C . LEU B 1 129 ? -7.137 57.344 36.656 1 87.81 129 LEU B C 1
ATOM 5448 O O . LEU B 1 129 ? -7.336 57.031 35.5 1 87.81 129 LEU B O 1
ATOM 5452 N N . THR B 1 130 ? -5.992 57.188 37.25 1 87.06 130 THR B N 1
ATOM 5453 C CA . THR B 1 130 ? -4.859 56.594 36.562 1 87.06 130 THR B CA 1
ATOM 5454 C C . THR B 1 130 ? -5.145 55.125 36.25 1 87.06 130 THR B C 1
ATOM 5456 O O . THR B 1 130 ? -4.832 54.625 35.156 1 87.06 130 THR B O 1
ATOM 5459 N N . PHE B 1 131 ? -5.762 54.438 37.188 1 87.19 131 PHE B N 1
ATOM 5460 C CA . PHE B 1 131 ? -6.07 53.031 36.969 1 87.19 131 PHE B CA 1
ATOM 5461 C C . PHE B 1 131 ? -7.098 52.844 35.875 1 87.19 131 PHE B C 1
ATOM 5463 O O . PHE B 1 131 ? -6.934 51.969 35 1 87.19 131 PHE B O 1
ATOM 5470 N N . LEU B 1 132 ? -8.125 53.594 35.906 1 89 132 LEU B N 1
ATOM 5471 C CA . LEU B 1 132 ? -9.195 53.469 34.938 1 89 132 LEU B CA 1
ATOM 5472 C C . LEU B 1 132 ? -8.727 53.906 33.562 1 89 132 LEU B C 1
ATOM 5474 O O . LEU B 1 132 ? -9.133 53.344 32.531 1 89 132 LEU B O 1
ATOM 5478 N N . ASP B 1 133 ? -7.891 54.875 33.531 1 90.19 133 ASP B N 1
ATOM 5479 C CA . ASP B 1 133 ? -7.332 55.312 32.25 1 90.19 133 ASP B CA 1
ATOM 5480 C C . ASP B 1 133 ? -6.402 54.281 31.656 1 90.19 133 ASP B C 1
ATOM 5482 O O . ASP B 1 133 ? -6.41 54.031 30.453 1 90.19 133 ASP B O 1
ATOM 5486 N N . ASP B 1 134 ? -5.617 53.688 32.469 1 88.81 134 ASP B N 1
ATOM 5487 C CA . ASP B 1 134 ? -4.734 52.625 32.031 1 88.81 134 ASP B CA 1
ATOM 5488 C C . ASP B 1 134 ? -5.539 51.438 31.516 1 88.81 134 ASP B C 1
ATOM 5490 O O . ASP B 1 134 ? -5.129 50.75 30.547 1 88.81 134 ASP B O 1
ATOM 5494 N N . ALA B 1 135 ? -6.594 51.031 32.188 1 89.12 135 ALA B N 1
ATOM 5495 C CA . ALA B 1 135 ? -7.449 49.938 31.781 1 89.12 135 ALA B CA 1
ATOM 5496 C C . ALA B 1 135 ? -8.016 50.188 30.391 1 89.12 135 ALA B C 1
ATOM 5498 O O . ALA B 1 135 ? -8.227 49.25 29.609 1 89.12 135 ALA B O 1
ATOM 5499 N N . SER B 1 136 ? -8.32 51.406 30.047 1 90.88 136 SER B N 1
ATOM 5500 C CA . SER B 1 136 ? -8.898 51.75 28.75 1 90.88 136 SER B CA 1
ATOM 5501 C C . SER B 1 136 ? -7.836 51.75 27.656 1 90.88 136 SER B C 1
ATOM 5503 O O . SER B 1 136 ? -8.148 51.875 26.484 1 90.88 136 SER B O 1
ATOM 5505 N N . ARG B 1 137 ? -6.594 51.5 27.984 1 87.06 137 ARG B N 1
ATOM 5506 C CA . ARG B 1 137 ? -5.52 51.562 27 1 87.06 137 ARG B CA 1
ATOM 5507 C C . ARG B 1 137 ? -5.168 50.156 26.5 1 87.06 137 ARG B C 1
ATOM 5509 O O . ARG B 1 137 ? -4.617 50.031 25.406 1 87.06 137 ARG B O 1
ATOM 5516 N N . GLY B 1 138 ? -5.449 49.188 27.391 1 85.75 138 GLY B N 1
ATOM 5517 C CA . GLY B 1 138 ? -5.109 47.875 26.922 1 85.75 138 GLY B CA 1
ATOM 5518 C C . GLY B 1 138 ? -5.254 46.812 28 1 85.75 138 GLY B C 1
ATOM 5519 O O . GLY B 1 138 ? -5.707 47.094 29.109 1 85.75 138 GLY B O 1
ATOM 5520 N N . PRO B 1 139 ? -4.801 45.594 27.547 1 87.25 139 PRO B N 1
ATOM 5521 C CA . PRO B 1 139 ? -5.012 44.469 28.469 1 87.25 139 PRO B CA 1
ATOM 5522 C C . PRO B 1 139 ? -4.109 44.531 29.688 1 87.25 139 PRO B C 1
ATOM 5524 O O . PRO B 1 139 ? -4.496 44.062 30.766 1 87.25 139 PRO B O 1
ATOM 5527 N N . VAL B 1 140 ? -2.971 45.062 29.609 1 84.38 140 VAL B N 1
ATOM 5528 C CA . VAL B 1 140 ? -2.066 45.125 30.766 1 84.38 140 VAL B CA 1
ATOM 5529 C C . VAL B 1 140 ? -2.666 46.031 31.828 1 84.38 140 VAL B C 1
ATOM 5531 O O . VAL B 1 140 ? -2.646 45.688 33.031 1 84.38 140 VAL B O 1
ATOM 5534 N N . GLY B 1 141 ? -3.145 47.219 31.422 1 87.31 141 GLY B N 1
ATOM 5535 C CA . GLY B 1 141 ? -3.83 48.094 32.375 1 87.31 141 GLY B CA 1
ATOM 5536 C C . GLY B 1 141 ? -5.094 47.469 32.938 1 87.31 141 GLY B C 1
ATOM 5537 O O . GLY B 1 141 ? -5.387 47.656 34.125 1 87.31 141 GLY B O 1
ATOM 5538 N N . ALA B 1 142 ? -5.77 46.75 32.062 1 91 142 ALA B N 1
ATOM 5539 C CA . ALA B 1 142 ? -6.992 46.094 32.5 1 91 142 ALA B CA 1
ATOM 5540 C C . ALA B 1 142 ? -6.688 45.031 33.562 1 91 142 ALA B C 1
ATOM 5542 O O . ALA B 1 142 ? -7.445 44.844 34.5 1 91 142 ALA B O 1
ATOM 5543 N N . PHE B 1 143 ? -5.629 44.406 33.438 1 90.19 143 PHE B N 1
ATOM 5544 C CA . PHE B 1 143 ? -5.246 43.375 34.375 1 90.19 143 PHE B CA 1
ATOM 5545 C C . PHE B 1 143 ? -4.914 44 35.75 1 90.19 143 PHE B C 1
ATOM 5547 O O . PHE B 1 143 ? -5.227 43.406 36.781 1 90.19 143 PHE B O 1
ATOM 5554 N N . LYS B 1 144 ? -4.324 45.156 35.719 1 87.38 144 LYS B N 1
ATOM 5555 C CA . LYS B 1 144 ? -3.994 45.844 36.938 1 87.38 144 LYS B CA 1
ATOM 5556 C C . LYS B 1 144 ? -5.258 46.219 37.719 1 87.38 144 LYS B C 1
ATOM 5558 O O . LYS B 1 144 ? -5.297 46.125 38.938 1 87.38 144 LYS B O 1
ATOM 5563 N N . VAL B 1 145 ? -6.223 46.625 36.969 1 88.81 145 VAL B N 1
ATOM 5564 C CA . VAL B 1 145 ? -7.48 47 37.594 1 88.81 145 VAL B CA 1
ATOM 5565 C C . VAL B 1 145 ? -8.172 45.781 38.188 1 88.81 145 VAL B C 1
ATOM 5567 O O . VAL B 1 145 ? -8.711 45.844 39.281 1 88.81 145 VAL B O 1
ATOM 5570 N N . LEU B 1 146 ? -8.164 44.719 37.469 1 88.5 146 LEU B N 1
ATOM 5571 C CA . LEU B 1 146 ? -8.789 43.5 37.969 1 88.5 146 LEU B CA 1
ATOM 5572 C C . LEU B 1 146 ? -8.078 43 39.219 1 88.5 146 LEU B C 1
ATOM 5574 O O . LEU B 1 146 ? -8.727 42.469 40.125 1 88.5 146 LEU B O 1
ATOM 5578 N N . TYR B 1 147 ? -6.832 43.219 39.25 1 86.12 147 TYR B N 1
ATOM 5579 C CA . TYR B 1 147 ? -6.043 42.75 40.375 1 86.12 147 TYR B CA 1
ATOM 5580 C C . TYR B 1 147 ? -6.293 43.625 41.594 1 86.12 147 TYR B C 1
ATOM 5582 O O . TYR B 1 147 ? -6.266 43.156 42.75 1 86.12 147 TYR B O 1
ATOM 5590 N N . SER B 1 148 ? -6.621 44.969 41.406 1 82.81 148 SER B N 1
ATOM 5591 C CA . SER B 1 148 ? -6.844 45.906 42.5 1 82.81 148 SER B CA 1
ATOM 5592 C C . SER B 1 148 ? -8.281 45.844 43 1 82.81 148 SER B C 1
ATOM 5594 O O . SER B 1 148 ? -8.609 46.438 44.031 1 82.81 148 SER B O 1
ATOM 5596 N N . PHE B 1 149 ? -9.164 45 42.5 1 73.62 149 PHE B N 1
ATOM 5597 C CA . PHE B 1 149 ? -10.531 44.688 42.938 1 73.62 149 PHE B CA 1
ATOM 5598 C C . PHE B 1 149 ? -11.344 45.969 43.094 1 73.62 149 PHE B C 1
ATOM 5600 O O . PHE B 1 149 ? -11.914 46.219 44.156 1 73.62 149 PHE B O 1
ATOM 5607 N N . LEU B 1 150 ? -11.359 46.75 42.062 1 68.56 150 LEU B N 1
ATOM 5608 C CA . LEU B 1 150 ? -12.219 47.938 42.125 1 68.56 150 LEU B CA 1
ATOM 5609 C C . LEU B 1 150 ? -13.688 47.531 42.062 1 68.56 150 LEU B C 1
ATOM 5611 O O . LEU B 1 150 ? -14.086 46.688 41.25 1 68.56 150 LEU B O 1
ATOM 5615 N N . PRO B 1 151 ? -14.445 47.906 43.031 1 67.5 151 PRO B N 1
ATOM 5616 C CA . PRO B 1 151 ? -15.789 47.406 43.312 1 67.5 151 PRO B CA 1
ATOM 5617 C C . PRO B 1 151 ? -16.781 47.75 42.219 1 67.5 151 PRO B C 1
ATOM 5619 O O . PRO B 1 151 ? -17.984 47.438 42.344 1 67.5 151 PRO B O 1
ATOM 5622 N N . ARG B 1 152 ? -16.516 48.125 41.062 1 71.31 152 ARG B N 1
ATOM 5623 C CA . ARG B 1 152 ? -17.594 48.406 40.125 1 71.31 152 ARG B CA 1
ATOM 5624 C C . ARG B 1 152 ? -17.656 47.344 39.031 1 71.31 152 ARG B C 1
ATOM 5626 O O . ARG B 1 152 ? -16.656 47.062 38.375 1 71.31 152 ARG B O 1
ATOM 5633 N N . HIS B 1 153 ? -18.859 47.094 38.812 1 80.5 153 HIS B N 1
ATOM 5634 C CA . HIS B 1 153 ? -19.156 45.875 38.062 1 80.5 153 HIS B CA 1
ATOM 5635 C C . HIS B 1 153 ? -18.922 46.062 36.562 1 80.5 153 HIS B C 1
ATOM 5637 O O . HIS B 1 153 ? -18.328 45.219 35.906 1 80.5 153 HIS B O 1
ATOM 5643 N N . LEU B 1 154 ? -19.312 47.156 36.031 1 89.25 154 LEU B N 1
ATOM 5644 C CA . LEU B 1 154 ? -19.203 47.312 34.594 1 89.25 154 LEU B CA 1
ATOM 5645 C C . LEU B 1 154 ? -17.734 47.469 34.188 1 89.25 154 LEU B C 1
ATOM 5647 O O . LEU B 1 154 ? -17.328 47 33.125 1 89.25 154 LEU B O 1
ATOM 5651 N N . VAL B 1 155 ? -17 48.188 35 1 90.88 155 VAL B N 1
ATOM 5652 C CA . VAL B 1 155 ? -15.586 48.344 34.75 1 90.88 155 VAL B CA 1
ATOM 5653 C C . VAL B 1 155 ? -14.867 47 34.812 1 90.88 155 VAL B C 1
ATOM 5655 O O . VAL B 1 155 ? -14.039 46.688 33.969 1 90.88 155 VAL B O 1
ATOM 5658 N N . THR B 1 156 ? -15.219 46.219 35.781 1 92.12 156 THR B N 1
ATOM 5659 C CA . THR B 1 156 ? -14.633 44.906 35.906 1 92.12 156 THR B CA 1
ATOM 5660 C C . THR B 1 156 ? -14.992 44 34.719 1 92.12 156 THR B C 1
ATOM 5662 O O . THR B 1 156 ? -14.148 43.25 34.219 1 92.12 156 THR B O 1
ATOM 5665 N N . PHE B 1 157 ? -16.188 44.156 34.312 1 93.75 157 PHE B N 1
ATOM 5666 C CA . PHE B 1 157 ? -16.656 43.375 33.156 1 93.75 157 PHE B CA 1
ATOM 5667 C C . PHE B 1 157 ? -15.883 43.75 31.906 1 93.75 157 PHE B C 1
ATOM 5669 O O . PHE B 1 157 ? -15.445 42.875 31.156 1 93.75 157 PHE B O 1
ATOM 5676 N N . GLY B 1 158 ? -15.734 45 31.672 1 94.06 158 GLY B N 1
ATOM 5677 C CA . GLY B 1 158 ? -14.961 45.469 30.531 1 94.06 158 GLY B CA 1
ATOM 5678 C C . GLY B 1 158 ? -13.5 45.031 30.594 1 94.06 158 GLY B C 1
ATOM 5679 O O . GLY B 1 158 ? -12.914 44.656 29.578 1 94.06 158 GLY B O 1
ATOM 5680 N N . CYS B 1 159 ? -12.898 45.062 31.766 1 94.06 159 CYS B N 1
ATOM 5681 C CA . CYS B 1 159 ? -11.508 44.656 31.953 1 94.06 159 CYS B CA 1
ATOM 5682 C C . CYS B 1 159 ? -11.359 43.156 31.703 1 94.06 159 CYS B C 1
ATOM 5684 O O . CYS B 1 159 ? -10.359 42.719 31.141 1 94.06 159 CYS B O 1
ATOM 5686 N N . LEU B 1 160 ? -12.305 42.438 32.094 1 94.31 160 LEU B N 1
ATOM 5687 C CA . LEU B 1 160 ? -12.281 40.969 31.875 1 94.31 160 LEU B CA 1
ATOM 5688 C C . LEU B 1 160 ? -12.305 40.656 30.391 1 94.31 160 LEU B C 1
ATOM 5690 O O . LEU B 1 160 ? -11.578 39.781 29.922 1 94.31 160 LEU B O 1
ATOM 5694 N N . ILE B 1 161 ? -13.109 41.344 29.641 1 95.06 161 ILE B N 1
ATOM 5695 C CA . ILE B 1 161 ? -13.211 41.156 28.203 1 95.06 161 ILE B CA 1
ATOM 5696 C C . ILE B 1 161 ? -11.867 41.406 27.547 1 95.06 161 ILE B C 1
ATOM 5698 O O . ILE B 1 161 ? -11.391 40.625 26.719 1 95.06 161 ILE B O 1
ATOM 5702 N N . LEU B 1 162 ? -11.234 42.438 27.953 1 92.94 162 LEU B N 1
ATOM 5703 C CA . LEU B 1 162 ? -9.969 42.844 27.344 1 92.94 162 LEU B CA 1
ATOM 5704 C C . LEU B 1 162 ? -8.875 41.812 27.656 1 92.94 162 LEU B C 1
ATOM 5706 O O . LEU B 1 162 ? -8.078 41.469 26.781 1 92.94 162 LEU B O 1
ATOM 5710 N N . VAL B 1 163 ? -8.82 41.312 28.797 1 91.88 163 VAL B N 1
ATOM 5711 C CA . VAL B 1 163 ? -7.805 40.344 29.203 1 91.88 163 VAL B CA 1
ATOM 5712 C C . VAL B 1 163 ? -8.062 39 28.516 1 91.88 163 VAL B C 1
ATOM 5714 O O . VAL B 1 163 ? -7.133 38.375 28 1 91.88 163 VAL B O 1
ATOM 5717 N N . LEU B 1 164 ? -9.266 38.625 28.453 1 94.06 164 LEU B N 1
ATOM 5718 C CA . LEU B 1 164 ? -9.594 37.344 27.828 1 94.06 164 LEU B CA 1
ATOM 5719 C C . LEU B 1 164 ? -9.438 37.406 26.312 1 94.06 164 LEU B C 1
ATOM 5721 O O . LEU B 1 164 ? -9.211 36.406 25.656 1 94.06 164 LEU B O 1
ATOM 5725 N N . ALA B 1 165 ? -9.602 38.594 25.781 1 92.75 165 ALA B N 1
ATOM 5726 C CA . ALA B 1 165 ? -9.461 38.781 24.328 1 92.75 165 ALA B CA 1
ATOM 5727 C C . ALA B 1 165 ? -8.055 38.406 23.859 1 92.75 165 ALA B C 1
ATOM 5729 O O . ALA B 1 165 ? -7.863 38 22.719 1 92.75 165 ALA B O 1
ATOM 5730 N N . VAL B 1 166 ? -7.062 38.469 24.75 1 88.44 166 VAL B N 1
ATOM 5731 C CA . VAL B 1 166 ? -5.684 38.125 24.422 1 88.44 166 VAL B CA 1
ATOM 5732 C C . VAL B 1 166 ? -5.59 36.625 24.094 1 88.44 166 VAL B C 1
ATOM 5734 O O . VAL B 1 166 ? -4.785 36.219 23.25 1 88.44 166 VAL B O 1
ATOM 5737 N N . ALA B 1 167 ? -6.453 35.875 24.641 1 90.75 167 ALA B N 1
ATOM 5738 C CA . ALA B 1 167 ? -6.418 34.406 24.5 1 90.75 167 ALA B CA 1
ATOM 5739 C C . ALA B 1 167 ? -7.184 33.969 23.266 1 90.75 167 ALA B C 1
ATOM 5741 O O . ALA B 1 167 ? -7.211 32.781 22.922 1 90.75 167 ALA B O 1
ATOM 5742 N N . THR B 1 168 ? -7.707 34.812 22.5 1 93.06 168 THR B N 1
ATOM 5743 C CA . THR B 1 168 ? -8.555 34.469 21.375 1 93.06 168 THR B CA 1
ATOM 5744 C C . THR B 1 168 ? -7.758 33.719 20.312 1 93.06 168 THR B C 1
ATOM 5746 O O . THR B 1 168 ? -8.211 32.688 19.781 1 93.06 168 THR B O 1
ATOM 5749 N N . ASP B 1 169 ? -6.559 34.094 20.047 1 92 169 ASP B N 1
ATOM 5750 C CA . ASP B 1 169 ? -5.789 33.531 18.938 1 92 169 ASP B CA 1
ATOM 5751 C C . ASP B 1 169 ? -5.441 32.062 19.203 1 92 169 ASP B C 1
ATOM 5753 O O . ASP B 1 169 ? -5.695 31.203 18.359 1 92 169 ASP B O 1
ATOM 5757 N N . PRO B 1 170 ? -4.898 31.734 20.375 1 92.31 170 PRO B N 1
ATOM 5758 C CA . PRO B 1 170 ? -4.621 30.328 20.641 1 92.31 170 PRO B CA 1
ATOM 5759 C C . PRO B 1 170 ? -5.879 29.453 20.594 1 92.31 170 PRO B C 1
ATOM 5761 O O . PRO B 1 170 ? -5.832 28.312 20.125 1 92.31 170 PRO B O 1
ATOM 5764 N N . PHE B 1 171 ? -6.941 29.984 21.047 1 94.12 171 PHE B N 1
ATOM 5765 C CA . PHE B 1 171 ? -8.188 29.219 21.047 1 94.12 171 PHE B CA 1
ATOM 5766 C C . PHE B 1 171 ? -8.688 28.984 19.625 1 94.12 171 PHE B C 1
ATOM 5768 O O . PHE B 1 171 ? -9.188 27.906 19.312 1 94.12 171 PHE B O 1
ATOM 5775 N N . VAL B 1 172 ? -8.555 29.984 18.828 1 93 172 VAL B N 1
ATOM 5776 C CA . VAL B 1 172 ? -8.992 29.828 17.453 1 93 172 VAL B CA 1
ATOM 5777 C C . VAL B 1 172 ? -8.094 28.828 16.734 1 93 172 VAL B C 1
ATOM 5779 O O . VAL B 1 172 ? -8.562 28.062 15.883 1 93 172 VAL B O 1
ATOM 5782 N N . GLN B 1 173 ? -6.852 28.797 17.078 1 91.75 173 GLN B N 1
ATOM 5783 C CA . GLN B 1 173 ? -5.93 27.875 16.438 1 91.75 173 GLN B CA 1
ATOM 5784 C C . GLN B 1 173 ? -6.172 26.438 16.906 1 91.75 173 GLN B C 1
ATOM 5786 O O . GLN B 1 173 ? -5.848 25.484 16.203 1 91.75 173 GLN B O 1
ATOM 5791 N N . GLN B 1 174 ? -6.766 26.328 18.047 1 92.56 174 GLN B N 1
ATOM 5792 C CA . GLN B 1 174 ? -7.102 25 18.562 1 92.56 174 GLN B CA 1
ATOM 5793 C C . GLN B 1 174 ? -8.281 24.406 17.797 1 92.56 174 GLN B C 1
ATOM 5795 O O . GLN B 1 174 ? -8.516 23.203 17.859 1 92.56 174 GLN B O 1
ATOM 5800 N N . VAL B 1 175 ? -8.953 25.188 17.078 1 93.31 175 VAL B N 1
ATOM 5801 C CA . VAL B 1 175 ? -10.164 24.75 16.406 1 93.31 175 VAL B CA 1
ATOM 5802 C C . VAL B 1 175 ? -9.797 23.812 15.258 1 93.31 175 VAL B C 1
ATOM 5804 O O . VAL B 1 175 ? -10.547 22.875 14.945 1 93.31 175 VAL B O 1
ATOM 5807 N N . LEU B 1 176 ? -8.664 24.016 14.688 1 90.38 176 LEU B N 1
ATOM 5808 C CA . LEU B 1 176 ? -8.273 23.219 13.523 1 90.38 176 LEU B CA 1
ATOM 5809 C C . LEU B 1 176 ? -7.363 22.062 13.938 1 90.38 176 LEU B C 1
ATOM 5811 O O . LEU B 1 176 ? -6.324 22.281 14.562 1 90.38 176 LEU B O 1
ATOM 5815 N N . SER B 1 177 ? -7.816 20.906 13.664 1 87.81 177 SER B N 1
ATOM 5816 C CA . SER B 1 177 ? -7.016 19.703 13.883 1 87.81 177 SER B CA 1
ATOM 5817 C C . SER B 1 177 ? -6.906 18.875 12.602 1 87.81 177 SER B C 1
ATOM 5819 O O . SER B 1 177 ? -7.848 18.828 11.805 1 87.81 177 SER B O 1
ATOM 5821 N N . ILE B 1 178 ? -5.75 18.391 12.414 1 82.56 178 ILE B N 1
ATOM 5822 C CA . ILE B 1 178 ? -5.52 17.547 11.242 1 82.56 178 ILE B CA 1
ATOM 5823 C C . ILE B 1 178 ? -5.469 16.078 11.664 1 82.56 178 ILE B C 1
ATOM 5825 O O . ILE B 1 178 ? -4.73 15.719 12.586 1 82.56 178 ILE B O 1
ATOM 5829 N N . GLN B 1 179 ? -6.293 15.297 11.047 1 82.38 179 GLN B N 1
ATOM 5830 C CA . GLN B 1 179 ? -6.34 13.867 11.32 1 82.38 179 GLN B CA 1
ATOM 5831 C C . GLN B 1 179 ? -6.215 13.055 10.031 1 82.38 179 GLN B C 1
ATOM 5833 O O . GLN B 1 179 ? -6.453 13.57 8.938 1 82.38 179 GLN B O 1
ATOM 5838 N N . MET B 1 180 ? -5.797 11.789 10.273 1 80.19 180 MET B N 1
ATOM 5839 C CA . MET B 1 180 ? -5.68 10.883 9.141 1 80.19 180 MET B CA 1
ATOM 5840 C C . MET B 1 180 ? -6.883 9.945 9.062 1 80.19 180 MET B C 1
ATOM 5842 O O . MET B 1 180 ? -7.359 9.461 10.094 1 80.19 180 MET B O 1
ATOM 5846 N N . ARG B 1 181 ? -7.391 9.75 7.883 1 80.5 181 ARG B N 1
ATOM 5847 C CA . ARG B 1 181 ? -8.5 8.82 7.652 1 80.5 181 ARG B CA 1
ATOM 5848 C C . ARG B 1 181 ? -8.352 8.117 6.305 1 80.5 181 ARG B C 1
ATOM 5850 O O . ARG B 1 181 ? -7.758 8.664 5.375 1 80.5 181 ARG B O 1
ATOM 5857 N N . PRO B 1 182 ? -8.875 6.84 6.285 1 84.06 182 PRO B N 1
ATOM 5858 C CA . PRO B 1 182 ? -8.859 6.156 4.988 1 84.06 182 PRO B CA 1
ATOM 5859 C C . PRO B 1 182 ? -9.906 6.703 4.02 1 84.06 182 PRO B C 1
ATOM 5861 O O . PRO B 1 182 ? -11.062 6.891 4.398 1 84.06 182 PRO B O 1
ATOM 5864 N N . VAL B 1 183 ? -9.516 7.105 2.924 1 83.69 183 VAL B N 1
ATOM 5865 C CA . VAL B 1 183 ? -10.406 7.598 1.882 1 83.69 183 VAL B CA 1
ATOM 5866 C C . VAL B 1 183 ? -10.141 6.852 0.577 1 83.69 183 VAL B C 1
ATOM 5868 O O . VAL B 1 183 ? -9.078 6.238 0.409 1 83.69 183 VAL B O 1
ATOM 5871 N N . GLN B 1 184 ? -11.156 6.844 -0.241 1 86.31 184 GLN B N 1
ATOM 5872 C CA . GLN B 1 184 ? -10.969 6.242 -1.558 1 86.31 184 GLN B CA 1
ATOM 5873 C C . GLN B 1 184 ? -9.922 7.012 -2.365 1 86.31 184 GLN B C 1
ATOM 5875 O O . GLN B 1 184 ? -9.992 8.234 -2.469 1 86.31 184 GLN B O 1
ATOM 5880 N N . ALA B 1 185 ? -8.883 6.297 -2.754 1 81.31 185 ALA B N 1
ATOM 5881 C CA . ALA B 1 185 ? -7.82 6.93 -3.529 1 81.31 185 ALA B CA 1
ATOM 5882 C C . ALA B 1 185 ? -8.328 7.383 -4.895 1 81.31 185 ALA B C 1
ATOM 5884 O O . ALA B 1 185 ? -8.828 6.57 -5.68 1 81.31 185 ALA B O 1
ATOM 5885 N N . PRO B 1 186 ? -8.211 8.672 -5.055 1 77.25 186 PRO B N 1
ATOM 5886 C CA . PRO B 1 186 ? -8.695 9.141 -6.359 1 77.25 186 PRO B CA 1
ATOM 5887 C C . PRO B 1 186 ? -7.816 8.664 -7.516 1 77.25 186 PRO B C 1
ATOM 5889 O O . PRO B 1 186 ? -6.586 8.672 -7.406 1 77.25 186 PRO B O 1
ATOM 5892 N N . GLY B 1 187 ? -8.32 8.258 -8.508 1 78.5 187 GLY B N 1
ATOM 5893 C CA . GLY B 1 187 ? -7.609 7.914 -9.727 1 78.5 187 GLY B CA 1
ATOM 5894 C C . GLY B 1 187 ? -7.023 6.512 -9.703 1 78.5 187 GLY B C 1
ATOM 5895 O O . GLY B 1 187 ? -6.441 6.059 -10.695 1 78.5 187 GLY B O 1
ATOM 5896 N N . LEU B 1 188 ? -6.961 5.891 -8.562 1 81.5 188 LEU B N 1
ATOM 5897 C CA . LEU B 1 188 ? -6.445 4.527 -8.477 1 81.5 188 LEU B CA 1
ATOM 5898 C C . LEU B 1 188 ? -7.582 3.525 -8.312 1 81.5 188 LEU B C 1
ATOM 5900 O O . LEU B 1 188 ? -8.547 3.789 -7.59 1 81.5 188 LEU B O 1
ATOM 5904 N N . SER B 1 189 ? -7.57 2.494 -9.156 1 87.25 189 SER B N 1
ATOM 5905 C CA . SER B 1 189 ? -8.594 1.457 -9.047 1 87.25 189 SER B CA 1
ATOM 5906 C C . SER B 1 189 ? -7.969 0.091 -8.781 1 87.25 189 SER B C 1
ATOM 5908 O O . SER B 1 189 ? -6.832 -0.168 -9.188 1 87.25 189 SER B O 1
ATOM 5910 N N . ALA B 1 190 ? -8.664 -0.602 -7.953 1 91.56 190 ALA B N 1
ATOM 5911 C CA . ALA B 1 190 ? -8.297 -1.994 -7.715 1 91.56 190 ALA B CA 1
ATOM 5912 C C . ALA B 1 190 ? -9.031 -2.928 -8.672 1 91.56 190 ALA B C 1
ATOM 5914 O O . ALA B 1 190 ? -10.102 -2.586 -9.188 1 91.56 190 ALA B O 1
ATOM 5915 N N . SER B 1 191 ? -8.391 -3.994 -9.062 1 91.81 191 SER B N 1
ATOM 5916 C CA . SER B 1 191 ? -9.039 -4.957 -9.945 1 91.81 191 SER B CA 1
ATOM 5917 C C . SER B 1 191 ? -8.648 -6.387 -9.594 1 91.81 191 SER B C 1
ATOM 5919 O O . SER B 1 191 ? -7.582 -6.617 -9.023 1 91.81 191 SER B O 1
ATOM 5921 N N . ILE B 1 192 ? -9.555 -7.336 -9.852 1 90.88 192 ILE B N 1
ATOM 5922 C CA . ILE B 1 192 ? -9.328 -8.766 -9.688 1 90.88 192 ILE B CA 1
ATOM 5923 C C . ILE B 1 192 ? -9.703 -9.5 -10.977 1 90.88 192 ILE B C 1
ATOM 5925 O O . ILE B 1 192 ? -10.688 -9.156 -11.625 1 90.88 192 ILE B O 1
ATOM 5929 N N . GLN B 1 193 ? -8.922 -10.461 -11.344 1 91.19 193 GLN B N 1
ATOM 5930 C CA . GLN B 1 193 ? -9.203 -11.25 -12.531 1 91.19 193 GLN B CA 1
ATOM 5931 C C . GLN B 1 193 ? -10.344 -12.234 -12.281 1 91.19 193 GLN B C 1
ATOM 5933 O O . GLN B 1 193 ? -10.367 -12.906 -11.25 1 91.19 193 GLN B O 1
ATOM 5938 N N . VAL B 1 194 ? -11.328 -12.273 -13.203 1 9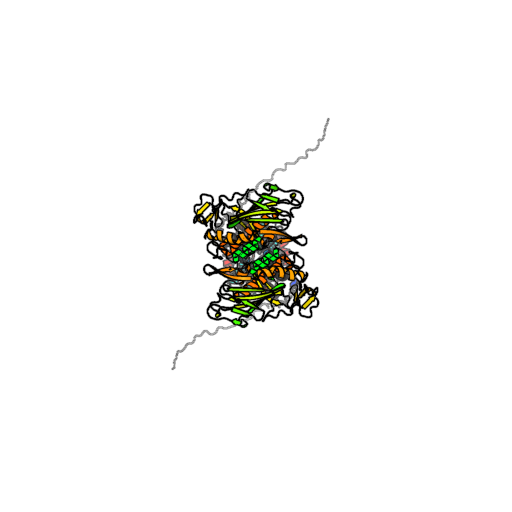2.62 194 VAL B N 1
ATOM 5939 C CA . VAL B 1 194 ? -12.469 -13.18 -13.117 1 92.62 194 VAL B CA 1
ATOM 5940 C C . VAL B 1 194 ? -12.773 -13.766 -14.492 1 92.62 194 VAL B C 1
ATOM 5942 O O . VAL B 1 194 ? -12.227 -13.312 -15.5 1 92.62 194 VAL B O 1
ATOM 5945 N N . CYS B 1 195 ? -13.438 -14.852 -14.508 1 93.75 195 CYS B N 1
ATOM 5946 C CA . CYS B 1 195 ? -14.039 -15.391 -15.719 1 93.75 195 CYS B CA 1
ATOM 5947 C C . CYS B 1 195 ? -15.516 -15.039 -15.797 1 93.75 195 CYS B C 1
ATOM 5949 O O . CYS B 1 195 ? -16.359 -15.781 -15.297 1 93.75 195 CYS B O 1
ATOM 5951 N N . ASN B 1 196 ? -15.859 -13.961 -16.5 1 88.12 196 ASN B N 1
ATOM 5952 C CA . ASN B 1 196 ? -17.219 -13.422 -16.469 1 88.12 196 ASN B CA 1
ATOM 5953 C C . ASN B 1 196 ? -18.094 -14.039 -17.547 1 88.12 196 ASN B C 1
ATOM 5955 O O . ASN B 1 196 ? -17.625 -14.859 -18.344 1 88.12 196 ASN B O 1
ATOM 5959 N N . SER B 1 197 ? -19.328 -13.609 -17.578 1 82.38 197 SER B N 1
ATOM 5960 C CA . SER B 1 197 ? -20.344 -14.219 -18.422 1 82.38 197 SER B CA 1
ATOM 5961 C C . SER B 1 197 ? -20.375 -13.578 -19.797 1 82.38 197 SER B C 1
ATOM 5963 O O . SER B 1 197 ? -21.141 -14 -20.672 1 82.38 197 SER B O 1
ATOM 5965 N N . SER B 1 198 ? -19.531 -12.695 -20 1 79.94 198 SER B N 1
ATOM 5966 C CA . SER B 1 198 ? -19.609 -11.945 -21.25 1 79.94 198 SER B CA 1
ATOM 5967 C C . SER B 1 198 ? -19.141 -12.789 -22.438 1 79.94 198 SER B C 1
ATOM 5969 O O . SER B 1 198 ? -19.547 -12.547 -23.578 1 79.94 198 SER B O 1
ATOM 5971 N N . TYR B 1 199 ? -18.312 -13.789 -22.109 1 84.12 199 TYR B N 1
ATOM 5972 C CA . TYR B 1 199 ? -17.797 -14.617 -23.188 1 84.12 199 TYR B CA 1
ATOM 5973 C C . TYR B 1 199 ? -18.031 -16.094 -22.906 1 84.12 199 TYR B C 1
ATOM 5975 O O . TYR B 1 199 ? -18.141 -16.5 -21.75 1 84.12 199 TYR B O 1
ATOM 5983 N N . LYS B 1 200 ? -18.266 -16.812 -23.969 1 92.31 200 LYS B N 1
ATOM 5984 C CA . LYS B 1 200 ? -18.359 -18.266 -23.844 1 92.31 200 LYS B CA 1
ATOM 5985 C C . LYS B 1 200 ? -16.984 -18.875 -23.547 1 92.31 200 LYS B C 1
ATOM 5987 O O . LYS B 1 200 ? -16.016 -18.609 -24.25 1 92.31 200 LYS B O 1
ATOM 5992 N N . TYR B 1 201 ? -16.922 -19.625 -22.469 1 95.62 201 TYR B N 1
ATOM 5993 C CA . TYR B 1 201 ? -15.664 -20.266 -22.094 1 95.62 201 TYR B CA 1
ATOM 5994 C C . TYR B 1 201 ? -15.164 -21.172 -23.219 1 95.62 201 TYR B C 1
ATOM 5996 O O . TYR B 1 201 ? -15.859 -22.109 -23.625 1 95.62 201 TYR B O 1
ATOM 6004 N N . SER B 1 202 ? -14.023 -20.891 -23.672 1 94.69 202 SER B N 1
ATOM 6005 C CA . SER B 1 202 ? -13.414 -21.656 -24.766 1 94.69 202 SER B CA 1
ATOM 6006 C C . SER B 1 202 ? -11.938 -21.906 -24.484 1 94.69 202 SER B C 1
ATOM 6008 O O . SER B 1 202 ? -11.125 -20.984 -24.547 1 94.69 202 SER B O 1
ATOM 6010 N N . ASP B 1 203 ? -11.625 -23.141 -24.203 1 95.5 203 ASP B N 1
ATOM 6011 C CA . ASP B 1 203 ? -10.25 -23.531 -23.922 1 95.5 203 ASP B CA 1
ATOM 6012 C C . ASP B 1 203 ? -9.938 -24.891 -24.547 1 95.5 203 ASP B C 1
ATOM 6014 O O . ASP B 1 203 ? -9.922 -25.922 -23.844 1 95.5 203 ASP B O 1
ATOM 6018 N N . PHE B 1 204 ? -9.688 -24.938 -25.891 1 94.56 204 PHE B N 1
ATOM 6019 C CA . PHE B 1 204 ? -9.391 -26.203 -26.562 1 94.56 204 PHE B CA 1
ATOM 6020 C C . PHE B 1 204 ? -8.414 -25.984 -27.719 1 94.56 204 PHE B C 1
ATOM 6022 O O . PHE B 1 204 ? -8.406 -24.938 -28.344 1 94.56 204 PHE B O 1
ATOM 6029 N N . GLY B 1 205 ? -7.559 -27 -27.875 1 89.06 205 GLY B N 1
ATOM 6030 C CA . GLY B 1 205 ? -6.656 -27.094 -29.016 1 89.06 205 GLY B CA 1
ATOM 6031 C C . GLY B 1 205 ? -6.934 -28.281 -29.922 1 89.06 205 GLY B C 1
ATOM 6032 O O . GLY B 1 205 ? -7.988 -28.906 -29.812 1 89.06 205 GLY B O 1
ATOM 6033 N N . LEU B 1 206 ? -6.219 -28.609 -30.891 1 83.31 206 LEU B N 1
ATOM 6034 C CA . LEU B 1 206 ? -6.469 -29.609 -31.922 1 83.31 206 LEU B CA 1
ATOM 6035 C C . LEU B 1 206 ? -6.273 -31.016 -31.375 1 83.31 206 LEU B C 1
ATOM 6037 O O . LEU B 1 206 ? -7.164 -31.859 -31.5 1 83.31 206 LEU B O 1
ATOM 6041 N N . GLY B 1 207 ? -5.164 -31.328 -30.641 1 82.88 207 GLY B N 1
ATOM 6042 C CA . GLY B 1 207 ? -4.824 -32.688 -30.25 1 82.88 207 GLY B CA 1
ATOM 6043 C C . GLY B 1 207 ? -4.348 -33.562 -31.406 1 82.88 207 GLY B C 1
ATOM 6044 O O . GLY B 1 207 ? -4.062 -33.031 -32.5 1 82.88 207 GLY B O 1
ATOM 6045 N N . ALA B 1 208 ? -4.285 -34.938 -31.281 1 79.75 208 ALA B N 1
ATOM 6046 C CA . ALA B 1 208 ? -3.715 -35.844 -32.281 1 79.75 208 ALA B CA 1
ATOM 6047 C C . ALA B 1 208 ? -4.715 -36.125 -33.406 1 79.75 208 ALA B C 1
ATOM 6049 O O . ALA B 1 208 ? -4.328 -36.562 -34.5 1 79.75 208 ALA B O 1
ATOM 6050 N N . GLY B 1 209 ? -6.027 -35.938 -33.188 1 81.06 209 GLY B N 1
ATOM 6051 C CA . GLY B 1 209 ? -7.062 -36.156 -34.188 1 81.06 209 GLY B CA 1
ATOM 6052 C C . GLY B 1 209 ? -8.422 -35.625 -33.781 1 81.06 209 GLY B C 1
ATOM 6053 O O . GLY B 1 209 ? -8.562 -35.062 -32.688 1 81.06 209 GLY B O 1
ATOM 6054 N N . PRO B 1 210 ? -9.391 -35.875 -34.812 1 81.75 210 PRO B N 1
ATOM 6055 C CA . PRO B 1 210 ? -10.75 -35.469 -34.438 1 81.75 210 PRO B CA 1
ATOM 6056 C C . PRO B 1 210 ? -11.266 -36.188 -33.188 1 81.75 210 PRO B C 1
ATOM 6058 O O . PRO B 1 210 ? -11.117 -37.406 -33.094 1 81.75 210 PRO B O 1
ATOM 6061 N N . GLY B 1 211 ? -11.797 -35.5 -32.281 1 86.06 211 GLY B N 1
ATOM 6062 C CA . GLY B 1 211 ? -12.297 -36.094 -31.031 1 86.06 211 GLY B CA 1
ATOM 6063 C C . GLY B 1 211 ? -11.227 -36.25 -29.984 1 86.06 211 GLY B C 1
ATOM 6064 O O . GLY B 1 211 ? -11.523 -36.625 -28.844 1 86.06 211 GLY B O 1
ATOM 6065 N N . MET B 1 212 ? -9.984 -35.938 -30.359 1 89.12 212 MET B N 1
ATOM 6066 C CA . MET B 1 212 ? -8.867 -36.094 -29.438 1 89.12 212 MET B CA 1
ATOM 6067 C C . MET B 1 212 ? -8.281 -34.75 -29.047 1 89.12 212 MET B C 1
ATOM 6069 O O . MET B 1 212 ? -7.094 -34.625 -28.75 1 89.12 212 MET B O 1
ATOM 6073 N N . ASN B 1 213 ? -9.234 -33.75 -29.141 1 91.19 213 ASN B N 1
ATOM 6074 C CA . ASN B 1 213 ? -8.805 -32.406 -28.797 1 91.19 213 ASN B CA 1
ATOM 6075 C C . ASN B 1 213 ? -8.289 -32.312 -27.359 1 91.19 213 ASN B C 1
ATOM 6077 O O . ASN B 1 213 ? -8.836 -32.969 -26.469 1 91.19 213 ASN B O 1
ATOM 6081 N N . LYS B 1 214 ? -7.184 -31.625 -27.188 1 93.31 214 LYS B N 1
ATOM 6082 C CA . LYS B 1 214 ? -6.594 -31.375 -25.875 1 93.31 214 LYS B CA 1
ATOM 6083 C C . LYS B 1 214 ? -6.586 -29.891 -25.547 1 93.31 214 LYS B C 1
ATOM 6085 O O . LYS B 1 214 ? -6.777 -29.047 -26.422 1 93.31 214 LYS B O 1
ATOM 6090 N N . VAL B 1 215 ? -6.508 -29.594 -24.312 1 95.25 215 VAL B N 1
ATOM 6091 C CA . VAL B 1 215 ? -6.41 -28.188 -23.922 1 95.25 215 VAL B CA 1
ATOM 6092 C C . VAL B 1 215 ? -5.066 -27.625 -24.359 1 95.25 215 VAL B C 1
ATOM 6094 O O . VAL B 1 215 ? -4.113 -28.375 -24.594 1 95.25 215 VAL B O 1
ATOM 6097 N N . PRO B 1 216 ? -5.012 -26.297 -24.531 1 91.88 216 PRO B N 1
ATOM 6098 C CA . PRO B 1 216 ? -3.725 -25.672 -24.844 1 91.88 216 PRO B CA 1
ATOM 6099 C C . PRO B 1 216 ? -2.67 -25.922 -23.766 1 91.88 216 PRO B C 1
ATOM 6101 O O . PRO B 1 216 ? -3.006 -26.328 -22.656 1 91.88 216 PRO B O 1
ATOM 6104 N N . LEU B 1 217 ? -1.409 -25.688 -24.062 1 87.81 217 LEU B N 1
ATOM 6105 C CA . LEU B 1 217 ? -0.265 -26.016 -23.219 1 87.81 217 LEU B CA 1
ATOM 6106 C C . LEU B 1 217 ? -0.354 -25.297 -21.875 1 87.81 217 LEU B C 1
ATOM 6108 O O . LEU B 1 217 ? -0.024 -25.875 -20.828 1 87.81 217 LEU B O 1
ATOM 6112 N N . ALA B 1 218 ? -0.776 -24.078 -21.938 1 86.12 218 ALA B N 1
ATOM 6113 C CA . ALA B 1 218 ? -0.891 -23.312 -20.688 1 86.12 218 ALA B CA 1
ATOM 6114 C C . ALA B 1 218 ? -1.891 -23.969 -19.734 1 86.12 218 ALA B C 1
ATOM 6116 O O . ALA B 1 218 ? -1.637 -24.078 -18.531 1 86.12 218 ALA B O 1
ATOM 6117 N N . SER B 1 219 ? -3.023 -24.359 -20.25 1 93.31 219 SER B N 1
ATOM 6118 C CA . SER B 1 219 ? -4.031 -25.031 -19.438 1 93.31 219 SER B CA 1
ATOM 6119 C C . SER B 1 219 ? -3.555 -26.422 -18.984 1 93.31 219 SER B C 1
ATOM 6121 O O . SER B 1 219 ? -3.893 -26.875 -17.891 1 93.31 219 SER B O 1
ATOM 6123 N N . MET B 1 220 ? -2.744 -27.062 -19.828 1 93.38 220 MET B N 1
ATOM 6124 C CA . MET B 1 220 ? -2.125 -28.312 -19.422 1 93.38 220 MET B CA 1
ATOM 6125 C C . MET B 1 220 ? -1.246 -28.109 -18.188 1 93.38 220 MET B C 1
ATOM 6127 O O . MET B 1 220 ? -1.23 -28.953 -17.297 1 93.38 220 MET B O 1
ATOM 6131 N N . GLY B 1 221 ? -0.528 -27.031 -18.234 1 90.31 221 GLY B N 1
ATOM 6132 C CA . GLY B 1 221 ? 0.273 -26.688 -17.078 1 90.31 221 GLY B CA 1
ATOM 6133 C C . GLY B 1 221 ? -0.552 -26.5 -15.812 1 90.31 221 GLY B C 1
ATOM 6134 O O . GLY B 1 221 ? -0.131 -26.906 -14.727 1 90.31 221 GLY B O 1
ATOM 6135 N N . ALA B 1 222 ? -1.682 -25.875 -15.93 1 91.62 222 ALA B N 1
ATOM 6136 C CA . ALA B 1 222 ? -2.576 -25.688 -14.789 1 91.62 222 ALA B CA 1
ATOM 6137 C C . ALA B 1 222 ? -3.072 -27.031 -14.25 1 91.62 222 ALA B C 1
ATOM 6139 O O . ALA B 1 222 ? -3.258 -27.188 -13.039 1 91.62 222 ALA B O 1
ATOM 6140 N N . ILE B 1 223 ? -3.322 -27.953 -15.141 1 95.06 223 ILE B N 1
ATOM 6141 C CA . ILE B 1 223 ? -3.754 -29.281 -14.734 1 95.06 223 ILE B CA 1
ATOM 6142 C C . ILE B 1 223 ? -2.672 -29.938 -13.875 1 95.06 223 ILE B C 1
ATOM 6144 O O . ILE B 1 223 ? -2.949 -30.422 -12.773 1 95.06 223 ILE B O 1
ATOM 6148 N N . TYR B 1 224 ? -1.484 -29.891 -14.367 1 92.88 224 TYR B N 1
ATOM 6149 C CA . TYR B 1 224 ? -0.39 -30.5 -13.617 1 92.88 224 TYR B CA 1
ATOM 6150 C C . TYR B 1 224 ? -0.157 -29.766 -12.305 1 92.88 224 TYR B C 1
ATOM 6152 O O . TYR B 1 224 ? 0.054 -30.391 -11.266 1 92.88 224 TYR B O 1
ATOM 6160 N N . SER B 1 225 ? -0.207 -28.453 -12.398 1 88.88 225 SER B N 1
ATOM 6161 C CA . SER B 1 225 ? -0.04 -27.656 -11.188 1 88.88 225 SER B CA 1
ATOM 6162 C C . SER B 1 225 ? -1.097 -28.016 -10.148 1 88.88 225 SER B C 1
ATOM 6164 O O . SER B 1 225 ? -0.81 -28.047 -8.945 1 88.88 225 SER B O 1
ATOM 6166 N N . GLY B 1 226 ? -2.262 -28.219 -10.562 1 92.5 226 GLY B N 1
ATOM 6167 C CA . GLY B 1 226 ? -3.336 -28.609 -9.664 1 92.5 226 GLY B CA 1
ATOM 6168 C C . GLY B 1 226 ? -3.135 -29.984 -9.055 1 92.5 226 GLY B C 1
ATOM 6169 O O . GLY B 1 226 ? -3.295 -30.156 -7.844 1 92.5 226 GLY B O 1
ATOM 6170 N N . ILE B 1 227 ? -2.738 -30.859 -9.875 1 94.25 227 ILE B N 1
ATOM 6171 C CA . ILE B 1 227 ? -2.586 -32.25 -9.414 1 94.25 227 ILE B CA 1
ATOM 6172 C C . ILE B 1 227 ? -1.449 -32.312 -8.391 1 94.25 227 ILE B C 1
ATOM 6174 O O . ILE B 1 227 ? -1.571 -33 -7.367 1 94.25 227 ILE B O 1
ATOM 6178 N N . PHE B 1 228 ? -0.416 -31.562 -8.633 1 91.5 228 PHE B N 1
ATOM 6179 C CA . PHE B 1 228 ? 0.75 -31.625 -7.762 1 91.5 228 PHE B CA 1
ATOM 6180 C C . PHE B 1 228 ? 0.648 -30.609 -6.641 1 91.5 228 PHE B C 1
ATOM 6182 O O . PHE B 1 228 ? 1.555 -30.484 -5.812 1 91.5 228 PHE B O 1
ATOM 6189 N N . LYS B 1 229 ? -0.392 -29.844 -6.586 1 84 229 LYS B N 1
ATOM 6190 C CA . LYS B 1 229 ? -0.66 -28.875 -5.52 1 84 229 LYS B CA 1
ATOM 6191 C C . LYS B 1 229 ? 0.469 -27.859 -5.402 1 84 229 LYS B C 1
ATOM 6193 O O . LYS B 1 229 ? 0.995 -27.625 -4.312 1 84 229 LYS B O 1
ATOM 6198 N N . THR B 1 230 ? 0.872 -27.344 -6.559 1 74.5 230 THR B N 1
ATOM 6199 C CA . THR B 1 230 ? 1.98 -26.406 -6.559 1 74.5 230 THR B CA 1
ATOM 6200 C C . THR B 1 230 ? 1.522 -25.031 -6.062 1 74.5 230 THR B C 1
ATOM 6202 O O . THR B 1 230 ? 2.348 -24.188 -5.711 1 74.5 230 THR B O 1
ATOM 6205 N N . GLU B 1 231 ? 0.229 -24.828 -6.082 1 64.94 231 GLU B N 1
ATOM 6206 C CA . GLU B 1 231 ? -0.243 -23.516 -5.641 1 64.94 231 GLU B CA 1
ATOM 6207 C C . GLU B 1 231 ? -0.107 -23.359 -4.129 1 64.94 231 GLU B C 1
ATOM 6209 O O . GLU B 1 231 ? -0.436 -24.281 -3.375 1 64.94 231 GLU B O 1
ATOM 6214 N N . LEU B 1 232 ? 0.899 -22.578 -3.664 1 54.31 232 LEU B N 1
ATOM 6215 C CA . LEU B 1 232 ? 1.087 -22.328 -2.24 1 54.31 232 LEU B CA 1
ATOM 6216 C C . LEU B 1 232 ? -0.209 -21.844 -1.597 1 54.31 232 LEU B C 1
ATOM 6218 O O . LEU B 1 232 ? -1.013 -21.172 -2.24 1 54.31 232 LEU B O 1
ATOM 6222 N N . PRO B 1 233 ? -0.396 -22.375 -0.268 1 45.28 233 PRO B N 1
ATOM 6223 C CA . PRO B 1 233 ? -1.498 -21.828 0.531 1 45.28 233 PRO B CA 1
ATOM 6224 C C . PRO B 1 233 ? -1.47 -20.297 0.623 1 45.28 233 PRO B C 1
ATOM 6226 O O . PRO B 1 233 ? -0.429 -19.719 0.937 1 45.28 233 PRO B O 1
ATOM 6229 N N . ASN B 1 234 ? -2.062 -19.5 -0.281 1 45.75 234 ASN B N 1
ATOM 6230 C CA . ASN B 1 234 ? -2.205 -18.047 -0.223 1 45.75 234 ASN B CA 1
ATOM 6231 C C . ASN B 1 234 ? -1.529 -17.375 -1.412 1 45.75 234 ASN B C 1
ATOM 6233 O O . ASN B 1 234 ? -1.614 -16.156 -1.567 1 45.75 234 ASN B O 1
ATOM 6237 N N . SER B 1 235 ? -0.613 -18.094 -2.068 1 48.16 235 SER B N 1
ATOM 6238 C CA . SER B 1 235 ? 0.303 -17.484 -3.021 1 48.16 235 SER B CA 1
ATOM 6239 C C . SER B 1 235 ? -0.428 -17.047 -4.289 1 48.16 235 SER B C 1
ATOM 6241 O O . SER B 1 235 ? -0.161 -15.969 -4.824 1 48.16 235 SER B O 1
ATOM 6243 N N . ASN B 1 236 ? -1.119 -18.062 -5.016 1 48.03 236 ASN B N 1
ATOM 6244 C CA . ASN B 1 236 ? -1.644 -17.781 -6.348 1 48.03 236 ASN B CA 1
ATOM 6245 C C . ASN B 1 236 ? -2.588 -16.578 -6.34 1 48.03 236 ASN B C 1
ATOM 6247 O O . ASN B 1 236 ? -2.846 -15.984 -7.387 1 48.03 236 ASN B O 1
ATOM 6251 N N . GLN B 1 237 ? -3.057 -16.219 -5.094 1 54.09 237 GLN B N 1
ATOM 6252 C CA . GLN B 1 237 ? -4.164 -15.273 -4.949 1 54.09 237 GLN B CA 1
ATOM 6253 C C . GLN B 1 237 ? -3.697 -13.836 -5.156 1 54.09 237 GLN B C 1
ATOM 6255 O O . GLN B 1 237 ? -4.449 -13 -5.664 1 54.09 237 GLN B O 1
ATOM 6260 N N . SER B 1 238 ? -2.387 -13.719 -4.961 1 56.56 238 SER B N 1
ATOM 6261 C CA . SER B 1 238 ? -1.999 -12.312 -4.992 1 56.56 238 SER B CA 1
ATOM 6262 C C . SER B 1 238 ? -1.773 -11.828 -6.422 1 56.56 238 SER B C 1
ATOM 6264 O O . SER B 1 238 ? -1.931 -10.641 -6.715 1 56.56 238 SER B O 1
ATOM 6266 N N . THR B 1 239 ? -1.734 -12.883 -7.371 1 63.31 239 THR B N 1
ATOM 6267 C CA . THR B 1 239 ? -1.413 -12.43 -8.719 1 63.31 239 THR B CA 1
ATOM 6268 C C . THR B 1 239 ? -2.682 -12.055 -9.477 1 63.31 239 THR B C 1
ATOM 6270 O O . THR B 1 239 ? -2.613 -11.422 -10.539 1 63.31 239 THR B O 1
ATOM 6273 N N . MET B 1 240 ? -3.662 -12.375 -8.867 1 79.44 240 MET B N 1
ATOM 6274 C CA . MET B 1 240 ? -4.918 -12.133 -9.57 1 79.44 240 MET B CA 1
ATOM 6275 C C . MET B 1 240 ? -5.504 -10.773 -9.18 1 79.44 240 MET B C 1
ATOM 6277 O O . MET B 1 240 ? -6.535 -10.367 -9.719 1 79.44 240 MET B O 1
ATOM 6281 N N . VAL B 1 241 ? -4.703 -10.109 -8.297 1 85.75 241 VAL B N 1
ATOM 6282 C CA . VAL B 1 241 ? -5.273 -8.875 -7.773 1 85.75 241 VAL B CA 1
ATOM 6283 C C . VAL B 1 241 ? -4.305 -7.715 -8.008 1 85.75 241 VAL B C 1
ATOM 6285 O O . VAL B 1 241 ? -3.088 -7.887 -7.914 1 85.75 241 VAL B O 1
ATOM 6288 N N . SER B 1 242 ? -4.82 -6.609 -8.508 1 85.69 242 SER B N 1
ATOM 6289 C CA . SER B 1 242 ? -4.094 -5.344 -8.57 1 85.69 242 SER B CA 1
ATOM 6290 C C . SER B 1 242 ? -4.598 -4.367 -7.512 1 85.69 242 SER B C 1
ATOM 6292 O O . SER B 1 242 ? -5.766 -3.977 -7.527 1 85.69 242 SER B O 1
ATOM 6294 N N . CYS B 1 243 ? -3.73 -4.09 -6.547 1 88.06 243 CYS B N 1
ATOM 6295 C CA . CYS B 1 243 ? -4.055 -3.154 -5.477 1 88.06 243 CYS B CA 1
ATOM 6296 C C . CYS B 1 243 ? -2.9 -2.189 -5.227 1 88.06 243 CYS B C 1
ATOM 6298 O O . CYS B 1 243 ? -2.021 -2.463 -4.41 1 88.06 243 CYS B O 1
ATOM 6300 N N . PRO B 1 244 ? -2.936 -1.01 -5.789 1 85 244 PRO B N 1
ATOM 6301 C CA . PRO B 1 244 ? -1.803 -0.081 -5.777 1 85 244 PRO B CA 1
ATOM 6302 C C . PRO B 1 244 ? -1.48 0.441 -4.383 1 85 244 PRO B C 1
ATOM 6304 O O . PRO B 1 244 ? -0.327 0.771 -4.09 1 85 244 PRO B O 1
ATOM 6307 N N . THR B 1 245 ? -2.469 0.537 -3.418 1 83.62 245 THR B N 1
ATOM 6308 C CA . THR B 1 245 ? -2.242 1.169 -2.121 1 83.62 245 THR B CA 1
ATOM 6309 C C . THR B 1 245 ? -2.023 0.117 -1.038 1 83.62 245 THR B C 1
ATOM 6311 O O . THR B 1 245 ? -1.717 0.454 0.107 1 83.62 245 THR B O 1
ATOM 6314 N N . GLY B 1 246 ? -2.189 -1.097 -1.362 1 83.38 246 GLY B N 1
ATOM 6315 C CA . GLY B 1 246 ? -2.066 -2.168 -0.386 1 83.38 246 GLY B CA 1
ATOM 6316 C C . GLY B 1 246 ? -3.312 -2.352 0.458 1 83.38 246 GLY B C 1
ATOM 6317 O O . GLY B 1 246 ? -3.371 -3.25 1.3 1 83.38 246 GLY B O 1
ATOM 6318 N N . ASN B 1 247 ? -4.277 -1.509 0.284 1 88.12 247 ASN B N 1
ATOM 6319 C CA . ASN B 1 247 ? -5.57 -1.608 0.955 1 88.12 247 ASN B CA 1
ATOM 6320 C C . ASN B 1 247 ? -6.727 -1.446 -0.028 1 88.12 247 ASN B C 1
ATOM 6322 O O . ASN B 1 247 ? -7.012 -0.336 -0.48 1 88.12 247 ASN B O 1
ATOM 6326 N N . CYS B 1 248 ? -7.383 -2.553 -0.373 1 92.12 248 CYS B N 1
ATOM 6327 C CA . CYS B 1 248 ? -8.461 -2.559 -1.358 1 92.12 248 CYS B CA 1
ATOM 6328 C C . CYS B 1 248 ? -9.617 -3.43 -0.894 1 92.12 248 CYS B C 1
ATOM 6330 O O . CYS B 1 248 ? -9.43 -4.34 -0.084 1 92.12 248 CYS B O 1
ATOM 6332 N N . THR B 1 249 ? -10.82 -3.062 -1.269 1 92.62 249 THR B N 1
ATOM 6333 C CA . THR B 1 249 ? -12.016 -3.848 -0.997 1 92.62 249 THR B CA 1
ATOM 6334 C C . THR B 1 249 ? -12.766 -4.16 -2.291 1 92.62 249 THR B C 1
ATOM 6336 O O . THR B 1 249 ? -12.703 -3.387 -3.25 1 92.62 249 THR B O 1
ATOM 6339 N N . PHE B 1 250 ? -13.375 -5.309 -2.285 1 92.94 250 PHE B N 1
ATOM 6340 C CA . PHE B 1 250 ? -14.148 -5.75 -3.436 1 92.94 250 PHE B CA 1
ATOM 6341 C C . PHE B 1 250 ? -15.547 -6.18 -3.008 1 92.94 250 PHE B C 1
ATOM 6343 O O . PHE B 1 250 ? -15.719 -6.836 -1.979 1 92.94 250 PHE B O 1
ATOM 6350 N N . VAL B 1 251 ? -16.594 -5.684 -3.742 1 92.06 251 VAL B N 1
ATOM 6351 C CA . VAL B 1 251 ? -17.938 -6.211 -3.537 1 92.06 251 VAL B CA 1
ATOM 6352 C C . VAL B 1 251 ? -17.984 -7.672 -3.977 1 92.06 251 VAL B C 1
ATOM 6354 O O . VAL B 1 251 ? -17.156 -8.125 -4.766 1 92.06 251 VAL B O 1
ATOM 6357 N N . PRO B 1 252 ? -18.922 -8.461 -3.436 1 92.69 252 PRO B N 1
ATOM 6358 C CA . PRO B 1 252 ? -19.016 -9.852 -3.867 1 92.69 252 PRO B CA 1
ATOM 6359 C C . PRO B 1 252 ? -19.109 -10 -5.383 1 92.69 252 PRO B C 1
ATOM 6361 O O . PRO B 1 252 ? -19.797 -9.211 -6.043 1 92.69 252 PRO B O 1
ATOM 6364 N N . TYR B 1 253 ? -18.344 -10.836 -5.879 1 92.12 253 TYR B N 1
ATOM 6365 C CA . TYR B 1 253 ? -18.312 -11.062 -7.32 1 92.12 253 TYR B CA 1
ATOM 6366 C C . TYR B 1 253 ? -18.391 -12.547 -7.641 1 92.12 253 TYR B C 1
ATOM 6368 O O . TYR B 1 253 ? -18.203 -13.391 -6.758 1 92.12 253 TYR B O 1
ATOM 6376 N N . GLN B 1 254 ? -18.75 -12.82 -8.867 1 93.5 254 GLN B N 1
ATOM 6377 C CA . GLN B 1 254 ? -18.906 -14.203 -9.32 1 93.5 254 GLN B CA 1
ATOM 6378 C C . GLN B 1 254 ? -18.016 -14.492 -10.523 1 93.5 254 GLN B C 1
ATOM 6380 O O . GLN B 1 254 ? -17.719 -13.586 -11.305 1 93.5 254 GLN B O 1
ATOM 6385 N N . THR B 1 255 ? -17.547 -15.68 -10.578 1 93.94 255 THR B N 1
ATOM 6386 C CA . THR B 1 255 ? -16.688 -16.125 -11.664 1 93.94 255 THR B CA 1
ATOM 6387 C C . THR B 1 255 ? -16.938 -17.578 -12.008 1 93.94 255 THR B C 1
ATOM 6389 O O . THR B 1 255 ? -17.297 -18.375 -11.141 1 93.94 255 THR B O 1
ATOM 6392 N N . LEU B 1 256 ? -16.891 -17.859 -13.32 1 95.94 256 LEU B N 1
ATOM 6393 C CA . LEU B 1 256 ? -16.891 -19.25 -13.734 1 95.94 256 LEU B CA 1
ATOM 6394 C C . LEU B 1 256 ? -15.617 -19.953 -13.25 1 95.94 256 LEU B C 1
ATOM 6396 O O . LEU B 1 256 ? -14.531 -19.375 -13.289 1 95.94 256 LEU B O 1
ATOM 6400 N N . GLY B 1 257 ? -15.75 -21.156 -12.742 1 96.06 257 GLY B N 1
ATOM 6401 C CA . GLY B 1 257 ? -14.617 -21.938 -12.258 1 96.06 257 GLY B CA 1
ATOM 6402 C C . GLY B 1 257 ? -14.875 -23.438 -12.297 1 96.06 257 GLY B C 1
ATOM 6403 O O . GLY B 1 257 ? -15.672 -23.906 -13.102 1 96.06 257 GLY B O 1
ATOM 6404 N N . PHE B 1 258 ? -14.039 -24.141 -11.641 1 97.25 258 PHE B N 1
ATOM 6405 C CA . PHE B 1 258 ? -14.109 -25.594 -11.547 1 97.25 258 PHE B CA 1
ATOM 6406 C C . PHE B 1 258 ? -14.328 -26.031 -10.102 1 97.25 258 PHE B C 1
ATOM 6408 O O . PHE B 1 258 ? -13.711 -25.484 -9.18 1 97.25 258 PHE B O 1
ATOM 6415 N N . CYS B 1 259 ? -15.227 -26.906 -9.938 1 96.5 259 CYS B N 1
ATOM 6416 C CA . CYS B 1 259 ? -15.508 -27.453 -8.617 1 96.5 259 CYS B CA 1
ATOM 6417 C C . CYS B 1 259 ? -15.375 -28.969 -8.609 1 96.5 259 CYS B C 1
ATOM 6419 O O . CYS B 1 259 ? -15.523 -29.609 -9.648 1 96.5 259 CYS B O 1
ATOM 6421 N N . SER B 1 260 ? -14.938 -29.484 -7.5 1 96.75 260 SER B N 1
ATOM 6422 C CA . SER B 1 260 ? -14.828 -30.938 -7.34 1 96.75 260 SER B CA 1
ATOM 6423 C C . SER B 1 260 ? -15.719 -31.438 -6.211 1 96.75 260 SER B C 1
ATOM 6425 O O . SER B 1 260 ? -15.961 -30.719 -5.234 1 96.75 260 SER B O 1
ATOM 6427 N N . GLN B 1 261 ? -16.344 -32.5 -6.395 1 96.69 261 GLN B N 1
ATOM 6428 C CA . GLN B 1 261 ? -17.109 -33.219 -5.383 1 96.69 261 GLN B CA 1
ATOM 6429 C C . GLN B 1 261 ? -16.641 -34.688 -5.277 1 96.69 261 GLN B C 1
ATOM 6431 O O . GLN B 1 261 ? -16.609 -35.406 -6.281 1 96.69 261 GLN B O 1
ATOM 6436 N N . CYS B 1 262 ? -16.203 -35.031 -4.082 1 97.88 262 CYS B N 1
ATOM 6437 C CA . CYS B 1 262 ? -15.758 -36.375 -3.863 1 97.88 262 CYS B CA 1
ATOM 6438 C C . CYS B 1 262 ? -16.594 -37.062 -2.781 1 97.88 262 CYS B C 1
ATOM 6440 O O . CYS B 1 262 ? -17.203 -36.375 -1.951 1 97.88 262 CYS B O 1
ATOM 6442 N N . ALA B 1 263 ? -16.719 -38.312 -2.865 1 98.12 263 ALA B N 1
ATOM 6443 C CA . ALA B 1 263 ? -17.453 -39.094 -1.876 1 98.12 263 ALA B CA 1
ATOM 6444 C C . ALA B 1 263 ? -16.672 -40.344 -1.469 1 98.12 263 ALA B C 1
ATOM 6446 O O . ALA B 1 263 ? -16 -40.969 -2.301 1 98.12 263 ALA B O 1
ATOM 6447 N N . ASN B 1 264 ? -16.703 -40.594 -0.177 1 97.75 264 ASN B N 1
ATOM 6448 C CA . ASN B 1 264 ? -16.141 -41.844 0.343 1 97.75 264 ASN B CA 1
ATOM 6449 C C . ASN B 1 264 ? -17.062 -43.031 0.074 1 97.75 264 ASN B C 1
ATOM 6451 O O . ASN B 1 264 ? -18.141 -43.125 0.643 1 97.75 264 ASN B O 1
ATOM 6455 N N . ILE B 1 265 ? -16.641 -44 -0.746 1 97.69 265 ILE B N 1
ATOM 6456 C CA . ILE B 1 265 ? -17.484 -45.125 -1.101 1 97.69 265 ILE B CA 1
ATOM 6457 C C . ILE B 1 265 ? -16.859 -46.438 -0.594 1 97.69 265 ILE B C 1
ATOM 6459 O O . ILE B 1 265 ? -17 -47.469 -1.219 1 97.69 265 ILE B O 1
ATOM 6463 N N . THR B 1 266 ? -16.078 -46.281 0.409 1 95.44 266 THR B N 1
ATOM 6464 C CA . THR B 1 266 ? -15.406 -47.438 0.982 1 95.44 266 THR B CA 1
ATOM 6465 C C . THR B 1 266 ? -16.422 -48.5 1.424 1 95.44 266 THR B C 1
ATOM 6467 O O . THR B 1 266 ? -16.156 -49.688 1.331 1 95.44 266 THR B O 1
ATOM 6470 N N . ASP B 1 267 ? -17.562 -48.094 1.896 1 94.62 267 ASP B N 1
ATOM 6471 C CA . ASP B 1 267 ? -18.578 -49.031 2.391 1 94.62 267 ASP B CA 1
ATOM 6472 C C . ASP B 1 267 ? -19.125 -49.906 1.264 1 94.62 267 ASP B C 1
ATOM 6474 O O . ASP B 1 267 ? -19.719 -50.938 1.516 1 94.62 267 ASP B O 1
ATOM 6478 N N . ALA B 1 268 ? -18.953 -49.438 0.058 1 95.88 268 ALA B N 1
ATOM 6479 C CA . ALA B 1 268 ? -19.469 -50.188 -1.087 1 95.88 268 ALA B CA 1
ATOM 6480 C C . ALA B 1 268 ? -18.5 -51.25 -1.535 1 95.88 268 ALA B C 1
ATOM 6482 O O . ALA B 1 268 ? -18.812 -52.062 -2.422 1 95.88 268 ALA B O 1
ATOM 6483 N N . LEU B 1 269 ? -17.344 -51.344 -0.897 1 93.94 269 LEU B N 1
ATOM 6484 C CA . LEU B 1 269 ? -16.312 -52.312 -1.291 1 93.94 269 LEU B CA 1
ATOM 6485 C C . LEU B 1 269 ? -16.719 -53.719 -0.89 1 93.94 269 LEU B C 1
ATOM 6487 O O . LEU B 1 269 ? -17.094 -53.969 0.262 1 93.94 269 LEU B O 1
ATOM 6491 N N . LYS B 1 270 ? -16.719 -54.594 -1.861 1 92.62 270 LYS B N 1
ATOM 6492 C CA . LYS B 1 270 ? -16.859 -56.031 -1.568 1 92.62 270 LYS B CA 1
ATOM 6493 C C . LYS B 1 270 ? -15.492 -56.719 -1.464 1 92.62 270 LYS B C 1
ATOM 6495 O O . LYS B 1 270 ? -14.703 -56.656 -2.404 1 92.62 270 LYS B O 1
ATOM 6500 N N . ILE B 1 271 ? -15.219 -57.281 -0.33 1 89.44 271 ILE B N 1
ATOM 6501 C CA . ILE B 1 271 ? -13.93 -57.906 -0.067 1 89.44 271 ILE B CA 1
ATOM 6502 C C . ILE B 1 271 ? -14.055 -59.406 -0.231 1 89.44 271 ILE B C 1
ATOM 6504 O O . ILE B 1 271 ? -14.961 -60.031 0.33 1 89.44 271 ILE B O 1
ATOM 6508 N N . SER B 1 272 ? -13.312 -59.875 -1.158 1 85.69 272 SER B N 1
ATOM 6509 C CA . SER B 1 272 ? -13.258 -61.312 -1.339 1 85.69 272 SER B CA 1
ATOM 6510 C C . SER B 1 272 ? -11.844 -61.844 -1.157 1 85.69 272 SER B C 1
ATOM 6512 O O . SER B 1 272 ? -10.867 -61.125 -1.393 1 85.69 272 SER B O 1
ATOM 6514 N N . GLY B 1 273 ? -11.773 -63.094 -0.805 1 78.81 273 GLY B N 1
ATOM 6515 C CA . GLY B 1 273 ? -10.484 -63.75 -0.693 1 78.81 273 GLY B CA 1
ATOM 6516 C C . GLY B 1 273 ? -10.094 -64.062 0.74 1 78.81 273 GLY B C 1
ATOM 6517 O O . GLY B 1 273 ? -10.906 -63.906 1.655 1 78.81 273 GLY B O 1
ATOM 6518 N N . SER B 1 274 ? -9.125 -64.875 0.917 1 70.38 274 SER B N 1
ATOM 6519 C CA . SER B 1 274 ? -8.711 -65.375 2.236 1 70.38 274 SER B CA 1
ATOM 6520 C C . SER B 1 274 ? -7.371 -64.75 2.643 1 70.38 274 SER B C 1
ATOM 6522 O O . SER B 1 274 ? -6.789 -63.969 1.903 1 70.38 274 SER B O 1
ATOM 6524 N N . GLU B 1 275 ? -6.535 -65.375 3.516 1 63.47 275 GLU B N 1
ATOM 6525 C CA . GLU B 1 275 ? -5.332 -64.938 4.219 1 63.47 275 GLU B CA 1
ATOM 6526 C C . GLU B 1 275 ? -4.27 -64.438 3.244 1 63.47 275 GLU B C 1
ATOM 6528 O O . GLU B 1 275 ? -3.9 -65.188 2.307 1 63.47 275 GLU B O 1
ATOM 6533 N N . ARG B 1 276 ? -3.695 -63.219 3.094 1 65.44 276 ARG B N 1
ATOM 6534 C CA . ARG B 1 276 ? -2.6 -62.469 2.486 1 65.44 276 ARG B CA 1
ATOM 6535 C C . ARG B 1 276 ? -2.91 -62.125 1.033 1 65.44 276 ARG B C 1
ATOM 6537 O O . ARG B 1 276 ? -2.051 -61.625 0.312 1 65.44 276 ARG B O 1
ATOM 6544 N N . MET B 1 277 ? -4.238 -62.625 0.512 1 76.38 277 MET B N 1
ATOM 6545 C CA . MET B 1 277 ? -4.551 -62.281 -0.875 1 76.38 277 MET B CA 1
ATOM 6546 C C . MET B 1 277 ? -5.973 -61.75 -0.998 1 76.38 277 MET B C 1
ATOM 6548 O O . MET B 1 277 ? -6.867 -62.469 -1.468 1 76.38 277 MET B O 1
ATOM 6552 N N . TYR B 1 278 ? -6.195 -60.594 -0.583 1 83 278 TYR B N 1
ATOM 6553 C CA . TYR B 1 278 ? -7.516 -59.969 -0.636 1 83 278 TYR B CA 1
ATOM 6554 C C . TYR B 1 278 ? -7.754 -59.281 -1.983 1 83 278 TYR B C 1
ATOM 6556 O O . TYR B 1 278 ? -6.816 -58.781 -2.604 1 83 278 TYR B O 1
ATOM 6564 N N . SER B 1 279 ? -8.961 -59.469 -2.473 1 87.81 279 SER B N 1
ATOM 6565 C CA . SER B 1 279 ? -9.414 -58.75 -3.652 1 87.81 279 SER B CA 1
ATOM 6566 C C . SER B 1 279 ? -10.562 -57.781 -3.312 1 87.81 279 SER B C 1
ATOM 6568 O O . SER B 1 279 ? -11.438 -58.125 -2.506 1 87.81 279 SER B O 1
ATOM 6570 N N . PHE B 1 280 ? -10.523 -56.656 -3.848 1 91.81 280 PHE B N 1
ATOM 6571 C CA . PHE B 1 280 ? -11.539 -55.656 -3.615 1 91.81 280 PHE B CA 1
ATOM 6572 C C . PHE B 1 280 ? -12.281 -55.312 -4.906 1 91.81 280 PHE B C 1
ATOM 6574 O O . PHE B 1 280 ? -11.672 -55.219 -5.973 1 91.81 280 PHE B O 1
ATOM 6581 N N . ALA B 1 281 ? -13.617 -55.188 -4.785 1 94.25 281 ALA B N 1
ATOM 6582 C CA . ALA B 1 281 ? -14.422 -54.875 -5.965 1 94.25 281 ALA B CA 1
ATOM 6583 C C . ALA B 1 281 ? -15.523 -53.875 -5.633 1 94.25 281 ALA B C 1
ATOM 6585 O O . ALA B 1 281 ? -16.125 -53.938 -4.559 1 94.25 281 ALA B O 1
ATOM 6586 N N . LEU B 1 282 ? -15.812 -53 -6.555 1 96.88 282 LEU B N 1
ATOM 6587 C CA . LEU B 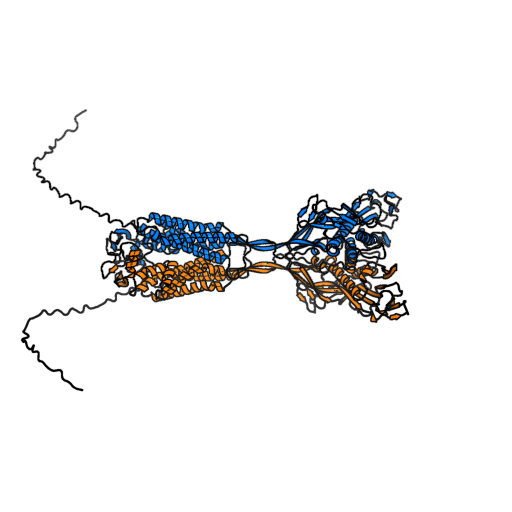1 282 ? -16.922 -52.062 -6.465 1 96.88 282 LEU B CA 1
ATOM 6588 C C . LEU B 1 282 ? -18.062 -52.469 -7.395 1 96.88 282 LEU B C 1
ATOM 6590 O O . LEU B 1 282 ? -17.828 -53.188 -8.375 1 96.88 282 LEU B O 1
ATOM 6594 N N . PRO B 1 283 ? -19.266 -52 -7.09 1 96.75 283 PRO B N 1
ATOM 6595 C CA . PRO B 1 283 ? -20.422 -52.375 -7.922 1 96.75 283 PRO B CA 1
ATOM 6596 C C . PRO B 1 283 ? -20.297 -51.844 -9.352 1 96.75 283 PRO B C 1
ATOM 6598 O O . PRO B 1 283 ? -20.906 -52.406 -10.266 1 96.75 283 PRO B O 1
ATOM 6601 N N . ASN B 1 284 ? -19.516 -50.875 -9.664 1 95.94 284 ASN B N 1
ATOM 6602 C CA . ASN B 1 284 ? -19.406 -50.312 -11.008 1 95.94 284 ASN B CA 1
ATOM 6603 C C . ASN B 1 284 ? -18.359 -51.031 -11.836 1 95.94 284 ASN B C 1
ATOM 6605 O O . ASN B 1 284 ? -18.062 -50.625 -12.961 1 95.94 284 ASN B O 1
ATOM 6609 N N . GLY B 1 285 ? -17.672 -52 -11.25 1 94.88 285 GLY B N 1
ATOM 6610 C CA . GLY B 1 285 ? -16.812 -52.844 -12.039 1 94.88 285 GLY B CA 1
ATOM 6611 C C . GLY B 1 285 ? -15.336 -52.656 -11.727 1 94.88 285 GLY B C 1
ATOM 6612 O O . GLY B 1 285 ? -14.5 -53.469 -12.133 1 94.88 285 GLY B O 1
ATOM 6613 N N . LEU B 1 286 ? -14.914 -51.625 -11 1 96.19 286 LEU B N 1
ATOM 6614 C CA . LEU B 1 286 ? -13.516 -51.406 -10.664 1 96.19 286 LEU B CA 1
ATOM 6615 C C . LEU B 1 286 ? -13.062 -52.406 -9.594 1 96.19 286 LEU B C 1
ATOM 6617 O O . LEU B 1 286 ? -13.781 -52.656 -8.617 1 96.19 286 LEU B O 1
ATOM 6621 N N . THR B 1 287 ? -11.867 -52.969 -9.844 1 93.38 287 THR B N 1
ATOM 6622 C CA . THR B 1 287 ? -11.367 -53.969 -8.906 1 93.38 287 THR B CA 1
ATOM 6623 C C . THR B 1 287 ? -9.906 -53.719 -8.562 1 93.38 287 THR B C 1
ATOM 6625 O O . THR B 1 287 ? -9.203 -53.031 -9.297 1 93.38 287 THR B O 1
ATOM 6628 N N . LEU B 1 288 ? -9.492 -54.094 -7.543 1 91.12 288 LEU B N 1
ATOM 6629 C CA . LEU B 1 288 ? -8.102 -54.125 -7.09 1 91.12 288 LEU B CA 1
ATOM 6630 C C . LEU B 1 288 ? -7.766 -55.5 -6.531 1 91.12 288 LEU B C 1
ATOM 6632 O O . LEU B 1 288 ? -8.344 -55.938 -5.527 1 91.12 288 LEU B O 1
ATOM 6636 N N . SER B 1 289 ? -6.953 -56.094 -7.551 1 79.44 289 SER B N 1
ATOM 6637 C CA . SER B 1 289 ? -6.613 -57.469 -7.199 1 79.44 289 SER B CA 1
ATOM 6638 C C . SER B 1 289 ? -5.102 -57.656 -7.117 1 79.44 289 SER B C 1
ATOM 6640 O O . SER B 1 289 ? -4.344 -56.938 -7.77 1 79.44 289 SER B O 1
ATOM 6642 N N . SER B 1 290 ? -4.445 -57.906 -6.137 1 70.94 290 SER B N 1
ATOM 6643 C CA . SER B 1 290 ? -3.053 -58.344 -6 1 70.94 290 SER B CA 1
ATOM 6644 C C . SER B 1 290 ? -2.385 -57.656 -4.816 1 70.94 290 SER B C 1
ATOM 6646 O O . SER B 1 290 ? -2.609 -56.469 -4.57 1 70.94 290 SER B O 1
ATOM 6648 N N . ASN B 1 291 ? -1.55 -58.438 -4.387 1 70 291 ASN B N 1
ATOM 6649 C CA . ASN B 1 291 ? -0.912 -58.031 -3.145 1 70 291 ASN B CA 1
ATOM 6650 C C . ASN B 1 291 ? 0.097 -56.906 -3.383 1 70 291 ASN B C 1
ATOM 6652 O O . ASN B 1 291 ? 0.473 -56.188 -2.449 1 70 291 ASN B O 1
ATOM 6656 N N . SER B 1 292 ? 0.377 -56.75 -4.625 1 78.38 292 SER B N 1
ATOM 6657 C CA . SER B 1 292 ? 1.416 -55.75 -4.855 1 78.38 292 SER B CA 1
ATOM 6658 C C . SER B 1 292 ? 0.815 -54.406 -5.289 1 78.38 292 SER B C 1
ATOM 6660 O O . SER B 1 292 ? 1.484 -53.375 -5.238 1 78.38 292 SER B O 1
ATOM 6662 N N . ILE B 1 293 ? -0.477 -54.469 -5.742 1 82.12 293 ILE B N 1
ATOM 6663 C CA . ILE B 1 293 ? -1.099 -53.25 -6.227 1 82.12 293 ILE B CA 1
ATOM 6664 C C . ILE B 1 293 ? -1.713 -52.469 -5.055 1 82.12 293 ILE B C 1
ATOM 6666 O O . ILE B 1 293 ? -2.494 -53.031 -4.281 1 82.12 293 ILE B O 1
ATOM 6670 N N . ILE B 1 294 ? -1.341 -51.219 -4.887 1 89.62 294 ILE B N 1
ATOM 6671 C CA . ILE B 1 294 ? -1.791 -50.469 -3.725 1 89.62 294 ILE B CA 1
ATOM 6672 C C . ILE B 1 294 ? -2.896 -49.5 -4.137 1 89.62 294 ILE B C 1
ATOM 6674 O O . ILE B 1 294 ? -3.609 -48.969 -3.287 1 89.62 294 ILE B O 1
ATOM 6678 N N . MET B 1 295 ? -2.998 -49.25 -5.461 1 93.25 295 MET B N 1
ATOM 6679 C CA . MET B 1 295 ? -4.062 -48.375 -5.934 1 93.25 295 MET B CA 1
ATOM 6680 C C . MET B 1 295 ? -4.457 -48.719 -7.367 1 93.25 295 MET B C 1
ATOM 6682 O O . MET B 1 295 ? -3.605 -49.062 -8.188 1 93.25 295 MET B O 1
ATOM 6686 N N . ASN B 1 296 ? -5.699 -48.75 -7.629 1 95.38 296 ASN B N 1
ATOM 6687 C CA . ASN B 1 296 ? -6.277 -48.781 -8.969 1 95.38 296 ASN B CA 1
ATOM 6688 C C . ASN B 1 296 ? -7.293 -47.688 -9.188 1 95.38 296 ASN B C 1
ATOM 6690 O O . ASN B 1 296 ? -8.258 -47.562 -8.43 1 95.38 296 ASN B O 1
ATOM 6694 N N . ALA B 1 297 ? -7.004 -46.844 -10.172 1 97.38 297 ALA B N 1
ATOM 6695 C CA . ALA B 1 297 ? -7.863 -45.688 -10.438 1 97.38 297 ALA B CA 1
ATOM 6696 C C . ALA B 1 297 ? -8.273 -45.656 -11.906 1 97.38 297 ALA B C 1
ATOM 6698 O O . ALA B 1 297 ? -7.496 -46.031 -12.789 1 97.38 297 ALA B O 1
ATOM 6699 N N . THR B 1 298 ? -9.469 -45.188 -12.164 1 97.31 298 THR B N 1
ATOM 6700 C CA . THR B 1 298 ? -9.961 -45.031 -13.531 1 97.31 298 THR B CA 1
ATOM 6701 C C . THR B 1 298 ? -10.93 -43.875 -13.633 1 97.31 298 THR B C 1
ATOM 6703 O O . THR B 1 298 ? -11.25 -43.219 -12.625 1 97.31 298 THR B O 1
ATOM 6706 N N . VAL B 1 299 ? -11.297 -43.594 -14.898 1 96.88 299 VAL B N 1
ATOM 6707 C CA . VAL B 1 299 ? -12.234 -42.5 -15.188 1 96.88 299 VAL B CA 1
ATOM 6708 C C . VAL B 1 299 ? -13.352 -43 -16.094 1 96.88 299 VAL B C 1
ATOM 6710 O O . VAL B 1 299 ? -13.141 -43.906 -16.906 1 96.88 299 VAL B O 1
ATOM 6713 N N . GLY B 1 300 ? -14.539 -42.531 -15.891 1 94.75 300 GLY B N 1
ATOM 6714 C CA . GLY B 1 300 ? -15.617 -42.781 -16.844 1 94.75 300 GLY B CA 1
ATOM 6715 C C . GLY B 1 300 ? -16.625 -43.781 -16.344 1 94.75 300 GLY B C 1
ATOM 6716 O O . GLY B 1 300 ? -17.594 -44.094 -17.047 1 94.75 300 GLY B O 1
ATOM 6717 N N . LEU B 1 301 ? -16.406 -44.281 -15.133 1 96.19 301 LEU B N 1
ATOM 6718 C CA . LEU B 1 301 ? -17.375 -45.219 -14.586 1 96.19 301 LEU B CA 1
ATOM 6719 C C . LEU B 1 301 ? -18.562 -44.5 -13.977 1 96.19 301 LEU B C 1
ATOM 6721 O O . LEU B 1 301 ? -18.484 -43.312 -13.648 1 96.19 301 LEU B O 1
ATOM 6725 N N . ASP B 1 302 ? -19.625 -45.281 -13.891 1 95.38 302 ASP B N 1
ATOM 6726 C CA . ASP B 1 302 ? -20.812 -44.719 -13.25 1 95.38 302 ASP B CA 1
ATOM 6727 C C . ASP B 1 302 ? -20.547 -44.406 -11.781 1 95.38 302 ASP B C 1
ATOM 6729 O O . ASP B 1 302 ? -19.922 -45.219 -11.078 1 95.38 302 ASP B O 1
ATOM 6733 N N . MET B 1 303 ? -21.031 -43.25 -11.375 1 96.88 303 MET B N 1
ATOM 6734 C CA . MET B 1 303 ? -20.859 -42.875 -9.977 1 96.88 303 MET B CA 1
ATOM 6735 C C . MET B 1 303 ? -21.797 -43.656 -9.07 1 96.88 303 MET B C 1
ATOM 6737 O O . MET B 1 303 ? -22.922 -44 -9.461 1 96.88 303 MET B O 1
ATOM 6741 N N . LEU B 1 304 ? -21.344 -43.938 -7.887 1 97.25 304 LEU B N 1
ATOM 6742 C CA . LEU B 1 304 ? -22.141 -44.75 -6.969 1 97.25 304 LEU B CA 1
ATOM 6743 C C . LEU B 1 304 ? -22.938 -43.875 -6.012 1 97.25 304 LEU B C 1
ATOM 6745 O O . LEU B 1 304 ? -24.078 -44.219 -5.664 1 97.25 304 LEU B O 1
ATOM 6749 N N . GLN B 1 305 ? -22.422 -42.781 -5.578 1 96.75 305 GLN B N 1
ATOM 6750 C CA . GLN B 1 305 ? -23.078 -41.938 -4.574 1 96.75 305 GLN B CA 1
ATOM 6751 C C . GLN B 1 305 ? -23.344 -40.531 -5.117 1 96.75 305 GLN B C 1
ATOM 6753 O O . GLN B 1 305 ? -24.391 -39.969 -4.836 1 96.75 305 GLN B O 1
ATOM 6758 N N . ILE B 1 306 ? -22.406 -40 -5.891 1 96.31 306 ILE B N 1
ATOM 6759 C CA . ILE B 1 306 ? -22.516 -38.625 -6.367 1 96.31 306 ILE B CA 1
ATOM 6760 C C . ILE B 1 306 ? -23.5 -38.562 -7.535 1 96.31 306 ILE B C 1
ATOM 6762 O O . ILE B 1 306 ? -23.391 -39.312 -8.492 1 96.31 306 ILE B O 1
ATOM 6766 N N . ASN B 1 307 ? -24.438 -37.656 -7.484 1 93.69 307 ASN B N 1
ATOM 6767 C CA . ASN B 1 307 ? -25.359 -37.406 -8.586 1 93.69 307 ASN B CA 1
ATOM 6768 C C . ASN B 1 307 ? -24.781 -36.375 -9.562 1 93.69 307 ASN B C 1
ATOM 6770 O O . ASN B 1 307 ? -24.547 -35.219 -9.203 1 93.69 307 ASN B O 1
ATOM 6774 N N . THR B 1 308 ? -24.531 -36.812 -10.711 1 92.25 308 THR B N 1
ATOM 6775 C CA . THR B 1 308 ? -23.922 -35.938 -11.703 1 92.25 308 THR B CA 1
ATOM 6776 C C . THR B 1 308 ? -24.969 -35.375 -12.672 1 92.25 308 THR B C 1
ATOM 6778 O O . THR B 1 308 ? -24.625 -34.719 -13.648 1 92.25 308 THR B O 1
ATOM 6781 N N . THR B 1 309 ? -26.281 -35.625 -12.141 1 85.81 309 THR B N 1
ATOM 6782 C CA . THR B 1 309 ? -27.344 -35.156 -13.008 1 85.81 309 THR B CA 1
ATOM 6783 C C . THR B 1 309 ? -27.406 -33.625 -12.953 1 85.81 309 THR B C 1
ATOM 6785 O O . THR B 1 309 ? -27.297 -33.031 -11.883 1 85.81 309 THR B O 1
ATOM 6788 N N . ALA B 1 310 ? -27.328 -32.844 -14 1 87.81 310 ALA B N 1
ATOM 6789 C CA . ALA B 1 310 ? -27.484 -31.391 -14.133 1 87.81 310 ALA B CA 1
ATOM 6790 C C . ALA B 1 310 ? -26.172 -30.672 -13.859 1 87.81 310 ALA B C 1
ATOM 6792 O O . ALA B 1 310 ? -26.156 -29.531 -13.383 1 87.81 310 ALA B O 1
ATOM 6793 N N . LYS B 1 311 ? -25.156 -31.438 -13.789 1 91.94 311 LYS B N 1
ATOM 6794 C CA . LYS B 1 311 ? -23.844 -30.828 -13.648 1 91.94 311 LYS B CA 1
ATOM 6795 C C . LYS B 1 311 ? -23.078 -30.828 -14.969 1 91.94 311 LYS B C 1
ATOM 6797 O O . LYS B 1 311 ? -23.266 -31.734 -15.797 1 91.94 311 LYS B O 1
ATOM 6802 N N . ALA B 1 312 ? -22.469 -29.781 -15.172 1 93.69 312 ALA B N 1
ATOM 6803 C CA . ALA B 1 312 ? -21.547 -29.781 -16.297 1 93.69 312 ALA B CA 1
ATOM 6804 C C . ALA B 1 312 ? -20.281 -30.578 -15.977 1 93.69 312 ALA B C 1
ATOM 6806 O O . ALA B 1 312 ? -19.203 -30 -15.852 1 93.69 312 ALA B O 1
ATOM 6807 N N . ALA B 1 313 ? -20.391 -31.906 -15.945 1 94.06 313 ALA B N 1
ATOM 6808 C CA . ALA B 1 313 ? -19.312 -32.781 -15.508 1 94.06 313 ALA B CA 1
ATOM 6809 C C . ALA B 1 313 ? -18.234 -32.906 -16.578 1 94.06 313 ALA B C 1
ATOM 6811 O O . ALA B 1 313 ? -18.531 -33.125 -17.75 1 94.06 313 ALA B O 1
ATOM 6812 N N . ILE B 1 314 ? -17.078 -32.781 -16.188 1 95.12 314 ILE B N 1
ATOM 6813 C CA . ILE B 1 314 ? -15.914 -32.938 -17.047 1 95.12 314 ILE B CA 1
ATOM 6814 C C . ILE B 1 314 ? -15.336 -34.344 -16.922 1 95.12 314 ILE B C 1
ATOM 6816 O O . ILE B 1 314 ? -14.984 -34.969 -17.906 1 95.12 314 ILE B O 1
ATOM 6820 N N . LEU B 1 315 ? -15.273 -34.75 -15.656 1 95.75 315 LEU B N 1
ATOM 6821 C CA . LEU B 1 315 ? -14.609 -36 -15.391 1 95.75 315 LEU B CA 1
ATOM 6822 C C . LEU B 1 315 ? -15.266 -36.719 -14.219 1 95.75 315 LEU B C 1
ATOM 6824 O O . LEU B 1 315 ? -15.641 -36.094 -13.227 1 95.75 315 LEU B O 1
ATOM 6828 N N . LYS B 1 316 ? -15.375 -38.031 -14.375 1 97.5 316 LYS B N 1
ATOM 6829 C CA . LYS B 1 316 ? -15.82 -38.938 -13.32 1 97.5 316 LYS B CA 1
ATOM 6830 C C . LYS B 1 316 ? -14.703 -39.906 -12.922 1 97.5 316 LYS B C 1
ATOM 6832 O O . LYS B 1 316 ? -14.336 -40.812 -13.695 1 97.5 316 LYS B O 1
ATOM 6837 N N . PHE B 1 317 ? -14.211 -39.781 -11.688 1 97.94 317 PHE B N 1
ATOM 6838 C CA . PHE B 1 317 ? -13.047 -40.5 -11.203 1 97.94 317 PHE B CA 1
ATOM 6839 C C . PHE B 1 317 ? -13.438 -41.5 -10.125 1 97.94 317 PHE B C 1
ATOM 6841 O O . PHE B 1 317 ? -14.281 -41.219 -9.273 1 97.94 317 PHE B O 1
ATOM 6848 N N . THR B 1 318 ? -12.945 -42.688 -10.227 1 98.31 318 THR B N 1
ATOM 6849 C CA . THR B 1 318 ? -13.094 -43.719 -9.18 1 98.31 318 THR B CA 1
ATOM 6850 C C . THR B 1 318 ? -11.766 -44.375 -8.883 1 98.31 318 THR B C 1
ATOM 6852 O O . THR B 1 318 ? -10.992 -44.688 -9.797 1 98.31 318 THR B O 1
ATOM 6855 N N . ALA B 1 319 ? -11.492 -44.594 -7.605 1 97.81 319 ALA B N 1
ATOM 6856 C CA . ALA B 1 319 ? -10.234 -45.219 -7.23 1 97.81 319 ALA B CA 1
ATOM 6857 C C . ALA B 1 319 ? -10.43 -46.156 -6.027 1 97.81 319 ALA B C 1
ATOM 6859 O O . ALA B 1 319 ? -11.289 -45.906 -5.176 1 97.81 319 ALA B O 1
ATOM 6860 N N . ILE B 1 320 ? -9.719 -47.25 -6.031 1 95.62 320 ILE B N 1
ATOM 6861 C CA . ILE B 1 320 ? -9.578 -48.156 -4.883 1 95.62 320 ILE B CA 1
ATOM 6862 C C . ILE B 1 320 ? -8.125 -48.156 -4.418 1 95.62 320 ILE B C 1
ATOM 6864 O O . ILE B 1 320 ? -7.211 -48.312 -5.227 1 95.62 320 ILE B O 1
ATOM 6868 N N . SER B 1 321 ? -7.875 -47.844 -3.178 1 93.56 321 SER B N 1
ATOM 6869 C CA . SER B 1 321 ? -6.543 -47.906 -2.588 1 93.56 321 SER B CA 1
ATOM 6870 C C . SER B 1 321 ? -6.496 -48.906 -1.437 1 93.56 321 SER B C 1
ATOM 6872 O O . SER B 1 321 ? -7.453 -49 -0.666 1 93.56 321 SER B O 1
ATOM 6874 N N . ALA B 1 322 ? -5.398 -49.688 -1.435 1 88.12 322 ALA B N 1
ATOM 6875 C CA . ALA B 1 322 ? -5.191 -50.625 -0.341 1 88.12 322 ALA B CA 1
ATOM 6876 C C . ALA B 1 322 ? -3.709 -50.75 -0 1 88.12 322 ALA B C 1
ATOM 6878 O O . ALA B 1 322 ? -2.854 -50.688 -0.888 1 88.12 322 ALA B O 1
ATOM 6879 N N . ALA B 1 323 ? -3.256 -50.469 1.359 1 72.94 323 ALA B N 1
ATOM 6880 C CA . ALA B 1 323 ? -1.867 -50.531 1.805 1 72.94 323 ALA B CA 1
ATOM 6881 C C . ALA B 1 323 ? -1.3 -51.938 1.6 1 72.94 323 ALA B C 1
ATOM 6883 O O . ALA B 1 323 ? -0.896 -52.594 2.561 1 72.94 323 ALA B O 1
ATOM 6884 N N . GLY B 1 324 ? -1.222 -52.406 0.499 1 64.25 324 GLY B N 1
ATOM 6885 C CA . GLY B 1 324 ? -0.727 -53.75 0.304 1 64.25 324 GLY B CA 1
ATOM 6886 C C . GLY B 1 324 ? -1.622 -54.812 0.92 1 64.25 324 GLY B C 1
ATOM 6887 O O . GLY B 1 324 ? -2.105 -54.656 2.043 1 64.25 324 GLY B O 1
ATOM 6888 N N . ALA B 1 325 ? -2.52 -55.531 0.168 1 61.12 325 ALA B N 1
ATOM 6889 C CA . ALA B 1 325 ? -3.602 -56.5 0.41 1 61.12 325 ALA B CA 1
ATOM 6890 C C . ALA B 1 325 ? -3.4 -57.219 1.733 1 61.12 325 ALA B C 1
ATOM 6892 O O . ALA B 1 325 ? -4.078 -58.219 2.008 1 61.12 325 ALA B O 1
ATOM 6893 N N . ALA B 1 326 ? -2.494 -56.625 2.65 1 62.19 326 ALA B N 1
ATOM 6894 C CA . ALA B 1 326 ? -2.301 -57.438 3.848 1 62.19 326 ALA B CA 1
ATOM 6895 C C . ALA B 1 326 ? -3.334 -57.094 4.914 1 62.19 326 ALA B C 1
ATOM 6897 O O . ALA B 1 326 ? -3.719 -57.938 5.715 1 62.19 326 ALA B O 1
ATOM 6898 N N . ASP B 1 327 ? -3.791 -55.844 4.895 1 74 327 ASP B N 1
ATOM 6899 C CA . ASP B 1 327 ? -4.797 -55.469 5.871 1 74 327 ASP B CA 1
ATOM 6900 C C . ASP B 1 327 ? -6.02 -54.844 5.188 1 74 327 ASP B C 1
ATOM 6902 O O . ASP B 1 327 ? -6.008 -53.656 4.828 1 74 327 ASP B O 1
ATOM 6906 N N . PRO B 1 328 ? -6.996 -55.688 5.016 1 79.12 328 PRO B N 1
ATOM 6907 C CA . PRO B 1 328 ? -8.195 -55.219 4.32 1 79.12 328 PRO B CA 1
ATOM 6908 C C . PRO B 1 328 ? -8.852 -54.031 5.012 1 79.12 328 PRO B C 1
ATOM 6910 O O . PRO B 1 328 ? -9.609 -53.281 4.379 1 79.12 328 PRO B O 1
ATOM 6913 N N . SER B 1 329 ? -8.516 -53.812 6.281 1 79.88 329 SER B N 1
ATOM 6914 C CA . SER B 1 329 ? -9.141 -52.719 7.02 1 79.88 329 SER B CA 1
ATOM 6915 C C . SER B 1 329 ? -8.602 -51.375 6.574 1 79.88 329 SER B C 1
ATOM 6917 O O . SER B 1 329 ? -9.227 -50.344 6.809 1 79.88 329 SER B O 1
ATOM 6919 N N . LYS B 1 330 ? -7.559 -51.375 5.824 1 83.69 330 LYS B N 1
ATOM 6920 C CA . LYS B 1 330 ? -6.941 -50.125 5.406 1 83.69 330 LYS B CA 1
ATOM 6921 C C . LYS B 1 330 ? -7.32 -49.781 3.971 1 83.69 330 LYS B C 1
ATOM 6923 O O . LYS B 1 330 ? -6.812 -48.812 3.408 1 83.69 330 LYS B O 1
ATOM 6928 N N . ALA B 1 331 ? -8.25 -50.625 3.41 1 90.12 331 ALA B N 1
ATOM 6929 C CA . ALA B 1 331 ? -8.703 -50.344 2.049 1 90.12 331 ALA B CA 1
ATOM 6930 C C . ALA B 1 331 ? -9.625 -49.125 2.018 1 90.12 331 ALA B C 1
ATOM 6932 O O . ALA B 1 331 ? -10.383 -48.875 2.961 1 90.12 331 ALA B O 1
ATOM 6933 N N . SER B 1 332 ? -9.477 -48.312 1.062 1 93.69 332 SER B N 1
ATOM 6934 C CA . SER B 1 332 ? -10.289 -47.125 0.881 1 93.69 332 SER B CA 1
ATOM 6935 C C . SER B 1 332 ? -10.703 -46.938 -0.575 1 93.69 332 SER B C 1
ATOM 6937 O O . SER B 1 332 ? -9.984 -47.344 -1.486 1 93.69 332 SER B O 1
ATOM 6939 N N . ALA B 1 333 ? -11.898 -46.562 -0.806 1 96.62 333 ALA B N 1
ATOM 6940 C CA . ALA B 1 333 ? -12.398 -46.25 -2.143 1 96.62 333 ALA B CA 1
ATOM 6941 C C . ALA B 1 333 ? -13.039 -44.875 -2.18 1 96.62 333 ALA B C 1
ATOM 6943 O O . ALA B 1 333 ? -13.711 -44.469 -1.23 1 96.62 333 ALA B O 1
ATOM 6944 N N . ALA B 1 334 ? -12.766 -44.156 -3.227 1 97.94 334 ALA B N 1
ATOM 6945 C CA . ALA B 1 334 ? -13.305 -42.812 -3.377 1 97.94 334 ALA B CA 1
ATOM 6946 C C . ALA B 1 334 ? -13.773 -42.562 -4.809 1 97.94 334 ALA B C 1
ATOM 6948 O O . ALA B 1 334 ? -13.281 -43.188 -5.746 1 97.94 334 ALA B O 1
ATOM 6949 N N . GLU B 1 335 ? -14.797 -41.844 -5.016 1 98.31 335 GLU B N 1
ATOM 6950 C CA . GLU B 1 335 ? -15.219 -41.344 -6.316 1 98.31 335 GLU B CA 1
ATOM 6951 C C . GLU B 1 335 ? -15.258 -39.812 -6.32 1 98.31 335 GLU B C 1
ATOM 6953 O O . GLU B 1 335 ? -15.609 -39.188 -5.316 1 98.31 335 GLU B O 1
ATOM 6958 N N . CYS B 1 336 ? -14.797 -39.219 -7.359 1 98.19 336 CYS B N 1
ATOM 6959 C CA . CYS B 1 336 ? -14.758 -37.75 -7.473 1 98.19 336 CYS B CA 1
ATOM 6960 C C . CYS B 1 336 ? -15.281 -37.281 -8.828 1 98.19 336 CYS B C 1
ATOM 6962 O O . CYS B 1 336 ? -15.141 -38 -9.828 1 98.19 336 CYS B O 1
ATOM 6964 N N . VAL B 1 337 ? -15.977 -36.156 -8.867 1 97.88 337 VAL B N 1
ATOM 6965 C CA . VAL B 1 337 ? -16.453 -35.531 -10.094 1 97.88 337 VAL B CA 1
ATOM 6966 C C . VAL B 1 337 ? -15.883 -34.125 -10.195 1 97.88 337 VAL B C 1
ATOM 6968 O O . VAL B 1 337 ? -15.875 -33.375 -9.211 1 97.88 337 VAL B O 1
ATOM 6971 N N . LEU B 1 338 ? -15.258 -33.844 -11.273 1 97.81 338 LEU B N 1
ATOM 6972 C CA . LEU B 1 338 ? -14.852 -32.469 -11.617 1 97.81 338 LEU B CA 1
ATOM 6973 C C . LEU B 1 338 ? -15.852 -31.844 -12.57 1 97.81 338 LEU B C 1
ATOM 6975 O O . LEU B 1 338 ? -16.203 -32.438 -13.594 1 97.81 338 LEU B O 1
ATOM 6979 N N . SER B 1 339 ? -16.391 -30.688 -12.227 1 97.56 339 SER B N 1
ATOM 6980 C CA . SER B 1 339 ? -17.391 -30.016 -13.047 1 97.56 339 SER B CA 1
ATOM 6981 C C . SER B 1 339 ? -17.188 -28.5 -13.062 1 97.56 339 SER B C 1
ATOM 6983 O O . SER B 1 339 ? -16.453 -27.969 -12.227 1 97.56 339 SER B O 1
ATOM 6985 N N . PHE B 1 340 ? -17.766 -27.875 -14.07 1 97.38 340 PHE B N 1
ATOM 6986 C CA . PHE B 1 340 ? -17.828 -26.422 -14.062 1 97.38 340 PHE B CA 1
ATOM 6987 C C . PHE B 1 340 ? -18.812 -25.938 -13 1 97.38 340 PHE B C 1
ATOM 6989 O O . PHE B 1 340 ? -19.797 -26.609 -12.703 1 97.38 340 PHE B O 1
ATOM 6996 N N . CYS B 1 341 ? -18.469 -24.812 -12.438 1 96.69 341 CYS B N 1
ATOM 6997 C CA . CYS B 1 341 ? -19.375 -24.188 -11.461 1 96.69 341 CYS B CA 1
ATOM 6998 C C . CYS B 1 341 ? -19.188 -22.688 -11.438 1 96.69 341 CYS B C 1
ATOM 7000 O O . CYS B 1 341 ? -18.234 -22.156 -12 1 96.69 341 CYS B O 1
ATOM 7002 N N . VAL B 1 342 ? -20.172 -22.031 -10.922 1 95.44 342 VAL B N 1
ATOM 7003 C CA . VAL B 1 342 ? -20.094 -20.609 -10.68 1 95.44 342 VAL B CA 1
ATOM 7004 C C . VAL B 1 342 ? -19.75 -20.344 -9.211 1 95.44 342 VAL B C 1
ATOM 7006 O O . VAL B 1 342 ? -20.453 -20.812 -8.312 1 95.44 342 VAL B O 1
ATOM 7009 N N . GLN B 1 343 ? -18.656 -19.688 -8.992 1 95.31 343 GLN B N 1
ATOM 7010 C CA . GLN B 1 343 ? -18.156 -19.438 -7.641 1 95.31 343 GLN B CA 1
ATOM 7011 C C . GLN B 1 343 ? -18.359 -17.969 -7.254 1 95.31 343 GLN B C 1
ATOM 7013 O O . GLN B 1 343 ? -18.141 -17.062 -8.062 1 95.31 343 GLN B O 1
ATOM 7018 N N . THR B 1 344 ? -18.875 -17.719 -6.09 1 93.5 344 THR B N 1
ATOM 7019 C CA . THR B 1 344 ? -19.031 -16.391 -5.52 1 93.5 344 THR B CA 1
ATOM 7020 C C . THR B 1 344 ? -17.969 -16.125 -4.457 1 93.5 344 THR B C 1
ATOM 7022 O O . THR B 1 344 ? -17.797 -16.922 -3.529 1 93.5 344 THR B O 1
ATOM 7025 N N . TYR B 1 345 ? -17.266 -14.992 -4.629 1 92.94 345 TYR B N 1
ATOM 7026 C CA . TYR B 1 345 ? -16.172 -14.695 -3.725 1 92.94 345 TYR B CA 1
ATOM 7027 C C . TYR B 1 345 ? -16.375 -13.352 -3.039 1 92.94 345 TYR B C 1
ATOM 7029 O O . TYR B 1 345 ? -17.078 -12.484 -3.561 1 92.94 345 TYR B O 1
ATOM 7037 N N . GLU B 1 346 ? -15.797 -13.266 -1.824 1 91.62 346 GLU B N 1
ATOM 7038 C CA . GLU B 1 346 ? -15.508 -12 -1.155 1 91.62 346 GLU B CA 1
ATOM 7039 C C . GLU B 1 346 ? -14.008 -11.828 -0.936 1 91.62 346 GLU B C 1
ATOM 7041 O O . GLU B 1 346 ? -13.328 -12.75 -0.482 1 91.62 346 GLU B O 1
ATOM 7046 N N . ALA B 1 347 ? -13.477 -10.711 -1.366 1 92.19 347 ALA B N 1
ATOM 7047 C CA . ALA B 1 347 ? -12.031 -10.539 -1.271 1 92.19 347 ALA B CA 1
ATOM 7048 C C . ALA B 1 347 ? -11.68 -9.164 -0.716 1 92.19 347 ALA B C 1
ATOM 7050 O O . ALA B 1 347 ? -12.508 -8.25 -0.724 1 92.19 347 ALA B O 1
ATOM 7051 N N . SER B 1 348 ? -10.562 -9.031 -0.105 1 91.25 348 SER B N 1
ATOM 7052 C CA . SER B 1 348 ? -10.008 -7.773 0.383 1 91.25 348 SER B CA 1
ATOM 7053 C C . SER B 1 348 ? -8.484 -7.832 0.447 1 91.25 348 SER B C 1
ATOM 7055 O O . SER B 1 348 ? -7.902 -8.922 0.479 1 91.25 348 SER B O 1
ATOM 7057 N N . VAL B 1 349 ? -7.879 -6.73 0.25 1 88.94 349 VAL B N 1
ATOM 7058 C CA . VAL B 1 349 ? -6.445 -6.578 0.456 1 88.94 349 VAL B CA 1
ATOM 7059 C C . VAL B 1 349 ? -6.188 -5.645 1.638 1 88.94 349 VAL B C 1
ATOM 7061 O O . VAL B 1 349 ? -6.672 -4.512 1.658 1 88.94 349 VAL B O 1
ATOM 7064 N N . SER B 1 350 ? -5.582 -6.125 2.662 1 87.38 350 SER B N 1
ATOM 7065 C CA . SER B 1 350 ? -5.234 -5.332 3.836 1 87.38 350 SER B CA 1
ATOM 7066 C C . SER B 1 350 ? -3.734 -5.387 4.113 1 87.38 350 SER B C 1
ATOM 7068 O O . SER B 1 350 ? -3.164 -6.469 4.266 1 87.38 350 SER B O 1
ATOM 7070 N N . GLN B 1 351 ? -3.156 -4.266 4.098 1 82.31 351 GLN B N 1
ATOM 7071 C CA . GLN B 1 351 ? -1.725 -4.152 4.352 1 82.31 351 GLN B CA 1
ATOM 7072 C C . GLN B 1 351 ? -0.926 -5.043 3.406 1 82.31 351 GLN B C 1
ATOM 7074 O O . GLN B 1 351 ? -0.043 -5.785 3.84 1 82.31 351 GLN B O 1
ATOM 7079 N N . GLY B 1 352 ? -1.441 -5.047 2.172 1 79.25 352 GLY B N 1
ATOM 7080 C CA . GLY B 1 352 ? -0.737 -5.785 1.138 1 79.25 352 GLY B CA 1
ATOM 7081 C C . GLY B 1 352 ? -1.102 -7.258 1.104 1 79.25 352 GLY B C 1
ATOM 7082 O O . GLY B 1 352 ? -0.712 -7.977 0.182 1 79.25 352 GLY B O 1
ATOM 7083 N N . ALA B 1 353 ? -1.729 -7.777 2.08 1 82.19 353 ALA B N 1
ATOM 7084 C CA . ALA B 1 353 ? -2.113 -9.188 2.141 1 82.19 353 ALA B CA 1
ATOM 7085 C C . ALA B 1 353 ? -3.467 -9.414 1.475 1 82.19 353 ALA B C 1
ATOM 7087 O O . ALA B 1 353 ? -4.461 -8.789 1.847 1 82.19 353 ALA B O 1
ATOM 7088 N N . PHE B 1 354 ? -3.543 -10.305 0.556 1 87.25 354 PHE B N 1
ATOM 7089 C CA . PHE B 1 354 ? -4.758 -10.625 -0.182 1 87.25 354 PHE B CA 1
ATOM 7090 C C . PHE B 1 354 ? -5.484 -11.805 0.457 1 87.25 354 PHE B C 1
ATOM 7092 O O . PHE B 1 354 ? -4.887 -12.852 0.698 1 87.25 354 PHE B O 1
ATOM 7099 N N . VAL B 1 355 ? -6.738 -11.602 0.712 1 86.44 355 VAL B N 1
ATOM 7100 C CA . VAL B 1 355 ? -7.578 -12.664 1.254 1 86.44 355 VAL B CA 1
ATOM 7101 C C . VAL B 1 355 ? -8.844 -12.797 0.414 1 86.44 355 VAL B C 1
ATOM 7103 O O . VAL B 1 355 ? -9.539 -11.805 0.163 1 86.44 355 VAL B O 1
ATOM 7106 N N . GLU B 1 356 ? -9.062 -13.938 -0.101 1 90.25 356 GLU B N 1
ATOM 7107 C CA . GLU B 1 356 ? -10.266 -14.25 -0.864 1 90.25 356 GLU B CA 1
ATOM 7108 C C . GLU B 1 356 ? -11.031 -15.414 -0.233 1 90.25 356 GLU B C 1
ATOM 7110 O O . GLU B 1 356 ? -10.477 -16.5 -0.034 1 90.25 356 GLU B O 1
ATOM 7115 N N . ASN B 1 357 ? -12.305 -15.203 0.081 1 90.5 357 ASN B N 1
ATOM 7116 C CA . ASN B 1 357 ? -13.141 -16.234 0.693 1 90.5 357 ASN B CA 1
ATOM 7117 C C . ASN B 1 357 ? -14.25 -16.688 -0.25 1 90.5 357 ASN B C 1
ATOM 7119 O O . ASN B 1 357 ? -14.977 -15.852 -0.802 1 90.5 357 ASN B O 1
ATOM 7123 N N . LEU B 1 358 ? -14.32 -17.984 -0.447 1 93.06 358 LEU B N 1
ATOM 7124 C CA . LEU B 1 358 ? -15.422 -18.562 -1.219 1 93.06 358 LEU B CA 1
ATOM 7125 C C . LEU B 1 358 ? -16.703 -18.594 -0.393 1 93.06 358 LEU B C 1
ATOM 7127 O O . LEU B 1 358 ? -16.766 -19.266 0.638 1 93.06 358 LEU B O 1
ATOM 7131 N N . ILE B 1 359 ? -17.734 -17.891 -0.852 1 91.75 359 ILE B N 1
ATOM 7132 C CA . ILE B 1 359 ? -18.969 -17.766 -0.081 1 91.75 359 ILE B CA 1
ATOM 7133 C C . ILE B 1 359 ? -19.984 -18.797 -0.573 1 91.75 359 ILE B C 1
ATOM 7135 O O . ILE B 1 359 ? -20.797 -19.297 0.209 1 91.75 359 ILE B O 1
ATOM 7139 N N . ALA B 1 360 ? -19.969 -18.984 -1.906 1 92.5 360 ALA B N 1
ATOM 7140 C CA . ALA B 1 360 ? -20.938 -19.922 -2.475 1 92.5 360 ALA B CA 1
ATOM 7141 C C . ALA B 1 360 ? -20.422 -20.5 -3.793 1 92.5 360 ALA B C 1
ATOM 7143 O O . ALA B 1 360 ? -19.609 -19.875 -4.473 1 92.5 360 ALA B O 1
ATOM 7144 N N . SER B 1 361 ? -20.828 -21.719 -4.039 1 94 361 SER B N 1
ATOM 7145 C CA . SER B 1 361 ? -20.562 -22.391 -5.312 1 94 361 SER B CA 1
ATOM 7146 C C . SER B 1 361 ? -21.828 -23.016 -5.867 1 94 361 SER B C 1
ATOM 7148 O O . SER B 1 361 ? -22.609 -23.625 -5.125 1 94 361 SER B O 1
ATOM 7150 N N . ASP B 1 362 ? -22.109 -22.734 -7.117 1 93.19 362 ASP B N 1
ATOM 7151 C CA . ASP B 1 362 ? -23.266 -23.297 -7.793 1 93.19 362 ASP B CA 1
ATOM 7152 C C . ASP B 1 362 ? -22.859 -24.156 -8.992 1 93.19 362 ASP B C 1
ATOM 7154 O O . ASP B 1 362 ? -22.266 -23.641 -9.945 1 93.19 362 ASP B O 1
ATOM 7158 N N . THR B 1 363 ? -23.234 -25.422 -9 1 92.56 363 THR B N 1
ATOM 7159 C CA . THR B 1 363 ? -22.828 -26.344 -10.062 1 92.56 363 THR B CA 1
ATOM 7160 C C . THR B 1 363 ? -23.984 -26.625 -11.008 1 92.56 363 THR B C 1
ATOM 7162 O O . THR B 1 363 ? -23.844 -27.391 -11.961 1 92.56 363 THR B O 1
ATOM 7165 N N . ARG B 1 364 ? -25.203 -26.062 -10.906 1 87.19 364 ARG B N 1
ATOM 7166 C CA . ARG B 1 364 ? -26.406 -26.422 -11.656 1 87.19 364 ARG B CA 1
ATOM 7167 C C . ARG B 1 364 ? -26.328 -25.891 -13.086 1 87.19 364 ARG B C 1
ATOM 7169 O O . ARG B 1 364 ? -26.078 -24.719 -13.305 1 87.19 364 ARG B O 1
ATOM 7176 N N . VAL B 1 365 ? -26.469 -26.781 -14 1 92.31 365 VAL B N 1
ATOM 7177 C CA . VAL B 1 365 ? -26.594 -26.438 -15.406 1 92.31 365 VAL B CA 1
ATOM 7178 C C . VAL B 1 365 ? -28.047 -26.047 -15.719 1 92.31 365 VAL B C 1
ATOM 7180 O O . VAL B 1 365 ? -28.969 -26.797 -15.422 1 92.31 365 VAL B O 1
ATOM 7183 N N . THR B 1 366 ? -28.266 -24.953 -16.297 1 86.25 366 THR B N 1
ATOM 7184 C CA . THR B 1 366 ? -29.609 -24.453 -16.562 1 86.25 366 THR B CA 1
ATOM 7185 C C . THR B 1 366 ? -30.047 -24.812 -17.984 1 86.25 366 THR B C 1
ATOM 7187 O O . THR B 1 366 ? -31.25 -24.953 -18.25 1 86.25 366 THR B O 1
ATOM 7190 N N . ALA B 1 367 ? -29.078 -24.844 -18.859 1 85 367 ALA B N 1
ATOM 7191 C CA . ALA B 1 367 ? -29.406 -25.203 -20.219 1 85 367 ALA B CA 1
ATOM 7192 C C . ALA B 1 367 ? -28.25 -25.938 -20.891 1 85 367 ALA B C 1
ATOM 7194 O O . ALA B 1 367 ? -27.094 -25.734 -20.547 1 85 367 ALA B O 1
ATOM 7195 N N . THR B 1 368 ? -28.609 -26.875 -21.766 1 88.81 368 THR B N 1
ATOM 7196 C CA . THR B 1 368 ? -27.656 -27.594 -22.594 1 88.81 368 THR B CA 1
ATOM 7197 C C . THR B 1 368 ? -28.016 -27.453 -24.078 1 88.81 368 THR B C 1
ATOM 7199 O O . THR B 1 368 ? -29.188 -27.484 -24.438 1 88.81 368 THR B O 1
ATOM 7202 N N . SER B 1 369 ? -27.031 -27.094 -24.844 1 86.62 369 SER B N 1
ATOM 7203 C CA . SER B 1 369 ? -27.25 -27 -26.281 1 86.62 369 SER B CA 1
ATOM 7204 C C . SER B 1 369 ? -26.125 -27.688 -27.047 1 86.62 369 SER B C 1
ATOM 7206 O O . SER B 1 369 ? -25.156 -28.172 -26.453 1 86.62 369 SER B O 1
ATOM 7208 N N . GLY B 1 370 ? -26.312 -27.875 -28.375 1 81 370 GLY B N 1
ATOM 7209 C CA . GLY B 1 370 ? -25.281 -28.438 -29.234 1 81 370 GLY B CA 1
ATOM 7210 C C . GLY B 1 370 ? -25.438 -29.922 -29.453 1 81 370 GLY B C 1
ATOM 7211 O O . GLY B 1 370 ? -26.562 -30.453 -29.406 1 81 370 GLY B O 1
ATOM 7212 N N . ASP B 1 371 ? -24.328 -30.516 -29.797 1 81.88 371 ASP B N 1
ATOM 7213 C CA . ASP B 1 371 ? -24.328 -31.938 -30.172 1 81.88 371 ASP B CA 1
ATOM 7214 C C . ASP B 1 371 ? -24.281 -32.812 -28.938 1 81.88 371 ASP B C 1
ATOM 7216 O O . ASP B 1 371 ? -23.75 -32.438 -27.891 1 81.88 371 ASP B O 1
ATOM 7220 N N . GLN B 1 372 ? -24.938 -33.969 -29.031 1 77.88 372 GLN B N 1
ATOM 7221 C CA . GLN B 1 372 ? -25.062 -34.906 -27.922 1 77.88 372 GLN B CA 1
ATOM 7222 C C . GLN B 1 372 ? -23.688 -35.375 -27.438 1 77.88 372 GLN B C 1
ATOM 7224 O O . GLN B 1 372 ? -23.516 -35.719 -26.266 1 77.88 372 GLN B O 1
ATOM 7229 N N . TYR B 1 373 ? -22.719 -35.375 -28.266 1 78.44 373 TYR B N 1
ATOM 7230 C CA . TYR B 1 373 ? -21.391 -35.844 -27.906 1 78.44 373 TYR B CA 1
ATOM 7231 C C . TYR B 1 373 ? -20.516 -34.75 -27.344 1 78.44 373 TYR B C 1
ATOM 7233 O O . TYR B 1 373 ? -19.531 -35 -26.656 1 78.44 373 TYR B O 1
ATOM 7241 N N . ARG B 1 374 ? -20.953 -33.5 -27.672 1 87.69 374 ARG B N 1
ATOM 7242 C CA . ARG B 1 374 ? -20.25 -32.281 -27.203 1 87.69 374 ARG B CA 1
ATOM 7243 C C . ARG B 1 374 ? -21.219 -31.203 -26.797 1 87.69 374 ARG B C 1
ATOM 7245 O O . ARG B 1 374 ? -21.297 -30.156 -27.453 1 87.69 374 ARG B O 1
ATOM 7252 N N . PRO B 1 375 ? -21.859 -31.484 -25.688 1 89.62 375 PRO B N 1
ATOM 7253 C CA . PRO B 1 375 ? -22.875 -30.5 -25.312 1 89.62 375 PRO B CA 1
ATOM 7254 C C . PRO B 1 375 ? -22.266 -29.188 -24.781 1 89.62 375 PRO B C 1
ATOM 7256 O O . PRO B 1 375 ? -21.266 -29.219 -24.062 1 89.62 375 PRO B O 1
ATOM 7259 N N . ASP B 1 376 ? -22.891 -28.078 -25.25 1 93.81 376 ASP B N 1
ATOM 7260 C CA . ASP B 1 376 ? -22.609 -26.781 -24.641 1 93.81 376 ASP B CA 1
ATOM 7261 C C . ASP B 1 376 ? -23.406 -26.609 -23.344 1 93.81 376 ASP B C 1
ATOM 7263 O O . ASP B 1 376 ? -24.562 -27.062 -23.25 1 93.81 376 ASP B O 1
ATOM 7267 N N . TYR B 1 377 ? -22.844 -26 -22.391 1 95.19 377 TYR B N 1
ATOM 7268 C CA . TYR B 1 377 ? -23.516 -25.812 -21.109 1 95.19 377 TYR B CA 1
ATOM 7269 C C . TYR B 1 377 ? -23.75 -24.328 -20.812 1 95.19 377 TYR B C 1
ATOM 7271 O O . TYR B 1 377 ? -22.938 -23.484 -21.203 1 95.19 377 TYR B O 1
ATOM 7279 N N . ALA B 1 378 ? -24.812 -24.047 -20.203 1 94.62 378 ALA B N 1
ATOM 7280 C CA . ALA B 1 378 ? -25.109 -22.734 -19.609 1 94.62 378 ALA B CA 1
ATOM 7281 C C . ALA B 1 378 ? -25.375 -22.859 -18.109 1 94.62 378 ALA B C 1
ATOM 7283 O O . ALA B 1 378 ? -26.156 -23.688 -17.688 1 94.62 378 ALA B O 1
ATOM 7284 N N . LEU B 1 379 ? -24.609 -22.109 -17.375 1 94.69 379 LEU B N 1
ATOM 7285 C CA . LEU B 1 379 ? -24.766 -22.125 -15.93 1 94.69 379 LEU B CA 1
ATOM 7286 C C . LEU B 1 379 ? -25.266 -20.766 -15.422 1 94.69 379 LEU B C 1
ATOM 7288 O O . LEU B 1 379 ? -24.594 -19.75 -15.609 1 94.69 379 LEU B O 1
ATOM 7292 N N . THR B 1 380 ? -26.406 -20.766 -14.828 1 91 380 THR B N 1
ATOM 7293 C CA . THR B 1 380 ? -26.953 -19.594 -14.18 1 91 380 THR B CA 1
ATOM 7294 C C . THR B 1 380 ? -27.125 -19.828 -12.68 1 91 380 THR B C 1
ATOM 7296 O O . THR B 1 380 ? -27.953 -20.641 -12.266 1 91 380 THR B O 1
ATOM 7299 N N . PRO B 1 381 ? -26.359 -19.109 -11.883 1 89.31 381 PRO B N 1
ATOM 7300 C CA . PRO B 1 381 ? -26.453 -19.344 -10.438 1 89.31 381 PRO B CA 1
ATOM 7301 C C . PRO B 1 381 ? -27.797 -18.891 -9.867 1 89.31 381 PRO B C 1
ATOM 7303 O O . PRO B 1 381 ? -28.5 -18.094 -10.492 1 89.31 381 PRO B O 1
ATOM 7306 N N . GLU B 1 382 ? -28.094 -19.469 -8.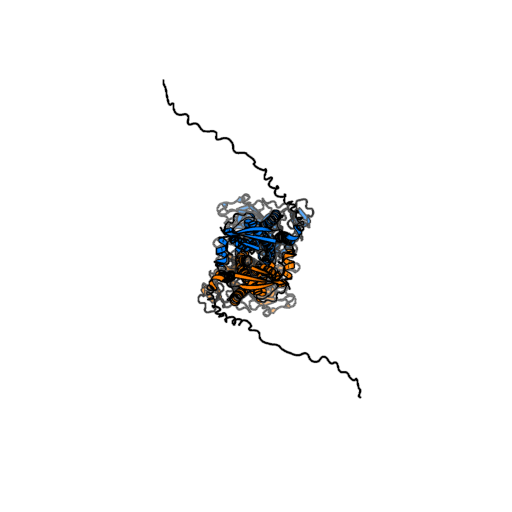672 1 84.88 382 GLU B N 1
ATOM 7307 C CA . GLU B 1 382 ? -29.328 -19.094 -8 1 84.88 382 GLU B CA 1
ATOM 7308 C C . GLU B 1 382 ? -29.344 -17.625 -7.617 1 84.88 382 GLU B C 1
ATOM 7310 O O . GLU B 1 382 ? -30.359 -16.938 -7.762 1 84.88 382 GLU B O 1
ATOM 7315 N N . THR B 1 383 ? -28.203 -17.156 -7.066 1 86.81 383 THR B N 1
ATOM 7316 C CA . THR B 1 383 ? -28 -15.75 -6.734 1 86.81 383 THR B CA 1
ATOM 7317 C C . THR B 1 383 ? -27 -15.109 -7.68 1 86.81 383 THR B C 1
ATOM 7319 O O . THR B 1 383 ? -25.891 -15.625 -7.855 1 86.81 383 THR B O 1
ATOM 7322 N N . CYS B 1 384 ? -27.453 -14.023 -8.297 1 88.31 384 CYS B N 1
ATOM 7323 C CA . CYS B 1 384 ? -26.594 -13.391 -9.297 1 88.31 384 CYS B CA 1
ATOM 7324 C C . CYS B 1 384 ? -26.016 -12.078 -8.773 1 88.31 384 CYS B C 1
ATOM 7326 O O . CYS B 1 384 ? -26.75 -11.219 -8.297 1 88.31 384 CYS B O 1
ATOM 7328 N N . TYR B 1 385 ? -24.703 -12.039 -8.766 1 86.5 385 TYR B N 1
ATOM 7329 C CA . TYR B 1 385 ? -23.984 -10.797 -8.477 1 86.5 385 TYR B CA 1
ATOM 7330 C C . TYR B 1 385 ? -23.359 -10.227 -9.742 1 86.5 385 TYR B C 1
ATOM 7332 O O . TYR B 1 385 ? -22.609 -10.922 -10.438 1 86.5 385 TYR B O 1
ATOM 7340 N N . SER B 1 386 ? -23.734 -9.07 -10.117 1 79.69 386 SER B N 1
ATOM 7341 C CA . SER B 1 386 ? -23.125 -8.391 -11.258 1 79.69 386 SER B CA 1
ATOM 7342 C C . SER B 1 386 ? -22.828 -6.934 -10.945 1 79.69 386 SER B C 1
ATOM 7344 O O . SER B 1 386 ? -23.719 -6.191 -10.516 1 79.69 386 SER B O 1
ATOM 7346 N N . ASP B 1 387 ? -21.578 -6.492 -11.141 1 74.06 387 ASP B N 1
ATOM 7347 C CA . ASP B 1 387 ? -21.109 -5.125 -10.914 1 74.06 387 ASP B CA 1
ATOM 7348 C C . ASP B 1 387 ? -21.484 -4.648 -9.508 1 74.06 387 ASP B C 1
ATOM 7350 O O . ASP B 1 387 ? -21.969 -3.529 -9.336 1 74.06 387 ASP B O 1
ATOM 7354 N N . GLY B 1 388 ? -21.391 -5.547 -8.539 1 73.06 388 GLY B N 1
ATOM 7355 C CA . GLY B 1 388 ? -21.609 -5.191 -7.145 1 73.06 388 GLY B CA 1
ATOM 7356 C C . GLY B 1 388 ? -23.062 -5.242 -6.727 1 73.06 388 GLY B C 1
ATOM 7357 O O . GLY B 1 388 ? -23.406 -4.949 -5.578 1 73.06 388 GLY B O 1
ATOM 7358 N N . THR B 1 389 ? -23.906 -5.598 -7.664 1 80.31 389 THR B N 1
ATOM 7359 C CA . THR B 1 389 ? -25.328 -5.617 -7.379 1 80.31 389 THR B CA 1
ATOM 7360 C C . THR B 1 389 ? -25.859 -7.051 -7.336 1 80.31 389 THR B C 1
ATOM 7362 O O . THR B 1 389 ? -25.453 -7.891 -8.141 1 80.31 389 THR B O 1
ATOM 7365 N N . LEU B 1 390 ? -26.656 -7.293 -6.352 1 84.62 390 LEU B N 1
ATOM 7366 C CA . LEU B 1 390 ? -27.328 -8.578 -6.215 1 84.62 390 LEU B CA 1
ATOM 7367 C C . LEU B 1 390 ? -28.625 -8.609 -7.012 1 84.62 390 LEU B C 1
ATOM 7369 O O . LEU B 1 390 ? -29.438 -7.699 -6.898 1 84.62 390 LEU B O 1
ATOM 7373 N N . TYR B 1 391 ? -28.656 -9.57 -7.867 1 80.69 391 TYR B N 1
ATOM 7374 C CA . TYR B 1 391 ? -29.875 -9.719 -8.656 1 80.69 391 TYR B CA 1
ATOM 7375 C C . TYR B 1 391 ? -30.672 -10.938 -8.211 1 80.69 391 TYR B C 1
ATOM 7377 O O . TYR B 1 391 ? -30.109 -12.031 -8.062 1 80.69 391 TYR B O 1
ATOM 7385 N N . GLU B 1 392 ? -31.844 -10.672 -7.742 1 71.88 392 GLU B N 1
ATOM 7386 C CA . GLU B 1 392 ? -32.719 -11.766 -7.367 1 71.88 392 GLU B CA 1
ATOM 7387 C C . GLU B 1 392 ? -33.531 -12.281 -8.57 1 71.88 392 GLU B C 1
ATOM 7389 O O . GLU B 1 392 ? -33.75 -11.539 -9.531 1 71.88 392 GLU B O 1
ATOM 7394 N N . LYS B 1 393 ? -33.844 -13.602 -8.562 1 72.31 393 LYS B N 1
ATOM 7395 C CA . LYS B 1 393 ? -34.688 -14.156 -9.625 1 72.31 393 LYS B CA 1
ATOM 7396 C C . LYS B 1 393 ? -36.062 -13.539 -9.594 1 72.31 393 LYS B C 1
ATOM 7398 O O . LYS B 1 393 ? -36.594 -13.25 -8.523 1 72.31 393 LYS B O 1
ATOM 7403 N N . PRO B 1 394 ? -36.75 -13.234 -10.727 1 72.31 394 PRO B N 1
ATOM 7404 C CA . PRO B 1 394 ? -36.344 -13.523 -12.102 1 72.31 394 PRO B CA 1
ATOM 7405 C C . PRO B 1 394 ? -35.344 -12.508 -12.633 1 72.31 394 PRO B C 1
ATOM 7407 O O . PRO B 1 394 ? -35.469 -11.312 -12.375 1 72.31 394 PRO B O 1
ATOM 7410 N N . LEU B 1 395 ? -34.312 -13.031 -13.297 1 71.56 395 LEU B N 1
ATOM 7411 C CA . LEU B 1 395 ? -33.219 -12.188 -13.773 1 71.56 395 LEU B CA 1
ATOM 7412 C C . LEU B 1 395 ? -33.656 -11.391 -15.008 1 71.56 395 LEU B C 1
ATOM 7414 O O . LEU B 1 395 ? -34.125 -11.969 -15.984 1 71.56 395 LEU B O 1
ATOM 7418 N N . GLU B 1 396 ? -33.906 -10.094 -14.859 1 68.62 396 GLU B N 1
ATOM 7419 C CA . GLU B 1 396 ? -34.25 -9.258 -16 1 68.62 396 GLU B CA 1
ATOM 7420 C C . GLU B 1 396 ? -33.25 -9.422 -17.141 1 68.62 396 GLU B C 1
ATOM 7422 O O . GLU B 1 396 ? -33.625 -9.469 -18.312 1 68.62 396 GLU B O 1
ATOM 7427 N N . HIS B 1 397 ? -32.062 -9.586 -16.828 1 76 397 HIS B N 1
ATOM 7428 C CA . HIS B 1 397 ? -31.016 -9.773 -17.812 1 76 397 HIS B CA 1
ATOM 7429 C C . HIS B 1 397 ? -30.188 -11.023 -17.516 1 76 397 HIS B C 1
ATOM 7431 O O . HIS B 1 397 ? -29.094 -10.922 -16.938 1 76 397 HIS B O 1
ATOM 7437 N N . PRO B 1 398 ? -30.766 -12.133 -17.938 1 78.25 398 PRO B N 1
ATOM 7438 C CA . PRO B 1 398 ? -30.094 -13.391 -17.609 1 78.25 398 PRO B CA 1
ATOM 7439 C C . PRO B 1 398 ? -28.719 -13.492 -18.266 1 78.25 398 PRO B C 1
ATOM 7441 O O . PRO B 1 398 ? -27.859 -14.25 -17.781 1 78.25 398 PRO B O 1
ATOM 7444 N N . GLU B 1 399 ? -28.453 -12.703 -19.328 1 79.81 399 GLU B N 1
ATOM 7445 C CA . GLU B 1 399 ? -27.172 -12.789 -20.047 1 79.81 399 GLU B CA 1
ATOM 7446 C C . GLU B 1 399 ? -26.016 -12.336 -19.172 1 79.81 399 GLU B C 1
ATOM 7448 O O . GLU B 1 399 ? -24.891 -12.789 -19.344 1 79.81 399 GLU B O 1
ATOM 7453 N N . ARG B 1 400 ? -26.438 -11.555 -18.156 1 82.12 400 ARG B N 1
ATOM 7454 C CA . ARG B 1 400 ? -25.375 -11.031 -17.297 1 82.12 400 ARG B CA 1
ATOM 7455 C C . ARG B 1 400 ? -24.984 -12.055 -16.234 1 82.12 400 ARG B C 1
ATOM 7457 O O . ARG B 1 400 ? -23.891 -11.969 -15.656 1 82.12 400 ARG B O 1
ATOM 7464 N N . CYS B 1 401 ? -25.859 -13.062 -16.125 1 87.12 401 CYS B N 1
ATOM 7465 C CA . CYS B 1 401 ? -25.625 -14 -15.039 1 87.12 401 CYS B CA 1
ATOM 7466 C C . CYS B 1 401 ? -25.438 -15.414 -15.562 1 87.12 401 CYS B C 1
ATOM 7468 O O . CYS B 1 401 ? -25.203 -16.344 -14.789 1 87.12 401 CYS B O 1
ATOM 7470 N N . THR B 1 402 ? -25.531 -15.578 -16.828 1 91.94 402 THR B N 1
ATOM 7471 C CA . THR B 1 402 ? -25.406 -16.922 -17.391 1 91.94 402 THR B CA 1
ATOM 7472 C C . THR B 1 402 ? -24 -17.125 -17.953 1 91.94 402 THR B C 1
ATOM 7474 O O . THR B 1 402 ? -23.531 -16.359 -18.781 1 91.94 402 THR B O 1
ATOM 7477 N N . TYR B 1 403 ? -23.359 -18.109 -17.5 1 94.06 403 TYR B N 1
ATOM 7478 C CA . TYR B 1 403 ? -22.031 -18.484 -17.969 1 94.06 403 TYR B CA 1
ATOM 7479 C C . TYR B 1 403 ? -22.109 -19.625 -18.969 1 94.06 403 TYR B C 1
ATOM 7481 O O . TYR B 1 403 ? -22.609 -20.703 -18.656 1 94.06 403 TYR B O 1
ATOM 7489 N N . ASN B 1 404 ? -21.609 -19.359 -20.125 1 94.44 404 ASN B N 1
ATOM 7490 C CA . ASN B 1 404 ? -21.672 -20.344 -21.188 1 94.44 404 ASN B CA 1
ATOM 7491 C C . ASN B 1 404 ? -20.328 -21.062 -21.375 1 94.44 404 ASN B C 1
ATOM 7493 O O . ASN B 1 404 ? -19.266 -20.438 -21.281 1 94.44 404 ASN B O 1
ATOM 7497 N N . VAL B 1 405 ? -20.406 -22.359 -21.578 1 95.81 405 VAL B N 1
ATOM 7498 C CA . VAL B 1 405 ? -19.219 -23.188 -21.781 1 95.81 405 VAL B CA 1
ATOM 7499 C C . VAL B 1 405 ? -19.328 -23.953 -23.094 1 95.81 405 VAL B C 1
ATOM 7501 O O . VAL B 1 405 ? -20.328 -24.609 -23.344 1 95.81 405 VAL B O 1
ATOM 7504 N N . TRP B 1 406 ? -18.312 -23.844 -23.922 1 94.56 406 TRP B N 1
ATOM 7505 C CA . TRP B 1 406 ? -18.266 -24.578 -25.188 1 94.56 406 TRP B CA 1
ATOM 7506 C C . TRP B 1 406 ? -18 -26.062 -24.938 1 94.56 406 TRP B C 1
ATOM 7508 O O . TRP B 1 406 ? -17.094 -26.422 -24.203 1 94.56 406 TRP B O 1
ATOM 7518 N N . GLY B 1 407 ? -18.766 -26.891 -25.641 1 93.88 407 GLY B N 1
ATOM 7519 C CA . GLY B 1 407 ? -18.609 -28.328 -25.5 1 93.88 407 GLY B CA 1
ATOM 7520 C C . GLY B 1 407 ? -17.219 -28.812 -25.875 1 93.88 407 GLY B C 1
ATOM 7521 O O . GLY B 1 407 ? -16.719 -29.781 -25.297 1 93.88 407 GLY B O 1
ATOM 7522 N N . MET B 1 408 ? -16.625 -28.172 -26.828 1 93.38 408 MET B N 1
ATOM 7523 C CA . MET B 1 408 ? -15.273 -28.531 -27.25 1 93.38 408 MET B CA 1
ATOM 7524 C C . MET B 1 408 ? -14.273 -28.375 -26.109 1 93.38 408 MET B C 1
ATOM 7526 O O . MET B 1 408 ? -13.305 -29.125 -26.016 1 93.38 408 MET B O 1
ATOM 7530 N N . SER B 1 409 ? -14.531 -27.406 -25.266 1 95.69 409 SER B N 1
ATOM 7531 C CA . SER B 1 409 ? -13.656 -27.188 -24.125 1 95.69 409 SER B CA 1
ATOM 7532 C C . SER B 1 409 ? -13.797 -28.312 -23.109 1 95.69 409 SER B C 1
ATOM 7534 O O . SER B 1 409 ? -12.805 -28.734 -22.5 1 95.69 409 SER B O 1
ATOM 7536 N N . VAL B 1 410 ? -14.984 -28.797 -22.922 1 95.06 410 VAL B N 1
ATOM 7537 C CA . VAL B 1 410 ? -15.227 -29.906 -22.016 1 95.06 410 VAL B CA 1
ATOM 7538 C C . VAL B 1 410 ? -14.5 -31.156 -22.516 1 95.06 410 VAL B C 1
ATOM 7540 O O . VAL B 1 410 ? -13.828 -31.844 -21.75 1 95.06 410 VAL B O 1
ATOM 7543 N N . MET B 1 411 ? -14.617 -31.406 -23.766 1 94.44 411 MET B N 1
ATOM 7544 C CA . MET B 1 411 ? -13.961 -32.562 -24.375 1 94.44 411 MET B CA 1
ATOM 7545 C C . MET B 1 411 ? -12.445 -32.438 -24.25 1 94.44 411 MET B C 1
ATOM 7547 O O . MET B 1 411 ? -11.773 -33.438 -23.922 1 94.44 411 MET B O 1
ATOM 7551 N N . ALA B 1 412 ? -11.938 -31.312 -24.578 1 96.12 412 ALA B N 1
ATOM 7552 C CA . ALA B 1 412 ? -10.492 -31.109 -24.5 1 96.12 412 ALA B CA 1
ATOM 7553 C C . ALA B 1 412 ? -9.984 -31.344 -23.078 1 96.12 412 ALA B C 1
ATOM 7555 O O . ALA B 1 412 ? -8.93 -31.953 -22.891 1 96.12 412 ALA B O 1
ATOM 7556 N N . LEU B 1 413 ? -10.742 -30.828 -22.125 1 97.19 413 LEU B N 1
ATOM 7557 C CA . LEU B 1 413 ? -10.375 -31.047 -20.719 1 97.19 413 LEU B CA 1
ATOM 7558 C C . LEU B 1 413 ? -10.406 -32.531 -20.375 1 97.19 413 LEU B C 1
ATOM 7560 O O . LEU B 1 413 ? -9.5 -33.031 -19.719 1 97.19 413 LEU B O 1
ATOM 7564 N N . GLN B 1 414 ? -11.359 -33.156 -20.812 1 95.81 414 GLN B N 1
ATOM 7565 C CA . GLN B 1 414 ? -11.508 -34.594 -20.547 1 95.81 414 GLN B CA 1
ATOM 7566 C C . GLN B 1 414 ? -10.336 -35.375 -21.125 1 95.81 414 GLN B C 1
ATOM 7568 O O . GLN B 1 414 ? -9.734 -36.219 -20.438 1 95.81 414 GLN B O 1
ATOM 7573 N N . ASN B 1 415 ? -10.055 -35.125 -22.391 1 94.5 415 ASN B N 1
ATOM 7574 C CA . ASN B 1 415 ? -8.984 -35.844 -23.078 1 94.5 415 ASN B CA 1
ATOM 7575 C C . ASN B 1 415 ? -7.625 -35.562 -22.453 1 94.5 415 ASN B C 1
ATOM 7577 O O . ASN B 1 415 ? -6.738 -36.406 -22.484 1 94.5 415 ASN B O 1
ATOM 7581 N N . SER B 1 416 ? -7.5 -34.438 -21.891 1 95.62 416 SER B N 1
ATOM 7582 C CA . SER B 1 416 ? -6.215 -34.031 -21.328 1 95.62 416 SER B CA 1
ATOM 7583 C C . SER B 1 416 ? -6.023 -34.625 -19.938 1 95.62 416 SER B C 1
ATOM 7585 O O . SER B 1 416 ? -4.914 -35 -19.562 1 95.62 416 SER B O 1
ATOM 7587 N N . ILE B 1 417 ? -7.09 -34.688 -19.141 1 97.06 417 ILE B N 1
ATOM 7588 C CA . ILE B 1 417 ? -6.973 -35.062 -17.734 1 97.06 417 ILE B CA 1
ATOM 7589 C C . ILE B 1 417 ? -7.078 -36.594 -17.609 1 97.06 417 ILE B C 1
ATOM 7591 O O . ILE B 1 417 ? -6.426 -37.188 -16.766 1 97.06 417 ILE B O 1
ATOM 7595 N N . ARG B 1 418 ? -7.809 -37.219 -18.406 1 96.31 418 ARG B N 1
ATOM 7596 C CA . ARG B 1 418 ? -8.141 -38.656 -18.297 1 96.31 418 ARG B CA 1
ATOM 7597 C C . ARG B 1 418 ? -6.883 -39.5 -18.203 1 96.31 418 ARG B C 1
ATOM 7599 O O . ARG B 1 418 ? -6.734 -40.281 -17.266 1 96.31 418 ARG B O 1
ATOM 7606 N N . PRO B 1 419 ? -5.934 -39.375 -19.109 1 94.25 419 PRO B N 1
ATOM 7607 C CA . PRO B 1 419 ? -4.77 -40.25 -19.031 1 94.25 419 PRO B CA 1
ATOM 7608 C C . PRO B 1 419 ? -3.908 -40 -17.797 1 94.25 419 PRO B C 1
ATOM 7610 O O . PRO B 1 419 ? -3.104 -40.844 -17.422 1 94.25 419 PRO B O 1
ATOM 7613 N N . LEU B 1 420 ? -4.074 -38.906 -17.219 1 95.38 420 LEU B N 1
ATOM 7614 C CA . LEU B 1 420 ? -3.244 -38.531 -16.078 1 95.38 420 LEU B CA 1
ATOM 7615 C C . LEU B 1 420 ? -3.764 -39.188 -14.797 1 95.38 420 LEU B C 1
ATOM 7617 O O . LEU B 1 420 ? -3.018 -39.344 -13.828 1 95.38 420 LEU B O 1
ATOM 7621 N N . LEU B 1 421 ? -5.02 -39.531 -14.812 1 97.06 421 LEU B N 1
ATOM 7622 C CA . LEU B 1 421 ? -5.641 -40 -13.57 1 97.06 421 LEU B CA 1
ATOM 7623 C C . LEU B 1 421 ? -5.953 -41.469 -13.641 1 97.06 421 LEU B C 1
ATOM 7625 O O . LEU B 1 421 ? -6.406 -42.062 -12.656 1 97.06 421 LEU B O 1
ATOM 7629 N N . MET B 1 422 ? -5.676 -42.062 -14.773 1 96.44 422 MET B N 1
ATOM 7630 C CA . MET B 1 422 ? -5.902 -43.5 -14.93 1 96.44 422 MET B CA 1
ATOM 7631 C C . MET B 1 422 ? -4.613 -44.281 -14.688 1 96.44 422 MET B C 1
ATOM 7633 O O . MET B 1 422 ? -3.533 -43.844 -15.078 1 96.44 422 MET B O 1
ATOM 7637 N N . GLY B 1 423 ? -4.77 -45.438 -13.945 1 95.12 423 GLY B N 1
ATOM 7638 C CA . GLY B 1 423 ? -3.611 -46.281 -13.773 1 95.12 423 GLY B CA 1
ATOM 7639 C C . GLY B 1 423 ? -3.574 -46.969 -12.414 1 95.12 423 GLY B C 1
ATOM 7640 O O . GLY B 1 423 ? -4.617 -47.156 -11.781 1 95.12 423 GLY B O 1
ATOM 7641 N N . SER B 1 424 ? -2.346 -47.438 -12.117 1 92.94 424 SER B N 1
ATOM 7642 C CA . SER B 1 424 ? -2.203 -48.188 -10.875 1 92.94 424 SER B CA 1
ATOM 7643 C C . SER B 1 424 ? -0.88 -47.875 -10.188 1 92.94 424 SER B C 1
ATOM 7645 O O . SER B 1 424 ? 0.012 -47.281 -10.789 1 92.94 424 SER B O 1
ATOM 7647 N N . GLY B 1 425 ? -0.874 -48.094 -8.953 1 91.31 425 GLY B N 1
ATOM 7648 C CA . GLY B 1 425 ? 0.333 -48.062 -8.141 1 91.31 425 GLY B CA 1
ATOM 7649 C C . GLY B 1 425 ? 0.635 -49.406 -7.492 1 91.31 425 GLY B C 1
ATOM 7650 O O . GLY B 1 425 ? -0.279 -50.125 -7.078 1 91.31 425 GLY B O 1
ATOM 7651 N N . SER B 1 426 ? 1.945 -49.781 -7.484 1 88.38 426 SER B N 1
ATOM 7652 C CA . SER B 1 426 ? 2.32 -51.062 -6.934 1 88.38 426 SER B CA 1
ATOM 7653 C C . SER B 1 426 ? 3.555 -50.969 -6.043 1 88.38 426 SER B C 1
ATOM 7655 O O . SER B 1 426 ? 4.289 -49.969 -6.113 1 88.38 426 SER B O 1
ATOM 7657 N N . LEU B 1 427 ? 3.611 -51.938 -5.145 1 82.62 427 LEU B N 1
ATOM 7658 C CA . LEU B 1 427 ? 4.82 -52.062 -4.34 1 82.62 427 LEU B CA 1
ATOM 7659 C C . LEU B 1 427 ? 5.887 -52.844 -5.086 1 82.62 427 LEU B C 1
ATOM 7661 O O . LEU B 1 427 ? 5.605 -53.938 -5.613 1 82.62 427 LEU B O 1
ATOM 7665 N N . PHE B 1 428 ? 6.895 -52.125 -5.441 1 73.94 428 PHE B N 1
ATOM 7666 C CA . PHE B 1 428 ? 8.016 -52.781 -6.113 1 73.94 428 PHE B CA 1
ATOM 7667 C C . PHE B 1 428 ? 9.016 -53.312 -5.102 1 73.94 428 PHE B C 1
ATOM 7669 O O . PHE B 1 428 ? 8.719 -53.375 -3.904 1 73.94 428 PHE B O 1
ATOM 7676 N N . ALA B 1 429 ? 10.281 -53.531 -5.574 1 65.81 429 ALA B N 1
ATOM 7677 C CA . ALA B 1 429 ? 11.352 -54.094 -4.746 1 65.81 429 ALA B CA 1
ATOM 7678 C C . ALA B 1 429 ? 11.594 -53.219 -3.51 1 65.81 429 ALA B C 1
ATOM 7680 O O . ALA B 1 429 ? 11.57 -52 -3.588 1 65.81 429 ALA B O 1
ATOM 7681 N N . ASN B 1 430 ? 11.805 -53.844 -2.303 1 66.5 430 ASN B N 1
ATOM 7682 C CA . ASN B 1 430 ? 12.117 -53.25 -1.009 1 66.5 430 ASN B CA 1
ATOM 7683 C C . ASN B 1 430 ? 11 -52.312 -0.542 1 66.5 430 ASN B C 1
ATOM 7685 O O . ASN B 1 430 ? 11.273 -51.25 0.032 1 66.5 430 ASN B O 1
ATOM 7689 N N . TYR B 1 431 ? 9.781 -52.562 -1.014 1 71.19 431 TYR B N 1
ATOM 7690 C CA . TYR B 1 431 ? 8.562 -51.906 -0.543 1 71.19 431 TYR B CA 1
ATOM 7691 C C . TYR B 1 431 ? 8.516 -50.469 -1.008 1 71.19 431 TYR B C 1
ATOM 7693 O O . TYR B 1 431 ? 8 -49.594 -0.3 1 71.19 431 TYR B O 1
ATOM 7701 N N . ARG B 1 432 ? 9.242 -50.25 -2.166 1 80.81 432 ARG B N 1
ATOM 7702 C CA . ARG B 1 432 ? 9.148 -48.906 -2.738 1 80.81 432 ARG B CA 1
ATOM 7703 C C . ARG B 1 432 ? 8.016 -48.844 -3.758 1 80.81 432 ARG B C 1
ATOM 7705 O O . ARG B 1 432 ? 7.699 -49.812 -4.418 1 80.81 432 ARG B O 1
ATOM 7712 N N . LEU B 1 433 ? 7.43 -47.75 -3.826 1 82.25 433 LEU B N 1
ATOM 7713 C CA . LEU B 1 433 ? 6.223 -47.562 -4.629 1 82.25 433 LEU B CA 1
ATOM 7714 C C . LEU B 1 433 ? 6.574 -47.25 -6.078 1 82.25 433 LEU B C 1
ATOM 7716 O O . LEU B 1 433 ? 7.512 -46.5 -6.348 1 82.25 433 LEU B O 1
ATOM 7720 N N . GLN B 1 434 ? 5.957 -48 -6.957 1 85.44 434 GLN B N 1
ATOM 7721 C CA . GLN B 1 434 ? 6.016 -47.719 -8.391 1 85.44 434 GLN B CA 1
ATOM 7722 C C . GLN B 1 434 ? 4.645 -47.344 -8.938 1 85.44 434 GLN B C 1
ATOM 7724 O O . GLN B 1 434 ? 3.629 -47.906 -8.539 1 85.44 434 GLN B O 1
ATOM 7729 N N . TRP B 1 435 ? 4.633 -46.344 -9.805 1 89.31 435 TRP B N 1
ATOM 7730 C CA . TRP B 1 435 ? 3.373 -45.812 -10.305 1 89.31 435 TRP B CA 1
ATOM 7731 C C . TRP B 1 435 ? 3.33 -45.844 -11.828 1 89.31 435 TRP B C 1
ATOM 7733 O O . TRP B 1 435 ? 4.363 -45.719 -12.484 1 89.31 435 TRP B O 1
ATOM 7743 N N . SER B 1 436 ? 2.123 -46 -12.375 1 89.38 436 SER B N 1
ATOM 7744 C CA . SER B 1 436 ? 1.953 -45.906 -13.82 1 89.38 436 SER B CA 1
ATOM 7745 C C . SER B 1 436 ? 2.24 -44.469 -14.305 1 89.38 436 SER B C 1
ATOM 7747 O O . SER B 1 436 ? 2.812 -44.281 -15.383 1 89.38 436 SER B O 1
ATOM 7749 N N . THR B 1 437 ? 1.797 -43.5 -13.57 1 88.62 437 THR B N 1
ATOM 7750 C CA . THR B 1 437 ? 2.068 -42.094 -13.859 1 88.62 437 THR B CA 1
ATOM 7751 C C . THR B 1 437 ? 2.414 -41.344 -12.586 1 88.62 437 THR B C 1
ATOM 7753 O O . THR B 1 437 ? 1.915 -41.656 -11.508 1 88.62 437 THR B O 1
ATOM 7756 N N . ASP B 1 438 ? 3.248 -40.344 -12.734 1 87.94 438 ASP B N 1
ATOM 7757 C CA . ASP B 1 438 ? 3.609 -39.5 -11.586 1 87.94 438 ASP B CA 1
ATOM 7758 C C . ASP B 1 438 ? 2.391 -38.781 -11.031 1 87.94 438 ASP B C 1
ATOM 7760 O O . ASP B 1 438 ? 2.305 -38.531 -9.828 1 87.94 438 ASP B O 1
ATOM 7764 N N . THR B 1 439 ? 1.451 -38.469 -11.883 1 94.25 439 THR B N 1
ATOM 7765 C CA . THR B 1 439 ? 0.267 -37.719 -11.477 1 94.25 439 THR B CA 1
ATOM 7766 C C . THR B 1 439 ? -0.619 -38.562 -10.562 1 94.25 439 THR B C 1
ATOM 7768 O O . THR B 1 439 ? -1.221 -38.062 -9.617 1 94.25 439 THR B O 1
ATOM 7771 N N . LEU B 1 440 ? -0.651 -39.844 -10.836 1 94.56 440 LEU B N 1
ATOM 7772 C CA . LEU B 1 440 ? -1.44 -40.719 -9.969 1 94.56 440 LEU B CA 1
ATOM 7773 C C . LEU B 1 440 ? -0.815 -40.781 -8.578 1 94.56 440 LEU B C 1
ATOM 7775 O O . LEU B 1 440 ? -1.528 -40.906 -7.578 1 94.56 440 LEU B O 1
ATOM 7779 N N . GLN B 1 441 ? 0.475 -40.812 -8.539 1 92.31 441 GLN B N 1
ATOM 7780 C CA . GLN B 1 441 ? 1.145 -40.75 -7.242 1 92.31 441 GLN B CA 1
ATOM 7781 C C . GLN B 1 441 ? 0.737 -39.5 -6.465 1 92.31 441 GLN B C 1
ATOM 7783 O O . GLN B 1 441 ? 0.532 -39.562 -5.25 1 92.31 441 GLN B O 1
ATOM 7788 N N . ALA B 1 442 ? 0.696 -38.406 -7.164 1 93.81 442 ALA B N 1
ATOM 7789 C CA . ALA B 1 442 ? 0.312 -37.156 -6.527 1 93.81 442 ALA B CA 1
ATOM 7790 C C . ALA B 1 442 ? -1.11 -37.219 -5.984 1 93.81 442 ALA B C 1
ATOM 7792 O O . ALA B 1 442 ? -1.402 -36.688 -4.918 1 93.81 442 ALA B O 1
ATOM 7793 N N . VAL B 1 443 ? -2.012 -37.875 -6.684 1 95.62 443 VAL B N 1
ATOM 7794 C CA . VAL B 1 443 ? -3.398 -38.031 -6.254 1 95.62 443 VAL B CA 1
ATOM 7795 C C . VAL B 1 443 ? -3.473 -38.938 -5.047 1 95.62 443 VAL B C 1
ATOM 7797 O O . VAL B 1 443 ? -4.27 -38.719 -4.129 1 95.62 443 VAL B O 1
ATOM 7800 N N . TYR B 1 444 ? -2.629 -40 -5.086 1 93.62 444 TYR B N 1
ATOM 7801 C CA . TYR B 1 444 ? -2.561 -40.969 -3.984 1 93.62 444 TYR B CA 1
ATOM 7802 C C . TYR B 1 444 ? -2.088 -40.281 -2.705 1 93.62 444 TYR B C 1
ATOM 7804 O O . TYR B 1 444 ? -2.594 -40.562 -1.617 1 93.62 444 TYR B O 1
ATOM 7812 N N . GLY B 1 445 ? -1.146 -39.438 -2.848 1 89.25 445 GLY B N 1
ATOM 7813 C CA . GLY B 1 445 ? -0.569 -38.781 -1.68 1 89.25 445 GLY B CA 1
ATOM 7814 C C . GLY B 1 445 ? 0.271 -39.719 -0.832 1 89.25 445 GLY B C 1
ATOM 7815 O O . GLY B 1 445 ? 1.166 -40.406 -1.344 1 89.25 445 GLY B O 1
ATOM 7816 N N . THR B 1 446 ? -0.038 -39.812 0.436 1 86.31 446 THR B N 1
ATOM 7817 C CA . THR B 1 446 ? 0.737 -40.656 1.35 1 86.31 446 THR B CA 1
ATOM 7818 C C . THR B 1 446 ? 0.038 -42 1.592 1 86.31 446 THR B C 1
ATOM 7820 O O . THR B 1 446 ? 0.681 -43.031 1.592 1 86.31 446 THR B O 1
ATOM 7823 N N . TYR B 1 447 ? -1.321 -41.875 1.693 1 86.31 447 TYR B N 1
ATOM 7824 C CA . TYR B 1 447 ? -2.037 -43.062 2.094 1 86.31 447 TYR B CA 1
ATOM 7825 C C . TYR B 1 447 ? -3.102 -43.438 1.066 1 86.31 447 TYR B C 1
ATOM 7827 O O . TYR B 1 447 ? -3.66 -44.531 1.106 1 86.31 447 TYR B O 1
ATOM 7835 N N . GLY B 1 448 ? -3.371 -42.531 0.19 1 91.12 448 GLY B N 1
ATOM 7836 C CA . GLY B 1 448 ? -4.375 -42.781 -0.83 1 91.12 448 GLY B CA 1
ATOM 7837 C C . GLY B 1 448 ? -5.781 -42.875 -0.275 1 91.12 448 GLY B C 1
ATOM 7838 O O . GLY B 1 448 ? -6.637 -43.562 -0.829 1 91.12 448 GLY B O 1
ATOM 7839 N N . ASN B 1 449 ? -6.027 -42.25 0.868 1 92.19 449 ASN B N 1
ATOM 7840 C CA . ASN B 1 449 ? -7.359 -42.281 1.461 1 92.19 449 ASN B CA 1
ATOM 7841 C C . ASN B 1 449 ? -8.25 -41.188 0.864 1 92.19 449 ASN B C 1
ATOM 7843 O O . ASN B 1 449 ? -7.805 -40.406 0.031 1 92.19 449 ASN B O 1
ATOM 7847 N N . TYR B 1 450 ? -9.469 -41.219 1.253 1 94.94 450 TYR B N 1
ATOM 7848 C CA . TYR B 1 450 ? -10.477 -40.312 0.725 1 94.94 450 TYR B CA 1
ATOM 7849 C C . TYR B 1 450 ? -10.047 -38.875 0.903 1 94.94 450 TYR B C 1
ATOM 7851 O O . TYR B 1 450 ? -10.18 -38.062 -0.016 1 94.94 450 TYR B O 1
ATOM 7859 N N . THR B 1 451 ? -9.555 -38.531 2.088 1 95.12 451 THR B N 1
ATOM 7860 C CA . THR B 1 451 ? -9.195 -37.156 2.4 1 95.12 451 THR B CA 1
ATOM 7861 C C . THR B 1 451 ? -8.094 -36.656 1.468 1 95.12 451 THR B C 1
ATOM 7863 O O . THR B 1 451 ? -8.125 -35.5 1.019 1 95.12 451 THR B O 1
ATOM 7866 N N . GLU B 1 452 ? -7.152 -37.469 1.131 1 94.38 452 GLU B N 1
ATOM 7867 C CA . GLU B 1 452 ? -6.047 -37.094 0.263 1 94.38 452 GLU B CA 1
ATOM 7868 C C . GLU B 1 452 ? -6.504 -36.938 -1.185 1 94.38 452 GLU B C 1
ATOM 7870 O O . GLU B 1 452 ? -6.09 -36 -1.882 1 94.38 452 GLU B O 1
ATOM 7875 N N . ILE B 1 453 ? -7.332 -37.844 -1.575 1 96.31 453 ILE B N 1
ATOM 7876 C CA . ILE B 1 453 ? -7.852 -37.781 -2.938 1 96.31 453 ILE B CA 1
ATOM 7877 C C . ILE B 1 453 ? -8.727 -36.531 -3.094 1 96.31 453 ILE B C 1
ATOM 7879 O O . ILE B 1 453 ? -8.625 -35.844 -4.098 1 96.31 453 ILE B O 1
ATOM 7883 N N . GLN B 1 454 ? -9.539 -36.281 -2.096 1 96.44 454 GLN B N 1
ATOM 7884 C CA . GLN B 1 454 ? -10.383 -35.094 -2.113 1 96.44 454 GLN B CA 1
ATOM 7885 C C . GLN B 1 454 ? -9.531 -33.844 -2.193 1 96.44 454 GLN B C 1
ATOM 7887 O O . GLN B 1 454 ? -9.859 -32.906 -2.939 1 96.44 454 GLN B O 1
ATOM 7892 N N . SER B 1 455 ? -8.5 -33.781 -1.436 1 94.19 455 SER B N 1
ATOM 7893 C CA . SER B 1 455 ? -7.613 -32.625 -1.432 1 94.19 455 SER B CA 1
ATOM 7894 C C . SER B 1 455 ? -6.969 -32.406 -2.797 1 94.19 455 SER B C 1
ATOM 7896 O O . SER B 1 455 ? -6.797 -31.281 -3.242 1 94.19 455 SER B O 1
ATOM 7898 N N . ALA B 1 456 ? -6.582 -33.5 -3.441 1 94.62 456 ALA B N 1
ATOM 7899 C CA . ALA B 1 456 ? -5.988 -33.406 -4.773 1 94.62 456 ALA B CA 1
ATOM 7900 C C . ALA B 1 456 ? -6.98 -32.844 -5.773 1 94.62 456 ALA B C 1
ATOM 7902 O O . ALA B 1 456 ? -6.613 -31.984 -6.602 1 94.62 456 ALA B O 1
ATOM 7903 N N . PHE B 1 457 ? -8.18 -33.25 -5.688 1 96.69 457 PHE B N 1
ATOM 7904 C CA . PHE B 1 457 ? -9.18 -32.75 -6.629 1 96.69 457 PHE B CA 1
ATOM 7905 C C . PHE B 1 457 ? -9.555 -31.312 -6.332 1 96.69 457 PHE B C 1
ATOM 7907 O O . PHE B 1 457 ? -9.852 -30.547 -7.246 1 96.69 457 PHE B O 1
ATOM 7914 N N . GLU B 1 458 ? -9.586 -30.984 -5.051 1 93.88 458 GLU B N 1
ATOM 7915 C CA . GLU B 1 458 ? -9.812 -29.578 -4.691 1 93.88 458 GLU B CA 1
ATOM 7916 C C . GLU B 1 458 ? -8.711 -28.688 -5.258 1 93.88 458 GLU B C 1
ATOM 7918 O O . GLU B 1 458 ? -8.992 -27.594 -5.758 1 93.88 458 GLU B O 1
ATOM 7923 N N . SER B 1 459 ? -7.512 -29.156 -5.152 1 93.12 459 SER B N 1
ATOM 7924 C CA . SER B 1 459 ? -6.383 -28.406 -5.703 1 93.12 459 SER B CA 1
ATOM 7925 C C . SER B 1 459 ? -6.477 -28.297 -7.223 1 93.12 459 SER B C 1
ATOM 7927 O O . SER B 1 459 ? -6.164 -27.266 -7.797 1 93.12 459 SER B O 1
ATOM 7929 N N . LEU B 1 460 ? -6.84 -29.391 -7.809 1 95.06 460 LEU B N 1
ATOM 7930 C CA . LEU B 1 460 ? -7.023 -29.391 -9.258 1 95.06 460 LEU B CA 1
ATOM 7931 C C . LEU B 1 460 ? -8.078 -28.391 -9.672 1 95.06 460 LEU B C 1
ATOM 7933 O O . LEU B 1 460 ? -7.863 -27.594 -10.594 1 95.06 460 LEU B O 1
ATOM 7937 N N . GLY B 1 461 ? -9.203 -28.406 -8.977 1 94.56 461 GLY B N 1
ATOM 7938 C CA . GLY B 1 461 ? -10.242 -27.438 -9.25 1 94.56 461 GLY B CA 1
ATOM 7939 C C . GLY B 1 461 ? -9.781 -26 -9.07 1 94.56 461 GLY B C 1
ATOM 7940 O O . GLY B 1 461 ? -10.086 -25.125 -9.891 1 94.56 461 GLY B O 1
ATOM 7941 N N . SER B 1 462 ? -9.078 -25.781 -8.031 1 91.44 462 SER B N 1
ATOM 7942 C CA . SER B 1 462 ? -8.586 -24.438 -7.727 1 91.44 462 SER B CA 1
ATOM 7943 C C . SER B 1 462 ? -7.605 -23.953 -8.789 1 91.44 462 SER B C 1
ATOM 7945 O O . SER B 1 462 ? -7.672 -22.797 -9.219 1 91.44 462 SER B O 1
ATOM 7947 N N . SER B 1 463 ? -6.688 -24.781 -9.188 1 91.38 463 SER B N 1
ATOM 7948 C CA . SER B 1 463 ? -5.699 -24.422 -10.195 1 91.38 463 SER B CA 1
ATOM 7949 C C . SER B 1 463 ? -6.359 -24.125 -11.539 1 91.38 463 SER B C 1
ATOM 7951 O O . SER B 1 463 ? -6.008 -23.156 -12.203 1 91.38 463 SER B O 1
ATOM 7953 N N . LEU B 1 464 ? -7.277 -24.953 -11.891 1 94.25 464 LEU B N 1
ATOM 7954 C CA . LEU B 1 464 ? -7.98 -24.75 -13.148 1 94.25 464 LEU B CA 1
ATOM 7955 C C . LEU B 1 464 ? -8.82 -23.484 -13.102 1 94.25 464 LEU B C 1
ATOM 7957 O O . LEU B 1 464 ? -8.93 -22.766 -14.102 1 94.25 464 LEU B O 1
ATOM 7961 N N . SER B 1 465 ? -9.43 -23.25 -11.93 1 93.25 465 SER B N 1
ATOM 7962 C CA . SER B 1 465 ? -10.203 -22.031 -11.781 1 93.25 465 SER B CA 1
ATOM 7963 C C . SER B 1 465 ? -9.32 -20.797 -11.922 1 93.25 465 SER B C 1
ATOM 7965 O O . SER B 1 465 ? -9.703 -19.812 -12.578 1 93.25 465 SER B O 1
ATOM 7967 N N . THR B 1 466 ? -8.203 -20.828 -11.312 1 88.75 466 THR B N 1
ATOM 7968 C CA . THR B 1 466 ? -7.262 -19.719 -11.414 1 88.75 466 THR B CA 1
ATOM 7969 C C . THR B 1 466 ? -6.805 -19.516 -12.852 1 88.75 466 THR B C 1
ATOM 7971 O O . THR B 1 466 ? -6.68 -18.391 -13.32 1 88.75 466 THR B O 1
ATOM 7974 N N . ASN B 1 467 ? -6.535 -20.609 -13.523 1 90.44 467 ASN B N 1
ATOM 7975 C CA . ASN B 1 467 ? -6.152 -20.531 -14.93 1 90.44 467 ASN B CA 1
ATOM 7976 C C . ASN B 1 467 ? -7.266 -19.938 -15.781 1 90.44 467 ASN B C 1
ATOM 7978 O O . ASN B 1 467 ? -7.004 -19.156 -16.703 1 90.44 467 ASN B O 1
ATOM 7982 N N . ALA B 1 468 ? -8.469 -20.344 -15.5 1 93.25 468 ALA B N 1
ATOM 7983 C CA . ALA B 1 468 ? -9.609 -19.797 -16.234 1 93.25 468 ALA B CA 1
ATOM 7984 C C . ALA B 1 468 ? -9.703 -18.281 -16.047 1 93.25 468 ALA B C 1
ATOM 7986 O O . ALA B 1 468 ? -9.922 -17.547 -17.016 1 93.25 468 ALA B O 1
ATOM 7987 N N . ARG B 1 469 ? -9.477 -17.859 -14.883 1 91.25 469 ARG B N 1
ATOM 7988 C CA . ARG B 1 469 ? -9.609 -16.438 -14.547 1 91.25 469 ARG B CA 1
ATOM 7989 C C . ARG B 1 469 ? -8.453 -15.633 -15.125 1 91.25 469 ARG B C 1
ATOM 7991 O O . ARG B 1 469 ? -8.656 -14.508 -15.602 1 91.25 469 ARG B O 1
ATOM 7998 N N . SER B 1 470 ? -7.32 -16.172 -15.094 1 86.31 470 SER B N 1
ATOM 7999 C CA . SER B 1 470 ? -6.129 -15.375 -15.375 1 86.31 470 SER B CA 1
ATOM 8000 C C . SER B 1 470 ? -5.742 -15.461 -16.844 1 86.31 470 SER B C 1
ATOM 8002 O O . SER B 1 470 ? -5.172 -14.523 -17.406 1 86.31 470 SER B O 1
ATOM 8004 N N . ARG B 1 471 ? -6.035 -16.578 -17.562 1 87 471 ARG B N 1
ATOM 8005 C CA . ARG B 1 471 ? -5.465 -16.766 -18.891 1 87 471 ARG B CA 1
ATOM 8006 C C . ARG B 1 471 ? -6.559 -16.984 -19.922 1 87 471 ARG B C 1
ATOM 8008 O O . ARG B 1 471 ? -6.477 -16.484 -21.047 1 87 471 ARG B O 1
ATOM 8015 N N . VAL B 1 472 ? -7.52 -17.719 -19.516 1 92.12 472 VAL B N 1
ATOM 8016 C CA . VAL B 1 472 ? -8.492 -18.125 -20.531 1 92.12 472 VAL B CA 1
ATOM 8017 C C . VAL B 1 472 ? -9.5 -17 -20.766 1 92.12 472 VAL B C 1
ATOM 8019 O O . VAL B 1 472 ? -9.672 -16.547 -21.891 1 92.12 472 VAL B O 1
ATOM 8022 N N . CYS B 1 473 ? -10.18 -16.531 -19.734 1 90.5 473 CYS B N 1
ATOM 8023 C CA . CYS B 1 473 ? -11.164 -15.469 -19.859 1 90.5 473 CYS B CA 1
ATOM 8024 C C . CYS B 1 473 ? -10.5 -14.094 -19.797 1 90.5 473 CYS B C 1
ATOM 8026 O O . CYS B 1 473 ? -10.812 -13.203 -20.578 1 90.5 473 CYS B O 1
ATOM 8028 N N . ASN B 1 474 ? -9.516 -13.898 -18.906 1 80.69 474 ASN B N 1
ATOM 8029 C CA . ASN B 1 474 ? -8.711 -12.695 -18.703 1 80.69 474 ASN B CA 1
ATOM 8030 C C . ASN B 1 474 ? -9.586 -11.461 -18.516 1 80.69 474 ASN B C 1
ATOM 8032 O O . ASN B 1 474 ? -9.32 -10.414 -19.109 1 80.69 474 ASN B O 1
ATOM 8036 N N . SER B 1 475 ? -10.758 -11.531 -17.891 1 88.5 475 SER B N 1
ATOM 8037 C CA . SER B 1 475 ? -11.609 -10.414 -17.516 1 88.5 475 SER B CA 1
ATOM 8038 C C . SER B 1 475 ? -11.328 -9.969 -16.078 1 88.5 475 SER B C 1
ATOM 8040 O O . SER B 1 475 ? -10.672 -10.688 -15.32 1 88.5 475 SER B O 1
ATOM 8042 N N . THR B 1 476 ? -11.742 -8.719 -15.82 1 90.31 476 THR B N 1
ATOM 8043 C CA . THR B 1 476 ? -11.484 -8.203 -14.477 1 90.31 476 THR B CA 1
ATOM 8044 C C . THR B 1 476 ? -12.75 -7.59 -13.883 1 90.31 476 THR B C 1
ATOM 8046 O O . THR B 1 476 ? -13.68 -7.234 -14.617 1 90.31 476 THR B O 1
ATOM 8049 N N . THR B 1 477 ? -12.805 -7.594 -12.625 1 90.75 477 THR B N 1
ATOM 8050 C CA . THR B 1 477 ? -13.812 -6.844 -11.883 1 90.75 477 THR B CA 1
ATOM 8051 C C . THR B 1 477 ? -13.148 -5.75 -11.039 1 90.75 477 THR B C 1
ATOM 8053 O O . THR B 1 477 ? -12.047 -5.938 -10.523 1 90.75 477 THR B O 1
ATOM 8056 N N . ALA B 1 478 ? -13.836 -4.633 -11.016 1 90.94 478 ALA B N 1
ATOM 8057 C CA . ALA B 1 478 ? -13.242 -3.463 -10.367 1 90.94 478 ALA B CA 1
ATOM 8058 C C . ALA B 1 478 ? -13.484 -3.49 -8.867 1 90.94 478 ALA B C 1
ATOM 8060 O O . ALA B 1 478 ? -14.461 -4.074 -8.398 1 90.94 478 ALA B O 1
ATOM 8061 N N . GLY B 1 479 ? -12.5 -2.973 -8.125 1 92.31 479 GLY B N 1
ATOM 8062 C CA . GLY B 1 479 ? -12.602 -2.777 -6.688 1 92.31 479 GLY B CA 1
ATOM 8063 C C . GLY B 1 479 ? -12.328 -1.349 -6.258 1 92.31 479 GLY B C 1
ATOM 8064 O O . GLY B 1 479 ? -12.281 -0.442 -7.094 1 92.31 479 GLY B O 1
ATOM 8065 N N . THR B 1 480 ? -12.375 -1.133 -4.918 1 91.81 480 THR B N 1
ATOM 8066 C CA . THR B 1 480 ? -12.117 0.186 -4.352 1 91.81 480 THR B CA 1
ATOM 8067 C C . THR B 1 480 ? -10.766 0.219 -3.648 1 91.81 480 THR B C 1
ATOM 8069 O O . THR B 1 480 ? -10.445 -0.671 -2.857 1 91.81 480 THR B O 1
ATOM 8072 N N . THR B 1 481 ? -9.93 1.125 -4.031 1 91.12 481 THR B N 1
ATOM 8073 C CA . THR B 1 481 ? -8.633 1.321 -3.404 1 91.12 481 THR B CA 1
ATOM 8074 C C . THR B 1 481 ? -8.711 2.367 -2.297 1 91.12 481 THR B C 1
ATOM 8076 O O . THR B 1 481 ? -9.312 3.432 -2.484 1 91.12 481 THR B O 1
ATOM 8079 N N . TRP B 1 482 ? -8.086 2.08 -1.131 1 88.06 482 TRP B N 1
ATOM 8080 C CA . TRP B 1 482 ? -8.141 2.979 0.018 1 88.06 482 TRP B CA 1
ATOM 8081 C C . TRP B 1 482 ? -6.758 3.543 0.333 1 88.06 482 TRP B C 1
ATOM 8083 O O . TRP B 1 482 ? -5.754 2.828 0.253 1 88.06 482 TRP B O 1
ATOM 8093 N N . THR B 1 483 ? -6.652 4.82 0.537 1 82.06 483 THR B N 1
ATOM 8094 C CA . THR B 1 483 ? -5.422 5.477 0.962 1 82.06 483 THR B CA 1
ATOM 8095 C C . THR B 1 483 ? -5.672 6.359 2.18 1 82.06 483 THR B C 1
ATOM 8097 O O . THR B 1 483 ? -6.801 6.793 2.42 1 82.06 483 THR B O 1
ATOM 8100 N N . ASN B 1 484 ? -4.621 6.543 3.014 1 78.94 484 ASN B N 1
ATOM 8101 C CA . ASN B 1 484 ? -4.734 7.453 4.148 1 78.94 484 ASN B CA 1
ATOM 8102 C C . ASN B 1 484 ? -4.441 8.898 3.742 1 78.94 484 ASN B C 1
ATOM 8104 O O . ASN B 1 484 ? -3.438 9.164 3.082 1 78.94 484 ASN B O 1
ATOM 8108 N N . SER B 1 485 ? -5.422 9.727 3.998 1 80.06 485 SER B N 1
ATOM 8109 C CA . SER B 1 485 ? -5.246 11.141 3.693 1 80.06 485 SER B CA 1
ATOM 8110 C C . SER B 1 485 ? -5.504 12.008 4.922 1 80.06 485 SER B C 1
ATOM 8112 O O . SER B 1 485 ? -6.203 11.586 5.848 1 80.06 485 SER B O 1
ATOM 8114 N N . SER B 1 486 ? -4.812 13.172 4.922 1 81.5 486 SER B N 1
ATOM 8115 C CA . SER B 1 486 ? -5.039 14.125 6.004 1 81.5 486 SER B CA 1
ATOM 8116 C C . SER B 1 486 ? -6.328 14.906 5.785 1 81.5 486 SER B C 1
ATOM 8118 O O . SER B 1 486 ? -6.613 15.352 4.672 1 81.5 486 SER B O 1
ATOM 8120 N N . TYR B 1 487 ? -7.156 15.023 6.805 1 85.5 487 TYR B N 1
ATOM 8121 C CA . TYR B 1 487 ? -8.406 15.781 6.738 1 85.5 487 TYR B CA 1
ATOM 8122 C C . TYR B 1 487 ? -8.516 16.766 7.898 1 85.5 487 TYR B C 1
ATOM 8124 O O . TYR B 1 487 ? -7.879 16.562 8.938 1 85.5 487 TYR B O 1
ATOM 8132 N N . VAL B 1 488 ? -9.242 17.75 7.586 1 89.25 488 VAL B N 1
ATOM 8133 C CA . VAL B 1 488 ? -9.422 18.812 8.578 1 89.25 488 VAL B CA 1
ATOM 8134 C C . VAL B 1 488 ? -10.57 18.438 9.516 1 89.25 488 VAL B C 1
ATOM 8136 O O . VAL B 1 488 ? -11.68 18.125 9.062 1 89.25 488 VAL B O 1
ATOM 8139 N N . GLN B 1 489 ? -10.281 18.328 10.734 1 90.38 489 GLN B N 1
ATOM 8140 C CA . GLN B 1 489 ? -11.297 18.156 11.766 1 90.38 489 GLN B CA 1
ATOM 8141 C C . GLN B 1 489 ? -11.453 19.422 12.602 1 90.38 489 GLN B C 1
ATOM 8143 O O . GLN B 1 489 ? -10.484 19.922 13.18 1 90.38 489 GLN B O 1
ATOM 8148 N N . VAL B 1 490 ? -12.742 19.891 12.609 1 93.56 490 VAL B N 1
ATOM 8149 C CA . VAL B 1 490 ? -13.008 21.141 13.344 1 93.56 490 VAL B CA 1
ATOM 8150 C C . VAL B 1 490 ? -13.508 20.812 14.75 1 93.56 490 VAL B C 1
ATOM 8152 O O . VAL B 1 490 ? -14.461 20.047 14.914 1 93.56 490 VAL B O 1
ATOM 8155 N N . ARG B 1 491 ? -12.797 21.359 15.758 1 93.75 491 ARG B N 1
ATOM 8156 C CA . ARG B 1 491 ? -13.234 21.266 17.156 1 93.75 491 ARG B CA 1
ATOM 8157 C C . ARG B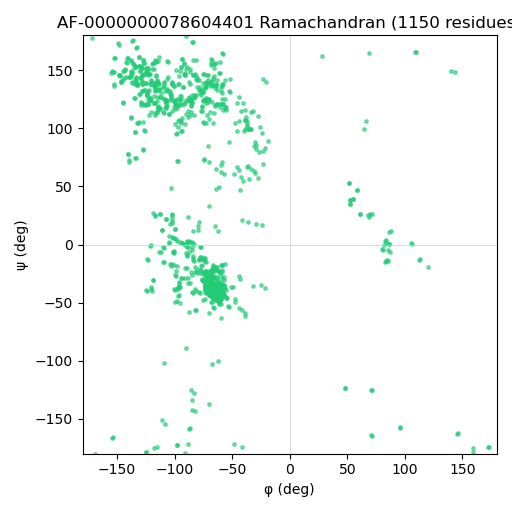 1 491 ? -14.047 22.484 17.547 1 93.75 491 ARG B C 1
ATOM 8159 O O . ARG B 1 491 ? -13.508 23.453 18.094 1 93.75 491 ARG B O 1
ATOM 8166 N N . TRP B 1 492 ? -15.344 22.469 17.547 1 94.69 492 TRP B N 1
ATOM 8167 C CA . TRP B 1 492 ? -16.266 23.594 17.641 1 94.69 492 TRP B CA 1
ATOM 8168 C C . TRP B 1 492 ? -16.281 24.156 19.047 1 94.69 492 TRP B C 1
ATOM 8170 O O . TRP B 1 492 ? -16.531 25.344 19.25 1 94.69 492 TRP B O 1
ATOM 8180 N N . HIS B 1 493 ? -15.93 23.328 20.047 1 94.56 493 HIS B N 1
ATOM 8181 C CA . HIS B 1 493 ? -16.031 23.797 21.422 1 94.56 493 HIS B CA 1
ATOM 8182 C C . HIS B 1 493 ? -14.992 24.891 21.703 1 94.56 493 HIS B C 1
ATOM 8184 O O . HIS B 1 493 ? -15.18 25.719 22.594 1 94.56 493 HIS B O 1
ATOM 8190 N N . TRP B 1 494 ? -13.938 24.969 20.969 1 94.44 494 TRP B N 1
ATOM 8191 C CA . TRP B 1 494 ? -12.898 25.969 21.188 1 94.44 494 TRP B CA 1
ATOM 8192 C C . TRP B 1 494 ? -13.352 27.328 20.688 1 94.44 494 TRP B C 1
ATOM 8194 O O . TRP B 1 494 ? -12.742 28.359 21 1 94.44 494 TRP B O 1
ATOM 8204 N N . LEU B 1 495 ? -14.469 27.391 19.906 1 95.38 495 LEU B N 1
ATOM 8205 C CA . LEU B 1 495 ? -14.992 28.656 19.406 1 95.38 495 LEU B CA 1
ATOM 8206 C C . LEU B 1 495 ? -15.906 29.312 20.453 1 95.38 495 LEU B C 1
ATOM 8208 O O . LEU B 1 495 ? -16.328 30.453 20.266 1 95.38 495 LEU B O 1
ATOM 8212 N N . ILE B 1 496 ? -16.094 28.75 21.578 1 96.31 496 ILE B N 1
ATOM 8213 C CA . ILE B 1 496 ? -16.984 29.281 22.609 1 96.31 496 ILE B CA 1
ATOM 8214 C C . ILE B 1 496 ? -16.391 30.562 23.188 1 96.31 496 ILE B C 1
ATOM 8216 O O . ILE B 1 496 ? -17.109 31.547 23.391 1 96.31 496 ILE B O 1
ATOM 8220 N N . LEU B 1 497 ? -15.094 30.562 23.391 1 96.25 497 LEU B N 1
ATOM 8221 C CA . LEU B 1 497 ? -14.477 31.734 23.969 1 96.25 497 LEU B CA 1
ATOM 8222 C C . LEU B 1 497 ? -14.57 32.938 23.031 1 96.25 497 LEU B C 1
ATOM 8224 O O . LEU B 1 497 ? -15.125 33.969 23.375 1 96.25 497 LEU B O 1
ATOM 8228 N N . PRO B 1 498 ? -14.102 32.781 21.812 1 95.62 498 PRO B N 1
ATOM 8229 C CA . PRO B 1 498 ? -14.25 33.906 20.891 1 95.62 498 PRO B CA 1
ATOM 8230 C C . PRO B 1 498 ? -15.711 34.312 20.688 1 95.62 498 PRO B C 1
ATOM 8232 O O . PRO B 1 498 ? -16.016 35.5 20.609 1 95.62 498 PRO B O 1
ATOM 8235 N N . GLY B 1 499 ? -16.609 33.406 20.625 1 96.44 499 GLY B N 1
ATOM 8236 C CA . GLY B 1 499 ? -18.016 33.719 20.469 1 96.44 499 GLY B CA 1
ATOM 8237 C C . GLY B 1 499 ? -18.609 34.438 21.656 1 96.44 499 GLY B C 1
ATOM 8238 O O . GLY B 1 499 ? -19.359 35.406 21.5 1 96.44 499 GLY B O 1
ATOM 8239 N N . SER B 1 500 ? -18.25 34 22.812 1 97.19 500 SER B N 1
ATOM 8240 C CA . SER B 1 500 ? -18.734 34.656 24.031 1 97.19 500 SER B CA 1
ATOM 8241 C C . SER B 1 500 ? -18.203 36.094 24.141 1 97.19 500 SER B C 1
ATOM 8243 O O . SER B 1 500 ? -18.922 36.969 24.609 1 97.19 500 SER B O 1
ATOM 8245 N N . LEU B 1 501 ? -16.953 36.219 23.734 1 97.44 501 LEU B N 1
ATOM 8246 C CA . LEU B 1 501 ? -16.359 37.562 23.812 1 97.44 501 LEU B CA 1
ATOM 8247 C C . LEU B 1 501 ? -17.094 38.531 22.891 1 97.44 501 LEU B C 1
ATOM 8249 O O . LEU B 1 501 ? -17.234 39.719 23.234 1 97.44 501 LEU B O 1
ATOM 8253 N N . VAL B 1 502 ? -17.547 38.094 21.766 1 97.25 502 VAL B N 1
ATOM 8254 C CA . VAL B 1 502 ? -18.328 38.938 20.859 1 97.25 502 VAL B CA 1
ATOM 8255 C C . VAL B 1 502 ? -19.641 39.312 21.516 1 97.25 502 VAL B C 1
ATOM 8257 O O . VAL B 1 502 ? -20.031 40.469 21.516 1 97.25 502 VAL B O 1
ATOM 8260 N N . VAL B 1 503 ? -20.281 38.406 22.172 1 97.25 503 VAL B N 1
ATOM 8261 C CA . VAL B 1 503 ? -21.562 38.656 22.844 1 97.25 503 VAL B CA 1
ATOM 8262 C C . VAL B 1 503 ? -21.344 39.594 24.047 1 97.25 503 VAL B C 1
ATOM 8264 O O . VAL B 1 503 ? -22.094 40.531 24.25 1 97.25 503 VAL B O 1
ATOM 8267 N N . PHE B 1 504 ? -20.297 39.281 24.781 1 97.19 504 PHE B N 1
ATOM 8268 C CA . PHE B 1 504 ? -20 40.094 25.969 1 97.19 504 PHE B CA 1
ATOM 8269 C C . PHE B 1 504 ? -19.672 41.5 25.578 1 97.19 504 PHE B C 1
ATOM 8271 O O . PHE B 1 504 ? -20.016 42.469 26.297 1 97.19 504 PHE B O 1
ATOM 8278 N N . SER B 1 505 ? -18.953 41.656 24.484 1 96.75 505 SER B N 1
ATOM 8279 C CA . SER B 1 505 ? -18.641 43 24.031 1 96.75 505 SER B CA 1
ATOM 8280 C C . SER B 1 505 ? -19.891 43.75 23.641 1 96.75 505 SER B C 1
ATOM 8282 O O . SER B 1 505 ? -20 44.969 23.859 1 96.75 505 SER B O 1
ATOM 8284 N N . LEU B 1 506 ? -20.828 43.094 23.062 1 96.38 506 LEU B N 1
ATOM 8285 C CA . LEU B 1 506 ? -22.109 43.688 22.719 1 96.38 506 LEU B CA 1
ATOM 8286 C C . LEU B 1 506 ? -22.875 44.094 23.984 1 96.38 506 LEU B C 1
ATOM 8288 O O . LEU B 1 506 ? -23.391 45.219 24.062 1 96.38 506 LEU B O 1
ATOM 8292 N N . VAL B 1 507 ? -22.938 43.281 24.938 1 96.81 507 VAL B N 1
ATOM 8293 C CA . VAL B 1 507 ? -23.641 43.562 26.188 1 96.81 507 VAL B CA 1
ATOM 8294 C C . VAL B 1 507 ? -22.969 44.75 26.906 1 96.81 507 VAL B C 1
ATOM 8296 O O . VAL B 1 507 ? -23.656 45.625 27.438 1 96.81 507 VAL B O 1
ATOM 8299 N N . LEU B 1 508 ? -21.656 44.688 26.891 1 96.5 508 LEU B N 1
ATOM 8300 C CA . LEU B 1 508 ? -20.922 45.781 27.516 1 96.5 508 LEU B CA 1
ATOM 8301 C C . LEU B 1 508 ? -21.234 47.094 26.828 1 96.5 508 LEU B C 1
ATOM 8303 O O . LEU B 1 508 ? -21.438 48.125 27.5 1 96.5 508 LEU B O 1
ATOM 8307 N N . MET B 1 509 ? -21.219 47.094 25.531 1 95.88 509 MET B N 1
ATOM 8308 C CA . MET B 1 509 ? -21.484 48.312 24.766 1 95.88 509 MET B CA 1
ATOM 8309 C C . MET B 1 509 ? -22.891 48.844 25.047 1 95.88 509 MET B C 1
ATOM 8311 O O . MET B 1 509 ? -23.062 50.031 25.328 1 95.88 509 MET B O 1
ATOM 8315 N N . VAL B 1 510 ? -23.891 48 25.062 1 95 510 VAL B N 1
ATOM 8316 C CA . VAL B 1 510 ? -25.266 48.406 25.281 1 95 510 VAL B CA 1
ATOM 8317 C C . VAL B 1 510 ? -25.438 48.906 26.719 1 95 510 VAL B C 1
ATOM 8319 O O . VAL B 1 510 ? -26.078 49.938 26.938 1 95 510 VAL B O 1
ATOM 8322 N N . ALA B 1 511 ? -24.891 48.188 27.656 1 94.62 511 ALA B N 1
ATOM 8323 C CA . ALA B 1 511 ? -25 48.594 29.047 1 94.62 511 ALA B CA 1
ATOM 8324 C C . ALA B 1 511 ? -24.328 49.969 29.281 1 94.62 511 ALA B C 1
ATOM 8326 O O . ALA B 1 511 ? -24.859 50.781 30.031 1 94.62 511 ALA B O 1
ATOM 8327 N N . THR B 1 512 ? -23.172 50.156 28.656 1 93.44 512 THR B N 1
ATOM 8328 C CA . THR B 1 512 ? -22.469 51.438 28.828 1 93.44 512 THR B CA 1
ATOM 8329 C C . THR B 1 512 ? -23.266 52.562 28.203 1 93.44 512 THR B C 1
ATOM 8331 O O . THR B 1 512 ? -23.344 53.656 28.781 1 93.44 512 THR B O 1
ATOM 8334 N N . ILE B 1 513 ? -23.844 52.312 27.078 1 91.25 513 ILE B N 1
ATOM 8335 C CA . ILE B 1 513 ? -24.641 53.344 26.406 1 91.25 513 ILE B CA 1
ATOM 8336 C C . ILE B 1 513 ? -25.844 53.688 27.266 1 91.25 513 ILE B C 1
ATOM 8338 O O . ILE B 1 513 ? -26.156 54.875 27.438 1 91.25 513 ILE B O 1
ATOM 8342 N N . ILE B 1 514 ? -26.484 52.781 27.875 1 91.5 514 ILE B N 1
ATOM 8343 C CA . ILE B 1 514 ? -27.672 53 28.688 1 91.5 514 ILE B CA 1
ATOM 8344 C C . ILE B 1 514 ? -27.297 53.719 29.969 1 91.5 514 ILE B C 1
ATOM 8346 O O . ILE B 1 514 ? -27.984 54.688 30.375 1 91.5 514 ILE B O 1
ATOM 8350 N N . ARG B 1 515 ? -26.25 53.375 30.531 1 89.69 515 ARG B N 1
ATOM 8351 C CA . ARG B 1 515 ? -25.859 53.938 31.812 1 89.69 515 ARG B CA 1
ATOM 8352 C C . ARG B 1 515 ? -25.312 55.344 31.656 1 89.69 515 ARG B C 1
ATOM 8354 O O . ARG B 1 515 ? -25.406 56.156 32.562 1 89.69 515 ARG B O 1
ATOM 8361 N N . THR B 1 516 ? -24.719 55.594 30.516 1 87.31 516 THR B N 1
ATOM 8362 C CA . THR B 1 516 ? -24.125 56.906 30.312 1 87.31 516 THR B CA 1
ATOM 8363 C C . THR B 1 516 ? -25.016 57.781 29.438 1 87.31 516 THR B C 1
ATOM 8365 O O . THR B 1 516 ? -24.547 58.75 28.844 1 87.31 516 THR B O 1
ATOM 8368 N N . ARG B 1 517 ? -26.219 57.594 29.391 1 82.88 517 ARG B N 1
ATOM 8369 C CA . ARG B 1 517 ? -27.141 58.312 28.516 1 82.88 517 ARG B CA 1
ATOM 8370 C C . ARG B 1 517 ? -27.328 59.75 28.984 1 82.88 517 ARG B C 1
ATOM 8372 O O . ARG B 1 517 ? -27.594 60.625 28.172 1 82.88 517 ARG B O 1
ATOM 8379 N N . LYS B 1 518 ? -27.125 59.969 30.25 1 78.69 518 LYS B N 1
ATOM 8380 C CA . LYS B 1 518 ? -27.391 61.312 30.797 1 78.69 518 LYS B CA 1
ATOM 8381 C C . LYS B 1 518 ? -26.109 62.094 30.969 1 78.69 518 LYS B C 1
ATOM 8383 O O . LYS B 1 518 ? -26.125 63.219 31.5 1 78.69 518 LYS B O 1
ATOM 8388 N N . GLN B 1 519 ? -25.078 61.531 30.531 1 78.06 519 GLN B N 1
ATOM 8389 C CA . GLN B 1 519 ? -23.781 62.219 30.656 1 78.06 519 GLN B CA 1
ATOM 8390 C C . GLN B 1 519 ? -23.188 62.5 29.281 1 78.06 519 GLN B C 1
ATOM 8392 O O . GLN B 1 519 ? -23.594 61.938 28.281 1 78.06 519 GLN B O 1
ATOM 8397 N N . HIS B 1 520 ? -22.328 63.5 29.281 1 79.81 520 HIS B N 1
ATOM 8398 C CA . HIS B 1 520 ? -21.594 63.781 28.062 1 79.81 520 HIS B CA 1
ATOM 8399 C C . HIS B 1 520 ? -20.625 62.625 27.719 1 79.81 520 HIS B C 1
ATOM 8401 O O . HIS B 1 520 ? -20 62.062 28.609 1 79.81 520 HIS B O 1
ATOM 8407 N N . VAL B 1 521 ? -20.594 62.312 26.516 1 84.19 521 VAL B N 1
ATOM 8408 C CA . VAL B 1 521 ? -19.734 61.25 26.062 1 84.19 521 VAL B CA 1
ATOM 8409 C C . VAL B 1 521 ? -18.375 61.781 25.641 1 84.19 521 VAL B C 1
ATOM 8411 O O . VAL B 1 521 ? -18.234 62.375 24.562 1 84.19 521 VAL B O 1
ATOM 8414 N N . TRP B 1 522 ? -17.375 61.594 26.469 1 86.69 522 TRP B N 1
ATOM 8415 C CA . TRP B 1 522 ? -16.047 62.125 26.188 1 86.69 522 TRP B CA 1
ATOM 8416 C C . TRP B 1 522 ? -15.078 60.969 25.859 1 86.69 522 TRP B C 1
ATOM 8418 O O . TRP B 1 522 ? -14.023 61.219 25.266 1 86.69 522 TRP B O 1
ATOM 8428 N N . LYS B 1 523 ? -15.406 59.812 26.141 1 88.31 523 LYS B N 1
ATOM 8429 C CA . LYS B 1 523 ? -14.594 58.625 25.859 1 88.31 523 LYS B CA 1
ATOM 8430 C C . LYS B 1 523 ? -13.148 58.844 26.312 1 88.31 523 LYS B C 1
ATOM 8432 O O . LYS B 1 523 ? -12.891 59.156 27.484 1 88.31 523 LYS B O 1
ATOM 8437 N N . SER B 1 524 ? -12.117 58.719 25.438 1 85 524 SER B N 1
ATOM 8438 C CA . SER B 1 524 ? -10.727 58.75 25.859 1 85 524 SER B CA 1
ATOM 8439 C C . SER B 1 524 ? -10.094 60.125 25.562 1 85 524 SER B C 1
ATOM 8441 O O . SER B 1 524 ? -8.875 60.25 25.594 1 85 524 SER B O 1
ATOM 8443 N N . SER B 1 525 ? -10.805 61.156 25.391 1 84.81 525 SER B N 1
ATOM 8444 C CA . SER B 1 525 ? -10.242 62.438 25.016 1 84.81 525 SER B CA 1
ATOM 8445 C C . SER B 1 525 ? -9.477 63.062 26.172 1 84.81 525 SER B C 1
ATOM 8447 O O . SER B 1 525 ? -10.039 63.281 27.25 1 84.81 525 SER B O 1
ATOM 8449 N N . PRO B 1 526 ? -8.227 63.406 25.969 1 87 526 PRO B N 1
ATOM 8450 C CA . PRO B 1 526 ? -7.449 64.062 27.031 1 87 526 PRO B CA 1
ATOM 8451 C C . PRO B 1 526 ? -7.781 65.562 27.188 1 87 526 PRO B C 1
ATOM 8453 O O . PRO B 1 526 ? -7.43 66.125 28.203 1 87 526 PRO B O 1
ATOM 8456 N N . LEU B 1 527 ? -8.492 66.062 26.266 1 84.31 527 LEU B N 1
ATOM 8457 C CA . LEU B 1 527 ? -8.82 67.5 26.297 1 84.31 527 LEU B CA 1
ATOM 8458 C C . LEU B 1 527 ? -9.781 67.812 27.438 1 84.31 527 LEU B C 1
ATOM 8460 O O . LEU B 1 527 ? -9.773 68.938 27.969 1 84.31 527 LEU B O 1
ATOM 8464 N N . VAL B 1 528 ? -10.508 66.875 27.781 1 81.88 528 VAL B N 1
ATOM 8465 C CA . VAL B 1 528 ? -11.453 67.062 28.859 1 81.88 528 VAL B CA 1
ATOM 8466 C C . VAL B 1 528 ? -10.703 67.312 30.172 1 81.88 528 VAL B C 1
ATOM 8468 O O . VAL B 1 528 ? -11.094 68.188 30.953 1 81.88 528 VAL B O 1
ATOM 8471 N N . LEU B 1 529 ? -9.617 66.625 30.359 1 82.5 529 LEU B N 1
ATOM 8472 C CA . LEU B 1 529 ? -8.805 66.812 31.562 1 82.5 529 LEU B CA 1
ATOM 8473 C C . LEU B 1 529 ? -8.016 68.125 31.484 1 82.5 529 LEU B C 1
ATOM 8475 O O . LEU B 1 529 ? -7.832 68.812 32.5 1 82.5 529 LEU B O 1
ATOM 8479 N N . LEU B 1 530 ? -7.684 68.438 30.328 1 81.44 530 LEU B N 1
ATOM 8480 C CA . LEU B 1 530 ? -6.883 69.688 30.141 1 81.44 530 LEU B CA 1
ATOM 8481 C C . LEU B 1 530 ? -7.738 70.938 30.344 1 81.44 530 LEU B C 1
ATOM 8483 O O . LEU B 1 530 ? -7.285 71.875 30.938 1 81.44 530 LEU B O 1
ATOM 8487 N N . PHE B 1 531 ? -8.922 70.875 29.906 1 76.38 531 PHE B N 1
ATOM 8488 C CA . PHE B 1 531 ? -9.766 72.062 29.938 1 76.38 531 PHE B CA 1
ATOM 8489 C C . PHE B 1 531 ? -10.531 72.125 31.25 1 76.38 531 PHE B C 1
ATOM 8491 O O . PHE B 1 531 ? -11.188 73.125 31.531 1 76.38 531 PHE B O 1
ATOM 8498 N N . SER B 1 532 ? -10.445 71.188 31.969 1 78.62 532 SER B N 1
ATOM 8499 C CA . SER B 1 532 ? -11.188 71.188 33.219 1 78.62 532 SER B CA 1
ATOM 8500 C C . SER B 1 532 ? -10.461 72.062 34.281 1 78.62 532 SER B C 1
ATOM 8502 O O . SER B 1 532 ? -9.242 72.188 34.25 1 78.62 532 SER B O 1
ATOM 8504 N N . THR B 1 533 ? -11.281 72.75 35.031 1 73.62 533 THR B N 1
ATOM 8505 C CA . THR B 1 533 ? -10.727 73.562 36.125 1 73.62 533 THR B CA 1
ATOM 8506 C C . THR B 1 533 ? -10.68 72.688 37.406 1 73.62 533 THR B C 1
ATOM 8508 O O . THR B 1 533 ? -11.656 72.062 37.75 1 73.62 533 THR B O 1
ATOM 8511 N N . LEU B 1 534 ? -9.5 72.625 37.938 1 76.44 534 LEU B N 1
ATOM 8512 C CA . LEU B 1 534 ? -9.336 71.812 39.156 1 76.44 534 LEU B CA 1
ATOM 8513 C C . LEU B 1 534 ? -9.414 72.75 40.375 1 76.44 534 LEU B C 1
ATOM 8515 O O . LEU B 1 534 ? -8.617 73.688 40.5 1 76.44 534 LEU B O 1
ATOM 8519 N N . GLU B 1 535 ? -10.484 72.688 41.062 1 74.88 535 GLU B N 1
ATOM 8520 C CA . GLU B 1 535 ? -10.594 73.375 42.312 1 74.88 535 GLU B CA 1
ATOM 8521 C C . GLU B 1 535 ? -10.109 72.562 43.5 1 74.88 535 GLU B C 1
ATOM 8523 O O . GLU B 1 535 ? -10.617 71.438 43.719 1 74.88 535 GLU B O 1
ATOM 8528 N N . VAL B 1 536 ? -8.992 73 44.031 1 69.56 536 VAL B N 1
ATOM 8529 C CA . VAL B 1 536 ? -8.445 72.312 45.156 1 69.56 536 VAL B CA 1
ATOM 8530 C C . VAL B 1 536 ? -8.836 73 46.469 1 69.56 536 VAL B C 1
ATOM 8532 O O . VAL B 1 536 ? -8.672 74.188 46.594 1 69.56 536 VAL B O 1
ATOM 8535 N N . ASP B 1 537 ? -9.742 72.562 47.188 1 59.38 537 ASP B N 1
ATOM 8536 C CA . ASP B 1 537 ? -10.055 73.188 48.469 1 59.38 537 ASP B CA 1
ATOM 8537 C C . ASP B 1 537 ? -8.781 73.562 49.219 1 59.38 537 ASP B C 1
ATOM 8539 O O . ASP B 1 537 ? -8.75 74.5 49.969 1 59.38 537 ASP B O 1
ATOM 8543 N N . ALA B 1 538 ? -7.828 72.75 49.531 1 50.41 538 ALA B N 1
ATOM 8544 C CA . ALA B 1 538 ? -6.668 73.125 50.344 1 50.41 538 ALA B CA 1
ATOM 8545 C C . ALA B 1 538 ? -5.48 73.438 49.438 1 50.41 538 ALA B C 1
ATOM 8547 O O . ALA B 1 538 ? -5.594 73.438 48.219 1 50.41 538 ALA B O 1
ATOM 8548 N N . MET B 1 539 ? -4.09 73.688 49.969 1 46.78 539 MET B N 1
ATOM 8549 C CA . MET B 1 539 ? -2.83 74.125 49.344 1 46.78 539 MET B CA 1
ATOM 8550 C C . MET B 1 539 ? -2.586 73.375 48.062 1 46.78 539 MET B C 1
ATOM 8552 O O . MET B 1 539 ? -2.85 72.125 48 1 46.78 539 MET B O 1
ATOM 8556 N N . ALA B 1 540 ? -2.457 74 47 1 49.19 540 ALA B N 1
ATOM 8557 C CA . ALA B 1 540 ? -2.246 73.5 45.656 1 49.19 540 ALA B CA 1
ATOM 8558 C C . ALA B 1 540 ? -1.322 72.312 45.625 1 49.19 540 ALA B C 1
ATOM 8560 O O . ALA B 1 540 ? -0.238 72.312 46.188 1 49.19 540 ALA B O 1
ATOM 8561 N N . PRO B 1 541 ? -1.66 71.25 45.438 1 48 541 PRO B N 1
ATOM 8562 C CA . PRO B 1 541 ? -0.934 69.938 45.531 1 48 541 PRO B CA 1
ATOM 8563 C C . PRO B 1 541 ? 0.458 70 44.906 1 48 541 PRO B C 1
ATOM 8565 O O . PRO B 1 541 ? 1.204 69.062 44.969 1 48 541 PRO B O 1
ATOM 8568 N N . TRP B 1 542 ? 0.727 70.875 43.906 1 49.03 542 TRP B N 1
ATOM 8569 C CA . TRP B 1 542 ? 2.125 70.812 43.5 1 49.03 542 TRP B CA 1
ATOM 8570 C C . TRP B 1 542 ? 3.047 71.125 44.656 1 49.03 542 TRP B C 1
ATOM 8572 O O . TRP B 1 542 ? 4.273 71.125 44.531 1 49.03 542 TRP B O 1
ATOM 8582 N N . GLU B 1 543 ? 2.508 71.938 45.5 1 48.94 543 GLU B N 1
ATOM 8583 C CA . GLU B 1 543 ? 3.428 72.5 46.5 1 48.94 543 GLU B CA 1
ATOM 8584 C C . GLU B 1 543 ? 4.43 71.438 46.969 1 48.94 543 GLU B C 1
ATOM 8586 O O . GLU B 1 543 ? 5.602 71.75 47.188 1 48.94 543 GLU B O 1
ATOM 8591 N N . LYS B 1 544 ? 3.885 70.125 47.625 1 49.72 544 LYS B N 1
ATOM 8592 C CA . LYS B 1 544 ? 4.938 69.375 48.25 1 49.72 544 LYS B CA 1
ATOM 8593 C C . LYS B 1 544 ? 5.395 68.25 47.344 1 49.72 544 LYS B C 1
ATOM 8595 O O . LYS B 1 544 ? 6.453 67.625 47.562 1 49.72 544 LYS B O 1
ATOM 8600 N N . GLY B 1 545 ? 4.66 67.75 46.406 1 46.66 545 GLY B N 1
ATOM 8601 C CA . GLY B 1 545 ? 5.051 66.438 45.938 1 46.66 545 GLY B CA 1
ATOM 8602 C C . GLY B 1 545 ? 5.781 66.5 44.594 1 46.66 545 GLY B C 1
ATOM 8603 O O . GLY B 1 545 ? 6.316 65.5 44.125 1 46.66 545 GLY B O 1
ATOM 8604 N N . GLY B 1 546 ? 6.82 67.312 44.25 1 58.12 546 GLY B N 1
ATOM 8605 C CA . GLY B 1 546 ? 7.738 67.438 43.156 1 58.12 546 GLY B CA 1
ATOM 8606 C C . GLY B 1 546 ? 7.156 66.938 41.844 1 58.12 546 GLY B C 1
ATOM 8607 O O . GLY B 1 546 ? 6.105 66.25 41.812 1 58.12 546 GLY B O 1
ATOM 8608 N N . PRO B 1 547 ? 7.57 67.188 40.562 1 66.19 547 PRO B N 1
ATOM 8609 C CA . PRO B 1 547 ? 7.102 66.938 39.219 1 66.19 547 PRO B CA 1
ATOM 8610 C C . PRO B 1 547 ? 7.379 65.562 38.75 1 66.19 547 PRO B C 1
ATOM 8612 O O . PRO B 1 547 ? 7.043 65.188 37.625 1 66.19 547 PRO B O 1
ATOM 8615 N N . THR B 1 548 ? 7.777 64.625 39.656 1 72.81 548 THR B N 1
ATOM 8616 C CA . THR B 1 548 ? 8.062 63.25 39.219 1 72.81 548 THR B CA 1
ATOM 8617 C C . THR B 1 548 ? 6.809 62.375 39.281 1 72.81 548 THR B C 1
ATOM 8619 O O . THR B 1 548 ? 5.891 62.656 40.062 1 72.81 548 THR B O 1
ATOM 8622 N N . LEU B 1 549 ? 6.711 61.406 38.469 1 77.69 549 LEU B N 1
ATOM 8623 C CA . LEU B 1 549 ? 5.555 60.5 38.375 1 77.69 549 LEU B CA 1
ATOM 8624 C C . LEU B 1 549 ? 5.246 59.875 39.719 1 77.69 549 LEU B C 1
ATOM 8626 O O . LEU B 1 549 ? 4.082 59.75 40.094 1 77.69 549 LEU B O 1
ATOM 8630 N N . ASN B 1 550 ? 6.227 59.406 40.375 1 75.88 550 ASN B N 1
ATOM 8631 C CA . ASN B 1 550 ? 6.027 58.781 41.688 1 75.88 550 ASN B CA 1
ATOM 8632 C C . ASN B 1 550 ? 5.406 59.719 42.688 1 75.88 550 ASN B C 1
ATOM 8634 O O . ASN B 1 550 ? 4.562 59.312 43.5 1 75.88 550 ASN B O 1
ATOM 8638 N N . GLU B 1 551 ? 5.785 60.844 42.656 1 76.62 551 GLU B N 1
ATOM 8639 C CA . GLU B 1 551 ? 5.258 61.844 43.562 1 76.62 551 GLU B CA 1
ATOM 8640 C C . GLU B 1 551 ? 3.811 62.219 43.25 1 76.62 551 GLU B C 1
ATOM 8642 O O . GLU B 1 551 ? 2.979 62.344 44.156 1 76.62 551 GLU B O 1
ATOM 8647 N N . ILE B 1 552 ? 3.596 62.375 41.969 1 76.31 552 ILE B N 1
ATOM 8648 C CA . ILE B 1 552 ? 2.238 62.656 41.531 1 76.31 552 ILE B CA 1
ATOM 8649 C C . ILE B 1 552 ? 1.305 61.531 41.938 1 76.31 552 ILE B C 1
ATOM 8651 O O . ILE B 1 552 ? 0.184 61.75 42.375 1 76.31 552 ILE B O 1
ATOM 8655 N N . ASP B 1 553 ? 1.815 60.406 41.844 1 78.56 553 ASP B N 1
ATOM 8656 C CA . ASP B 1 553 ? 1.019 59.219 42.188 1 78.56 553 ASP B CA 1
ATOM 8657 C C . ASP B 1 553 ? 0.771 59.125 43.688 1 78.56 553 ASP B C 1
ATOM 8659 O O . ASP B 1 553 ? -0.312 58.75 44.125 1 78.56 553 ASP B O 1
ATOM 8663 N N . ALA B 1 554 ? 1.704 59.469 44.438 1 79.94 554 ALA B N 1
ATOM 8664 C CA . ALA B 1 554 ? 1.561 59.438 45.906 1 79.94 554 ALA B CA 1
ATOM 8665 C C . ALA B 1 554 ? 0.524 60.469 46.375 1 79.94 554 ALA B C 1
ATOM 8667 O O . ALA B 1 554 ? -0.262 60.188 47.281 1 79.94 554 ALA B O 1
ATOM 8668 N N . VAL B 1 555 ? 0.535 61.594 45.75 1 78.81 555 VAL B N 1
ATOM 8669 C CA . VAL B 1 555 ? -0.415 62.625 46.094 1 78.81 555 VAL B CA 1
ATOM 8670 C C . VAL B 1 555 ? -1.822 62.219 45.656 1 78.81 555 VAL B C 1
ATOM 8672 O O . VAL B 1 555 ? -2.795 62.5 46.375 1 78.81 555 VAL B O 1
ATOM 8675 N N . SER B 1 556 ? -1.896 61.594 44.562 1 80.38 556 SER B N 1
ATOM 8676 C CA . SER B 1 556 ? -3.195 61.188 44.031 1 80.38 556 SER B CA 1
ATOM 8677 C C . SER B 1 556 ? -3.873 60.156 44.906 1 80.38 556 SER B C 1
ATOM 8679 O O . SER B 1 556 ? -5.102 60.062 44.938 1 80.38 556 SER B O 1
ATOM 8681 N N . LYS B 1 557 ? -3.129 59.438 45.688 1 81.69 557 LYS B N 1
ATOM 8682 C CA . LYS B 1 557 ? -3.688 58.406 46.562 1 81.69 557 LYS B CA 1
ATOM 8683 C C . LYS B 1 557 ? -4.301 59.031 47.812 1 81.69 557 LYS B C 1
ATOM 8685 O O . LYS B 1 557 ? -5.129 58.438 48.5 1 81.69 557 LYS B O 1
ATOM 8690 N N . LYS B 1 558 ? -3.969 60.312 47.969 1 80.5 558 LYS B N 1
ATOM 8691 C CA . LYS B 1 558 ? -4.426 60.969 49.219 1 80.5 558 LYS B CA 1
ATOM 8692 C C . LYS B 1 558 ? -5.5 62 48.906 1 80.5 558 LYS B C 1
ATOM 8694 O O . LYS B 1 558 ? -5.828 62.812 49.75 1 80.5 558 LYS B O 1
ATOM 8699 N N . MET B 1 559 ? -5.973 61.906 47.688 1 84.19 559 MET B N 1
ATOM 8700 C CA . MET B 1 559 ? -6.984 62.906 47.312 1 84.19 559 MET B CA 1
ATOM 8701 C C . MET B 1 559 ? -8.203 62.219 46.688 1 84.19 559 MET B C 1
ATOM 8703 O O . MET B 1 559 ? -8.094 61.156 46.094 1 84.19 559 MET B O 1
ATOM 8707 N N . ASP B 1 560 ? -9.359 62.906 46.938 1 86.25 560 ASP B N 1
ATOM 8708 C CA . ASP B 1 560 ? -10.594 62.469 46.281 1 86.25 560 ASP B CA 1
ATOM 8709 C C . ASP B 1 560 ? -10.992 63.438 45.156 1 86.25 560 ASP B C 1
ATOM 8711 O O . ASP B 1 560 ? -10.695 64.625 45.219 1 86.25 560 ASP B O 1
ATOM 8715 N N . LEU B 1 561 ? -11.5 62.844 44.125 1 85.44 561 LEU B N 1
ATOM 8716 C CA . LEU B 1 561 ? -11.898 63.625 42.969 1 85.44 561 LEU B CA 1
ATOM 8717 C C . LEU B 1 561 ? -13.375 63.406 42.656 1 85.44 561 LEU B C 1
ATOM 8719 O O . LEU B 1 561 ? -13.883 62.281 42.75 1 85.44 561 LEU B O 1
ATOM 8723 N N . ARG B 1 562 ? -14.016 64.562 42.438 1 84.12 562 ARG B N 1
ATOM 8724 C CA . ARG B 1 562 ? -15.406 64.5 42 1 84.12 562 ARG B CA 1
ATOM 8725 C C . ARG B 1 562 ? -15.641 65.438 40.781 1 84.12 562 ARG B C 1
ATOM 8727 O O . ARG B 1 562 ? -15.109 66.5 40.719 1 84.12 562 ARG B O 1
ATOM 8734 N N . LEU B 1 563 ? -16.406 64.875 39.844 1 83.31 563 LEU B N 1
ATOM 8735 C CA . LEU B 1 563 ? -16.766 65.625 38.656 1 83.31 563 LEU B CA 1
ATOM 8736 C C . LEU B 1 563 ? -18.094 66.375 38.844 1 83.31 563 LEU B C 1
ATOM 8738 O O . LEU B 1 563 ? -19.094 65.75 39.188 1 83.31 563 LEU B O 1
ATOM 8742 N N . GLU B 1 564 ? -18.047 67.625 38.719 1 78.31 564 GLU B N 1
ATOM 8743 C CA . GLU B 1 564 ? -19.25 68.438 38.844 1 78.31 564 GLU B CA 1
ATOM 8744 C C . GLU B 1 564 ? -19.609 69.125 37.531 1 78.31 564 GLU B C 1
ATOM 8746 O O . GLU B 1 564 ? -18.766 69.812 36.938 1 78.31 564 GLU B O 1
ATOM 8751 N N . PRO B 1 565 ? -20.75 68.812 37.062 1 66.5 565 PRO B N 1
ATOM 8752 C CA . PRO B 1 565 ? -21.156 69.438 35.812 1 66.5 565 PRO B CA 1
ATOM 8753 C C . PRO B 1 565 ? -21.453 70.938 36 1 66.5 565 PRO B C 1
ATOM 8755 O O . PRO B 1 565 ? -22.062 71.375 36.969 1 66.5 565 PRO B O 1
ATOM 8758 N N . GLU B 1 566 ? -20.609 71.75 35.5 1 61.38 566 GLU B N 1
ATOM 8759 C CA . GLU B 1 566 ? -20.938 73.188 35.5 1 61.38 566 GLU B CA 1
ATOM 8760 C C . GLU B 1 566 ? -21.484 73.625 34.156 1 61.38 566 GLU B C 1
ATOM 8762 O O . GLU B 1 566 ? -21.266 73 33.125 1 61.38 566 GLU B O 1
ATOM 8767 N N . GLN B 1 567 ? -22.438 74.75 34.156 1 53.56 567 GLN B N 1
ATOM 8768 C CA . GLN B 1 567 ? -23.078 75.312 32.969 1 53.56 567 GLN B CA 1
ATOM 8769 C C . GLN B 1 567 ? -22.047 75.562 31.875 1 53.56 567 GLN B C 1
ATOM 8771 O O . GLN B 1 567 ? -22.297 75.312 30.703 1 53.56 567 GLN B O 1
ATOM 8776 N N . ASP B 1 568 ? -20.891 76.25 32.188 1 53.53 568 ASP B N 1
ATOM 8777 C CA . ASP B 1 568 ? -19.953 76.75 31.219 1 53.53 568 ASP B CA 1
ATOM 8778 C C . ASP B 1 568 ? -18.719 75.875 31.094 1 53.53 568 ASP B C 1
ATOM 8780 O O . ASP B 1 568 ? -17.734 76.25 30.453 1 53.53 568 ASP B O 1
ATOM 8784 N N . GLY B 1 569 ? -18.844 74.438 31.641 1 62.5 569 GLY B N 1
ATOM 8785 C CA . GLY B 1 569 ? -17.641 73.625 31.5 1 62.5 569 GLY B CA 1
ATOM 8786 C C . GLY B 1 569 ? -17.594 72.438 32.469 1 62.5 569 GLY B C 1
ATOM 8787 O O . GLY B 1 569 ? -18.641 71.938 32.875 1 62.5 569 GLY B O 1
ATOM 8788 N N . VAL B 1 570 ? -16.453 71.688 32.469 1 71.88 570 VAL B N 1
ATOM 8789 C CA . VAL B 1 570 ? -16.266 70.562 33.375 1 71.88 570 VAL B CA 1
ATOM 8790 C C . VAL B 1 570 ? -15.359 70.938 34.531 1 71.88 570 VAL B C 1
ATOM 8792 O O . VAL B 1 570 ? -14.312 71.562 34.344 1 71.88 570 VAL B O 1
ATOM 8795 N N . LYS B 1 571 ? -15.922 70.938 35.688 1 77.69 571 LYS B N 1
ATOM 8796 C CA . LYS B 1 571 ? -15.141 71.25 36.875 1 77.69 571 LYS B CA 1
ATOM 8797 C C . LYS B 1 571 ? -14.883 70 37.75 1 77.69 571 LYS B C 1
ATOM 8799 O O . LYS B 1 571 ? -15.781 69.188 37.938 1 77.69 571 LYS B O 1
ATOM 8804 N N . PHE B 1 572 ? -13.555 69.875 38.125 1 81.19 572 PHE B N 1
ATOM 8805 C CA . PHE B 1 572 ? -13.172 68.812 39.031 1 81.19 572 PHE B CA 1
ATOM 8806 C C . PHE B 1 572 ? -12.891 69.375 40.438 1 81.19 572 PHE B C 1
ATOM 8808 O O . PHE B 1 572 ? -12.281 70.438 40.562 1 81.19 572 PHE B O 1
ATOM 8815 N N . ARG B 1 573 ? -13.438 68.75 41.344 1 79.25 573 ARG B N 1
ATOM 8816 C CA . ARG B 1 573 ? -13.156 69.125 42.719 1 79.25 573 ARG B CA 1
ATOM 8817 C C . ARG B 1 573 ? -12.336 68.062 43.438 1 79.25 573 ARG B C 1
ATOM 8819 O O . ARG B 1 573 ? -12.758 66.938 43.531 1 79.25 573 ARG B O 1
ATOM 8826 N N . ALA B 1 574 ? -11.133 68.438 43.781 1 80.25 574 ALA B N 1
ATOM 8827 C CA . ALA B 1 574 ? -10.266 67.562 44.531 1 80.25 574 ALA B CA 1
ATOM 8828 C C . ALA B 1 574 ? -10.25 67.875 46.031 1 80.25 574 ALA B C 1
ATOM 8830 O O . ALA B 1 574 ? -10.117 69.062 46.406 1 80.25 574 ALA B O 1
ATOM 8831 N N . THR B 1 575 ? -10.602 66.938 46.812 1 79.69 575 THR B N 1
ATOM 8832 C CA . THR B 1 575 ? -10.625 67.125 48.25 1 79.69 575 THR B CA 1
ATOM 8833 C C . THR B 1 575 ? -9.633 66.188 48.938 1 79.69 575 THR B C 1
ATOM 8835 O O . THR B 1 575 ? -9.469 65 48.531 1 79.69 575 THR B O 1
ATOM 8838 N N . ARG B 1 576 ? -8.844 66.75 49.906 1 78.81 576 ARG B N 1
ATOM 8839 C CA . ARG B 1 576 ? -7.898 65.875 50.656 1 78.81 576 ARG B CA 1
ATOM 8840 C C . ARG B 1 576 ? -8.625 64.938 51.594 1 78.81 576 ARG B C 1
ATOM 8842 O O . ARG B 1 576 ? -9.633 65.312 52.188 1 78.81 576 ARG B O 1
ATOM 8849 N N . ILE B 1 577 ? -8.148 63.812 51.594 1 74.56 577 ILE B N 1
ATOM 8850 C CA . ILE B 1 577 ? -8.695 62.844 52.562 1 74.56 577 ILE B CA 1
ATOM 8851 C C . ILE B 1 577 ? -8.109 63.062 53.938 1 74.56 577 ILE B C 1
ATOM 8853 O O . ILE B 1 577 ? -6.906 63.281 54.094 1 74.56 577 ILE B O 1
#